Protein 2E1O (pdb70)

Sequence (70 aa):
GSSGSSGKGGQVRFSNDQTIELEKKFETQKYLSPPERKRLAKMLQLSERQVKTWFQNRRAKWRRSGPSSGGSSGSSGKGGQVRFSNDQTIELEKKFETQKYLSPPERKRLAKMLQLSERQVKTWFQNRRAKWRRSGPSSGGSSGSSGKGGQVRFSNDQTIELEKKFETQKYLSPPERKRLAKMLQLSERQVKTWFQNRRAKWRRSGPSSGGSSGSSGKGGQVRFSNDQTIELEKKFETQKYLSPPERKRLAKMLQLSERQVKTWFQNRRAKWRRSGPSSGGSSGSSGKGGQVRFSNDQTIELEKKFETQKYLSPPERKRLAKMLQLSERQVKTWFQNRRAKWRRSGPSSGGSSGSSGKGGQVRFSNDQTIELEKKFETQKYLSPPERKRLAKMLQLSERQVKTWFQNRRAKWRRSGPSSGGSSGSSGKGGQVRFSNDQTIELEKKFETQKYLSPPERKRLAKMLQLSERQVKTWFQNRRAKWRRSGPSSGGSSGSSGKGGQVRFSNDQTIELEKKFETQKYLSPPERKRLAKMLQLSERQVKTWFQNRRAKWRRSGPSSGGSSGSSGKGGQVRFSNDQTIELEKKFETQKYLSPPERKRLAKMLQLSERQVKTWFQNRRAKWRRSGPSSGGSSGSSGKGGQVRFSNDQTIELEKKFETQKYLSPPERKRLAKMLQLSERQVKTWFQNRRAKWRRSGPSSGGSSGSSGKGGQVRFSNDQTIELEKKFETQKYLSPPERKRLAKMLQLSERQVKTWFQNRRAKWRRSGPSSGGSSGSSGKGGQVRFSNDQTIELEKKFETQKYLSPPERKRLAKMLQLSERQVKTWFQNRRAKWRRSGPSSGGSSGSSGKGGQVRFSNDQTIELEKKFETQKYLSPPERKRLAKMLQLSERQVKTWFQNRRAKWRRSGPSSGGSSGSSGKGGQVRFSNDQTIELEKKFETQKYLSPPERKRLAKMLQLSERQVKTWFQNRRAKWRRSGPSSGGSSGSSGKGGQVRFSNDQTIELEKKFETQKYLSPPERKRLAKMLQLSERQVKTWFQNRRAKWRRSGPSSGGSSGSSGKGGQVRFSNDQTIELEKKFETQKYLSPPERKRLAKMLQLSERQVKTWFQNRRAKWRRSGPSSGGSSGSSGKGGQVRFSNDQTIELEKKFETQKYLSPPERKRLAKMLQLSERQVKTWFQNRRAKWRRSGPSSGGSSGSSGKGGQVRFSNDQTIELEKKFETQKYLSPPERKRLAKMLQLSERQVKTWFQNRRAKWRRSGPSSGGSSGSSGKGGQVRFSNDQTIELEKKFETQKYLSPPERKRLAKMLQLSERQVKTWFQNRRAKWRRSGPSSGGSSGSSGKGGQVRFSNDQTIELEKKFETQKYLSPPERKRLAKMLQLSERQVKTWFQNRRAKWRRSGPSSG

CATH classification: 1.10.10.60

GO terms:
  GO:0000978 RNA polymerase II cis-regulatory region sequence-specific DNA binding (F, IDA)
  GO:0001227 DNA-binding transcription repressor activity, RNA polymerase II-specific (F, IDA)
  GO:0005515 protein binding (F, IPI)
  GO:0034504 protein localization to nucleus (P, IDA)
  GO:0005634 nucleus (C, IDA)
  GO:0005737 cytoplasm (C, IDA)
  GO:0000976 transcription cis-regulatory region binding (F, IDA)
  GO:0008301 DNA binding, bending (F, IDA)
  GO:0045892 negative regulation of DNA-templated transcription (P, IDA)
  GO:0045944 positive regulation of transcription by RNA polymerase II (P, IDA)
  GO:0010793 regulation of mRNA export from nucleus (P, IDA)
  GO:0043565 sequence-specific DNA binding (F, IDA)
  GO:0045182 translation regulator activity (F, IDA)
  GO:1904689 negative regulation of cytoplasmic translational initiation (P, IDA)
  GO:0032993 protein-DNA complex (C, IDA)
  GO:0140297 DNA-binding transcription factor binding (F, IDA)
  GO:0000122 negative regulation of transcription by RNA polymerase II (P, IDA)
  GO:0070663 regulation of leukocyte proliferation (P, IDA)
  GO:0071103 DNA conformation change (P, IDA)
  GO:0000976 transcription cis-regulatory region binding (F, TAS)

InterPro domains:
  IPR001356 Homeodomain [PF00046] (142-194)
  IPR001356 Homeodomain [PS50071] (135-195)
  IPR001356 Homeodomain [SM00389] (136-199)
  IPR001356 Homeodomain [cd00086] (138-196)
  IPR009057 Homedomain-like superfamily [SSF46689] (125-196)
  IPR017970 Homeobox, conserved site [PS00027] (170-193)
  IPR020479 Homeodomain, metazoa [PR00024] (159-170)
  IPR020479 Homeodomain, metazoa [PR00024] (174-184)
  IPR020479 Homeodomain, metazoa [PR00024] (184-193)
  IPR051000 Homeobox DNA-binding [PTHR24324] (5-210)

Nearest PDB structures (foldseek):
  2e1o-assembly1_A  TM=8.658E-01  e=3.561E-09  Homo sapiens
  2r5y-assembly1_A  TM=9.309E-01  e=1.040E-03  Drosophila melanogaster
  2r5z-assembly1_A  TM=9.081E-01  e=1.109E-03  Drosophila melanogaster
  5zjr-assembly1_A  TM=8.206E-01  e=1.261E-03  Drosophila melanogaster
  1x2n-assembly1_A  TM=7.409E-01  e=6.696E-03  Homo sapiens

Organism: Homo sapiens (NCBI:txid9606)

Secondary structure (DSSP, 8-state):
---------------HHHHHHHHHHHHH-SS--HHHHHHHHHHTT--HHHHHHHHHHHHHHHHHHS----

Solvent-accessible surface area: 5986 Å² total; per-residue (Å²): 116,127,102,69,121,123,60,211,70,64,160,101,171,53,47,113,79,23,49,92,74,0,68,132,65,0,108,115,85,44,106,23,58,87,76,83,55,119,174,8,10,164,126,16,153,15,58,84,176,54,2,77,47,26,6,85,92,70,74,68,150,82,137,210,95,17,135,78,124,122

Structure (mmCIF, N/CA/C/O backbone):
data_2E1O
#
_entry.id   2E1O
#
loop_
_atom_site.group_PDB
_atom_site.id
_atom_site.type_symbol
_atom_site.label_atom_id
_atom_site.label_alt_id
_atom_site.label_comp_id
_atom_site.label_asym_id
_atom_site.label_entity_id
_atom_site.label_seq_id
_atom_site.pdbx_PDB_ins_code
_atom_site.Cartn_x
_atom_site.Cartn_y
_atom_site.Cartn_z
_atom_site.occupancy
_atom_site.B_iso_or_equiv
_atom_site.auth_seq_id
_atom_site.auth_comp_id
_atom_site.auth_asym_id
_atom_site.auth_atom_id
_atom_site.pdbx_PDB_model_num
ATOM 1 N N . GLY A 1 1 ? -14.056 18.477 7.195 1.00 0.00 1 GLY A N 1
ATOM 2 C CA . GLY A 1 1 ? -14.171 18.825 5.791 1.00 0.00 1 GLY A CA 1
ATOM 3 C C . GLY A 1 1 ? -12.853 18.705 5.053 1.00 0.00 1 GLY A C 1
ATOM 4 O O . GLY A 1 1 ? -12.726 17.913 4.120 1.00 0.00 1 GLY A O 1
ATOM 8 N N . SER A 1 2 ? -11.868 19.494 5.471 1.00 0.00 2 SER A N 1
ATOM 9 C CA . SER A 1 2 ? -10.554 19.476 4.840 1.00 0.00 2 SER A CA 1
ATOM 10 C C . SER A 1 2 ? -10.070 18.044 4.634 1.00 0.00 2 SER A C 1
ATOM 11 O O . SER A 1 2 ? -9.544 17.702 3.575 1.00 0.00 2 SER A O 1
ATOM 19 N N . SER A 1 3 ? -10.250 17.212 5.654 1.00 0.00 3 SER A N 1
ATOM 20 C CA . SER A 1 3 ? -9.829 15.818 5.588 1.00 0.00 3 SER A CA 1
ATOM 21 C C . SER A 1 3 ? -10.015 15.261 4.180 1.00 0.00 3 SER A C 1
ATOM 22 O O . SER A 1 3 ? -10.952 15.629 3.473 1.00 0.00 3 SER A O 1
ATOM 30 N N . GLY A 1 4 ? -9.113 14.370 3.779 1.00 0.00 4 GLY A N 1
ATOM 31 C CA . GLY A 1 4 ? -9.194 13.776 2.457 1.00 0.00 4 GLY A CA 1
ATOM 32 C C . GLY A 1 4 ? -8.315 12.549 2.318 1.00 0.00 4 GLY A C 1
ATOM 33 O O . GLY A 1 4 ? -7.439 12.307 3.148 1.00 0.00 4 GLY A O 1
ATOM 37 N N . SER A 1 5 ? -8.549 11.771 1.266 1.00 0.00 5 SER A N 1
ATOM 38 C CA . SER A 1 5 ? -7.775 10.559 1.024 1.00 0.00 5 SER A CA 1
ATOM 39 C C . SER A 1 5 ? -7.638 10.292 -0.472 1.00 0.00 5 SER A C 1
ATOM 40 O O . SER A 1 5 ? -8.230 10.989 -1.295 1.00 0.00 5 SER A O 1
ATOM 48 N N . SER A 1 6 ? -6.852 9.276 -0.816 1.00 0.00 6 SER A N 1
ATOM 49 C CA . SER A 1 6 ? -6.633 8.918 -2.212 1.00 0.00 6 SER A CA 1
ATOM 50 C C . SER A 1 6 ? -5.827 7.628 -2.322 1.00 0.00 6 SER A C 1
ATOM 51 O O . SER A 1 6 ? -5.297 7.127 -1.330 1.00 0.00 6 SER A O 1
ATOM 59 N N . GLY A 1 7 ? -5.738 7.093 -3.536 1.00 0.00 7 GLY A N 1
ATOM 60 C CA . GLY A 1 7 ? -4.995 5.866 -3.754 1.00 0.00 7 GLY A CA 1
ATOM 61 C C . GLY A 1 7 ? -5.825 4.801 -4.444 1.00 0.00 7 GLY A C 1
ATOM 62 O O . GLY A 1 7 ? -6.058 4.869 -5.651 1.00 0.00 7 GLY A O 1
ATOM 66 N N . LYS A 1 8 ? -6.271 3.812 -3.677 1.00 0.00 8 LYS A N 1
ATOM 67 C CA . LYS A 1 8 ? -7.079 2.727 -4.220 1.00 0.00 8 LYS A CA 1
ATOM 68 C C . LYS A 1 8 ? -6.572 2.308 -5.597 1.00 0.00 8 LYS A C 1
ATOM 69 O O . LYS A 1 8 ? -7.359 1.991 -6.489 1.00 0.00 8 LYS A O 1
ATOM 88 N N . GLY A 1 9 ? -5.253 2.306 -5.762 1.00 0.00 9 GLY A N 1
ATOM 89 C CA . GLY A 1 9 ? -4.665 1.923 -7.032 1.00 0.00 9 GLY A CA 1
ATOM 90 C C . GLY A 1 9 ? -3.703 0.758 -6.897 1.00 0.00 9 GLY A C 1
ATOM 91 O O . GLY A 1 9 ? -3.080 0.576 -5.852 1.00 0.00 9 GLY A O 1
ATOM 95 N N . GLY A 1 10 ? -3.584 -0.034 -7.958 1.00 0.00 10 GLY A N 1
ATOM 96 C CA . GLY A 1 10 ? -2.691 -1.178 -7.932 1.00 0.00 10 GLY A CA 1
ATOM 97 C C . GLY A 1 10 ? -3.356 -2.444 -8.437 1.00 0.00 10 GLY A C 1
ATOM 98 O O . GLY A 1 10 ? -4.546 -2.659 -8.212 1.00 0.00 10 GLY A O 1
ATOM 102 N N . GLN A 1 11 ? -2.585 -3.282 -9.124 1.00 0.00 11 GLN A N 1
ATOM 103 C CA . GLN A 1 11 ? -3.108 -4.531 -9.664 1.00 0.00 11 GLN A CA 1
ATOM 104 C C . GLN A 1 11 ? -2.827 -5.693 -8.718 1.00 0.00 11 GLN A C 1
ATOM 105 O O . GLN A 1 11 ? -2.451 -6.783 -9.151 1.00 0.00 11 GLN A O 1
ATOM 119 N N . VAL A 1 12 ? -3.011 -5.454 -7.423 1.00 0.00 12 VAL A N 1
ATOM 120 C CA . VAL A 1 12 ? -2.777 -6.482 -6.415 1.00 0.00 12 VAL A CA 1
ATOM 121 C C . VAL A 1 12 ? -4.053 -7.263 -6.121 1.00 0.00 12 VAL A C 1
ATOM 122 O O . VAL A 1 12 ? -5.153 -6.712 -6.161 1.00 0.00 12 VAL A O 1
ATOM 135 N N . ARG A 1 13 ? -3.897 -8.549 -5.825 1.00 0.00 13 ARG A N 1
ATOM 136 C CA . ARG A 1 13 ? -5.037 -9.407 -5.524 1.00 0.00 13 ARG A CA 1
ATOM 137 C C . ARG A 1 13 ? -4.912 -10.006 -4.126 1.00 0.00 13 ARG A C 1
ATOM 138 O O . ARG A 1 13 ? -4.203 -10.991 -3.922 1.00 0.00 13 ARG A O 1
ATOM 159 N N . PHE A 1 14 ? -5.607 -9.404 -3.166 1.00 0.00 14 PHE A N 1
ATOM 160 C CA . PHE A 1 14 ? -5.573 -9.876 -1.787 1.00 0.00 14 PHE A CA 1
ATOM 161 C C . PHE A 1 14 ? -6.920 -9.655 -1.104 1.00 0.00 14 PHE A C 1
ATOM 162 O O . PHE A 1 14 ? -7.746 -8.874 -1.575 1.00 0.00 14 PHE A O 1
ATOM 179 N N . SER A 1 15 ? -7.133 -10.350 0.009 1.00 0.00 15 SER A N 1
ATOM 180 C CA . SER A 1 15 ? -8.380 -10.234 0.756 1.00 0.00 15 SER A CA 1
ATOM 181 C C . SER A 1 15 ? -8.255 -9.192 1.863 1.00 0.00 15 SER A C 1
ATOM 182 O O . SER A 1 15 ? -7.158 -8.732 2.176 1.00 0.00 15 SER A O 1
ATOM 190 N N . ASN A 1 16 ? -9.389 -8.824 2.452 1.00 0.00 16 ASN A N 1
ATOM 191 C CA . ASN A 1 16 ? -9.407 -7.836 3.524 1.00 0.00 16 ASN A CA 1
ATOM 192 C C . ASN A 1 16 ? -8.430 -8.216 4.632 1.00 0.00 16 ASN A C 1
ATOM 193 O O . ASN A 1 16 ? -7.432 -7.532 4.855 1.00 0.00 16 ASN A O 1
ATOM 204 N N . ASP A 1 17 ? -8.725 -9.312 5.322 1.00 0.00 17 ASP A N 1
ATOM 205 C CA . ASP A 1 17 ? -7.872 -9.786 6.406 1.00 0.00 17 ASP A CA 1
ATOM 206 C C . ASP A 1 17 ? -6.453 -10.040 5.909 1.00 0.00 17 ASP A C 1
ATOM 207 O O . ASP A 1 17 ? -5.480 -9.689 6.576 1.00 0.00 17 ASP A O 1
ATOM 216 N N . GLN A 1 18 ? -6.343 -10.653 4.735 1.00 0.00 18 GLN A N 1
ATOM 217 C CA . GLN A 1 18 ? -5.042 -10.956 4.151 1.00 0.00 18 GLN A CA 1
ATOM 218 C C . GLN A 1 18 ? -4.170 -9.707 4.088 1.00 0.00 18 GLN A C 1
ATOM 219 O O . GLN A 1 18 ? -3.036 -9.703 4.569 1.00 0.00 18 GLN A O 1
ATOM 233 N N . THR A 1 19 ? -4.705 -8.646 3.491 1.00 0.00 19 THR A N 1
ATOM 234 C CA . THR A 1 19 ? -3.975 -7.391 3.364 1.00 0.00 19 THR A CA 1
ATOM 235 C C . THR A 1 19 ? -3.581 -6.843 4.731 1.00 0.00 19 THR A C 1
ATOM 236 O O . THR A 1 19 ? -2.425 -6.483 4.955 1.00 0.00 19 THR A O 1
ATOM 247 N N . ILE A 1 20 ? -4.547 -6.784 5.641 1.00 0.00 20 ILE A N 1
ATOM 248 C CA . ILE A 1 20 ? -4.299 -6.282 6.986 1.00 0.00 20 ILE A CA 1
ATOM 249 C C . ILE A 1 20 ? -3.018 -6.872 7.566 1.00 0.00 20 ILE A C 1
ATOM 250 O O . ILE A 1 20 ? -2.080 -6.145 7.891 1.00 0.00 20 ILE A O 1
ATOM 266 N N . GLU A 1 21 ? -2.986 -8.195 7.690 1.00 0.00 21 GLU A N 1
ATOM 267 C CA . GLU A 1 21 ? -1.819 -8.883 8.230 1.00 0.00 21 GLU A CA 1
ATOM 268 C C . GLU A 1 21 ? -0.600 -8.670 7.336 1.00 0.00 21 GLU A C 1
ATOM 269 O O . GLU A 1 21 ? 0.479 -8.317 7.813 1.00 0.00 21 GLU A O 1
ATOM 281 N N . LEU A 1 22 ? -0.781 -8.886 6.038 1.00 0.00 22 LEU A N 1
ATOM 282 C CA . LEU A 1 22 ? 0.303 -8.718 5.077 1.00 0.00 22 LEU A CA 1
ATOM 283 C C . LEU A 1 22 ? 1.099 -7.451 5.369 1.00 0.00 22 LEU A C 1
ATOM 284 O O . LEU A 1 22 ? 2.310 -7.403 5.153 1.00 0.00 22 LEU A O 1
ATOM 300 N N . GLU A 1 23 ? 0.411 -6.427 5.864 1.00 0.00 23 GLU A N 1
ATOM 301 C CA . GLU A 1 23 ? 1.055 -5.159 6.187 1.00 0.00 23 GLU A CA 1
ATOM 302 C C . GLU A 1 23 ? 1.653 -5.195 7.591 1.00 0.00 23 GLU A C 1
ATOM 303 O O . GLU A 1 23 ? 2.846 -4.951 7.777 1.00 0.00 23 GLU A O 1
ATOM 315 N N . LYS A 1 24 ? 0.816 -5.501 8.576 1.00 0.00 24 LYS A N 1
ATOM 316 C CA . LYS A 1 24 ? 1.260 -5.570 9.964 1.00 0.00 24 LYS A CA 1
ATOM 317 C C . LYS A 1 24 ? 2.592 -6.304 10.073 1.00 0.00 24 LYS A C 1
ATOM 318 O O . LYS A 1 24 ? 3.335 -6.124 11.038 1.00 0.00 24 LYS A O 1
ATOM 337 N N . LYS A 1 25 ? 2.891 -7.130 9.076 1.00 0.00 25 LYS A N 1
ATOM 338 C CA . LYS A 1 25 ? 4.135 -7.890 9.058 1.00 0.00 25 LYS A CA 1
ATOM 339 C C . LYS A 1 25 ? 5.280 -7.046 8.506 1.00 0.00 25 LYS A C 1
ATOM 340 O O . LYS A 1 25 ? 6.276 -6.809 9.190 1.00 0.00 25 LYS A O 1
ATOM 359 N N . PHE A 1 26 ? 5.130 -6.593 7.265 1.00 0.00 26 PHE A N 1
ATOM 360 C CA . PHE A 1 26 ? 6.151 -5.774 6.622 1.00 0.00 26 PHE A CA 1
ATOM 361 C C . PHE A 1 26 ? 6.647 -4.682 7.565 1.00 0.00 26 PHE A C 1
ATOM 362 O O . PHE A 1 26 ? 7.781 -4.219 7.452 1.00 0.00 26 PHE A O 1
ATOM 379 N N . GLU A 1 27 ? 5.787 -4.276 8.495 1.00 0.00 27 GLU A N 1
ATOM 380 C CA . GLU A 1 27 ? 6.138 -3.238 9.456 1.00 0.00 27 GLU A CA 1
ATOM 381 C C . GLU A 1 27 ? 7.272 -3.699 10.367 1.00 0.00 27 GLU A C 1
ATOM 382 O O . GLU A 1 27 ? 8.271 -3.000 10.537 1.00 0.00 27 GLU A O 1
ATOM 394 N N . THR A 1 28 ? 7.109 -4.883 10.951 1.00 0.00 28 THR A N 1
ATOM 395 C CA . THR A 1 28 ? 8.117 -5.438 11.846 1.00 0.00 28 THR A CA 1
ATOM 396 C C . THR A 1 28 ? 9.347 -5.896 11.071 1.00 0.00 28 THR A C 1
ATOM 397 O O . THR A 1 28 ? 10.455 -5.918 11.606 1.00 0.00 28 THR A O 1
ATOM 408 N N . GLN A 1 29 ? 9.145 -6.260 9.809 1.00 0.00 29 GLN A N 1
ATOM 409 C CA . GLN A 1 29 ? 10.239 -6.717 8.961 1.00 0.00 29 GLN A CA 1
ATOM 410 C C . GLN A 1 29 ? 9.915 -6.496 7.487 1.00 0.00 29 GLN A C 1
ATOM 411 O O . GLN A 1 29 ? 8.996 -7.108 6.943 1.00 0.00 29 GLN A O 1
ATOM 425 N N . LYS A 1 30 ? 10.676 -5.616 6.845 1.00 0.00 30 LYS A N 1
ATOM 426 C CA . LYS A 1 30 ? 10.472 -5.313 5.433 1.00 0.00 30 LYS A CA 1
ATOM 427 C C . LYS A 1 30 ? 10.587 -6.575 4.584 1.00 0.00 30 LYS A C 1
ATOM 428 O O . LYS A 1 30 ? 9.952 -6.689 3.536 1.00 0.00 30 LYS A O 1
ATOM 447 N N . TYR A 1 31 ? 11.400 -7.519 5.044 1.00 0.00 31 TYR A N 1
ATOM 448 C CA . TYR A 1 31 ? 11.599 -8.772 4.325 1.00 0.00 31 TYR A CA 1
ATOM 449 C C . TYR A 1 31 ? 11.245 -9.967 5.206 1.00 0.00 31 TYR A C 1
ATOM 450 O O . TYR A 1 31 ? 10.951 -9.814 6.392 1.00 0.00 31 TYR A O 1
ATOM 468 N N . LEU A 1 32 ? 11.274 -11.157 4.616 1.00 0.00 32 LEU A N 1
ATOM 469 C CA . LEU A 1 32 ? 10.957 -12.380 5.345 1.00 0.00 32 LEU A CA 1
ATOM 470 C C . LEU A 1 32 ? 11.673 -13.580 4.733 1.00 0.00 32 LEU A C 1
ATOM 471 O O . LEU A 1 32 ? 11.519 -13.869 3.547 1.00 0.00 32 LEU A O 1
ATOM 487 N N . SER A 1 33 ? 12.456 -14.276 5.552 1.00 0.00 33 SER A N 1
ATOM 488 C CA . SER A 1 33 ? 13.198 -15.444 5.091 1.00 0.00 33 SER A CA 1
ATOM 489 C C . SER A 1 33 ? 12.248 -16.526 4.586 1.00 0.00 33 SER A C 1
ATOM 490 O O . SER A 1 33 ? 11.086 -16.604 4.986 1.00 0.00 33 SER A O 1
ATOM 498 N N . PRO A 1 34 ? 12.753 -17.381 3.684 1.00 0.00 34 PRO A N 1
ATOM 499 C CA . PRO A 1 34 ? 11.967 -18.474 3.104 1.00 0.00 34 PRO A CA 1
ATOM 500 C C . PRO A 1 34 ? 11.221 -19.277 4.163 1.00 0.00 34 PRO A C 1
ATOM 501 O O . PRO A 1 34 ? 10.046 -19.612 4.009 1.00 0.00 34 PRO A O 1
ATOM 512 N N . PRO A 1 35 ? 11.916 -19.594 5.266 1.00 0.00 35 PRO A N 1
ATOM 513 C CA . PRO A 1 35 ? 11.337 -20.361 6.373 1.00 0.00 35 PRO A CA 1
ATOM 514 C C . PRO A 1 35 ? 9.975 -19.825 6.800 1.00 0.00 35 PRO A C 1
ATOM 515 O O . PRO A 1 35 ? 9.055 -20.594 7.078 1.00 0.00 35 PRO A O 1
ATOM 526 N N . GLU A 1 36 ? 9.853 -18.502 6.849 1.00 0.00 36 GLU A N 1
ATOM 527 C CA . GLU A 1 36 ? 8.602 -17.865 7.243 1.00 0.00 36 GLU A CA 1
ATOM 528 C C . GLU A 1 36 ? 7.670 -17.709 6.045 1.00 0.00 36 GLU A C 1
ATOM 529 O O . GLU A 1 36 ? 6.609 -18.329 5.986 1.00 0.00 36 GLU A O 1
ATOM 541 N N . ARG A 1 37 ? 8.076 -16.876 5.092 1.00 0.00 37 ARG A N 1
ATOM 542 C CA . ARG A 1 37 ? 7.277 -16.637 3.896 1.00 0.00 37 ARG A CA 1
ATOM 543 C C . ARG A 1 37 ? 6.526 -17.899 3.482 1.00 0.00 37 ARG A C 1
ATOM 544 O O . ARG A 1 37 ? 5.384 -17.835 3.028 1.00 0.00 37 ARG A O 1
ATOM 565 N N . LYS A 1 38 ? 7.177 -19.047 3.641 1.00 0.00 38 LYS A N 1
ATOM 566 C CA . LYS A 1 38 ? 6.572 -20.325 3.285 1.00 0.00 38 LYS A CA 1
ATOM 567 C C . LYS A 1 38 ? 5.363 -20.620 4.167 1.00 0.00 38 LYS A C 1
ATOM 568 O O . LYS A 1 38 ? 4.290 -20.963 3.671 1.00 0.00 38 LYS A O 1
ATOM 587 N N . ARG A 1 39 ? 5.544 -20.482 5.477 1.00 0.00 39 ARG A N 1
ATOM 588 C CA . ARG A 1 39 ? 4.468 -20.733 6.427 1.00 0.00 39 ARG A CA 1
ATOM 589 C C . ARG A 1 39 ? 3.388 -19.660 6.321 1.00 0.00 39 ARG A C 1
ATOM 590 O O . ARG A 1 39 ? 2.194 -19.960 6.362 1.00 0.00 39 ARG A O 1
ATOM 611 N N . LEU A 1 40 ? 3.815 -18.410 6.186 1.00 0.00 40 LEU A N 1
ATOM 612 C CA . LEU A 1 40 ? 2.884 -17.291 6.075 1.00 0.00 40 LEU A CA 1
ATOM 613 C C . LEU A 1 40 ? 1.874 -17.533 4.958 1.00 0.00 40 LEU A C 1
ATOM 614 O O . LEU A 1 40 ? 0.667 -17.403 5.161 1.00 0.00 40 LEU A O 1
ATOM 630 N N . ALA A 1 41 ? 2.375 -17.887 3.780 1.00 0.00 41 ALA A N 1
ATOM 631 C CA . ALA A 1 41 ? 1.516 -18.152 2.632 1.00 0.00 41 ALA A CA 1
ATOM 632 C C . ALA A 1 41 ? 0.434 -19.170 2.979 1.00 0.00 41 ALA A C 1
ATOM 633 O O . ALA A 1 41 ? -0.615 -19.220 2.337 1.00 0.00 41 ALA A O 1
ATOM 640 N N . LYS A 1 42 ? 0.697 -19.981 3.998 1.00 0.00 42 LYS A N 1
ATOM 641 C CA . LYS A 1 42 ? -0.253 -20.998 4.431 1.00 0.00 42 LYS A CA 1
ATOM 642 C C . LYS A 1 42 ? -1.207 -20.439 5.482 1.00 0.00 42 LYS A C 1
ATOM 643 O O . LYS A 1 42 ? -2.360 -20.861 5.574 1.00 0.00 42 LYS A O 1
ATOM 662 N N . MET A 1 43 ? -0.720 -19.487 6.271 1.00 0.00 43 MET A N 1
ATOM 663 C CA . MET A 1 43 ? -1.531 -18.869 7.313 1.00 0.00 43 MET A CA 1
ATOM 664 C C . MET A 1 43 ? -2.548 -17.905 6.710 1.00 0.00 43 MET A C 1
ATOM 665 O O . MET A 1 43 ? -3.725 -17.920 7.075 1.00 0.00 43 MET A O 1
ATOM 679 N N . LEU A 1 44 ? -2.088 -17.068 5.786 1.00 0.00 44 LEU A N 1
ATOM 680 C CA . LEU A 1 44 ? -2.958 -16.097 5.133 1.00 0.00 44 LEU A CA 1
ATOM 681 C C . LEU A 1 44 ? -3.594 -16.691 3.880 1.00 0.00 44 LEU A C 1
ATOM 682 O O . LEU A 1 44 ? -4.382 -16.033 3.201 1.00 0.00 44 LEU A O 1
ATOM 698 N N . GLN A 1 45 ? -3.247 -17.939 3.582 1.00 0.00 45 GLN A N 1
ATOM 699 C CA . GLN A 1 45 ? -3.786 -18.622 2.412 1.00 0.00 45 GLN A CA 1
ATOM 700 C C . GLN A 1 45 ? -3.307 -17.958 1.125 1.00 0.00 45 GLN A C 1
ATOM 701 O O . GLN A 1 45 ? -3.999 -17.983 0.106 1.00 0.00 45 GLN A O 1
ATOM 715 N N . LEU A 1 46 ? -2.121 -17.363 1.179 1.00 0.00 46 LEU A N 1
ATOM 716 C CA . LEU A 1 46 ? -1.549 -16.690 0.018 1.00 0.00 46 LEU A CA 1
ATOM 717 C C . LEU A 1 46 ? -0.499 -17.567 -0.658 1.00 0.00 46 LEU A C 1
ATOM 718 O O . LEU A 1 46 ? -0.229 -18.683 -0.213 1.00 0.00 46 LEU A O 1
ATOM 734 N N . SER A 1 47 ? 0.090 -17.054 -1.733 1.00 0.00 47 SER A N 1
ATOM 735 C CA . SER A 1 47 ? 1.110 -17.791 -2.470 1.00 0.00 47 SER A CA 1
ATOM 736 C C . SER A 1 47 ? 2.493 -17.195 -2.229 1.00 0.00 47 SER A C 1
ATOM 737 O O . SER A 1 47 ? 2.631 -15.992 -2.007 1.00 0.00 47 SER A O 1
ATOM 745 N N . GLU A 1 48 ? 3.514 -18.045 -2.275 1.00 0.00 48 GLU A N 1
ATOM 746 C CA . GLU A 1 48 ? 4.886 -17.602 -2.061 1.00 0.00 48 GLU A CA 1
ATOM 747 C C . GLU A 1 48 ? 5.196 -16.365 -2.899 1.00 0.00 48 GLU A C 1
ATOM 748 O O . GLU A 1 48 ? 5.749 -15.386 -2.399 1.00 0.00 48 GLU A O 1
ATOM 760 N N . ARG A 1 49 ? 4.836 -16.418 -4.178 1.00 0.00 49 ARG A N 1
ATOM 761 C CA . ARG A 1 49 ? 5.077 -15.304 -5.086 1.00 0.00 49 ARG A CA 1
ATOM 762 C C . ARG A 1 49 ? 4.277 -14.075 -4.663 1.00 0.00 49 ARG A C 1
ATOM 763 O O . ARG A 1 49 ? 4.686 -12.941 -4.911 1.00 0.00 49 ARG A O 1
ATOM 784 N N . GLN A 1 50 ? 3.136 -14.309 -4.023 1.00 0.00 50 GLN A N 1
ATOM 785 C CA . GLN A 1 50 ? 2.279 -13.221 -3.567 1.00 0.00 50 GLN A CA 1
ATOM 786 C C . GLN A 1 50 ? 2.853 -12.564 -2.316 1.00 0.00 50 GLN A C 1
ATOM 787 O O . GLN A 1 50 ? 2.738 -11.352 -2.131 1.00 0.00 50 GLN A O 1
ATOM 801 N N . VAL A 1 51 ? 3.473 -13.371 -1.461 1.00 0.00 51 VAL A N 1
ATOM 802 C CA . VAL A 1 51 ? 4.066 -12.868 -0.228 1.00 0.00 51 VAL A CA 1
ATOM 803 C C . VAL A 1 51 ? 5.475 -12.341 -0.471 1.00 0.00 51 VAL A C 1
ATOM 804 O O . VAL A 1 51 ? 6.014 -11.581 0.334 1.00 0.00 51 VAL A O 1
ATOM 817 N N . LYS A 1 52 ? 6.069 -12.749 -1.588 1.00 0.00 52 LYS A N 1
ATOM 818 C CA . LYS A 1 52 ? 7.416 -12.318 -1.940 1.00 0.00 52 LYS A CA 1
ATOM 819 C C . LYS A 1 52 ? 7.377 -11.051 -2.790 1.00 0.00 52 LYS A C 1
ATOM 820 O O . LYS A 1 52 ? 8.249 -10.188 -2.677 1.00 0.00 52 LYS A O 1
ATOM 839 N N . THR A 1 53 ? 6.360 -10.945 -3.639 1.00 0.00 53 THR A N 1
ATOM 840 C CA . THR A 1 53 ? 6.208 -9.784 -4.507 1.00 0.00 53 THR A CA 1
ATOM 841 C C . THR A 1 53 ? 5.677 -8.583 -3.731 1.00 0.00 53 THR A C 1
ATOM 842 O O . THR A 1 53 ? 6.229 -7.486 -3.814 1.00 0.00 53 THR A O 1
ATOM 853 N N . TRP A 1 54 ? 4.606 -8.799 -2.977 1.00 0.00 54 TRP A N 1
ATOM 854 C CA . TRP A 1 54 ? 4.001 -7.734 -2.185 1.00 0.00 54 TRP A CA 1
ATOM 855 C C . TRP A 1 54 ? 5.056 -7.000 -1.365 1.00 0.00 54 TRP A C 1
ATOM 856 O O . TRP A 1 54 ? 5.293 -5.808 -1.563 1.00 0.00 54 TRP A O 1
ATOM 877 N N . PHE A 1 55 ? 5.688 -7.719 -0.443 1.00 0.00 55 PHE A N 1
ATOM 878 C CA . PHE A 1 55 ? 6.718 -7.135 0.409 1.00 0.00 55 PHE A CA 1
ATOM 879 C C . PHE A 1 55 ? 7.756 -6.390 -0.426 1.00 0.00 55 PHE A C 1
ATOM 880 O O . PHE A 1 55 ? 7.957 -5.188 -0.256 1.00 0.00 55 PHE A O 1
ATOM 897 N N . GLN A 1 56 ? 8.412 -7.114 -1.327 1.00 0.00 56 GLN A N 1
ATOM 898 C CA . GLN A 1 56 ? 9.430 -6.523 -2.188 1.00 0.00 56 GLN A CA 1
ATOM 899 C C . GLN A 1 56 ? 8.995 -5.145 -2.678 1.00 0.00 56 GLN A C 1
ATOM 900 O O . GLN A 1 56 ? 9.673 -4.148 -2.437 1.00 0.00 56 GLN A O 1
ATOM 914 N N . ASN A 1 57 ? 7.859 -5.099 -3.366 1.00 0.00 57 ASN A N 1
ATOM 915 C CA . ASN A 1 57 ? 7.334 -3.844 -3.891 1.00 0.00 57 ASN A CA 1
ATOM 916 C C . ASN A 1 57 ? 7.057 -2.855 -2.762 1.00 0.00 57 ASN A C 1
ATOM 917 O O . ASN A 1 57 ? 7.339 -1.663 -2.885 1.00 0.00 57 ASN A O 1
ATOM 928 N N . ARG A 1 58 ? 6.505 -3.360 -1.664 1.00 0.00 58 ARG A N 1
ATOM 929 C CA . ARG A 1 58 ? 6.189 -2.522 -0.514 1.00 0.00 58 ARG A CA 1
ATOM 930 C C . ARG A 1 58 ? 7.384 -1.654 -0.129 1.00 0.00 58 ARG A C 1
ATOM 931 O O . ARG A 1 58 ? 7.329 -0.428 -0.220 1.00 0.00 58 ARG A O 1
ATOM 952 N N . ARG A 1 59 ? 8.463 -2.300 0.302 1.00 0.00 59 ARG A N 1
ATOM 953 C CA . ARG A 1 59 ? 9.670 -1.587 0.703 1.00 0.00 59 ARG A CA 1
ATOM 954 C C . ARG A 1 59 ? 10.062 -0.550 -0.345 1.00 0.00 59 ARG A C 1
ATOM 955 O O . ARG A 1 59 ? 10.232 0.628 -0.034 1.00 0.00 59 ARG A O 1
ATOM 976 N N . ALA A 1 60 ? 10.205 -0.997 -1.589 1.00 0.00 60 ALA A N 1
ATOM 977 C CA . ALA A 1 60 ? 10.575 -0.108 -2.683 1.00 0.00 60 ALA A CA 1
ATOM 978 C C . ALA A 1 60 ? 9.840 1.224 -2.581 1.00 0.00 60 ALA A C 1
ATOM 979 O O . ALA A 1 60 ? 10.371 2.269 -2.957 1.00 0.00 60 ALA A O 1
ATOM 986 N N . LYS A 1 61 ? 8.614 1.180 -2.069 1.00 0.00 61 LYS A N 1
ATOM 987 C CA . LYS A 1 61 ? 7.804 2.383 -1.917 1.00 0.00 61 LYS A CA 1
ATOM 988 C C . LYS A 1 61 ? 8.029 3.020 -0.549 1.00 0.00 61 LYS A C 1
ATOM 989 O O . LYS A 1 61 ? 8.259 4.225 -0.446 1.00 0.00 61 LYS A O 1
ATOM 1008 N N . TRP A 1 62 ? 7.963 2.204 0.496 1.00 0.00 62 TRP A N 1
ATOM 1009 C CA . TRP A 1 62 ? 8.161 2.689 1.858 1.00 0.00 62 TRP A CA 1
ATOM 1010 C C . TRP A 1 62 ? 9.418 3.546 1.953 1.00 0.00 62 TRP A C 1
ATOM 1011 O O . TRP A 1 62 ? 9.416 4.598 2.592 1.00 0.00 62 TRP A O 1
ATOM 1032 N N . ARG A 1 63 ? 10.490 3.090 1.313 1.00 0.00 63 ARG A N 1
ATOM 1033 C CA . ARG A 1 63 ? 11.755 3.816 1.327 1.00 0.00 63 ARG A CA 1
ATOM 1034 C C . ARG A 1 63 ? 11.530 5.304 1.074 1.00 0.00 63 ARG A C 1
ATOM 1035 O O . ARG A 1 63 ? 11.943 6.148 1.869 1.00 0.00 63 ARG A O 1
ATOM 1056 N N . ARG A 1 64 ? 10.873 5.617 -0.038 1.00 0.00 64 ARG A N 1
ATOM 1057 C CA . ARG A 1 64 ? 10.595 7.003 -0.396 1.00 0.00 64 ARG A CA 1
ATOM 1058 C C . ARG A 1 64 ? 9.735 7.678 0.669 1.00 0.00 64 ARG A C 1
ATOM 1059 O O . ARG A 1 64 ? 9.904 8.863 0.958 1.00 0.00 64 ARG A O 1
ATOM 1080 N N . SER A 1 65 ? 8.813 6.916 1.248 1.00 0.00 65 SER A N 1
ATOM 1081 C CA . SER A 1 65 ? 7.924 7.442 2.277 1.00 0.00 65 SER A CA 1
ATOM 1082 C C . SER A 1 65 ? 8.710 7.837 3.524 1.00 0.00 65 SER A C 1
ATOM 1083 O O . SER A 1 65 ? 8.451 8.875 4.131 1.00 0.00 65 SER A O 1
ATOM 1091 N N . GLY A 1 66 ? 9.672 7.001 3.899 1.00 0.00 66 GLY A N 1
ATOM 1092 C CA . GLY A 1 66 ? 10.482 7.279 5.071 1.00 0.00 66 GLY A CA 1
ATOM 1093 C C . GLY A 1 66 ? 11.597 8.265 4.784 1.00 0.00 66 GLY A C 1
ATOM 1094 O O . GLY A 1 66 ? 12.150 8.307 3.685 1.00 0.00 66 GLY A O 1
ATOM 1098 N N . PRO A 1 67 ? 11.941 9.084 5.789 1.00 0.00 67 PRO A N 1
ATOM 1099 C CA . PRO A 1 67 ? 12.999 10.090 5.664 1.00 0.00 67 PRO A CA 1
ATOM 1100 C C . PRO A 1 67 ? 14.387 9.464 5.568 1.00 0.00 67 PRO A C 1
ATOM 1101 O O . PRO A 1 67 ? 15.306 10.053 4.998 1.00 0.00 67 PRO A O 1
ATOM 1112 N N . SER A 1 68 ? 14.531 8.268 6.129 1.00 0.00 68 SER A N 1
ATOM 1113 C CA . SER A 1 68 ? 15.807 7.564 6.110 1.00 0.00 68 SER A CA 1
ATOM 1114 C C . SER A 1 68 ? 16.563 7.843 4.814 1.00 0.00 68 SER A C 1
ATOM 1115 O O . SER A 1 68 ? 16.293 7.230 3.781 1.00 0.00 68 SER A O 1
ATOM 1123 N N . SER A 1 69 ? 17.510 8.773 4.877 1.00 0.00 69 SER A N 1
ATOM 1124 C CA . SER A 1 69 ? 18.303 9.138 3.709 1.00 0.00 69 SER A CA 1
ATOM 1125 C C . SER A 1 69 ? 19.295 8.034 3.359 1.00 0.00 69 SER A C 1
ATOM 1126 O O . SER A 1 69 ? 19.335 7.554 2.227 1.00 0.00 69 SER A O 1
ATOM 1134 N N . GLY A 1 70 ? 20.097 7.634 4.342 1.00 0.00 70 GLY A N 1
ATOM 1135 C CA . GLY A 1 70 ? 21.080 6.590 4.120 1.00 0.00 70 GLY A CA 1
ATOM 1136 C C . GLY A 1 70 ? 22.160 6.574 5.184 1.00 0.00 70 GLY A C 1
ATOM 1137 O O . GLY A 1 70 ? 23.296 6.183 4.917 1.00 0.00 70 GLY A O 1
ATOM 1141 N N . GLY A 1 1 ? 16.318 10.477 -14.986 1.00 0.00 1 GLY A N 2
ATOM 1142 C CA . GLY A 1 1 ? 17.347 10.027 -14.068 1.00 0.00 1 GLY A CA 2
ATOM 1143 C C . GLY A 1 1 ? 17.186 8.569 -13.687 1.00 0.00 1 GLY A C 2
ATOM 1144 O O . GLY A 1 1 ? 17.383 8.197 -12.530 1.00 0.00 1 GLY A O 2
ATOM 1148 N N . SER A 1 2 ? 16.825 7.740 -14.661 1.00 0.00 2 SER A N 2
ATOM 1149 C CA . SER A 1 2 ? 16.632 6.315 -14.421 1.00 0.00 2 SER A CA 2
ATOM 1150 C C . SER A 1 2 ? 16.652 5.535 -15.732 1.00 0.00 2 SER A C 2
ATOM 1151 O O . SER A 1 2 ? 16.018 5.929 -16.711 1.00 0.00 2 SER A O 2
ATOM 1159 N N . SER A 1 3 ? 17.385 4.426 -15.742 1.00 0.00 3 SER A N 2
ATOM 1160 C CA . SER A 1 3 ? 17.491 3.592 -16.933 1.00 0.00 3 SER A CA 2
ATOM 1161 C C . SER A 1 3 ? 16.658 2.322 -16.784 1.00 0.00 3 SER A C 2
ATOM 1162 O O . SER A 1 3 ? 17.052 1.386 -16.090 1.00 0.00 3 SER A O 2
ATOM 1170 N N . GLY A 1 4 ? 15.502 2.300 -17.441 1.00 0.00 4 GLY A N 2
ATOM 1171 C CA . GLY A 1 4 ? 14.630 1.142 -17.369 1.00 0.00 4 GLY A CA 2
ATOM 1172 C C . GLY A 1 4 ? 13.187 1.519 -17.100 1.00 0.00 4 GLY A C 2
ATOM 1173 O O . GLY A 1 4 ? 12.674 2.484 -17.667 1.00 0.00 4 GLY A O 2
ATOM 1177 N N . SER A 1 5 ? 12.529 0.755 -16.233 1.00 0.00 5 SER A N 2
ATOM 1178 C CA . SER A 1 5 ? 11.134 1.011 -15.894 1.00 0.00 5 SER A CA 2
ATOM 1179 C C . SER A 1 5 ? 10.784 0.403 -14.540 1.00 0.00 5 SER A C 2
ATOM 1180 O O . SER A 1 5 ? 11.498 -0.461 -14.032 1.00 0.00 5 SER A O 2
ATOM 1188 N N . SER A 1 6 ? 9.680 0.862 -13.960 1.00 0.00 6 SER A N 2
ATOM 1189 C CA . SER A 1 6 ? 9.236 0.367 -12.662 1.00 0.00 6 SER A CA 2
ATOM 1190 C C . SER A 1 6 ? 7.724 0.507 -12.516 1.00 0.00 6 SER A C 2
ATOM 1191 O O . SER A 1 6 ? 7.168 1.588 -12.704 1.00 0.00 6 SER A O 2
ATOM 1199 N N . GLY A 1 7 ? 7.063 -0.596 -12.178 1.00 0.00 7 GLY A N 2
ATOM 1200 C CA . GLY A 1 7 ? 5.622 -0.577 -12.012 1.00 0.00 7 GLY A CA 2
ATOM 1201 C C . GLY A 1 7 ? 4.891 -1.122 -13.224 1.00 0.00 7 GLY A C 2
ATOM 1202 O O . GLY A 1 7 ? 4.819 -0.465 -14.262 1.00 0.00 7 GLY A O 2
ATOM 1206 N N . LYS A 1 8 ? 4.349 -2.328 -13.092 1.00 0.00 8 LYS A N 2
ATOM 1207 C CA . LYS A 1 8 ? 3.621 -2.962 -14.184 1.00 0.00 8 LYS A CA 2
ATOM 1208 C C . LYS A 1 8 ? 2.162 -3.193 -13.804 1.00 0.00 8 LYS A C 2
ATOM 1209 O O . LYS A 1 8 ? 1.596 -4.249 -14.086 1.00 0.00 8 LYS A O 2
ATOM 1228 N N . GLY A 1 9 ? 1.557 -2.198 -13.162 1.00 0.00 9 GLY A N 2
ATOM 1229 C CA . GLY A 1 9 ? 0.169 -2.312 -12.755 1.00 0.00 9 GLY A CA 2
ATOM 1230 C C . GLY A 1 9 ? -0.117 -3.611 -12.028 1.00 0.00 9 GLY A C 2
ATOM 1231 O O . GLY A 1 9 ? 0.400 -3.846 -10.936 1.00 0.00 9 GLY A O 2
ATOM 1235 N N . GLY A 1 10 ? -0.944 -4.457 -12.634 1.00 0.00 10 GLY A N 2
ATOM 1236 C CA . GLY A 1 10 ? -1.285 -5.728 -12.022 1.00 0.00 10 GLY A CA 2
ATOM 1237 C C . GLY A 1 10 ? -2.147 -5.563 -10.786 1.00 0.00 10 GLY A C 2
ATOM 1238 O O . GLY A 1 10 ? -1.655 -5.173 -9.727 1.00 0.00 10 GLY A O 2
ATOM 1242 N N . GLN A 1 11 ? -3.435 -5.860 -10.921 1.00 0.00 11 GLN A N 2
ATOM 1243 C CA . GLN A 1 11 ? -4.367 -5.740 -9.806 1.00 0.00 11 GLN A CA 2
ATOM 1244 C C . GLN A 1 11 ? -4.251 -6.938 -8.869 1.00 0.00 11 GLN A C 2
ATOM 1245 O O . GLN A 1 11 ? -4.677 -8.044 -9.202 1.00 0.00 11 GLN A O 2
ATOM 1259 N N . VAL A 1 12 ? -3.672 -6.709 -7.694 1.00 0.00 12 VAL A N 2
ATOM 1260 C CA . VAL A 1 12 ? -3.500 -7.769 -6.707 1.00 0.00 12 VAL A CA 2
ATOM 1261 C C . VAL A 1 12 ? -4.836 -8.415 -6.357 1.00 0.00 12 VAL A C 2
ATOM 1262 O O . VAL A 1 12 ? -5.898 -7.882 -6.680 1.00 0.00 12 VAL A O 2
ATOM 1275 N N . ARG A 1 13 ? -4.775 -9.564 -5.693 1.00 0.00 13 ARG A N 2
ATOM 1276 C CA . ARG A 1 13 ? -5.980 -10.284 -5.298 1.00 0.00 13 ARG A CA 2
ATOM 1277 C C . ARG A 1 13 ? -5.955 -10.610 -3.808 1.00 0.00 13 ARG A C 2
ATOM 1278 O O . ARG A 1 13 ? -6.286 -11.723 -3.400 1.00 0.00 13 ARG A O 2
ATOM 1299 N N . PHE A 1 14 ? -5.560 -9.632 -3.000 1.00 0.00 14 PHE A N 2
ATOM 1300 C CA . PHE A 1 14 ? -5.490 -9.815 -1.555 1.00 0.00 14 PHE A CA 2
ATOM 1301 C C . PHE A 1 14 ? -6.797 -9.394 -0.890 1.00 0.00 14 PHE A C 2
ATOM 1302 O O . PHE A 1 14 ? -7.347 -8.334 -1.191 1.00 0.00 14 PHE A O 2
ATOM 1319 N N . SER A 1 15 ? -7.290 -10.232 0.016 1.00 0.00 15 SER A N 2
ATOM 1320 C CA . SER A 1 15 ? -8.535 -9.950 0.722 1.00 0.00 15 SER A CA 2
ATOM 1321 C C . SER A 1 15 ? -8.316 -8.907 1.813 1.00 0.00 15 SER A C 2
ATOM 1322 O O . SER A 1 15 ? -7.184 -8.518 2.098 1.00 0.00 15 SER A O 2
ATOM 1330 N N . ASN A 1 16 ? -9.410 -8.457 2.420 1.00 0.00 16 ASN A N 2
ATOM 1331 C CA . ASN A 1 16 ? -9.339 -7.457 3.480 1.00 0.00 16 ASN A CA 2
ATOM 1332 C C . ASN A 1 16 ? -8.361 -7.888 4.569 1.00 0.00 16 ASN A C 2
ATOM 1333 O O . ASN A 1 16 ? -7.400 -7.180 4.870 1.00 0.00 16 ASN A O 2
ATOM 1344 N N . ASP A 1 17 ? -8.614 -9.052 5.156 1.00 0.00 17 ASP A N 2
ATOM 1345 C CA . ASP A 1 17 ? -7.755 -9.579 6.211 1.00 0.00 17 ASP A CA 2
ATOM 1346 C C . ASP A 1 17 ? -6.351 -9.855 5.682 1.00 0.00 17 ASP A C 2
ATOM 1347 O O . ASP A 1 17 ? -5.361 -9.417 6.267 1.00 0.00 17 ASP A O 2
ATOM 1356 N N . GLN A 1 18 ? -6.275 -10.585 4.574 1.00 0.00 18 GLN A N 2
ATOM 1357 C CA . GLN A 1 18 ? -4.992 -10.920 3.968 1.00 0.00 18 GLN A CA 2
ATOM 1358 C C . GLN A 1 18 ? -4.070 -9.706 3.937 1.00 0.00 18 GLN A C 2
ATOM 1359 O O . GLN A 1 18 ? -2.935 -9.762 4.412 1.00 0.00 18 GLN A O 2
ATOM 1373 N N . THR A 1 19 ? -4.565 -8.607 3.376 1.00 0.00 19 THR A N 2
ATOM 1374 C CA . THR A 1 19 ? -3.785 -7.379 3.282 1.00 0.00 19 THR A CA 2
ATOM 1375 C C . THR A 1 19 ? -3.402 -6.864 4.665 1.00 0.00 19 THR A C 2
ATOM 1376 O O . THR A 1 19 ? -2.244 -6.526 4.912 1.00 0.00 19 THR A O 2
ATOM 1387 N N . ILE A 1 20 ? -4.380 -6.809 5.562 1.00 0.00 20 ILE A N 2
ATOM 1388 C CA . ILE A 1 20 ? -4.143 -6.337 6.921 1.00 0.00 20 ILE A CA 2
ATOM 1389 C C . ILE A 1 20 ? -2.866 -6.938 7.497 1.00 0.00 20 ILE A C 2
ATOM 1390 O O . ILE A 1 20 ? -1.934 -6.217 7.852 1.00 0.00 20 ILE A O 2
ATOM 1406 N N . GLU A 1 21 ? -2.829 -8.264 7.585 1.00 0.00 21 GLU A N 2
ATOM 1407 C CA . GLU A 1 21 ? -1.665 -8.962 8.117 1.00 0.00 21 GLU A CA 2
ATOM 1408 C C . GLU A 1 21 ? -0.439 -8.722 7.241 1.00 0.00 21 GLU A C 2
ATOM 1409 O O . GLU A 1 21 ? 0.628 -8.353 7.734 1.00 0.00 21 GLU A O 2
ATOM 1421 N N . LEU A 1 22 ? -0.599 -8.934 5.939 1.00 0.00 22 LEU A N 2
ATOM 1422 C CA . LEU A 1 22 ? 0.494 -8.742 4.993 1.00 0.00 22 LEU A CA 2
ATOM 1423 C C . LEU A 1 22 ? 1.275 -7.471 5.313 1.00 0.00 22 LEU A C 2
ATOM 1424 O O . LEU A 1 22 ? 2.495 -7.427 5.161 1.00 0.00 22 LEU A O 2
ATOM 1440 N N . GLU A 1 23 ? 0.562 -6.442 5.760 1.00 0.00 23 GLU A N 2
ATOM 1441 C CA . GLU A 1 23 ? 1.189 -5.171 6.103 1.00 0.00 23 GLU A CA 2
ATOM 1442 C C . GLU A 1 23 ? 1.833 -5.238 7.485 1.00 0.00 23 GLU A C 2
ATOM 1443 O O . GLU A 1 23 ? 3.051 -5.114 7.623 1.00 0.00 23 GLU A O 2
ATOM 1455 N N . LYS A 1 24 ? 1.008 -5.435 8.507 1.00 0.00 24 LYS A N 2
ATOM 1456 C CA . LYS A 1 24 ? 1.494 -5.519 9.879 1.00 0.00 24 LYS A CA 2
ATOM 1457 C C . LYS A 1 24 ? 2.812 -6.284 9.943 1.00 0.00 24 LYS A C 2
ATOM 1458 O O . LYS A 1 24 ? 3.619 -6.077 10.850 1.00 0.00 24 LYS A O 2
ATOM 1477 N N . LYS A 1 25 ? 3.026 -7.168 8.974 1.00 0.00 25 LYS A N 2
ATOM 1478 C CA . LYS A 1 25 ? 4.247 -7.962 8.917 1.00 0.00 25 LYS A CA 2
ATOM 1479 C C . LYS A 1 25 ? 5.409 -7.136 8.373 1.00 0.00 25 LYS A C 2
ATOM 1480 O O . LYS A 1 25 ? 6.428 -6.963 9.042 1.00 0.00 25 LYS A O 2
ATOM 1499 N N . PHE A 1 26 ? 5.247 -6.626 7.157 1.00 0.00 26 PHE A N 2
ATOM 1500 C CA . PHE A 1 26 ? 6.283 -5.818 6.523 1.00 0.00 26 PHE A CA 2
ATOM 1501 C C . PHE A 1 26 ? 6.785 -4.735 7.474 1.00 0.00 26 PHE A C 2
ATOM 1502 O O . PHE A 1 26 ? 7.935 -4.306 7.389 1.00 0.00 26 PHE A O 2
ATOM 1519 N N . GLU A 1 27 ? 5.914 -4.299 8.378 1.00 0.00 27 GLU A N 2
ATOM 1520 C CA . GLU A 1 27 ? 6.269 -3.266 9.344 1.00 0.00 27 GLU A CA 2
ATOM 1521 C C . GLU A 1 27 ? 7.323 -3.775 10.323 1.00 0.00 27 GLU A C 2
ATOM 1522 O O . GLU A 1 27 ? 8.337 -3.118 10.560 1.00 0.00 27 GLU A O 2
ATOM 1534 N N . THR A 1 28 ? 7.075 -4.951 10.891 1.00 0.00 28 THR A N 2
ATOM 1535 C CA . THR A 1 28 ? 7.999 -5.549 11.846 1.00 0.00 28 THR A CA 2
ATOM 1536 C C . THR A 1 28 ? 9.240 -6.091 11.144 1.00 0.00 28 THR A C 2
ATOM 1537 O O . THR A 1 28 ? 10.280 -6.289 11.771 1.00 0.00 28 THR A O 2
ATOM 1548 N N . GLN A 1 29 ? 9.122 -6.327 9.842 1.00 0.00 29 GLN A N 2
ATOM 1549 C CA . GLN A 1 29 ? 10.235 -6.846 9.056 1.00 0.00 29 GLN A CA 2
ATOM 1550 C C . GLN A 1 29 ? 10.004 -6.615 7.566 1.00 0.00 29 GLN A C 2
ATOM 1551 O O . GLN A 1 29 ? 9.076 -7.170 6.977 1.00 0.00 29 GLN A O 2
ATOM 1565 N N . LYS A 1 30 ? 10.854 -5.792 6.962 1.00 0.00 30 LYS A N 2
ATOM 1566 C CA . LYS A 1 30 ? 10.744 -5.487 5.540 1.00 0.00 30 LYS A CA 2
ATOM 1567 C C . LYS A 1 30 ? 10.861 -6.755 4.701 1.00 0.00 30 LYS A C 2
ATOM 1568 O O . LYS A 1 30 ? 10.228 -6.877 3.651 1.00 0.00 30 LYS A O 2
ATOM 1587 N N . TYR A 1 31 ? 11.671 -7.697 5.170 1.00 0.00 31 TYR A N 2
ATOM 1588 C CA . TYR A 1 31 ? 11.871 -8.956 4.462 1.00 0.00 31 TYR A CA 2
ATOM 1589 C C . TYR A 1 31 ? 11.493 -10.143 5.344 1.00 0.00 31 TYR A C 2
ATOM 1590 O O . TYR A 1 31 ? 11.265 -9.991 6.545 1.00 0.00 31 TYR A O 2
ATOM 1608 N N . LEU A 1 32 ? 11.431 -11.324 4.739 1.00 0.00 32 LEU A N 2
ATOM 1609 C CA . LEU A 1 32 ? 11.081 -12.538 5.468 1.00 0.00 32 LEU A CA 2
ATOM 1610 C C . LEU A 1 32 ? 11.772 -13.755 4.860 1.00 0.00 32 LEU A C 2
ATOM 1611 O O . LEU A 1 32 ? 11.613 -14.044 3.674 1.00 0.00 32 LEU A O 2
ATOM 1627 N N . SER A 1 33 ? 12.537 -14.467 5.681 1.00 0.00 33 SER A N 2
ATOM 1628 C CA . SER A 1 33 ? 13.253 -15.652 5.225 1.00 0.00 33 SER A CA 2
ATOM 1629 C C . SER A 1 33 ? 12.282 -16.706 4.701 1.00 0.00 33 SER A C 2
ATOM 1630 O O . SER A 1 33 ? 11.113 -16.755 5.086 1.00 0.00 33 SER A O 2
ATOM 1638 N N . PRO A 1 34 ? 12.776 -17.570 3.802 1.00 0.00 34 PRO A N 2
ATOM 1639 C CA . PRO A 1 34 ? 11.969 -18.639 3.206 1.00 0.00 34 PRO A CA 2
ATOM 1640 C C . PRO A 1 34 ? 11.187 -19.427 4.252 1.00 0.00 34 PRO A C 2
ATOM 1641 O O . PRO A 1 34 ? 10.006 -19.729 4.081 1.00 0.00 34 PRO A O 2
ATOM 1652 N N . PRO A 1 35 ? 11.859 -19.767 5.362 1.00 0.00 35 PRO A N 2
ATOM 1653 C CA . PRO A 1 35 ? 11.245 -20.523 6.458 1.00 0.00 35 PRO A CA 2
ATOM 1654 C C . PRO A 1 35 ? 9.892 -19.953 6.869 1.00 0.00 35 PRO A C 2
ATOM 1655 O O . PRO A 1 35 ? 8.936 -20.696 7.089 1.00 0.00 35 PRO A O 2
ATOM 1666 N N . GLU A 1 36 ? 9.819 -18.629 6.971 1.00 0.00 36 GLU A N 2
ATOM 1667 C CA . GLU A 1 36 ? 8.581 -17.960 7.356 1.00 0.00 36 GLU A CA 2
ATOM 1668 C C . GLU A 1 36 ? 7.661 -17.782 6.152 1.00 0.00 36 GLU A C 2
ATOM 1669 O O . GLU A 1 36 ? 6.600 -18.401 6.072 1.00 0.00 36 GLU A O 2
ATOM 1681 N N . ARG A 1 37 ? 8.076 -16.932 5.219 1.00 0.00 37 ARG A N 2
ATOM 1682 C CA . ARG A 1 37 ? 7.289 -16.670 4.020 1.00 0.00 37 ARG A CA 2
ATOM 1683 C C . ARG A 1 37 ? 6.549 -17.926 3.571 1.00 0.00 37 ARG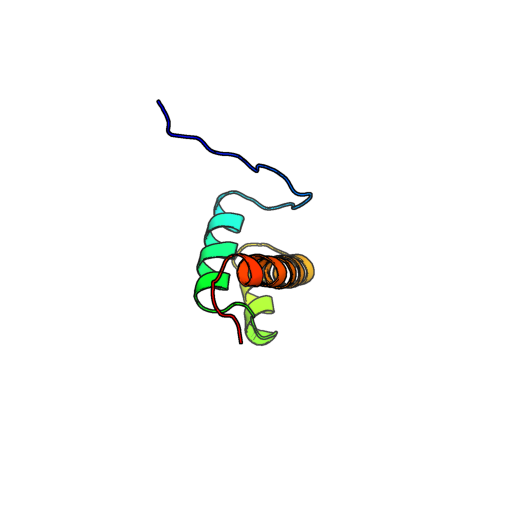 A C 2
ATOM 1684 O O . ARG A 1 37 ? 5.434 -17.852 3.053 1.00 0.00 37 ARG A O 2
ATOM 1705 N N . LYS A 1 38 ? 7.177 -19.080 3.771 1.00 0.00 38 LYS A N 2
ATOM 1706 C CA . LYS A 1 38 ? 6.579 -20.354 3.388 1.00 0.00 38 LYS A CA 2
ATOM 1707 C C . LYS A 1 38 ? 5.316 -20.627 4.197 1.00 0.00 38 LYS A C 2
ATOM 1708 O O . LYS A 1 38 ? 4.256 -20.906 3.637 1.00 0.00 38 LYS A O 2
ATOM 1727 N N . ARG A 1 39 ? 5.435 -20.545 5.519 1.00 0.00 39 ARG A N 2
ATOM 1728 C CA . ARG A 1 39 ? 4.303 -20.783 6.405 1.00 0.00 39 ARG A CA 2
ATOM 1729 C C . ARG A 1 39 ? 3.258 -19.680 6.261 1.00 0.00 39 ARG A C 2
ATOM 1730 O O . ARG A 1 39 ? 2.057 -19.949 6.221 1.00 0.00 39 ARG A O 2
ATOM 1751 N N . LEU A 1 40 ? 3.724 -18.438 6.186 1.00 0.00 40 LEU A N 2
ATOM 1752 C CA . LEU A 1 40 ? 2.831 -17.293 6.047 1.00 0.00 40 LEU A CA 2
ATOM 1753 C C . LEU A 1 40 ? 1.854 -17.501 4.894 1.00 0.00 40 LEU A C 2
ATOM 1754 O O . LEU A 1 40 ? 0.640 -17.401 5.069 1.00 0.00 40 LEU A O 2
ATOM 1770 N N . ALA A 1 41 ? 2.393 -17.792 3.714 1.00 0.00 41 ALA A N 2
ATOM 1771 C CA . ALA A 1 41 ? 1.570 -18.018 2.533 1.00 0.00 41 ALA A CA 2
ATOM 1772 C C . ALA A 1 41 ? 0.449 -19.009 2.826 1.00 0.00 41 ALA A C 2
ATOM 1773 O O . ALA A 1 41 ? -0.597 -18.989 2.178 1.00 0.00 41 ALA A O 2
ATOM 1780 N N . LYS A 1 42 ? 0.675 -19.877 3.806 1.00 0.00 42 LYS A N 2
ATOM 1781 C CA . LYS A 1 42 ? -0.315 -20.877 4.187 1.00 0.00 42 LYS A CA 2
ATOM 1782 C C . LYS A 1 42 ? -1.301 -20.308 5.202 1.00 0.00 42 LYS A C 2
ATOM 1783 O O . LYS A 1 42 ? -2.481 -20.659 5.200 1.00 0.00 42 LYS A O 2
ATOM 1802 N N . MET A 1 43 ? -0.811 -19.426 6.066 1.00 0.00 43 MET A N 2
ATOM 1803 C CA . MET A 1 43 ? -1.650 -18.806 7.085 1.00 0.00 43 MET A CA 2
ATOM 1804 C C . MET A 1 43 ? -2.654 -17.847 6.452 1.00 0.00 43 MET A C 2
ATOM 1805 O O . MET A 1 43 ? -3.834 -17.847 6.803 1.00 0.00 43 MET A O 2
ATOM 1819 N N . LEU A 1 44 ? -2.177 -17.031 5.519 1.00 0.00 44 LEU A N 2
ATOM 1820 C CA . LEU A 1 44 ? -3.033 -16.066 4.837 1.00 0.00 44 LEU A CA 2
ATOM 1821 C C . LEU A 1 44 ? -3.635 -16.670 3.572 1.00 0.00 44 LEU A C 2
ATOM 1822 O O . LEU A 1 44 ? -4.303 -15.981 2.802 1.00 0.00 44 LEU A O 2
ATOM 1838 N N . GLN A 1 45 ? -3.395 -17.961 3.368 1.00 0.00 45 GLN A N 2
ATOM 1839 C CA . GLN A 1 45 ? -3.915 -18.658 2.197 1.00 0.00 45 GLN A CA 2
ATOM 1840 C C . GLN A 1 45 ? -3.368 -18.046 0.912 1.00 0.00 45 GLN A C 2
ATOM 1841 O O . GLN A 1 45 ? -4.001 -18.119 -0.142 1.00 0.00 45 GLN A O 2
ATOM 1855 N N . LEU A 1 46 ? -2.188 -17.442 1.005 1.00 0.00 46 LEU A N 2
ATOM 1856 C CA . LEU A 1 46 ? -1.555 -16.817 -0.151 1.00 0.00 46 LEU A CA 2
ATOM 1857 C C . LEU A 1 46 ? -0.441 -17.699 -0.705 1.00 0.00 46 LEU A C 2
ATOM 1858 O O . LEU A 1 46 ? -0.183 -18.787 -0.190 1.00 0.00 46 LEU A O 2
ATOM 1874 N N . SER A 1 47 ? 0.216 -17.223 -1.758 1.00 0.00 47 SER A N 2
ATOM 1875 C CA . SER A 1 47 ? 1.301 -17.969 -2.384 1.00 0.00 47 SER A CA 2
ATOM 1876 C C . SER A 1 47 ? 2.646 -17.300 -2.117 1.00 0.00 47 SER A C 2
ATOM 1877 O O . SER A 1 47 ? 2.753 -16.074 -2.128 1.00 0.00 47 SER A O 2
ATOM 1885 N N . GLU A 1 48 ? 3.668 -18.114 -1.877 1.00 0.00 48 GLU A N 2
ATOM 1886 C CA . GLU A 1 48 ? 5.006 -17.601 -1.607 1.00 0.00 48 GLU A CA 2
ATOM 1887 C C . GLU A 1 48 ? 5.322 -16.406 -2.502 1.00 0.00 48 GLU A C 2
ATOM 1888 O O . GLU A 1 48 ? 5.977 -15.455 -2.077 1.00 0.00 48 GLU A O 2
ATOM 1900 N N . ARG A 1 49 ? 4.851 -16.464 -3.744 1.00 0.00 49 ARG A N 2
ATOM 1901 C CA . ARG A 1 49 ? 5.084 -15.389 -4.700 1.00 0.00 49 ARG A CA 2
ATOM 1902 C C . ARG A 1 49 ? 4.343 -14.121 -4.284 1.00 0.00 49 ARG A C 2
ATOM 1903 O O . ARG A 1 49 ? 4.884 -13.019 -4.371 1.00 0.00 49 ARG A O 2
ATOM 1924 N N . GLN A 1 50 ? 3.104 -14.287 -3.834 1.00 0.00 50 GLN A N 2
ATOM 1925 C CA . GLN A 1 50 ? 2.289 -13.156 -3.406 1.00 0.00 50 GLN A CA 2
ATOM 1926 C C . GLN A 1 50 ? 2.875 -12.504 -2.158 1.00 0.00 50 GLN A C 2
ATOM 1927 O O . GLN A 1 50 ? 2.687 -11.311 -1.922 1.00 0.00 50 GLN A O 2
ATOM 1941 N N . VAL A 1 51 ? 3.587 -13.295 -1.361 1.00 0.00 51 VAL A N 2
ATOM 1942 C CA . VAL A 1 51 ? 4.201 -12.795 -0.138 1.00 0.00 51 VAL A CA 2
ATOM 1943 C C . VAL A 1 51 ? 5.603 -12.259 -0.406 1.00 0.00 51 VAL A C 2
ATOM 1944 O O . VAL A 1 51 ? 6.090 -11.379 0.304 1.00 0.00 51 VAL A O 2
ATOM 1957 N N . LYS A 1 52 ? 6.248 -12.794 -1.437 1.00 0.00 52 LYS A N 2
ATOM 1958 C CA . LYS A 1 52 ? 7.594 -12.369 -1.802 1.00 0.00 52 LYS A CA 2
ATOM 1959 C C . LYS A 1 52 ? 7.550 -11.144 -2.710 1.00 0.00 52 LYS A C 2
ATOM 1960 O O . LYS A 1 52 ? 8.477 -10.333 -2.721 1.00 0.00 52 LYS A O 2
ATOM 1979 N N . THR A 1 53 ? 6.467 -11.014 -3.469 1.00 0.00 53 THR A N 2
ATOM 1980 C CA . THR A 1 53 ? 6.302 -9.888 -4.379 1.00 0.00 53 THR A CA 2
ATOM 1981 C C . THR A 1 53 ? 5.777 -8.660 -3.645 1.00 0.00 53 THR A C 2
ATOM 1982 O O . THR A 1 53 ? 6.384 -7.590 -3.692 1.00 0.00 53 THR A O 2
ATOM 1993 N N . TRP A 1 54 ? 4.646 -8.821 -2.967 1.00 0.00 54 TRP A N 2
ATOM 1994 C CA . TRP A 1 54 ? 4.039 -7.724 -2.222 1.00 0.00 54 TRP A CA 2
ATOM 1995 C C . TRP A 1 54 ? 5.089 -6.970 -1.411 1.00 0.00 54 TRP A C 2
ATOM 1996 O O . TRP A 1 54 ? 5.326 -5.783 -1.636 1.00 0.00 54 TRP A O 2
ATOM 2017 N N . PHE A 1 55 ? 5.714 -7.667 -0.468 1.00 0.00 55 PHE A N 2
ATOM 2018 C CA . PHE A 1 55 ? 6.738 -7.062 0.376 1.00 0.00 55 PHE A CA 2
ATOM 2019 C C . PHE A 1 55 ? 7.711 -6.234 -0.457 1.00 0.00 55 PHE A C 2
ATOM 2020 O O . PHE A 1 55 ? 7.899 -5.044 -0.210 1.00 0.00 55 PHE A O 2
ATOM 2037 N N . GLN A 1 56 ? 8.328 -6.875 -1.445 1.00 0.00 56 GLN A N 2
ATOM 2038 C CA . GLN A 1 56 ? 9.283 -6.198 -2.315 1.00 0.00 56 GLN A CA 2
ATOM 2039 C C . GLN A 1 56 ? 8.743 -4.847 -2.770 1.00 0.00 56 GLN A C 2
ATOM 2040 O O . GLN A 1 56 ? 9.325 -3.804 -2.476 1.00 0.00 56 GLN A O 2
ATOM 2054 N N . ASN A 1 57 ? 7.626 -4.874 -3.490 1.00 0.00 57 ASN A N 2
ATOM 2055 C CA . ASN A 1 57 ? 7.007 -3.650 -3.987 1.00 0.00 57 ASN A CA 2
ATOM 2056 C C . ASN A 1 57 ? 6.794 -2.650 -2.855 1.00 0.00 57 ASN A C 2
ATOM 2057 O O . ASN A 1 57 ? 7.082 -1.462 -3.001 1.00 0.00 57 ASN A O 2
ATOM 2068 N N . ARG A 1 58 ? 6.290 -3.139 -1.727 1.00 0.00 58 ARG A N 2
ATOM 2069 C CA . ARG A 1 58 ? 6.038 -2.288 -0.570 1.00 0.00 58 ARG A CA 2
ATOM 2070 C C . ARG A 1 58 ? 7.277 -1.468 -0.218 1.00 0.00 58 ARG A C 2
ATOM 2071 O O . ARG A 1 58 ? 7.235 -0.238 -0.202 1.00 0.00 58 ARG A O 2
ATOM 2092 N N . ARG A 1 59 ? 8.377 -2.159 0.063 1.00 0.00 59 ARG A N 2
ATOM 2093 C CA . ARG A 1 59 ? 9.626 -1.496 0.416 1.00 0.00 59 ARG A CA 2
ATOM 2094 C C . ARG A 1 59 ? 9.875 -0.291 -0.486 1.00 0.00 59 ARG A C 2
ATOM 2095 O O . ARG A 1 59 ? 9.932 0.846 -0.019 1.00 0.00 59 ARG A O 2
ATOM 2116 N N . ALA A 1 60 ? 10.024 -0.548 -1.782 1.00 0.00 60 ALA A N 2
ATOM 2117 C CA . ALA A 1 60 ? 10.266 0.515 -2.749 1.00 0.00 60 ALA A CA 2
ATOM 2118 C C . ALA A 1 60 ? 9.448 1.757 -2.416 1.00 0.00 60 ALA A C 2
ATOM 2119 O O . ALA A 1 60 ? 9.918 2.884 -2.572 1.00 0.00 60 ALA A O 2
ATOM 2126 N N . LYS A 1 61 ? 8.219 1.545 -1.956 1.00 0.00 61 LYS A N 2
ATOM 2127 C CA . LYS A 1 61 ? 7.334 2.647 -1.599 1.00 0.00 61 LYS A CA 2
ATOM 2128 C C . LYS A 1 61 ? 7.708 3.227 -0.239 1.00 0.00 61 LYS A C 2
ATOM 2129 O O . LYS A 1 61 ? 7.787 4.444 -0.074 1.00 0.00 61 LYS A O 2
ATOM 2148 N N . TRP A 1 62 ? 7.937 2.349 0.730 1.00 0.00 62 TRP A N 2
ATOM 2149 C CA . TRP A 1 62 ? 8.303 2.774 2.076 1.00 0.00 62 TRP A CA 2
ATOM 2150 C C . TRP A 1 62 ? 9.542 3.663 2.047 1.00 0.00 62 TRP A C 2
ATOM 2151 O O . TRP A 1 62 ? 9.528 4.780 2.564 1.00 0.00 62 TRP A O 2
ATOM 2172 N N . ARG A 1 63 ? 10.612 3.159 1.440 1.00 0.00 63 ARG A N 2
ATOM 2173 C CA . ARG A 1 63 ? 11.860 3.908 1.346 1.00 0.00 63 ARG A CA 2
ATOM 2174 C C . ARG A 1 63 ? 11.595 5.357 0.949 1.00 0.00 63 ARG A C 2
ATOM 2175 O O . ARG A 1 63 ? 11.958 6.285 1.672 1.00 0.00 63 ARG A O 2
ATOM 2196 N N . ARG A 1 64 ? 10.962 5.544 -0.204 1.00 0.00 64 ARG A N 2
ATOM 2197 C CA . ARG A 1 64 ? 10.651 6.880 -0.698 1.00 0.00 64 ARG A CA 2
ATOM 2198 C C . ARG A 1 64 ? 9.947 7.706 0.375 1.00 0.00 64 ARG A C 2
ATOM 2199 O O . ARG A 1 64 ? 10.290 8.866 0.604 1.00 0.00 64 ARG A O 2
ATOM 2220 N N . SER A 1 65 ? 8.962 7.100 1.030 1.00 0.00 65 SER A N 2
ATOM 2221 C CA . SER A 1 65 ? 8.208 7.780 2.076 1.00 0.00 65 SER A CA 2
ATOM 2222 C C . SER A 1 65 ? 9.131 8.239 3.201 1.00 0.00 65 SER A C 2
ATOM 2223 O O . SER A 1 65 ? 8.988 9.342 3.726 1.00 0.00 65 SER A O 2
ATOM 2231 N N . GLY A 1 66 ? 10.080 7.382 3.567 1.00 0.00 66 GLY A N 2
ATOM 2232 C CA . GLY A 1 66 ? 11.013 7.715 4.627 1.00 0.00 66 GLY A CA 2
ATOM 2233 C C . GLY A 1 66 ? 12.246 8.430 4.110 1.00 0.00 66 GLY A C 2
ATOM 2234 O O . GLY A 1 66 ? 12.259 8.969 3.003 1.00 0.00 66 GLY A O 2
ATOM 2238 N N . PRO A 1 67 ? 13.312 8.442 4.923 1.00 0.00 67 PRO A N 2
ATOM 2239 C CA . PRO A 1 67 ? 14.575 9.094 4.564 1.00 0.00 67 PRO A CA 2
ATOM 2240 C C . PRO A 1 67 ? 15.311 8.357 3.450 1.00 0.00 67 PRO A C 2
ATOM 2241 O O . PRO A 1 67 ? 15.797 7.243 3.645 1.00 0.00 67 PRO A O 2
ATOM 2252 N N . SER A 1 68 ? 15.389 8.986 2.281 1.00 0.00 68 SER A N 2
ATOM 2253 C CA . SER A 1 68 ? 16.063 8.388 1.135 1.00 0.00 68 SER A CA 2
ATOM 2254 C C . SER A 1 68 ? 17.577 8.524 1.263 1.00 0.00 68 SER A C 2
ATOM 2255 O O . SER A 1 68 ? 18.075 9.287 2.090 1.00 0.00 68 SER A O 2
ATOM 2263 N N . SER A 1 69 ? 18.304 7.777 0.438 1.00 0.00 69 SER A N 2
ATOM 2264 C CA . SER A 1 69 ? 19.761 7.810 0.461 1.00 0.00 69 SER A CA 2
ATOM 2265 C C . SER A 1 69 ? 20.337 7.290 -0.853 1.00 0.00 69 SER A C 2
ATOM 2266 O O . SER A 1 69 ? 20.302 6.092 -1.128 1.00 0.00 69 SER A O 2
ATOM 2274 N N . GLY A 1 70 ? 20.867 8.203 -1.662 1.00 0.00 70 GLY A N 2
ATOM 2275 C CA . GLY A 1 70 ? 21.443 7.819 -2.937 1.00 0.00 70 GLY A CA 2
ATOM 2276 C C . GLY A 1 70 ? 20.601 8.271 -4.114 1.00 0.00 70 GLY A C 2
ATOM 2277 O O . GLY A 1 70 ? 20.701 9.416 -4.554 1.00 0.00 70 GLY A O 2
ATOM 2281 N N . GLY A 1 1 ? -25.349 -8.577 4.055 1.00 0.00 1 GLY A N 3
ATOM 2282 C CA . GLY A 1 1 ? -24.037 -8.099 4.448 1.00 0.00 1 GLY A CA 3
ATOM 2283 C C . GLY A 1 1 ? -23.580 -6.913 3.622 1.00 0.00 1 GLY A C 3
ATOM 2284 O O . GLY A 1 1 ? -23.652 -6.939 2.393 1.00 0.00 1 GLY A O 3
ATOM 2288 N N . SER A 1 2 ? -23.111 -5.869 4.298 1.00 0.00 2 SER A N 3
ATOM 2289 C CA . SER A 1 2 ? -22.646 -4.665 3.618 1.00 0.00 2 SER A CA 3
ATOM 2290 C C . SER A 1 2 ? -21.282 -4.235 4.148 1.00 0.00 2 SER A C 3
ATOM 2291 O O . SER A 1 2 ? -21.189 -3.430 5.075 1.00 0.00 2 SER A O 3
ATOM 2299 N N . SER A 1 3 ? -20.225 -4.778 3.552 1.00 0.00 3 SER A N 3
ATOM 2300 C CA . SER A 1 3 ? -18.864 -4.454 3.966 1.00 0.00 3 SER A CA 3
ATOM 2301 C C . SER A 1 3 ? -17.943 -4.332 2.755 1.00 0.00 3 SER A C 3
ATOM 2302 O O . SER A 1 3 ? -18.168 -4.964 1.724 1.00 0.00 3 SER A O 3
ATOM 2310 N N . GLY A 1 4 ? -16.905 -3.512 2.890 1.00 0.00 4 GLY A N 3
ATOM 2311 C CA . GLY A 1 4 ? -15.965 -3.320 1.801 1.00 0.00 4 GLY A CA 3
ATOM 2312 C C . GLY A 1 4 ? -16.400 -2.227 0.845 1.00 0.00 4 GLY A C 3
ATOM 2313 O O . GLY A 1 4 ? -17.062 -2.497 -0.157 1.00 0.00 4 GLY A O 3
ATOM 2317 N N . SER A 1 5 ? -16.030 -0.989 1.157 1.00 0.00 5 SER A N 3
ATOM 2318 C CA . SER A 1 5 ? -16.392 0.150 0.321 1.00 0.00 5 SER A CA 3
ATOM 2319 C C . SER A 1 5 ? -15.147 0.809 -0.267 1.00 0.00 5 SER A C 3
ATOM 2320 O O . SER A 1 5 ? -14.610 1.761 0.299 1.00 0.00 5 SER A O 3
ATOM 2328 N N . SER A 1 6 ? -14.694 0.295 -1.406 1.00 0.00 6 SER A N 3
ATOM 2329 C CA . SER A 1 6 ? -13.511 0.830 -2.069 1.00 0.00 6 SER A CA 3
ATOM 2330 C C . SER A 1 6 ? -13.692 0.833 -3.584 1.00 0.00 6 SER A C 3
ATOM 2331 O O . SER A 1 6 ? -14.445 0.029 -4.132 1.00 0.00 6 SER A O 3
ATOM 2339 N N . GLY A 1 7 ? -12.995 1.745 -4.255 1.00 0.00 7 GLY A N 3
ATOM 2340 C CA . GLY A 1 7 ? -13.092 1.837 -5.700 1.00 0.00 7 GLY A CA 3
ATOM 2341 C C . GLY A 1 7 ? -12.086 0.951 -6.406 1.00 0.00 7 GLY A C 3
ATOM 2342 O O . GLY A 1 7 ? -10.892 1.249 -6.428 1.00 0.00 7 GLY A O 3
ATOM 2346 N N . LYS A 1 8 ? -12.567 -0.145 -6.984 1.00 0.00 8 LYS A N 3
ATOM 2347 C CA . LYS A 1 8 ? -11.702 -1.079 -7.695 1.00 0.00 8 LYS A CA 3
ATOM 2348 C C . LYS A 1 8 ? -10.601 -0.337 -8.446 1.00 0.00 8 LYS A C 3
ATOM 2349 O O . LYS A 1 8 ? -10.849 0.279 -9.482 1.00 0.00 8 LYS A O 3
ATOM 2368 N N . GLY A 1 9 ? -9.383 -0.402 -7.917 1.00 0.00 9 GLY A N 3
ATOM 2369 C CA . GLY A 1 9 ? -8.262 0.267 -8.552 1.00 0.00 9 GLY A CA 3
ATOM 2370 C C . GLY A 1 9 ? -7.190 -0.703 -9.006 1.00 0.00 9 GLY A C 3
ATOM 2371 O O . GLY A 1 9 ? -6.933 -1.709 -8.346 1.00 0.00 9 GLY A O 3
ATOM 2375 N N . GLY A 1 10 ? -6.563 -0.402 -10.140 1.00 0.00 10 GLY A N 3
ATOM 2376 C CA . GLY A 1 10 ? -5.521 -1.266 -10.663 1.00 0.00 10 GLY A CA 3
ATOM 2377 C C . GLY A 1 10 ? -5.896 -2.733 -10.596 1.00 0.00 10 GLY A C 3
ATOM 2378 O O . GLY A 1 10 ? -7.008 -3.113 -10.963 1.00 0.00 10 GLY A O 3
ATOM 2382 N N . GLN A 1 11 ? -4.966 -3.559 -10.127 1.00 0.00 11 GLN A N 3
ATOM 2383 C CA . GLN A 1 11 ? -5.205 -4.993 -10.015 1.00 0.00 11 GLN A CA 3
ATOM 2384 C C . GLN A 1 11 ? -4.653 -5.536 -8.701 1.00 0.00 11 GLN A C 3
ATOM 2385 O O . GLN A 1 11 ? -3.453 -5.453 -8.439 1.00 0.00 11 GLN A O 3
ATOM 2399 N N . VAL A 1 12 ? -5.537 -6.092 -7.878 1.00 0.00 12 VAL A N 3
ATOM 2400 C CA . VAL A 1 12 ? -5.138 -6.649 -6.592 1.00 0.00 12 VAL A CA 3
ATOM 2401 C C . VAL A 1 12 ? -5.585 -8.101 -6.459 1.00 0.00 12 VAL A C 3
ATOM 2402 O O . VAL A 1 12 ? -6.673 -8.468 -6.902 1.00 0.00 12 VAL A O 3
ATOM 2415 N N . ARG A 1 13 ? -4.738 -8.921 -5.846 1.00 0.00 13 ARG A N 3
ATOM 2416 C CA . ARG A 1 13 ? -5.046 -10.334 -5.656 1.00 0.00 13 ARG A CA 3
ATOM 2417 C C . ARG A 1 13 ? -4.967 -10.713 -4.180 1.00 0.00 13 ARG A C 3
ATOM 2418 O O . ARG A 1 13 ? -4.473 -11.785 -3.829 1.00 0.00 13 ARG A O 3
ATOM 2439 N N . PHE A 1 14 ? -5.458 -9.826 -3.320 1.00 0.00 14 PHE A N 3
ATOM 2440 C CA . PHE A 1 14 ? -5.442 -10.067 -1.881 1.00 0.00 14 PHE A CA 3
ATOM 2441 C C . PHE A 1 14 ? -6.793 -9.727 -1.258 1.00 0.00 14 PHE A C 3
ATOM 2442 O O . PHE A 1 14 ? -7.589 -8.990 -1.840 1.00 0.00 14 PHE A O 3
ATOM 2459 N N . SER A 1 15 ? -7.044 -10.271 -0.072 1.00 0.00 15 SER A N 3
ATOM 2460 C CA . SER A 1 15 ? -8.300 -10.030 0.629 1.00 0.00 15 SER A CA 3
ATOM 2461 C C . SER A 1 15 ? -8.114 -8.997 1.736 1.00 0.00 15 SER A C 3
ATOM 2462 O O . SER A 1 15 ? -7.021 -8.842 2.279 1.00 0.00 15 SER A O 3
ATOM 2470 N N . ASN A 1 16 ? -9.192 -8.291 2.064 1.00 0.00 16 ASN A N 3
ATOM 2471 C CA . ASN A 1 16 ? -9.149 -7.271 3.106 1.00 0.00 16 ASN A CA 3
ATOM 2472 C C . ASN A 1 16 ? -8.310 -7.739 4.291 1.00 0.00 16 ASN A C 3
ATOM 2473 O O . ASN A 1 16 ? -7.321 -7.102 4.655 1.00 0.00 16 ASN A O 3
ATOM 2484 N N . ASP A 1 17 ? -8.712 -8.855 4.889 1.00 0.00 17 ASP A N 3
ATOM 2485 C CA . ASP A 1 17 ? -7.997 -9.410 6.033 1.00 0.00 17 ASP A CA 3
ATOM 2486 C C . ASP A 1 17 ? -6.546 -9.712 5.672 1.00 0.00 17 ASP A C 3
ATOM 2487 O O . ASP A 1 17 ? -5.622 -9.270 6.355 1.00 0.00 17 ASP A O 3
ATOM 2496 N N . GLN A 1 18 ? -6.354 -10.468 4.596 1.00 0.00 18 GLN A N 3
ATOM 2497 C CA . GLN A 1 18 ? -5.015 -10.830 4.146 1.00 0.00 18 GLN A CA 3
ATOM 2498 C C . GLN A 1 18 ? -4.094 -9.615 4.145 1.00 0.00 18 GLN A C 3
ATOM 2499 O O . GLN A 1 18 ? -3.034 -9.625 4.772 1.00 0.00 18 GLN A O 3
ATOM 2513 N N . THR A 1 19 ? -4.504 -8.567 3.436 1.00 0.00 19 THR A N 3
ATOM 2514 C CA . THR A 1 19 ? -3.715 -7.345 3.352 1.00 0.00 19 THR A CA 3
ATOM 2515 C C . THR A 1 19 ? -3.353 -6.828 4.740 1.00 0.00 19 THR A C 3
ATOM 2516 O O . THR A 1 19 ? -2.181 -6.598 5.040 1.00 0.00 19 THR A O 3
ATOM 2527 N N . ILE A 1 20 ? -4.364 -6.648 5.582 1.00 0.00 20 ILE A N 3
ATOM 2528 C CA . ILE A 1 20 ? -4.151 -6.161 6.939 1.00 0.00 20 ILE A CA 3
ATOM 2529 C C . ILE A 1 20 ? -2.881 -6.752 7.542 1.00 0.00 20 ILE A C 3
ATOM 2530 O O . ILE A 1 20 ? -1.958 -6.023 7.905 1.00 0.00 20 ILE A O 3
ATOM 2546 N N . GLU A 1 21 ? -2.842 -8.076 7.644 1.00 0.00 21 GLU A N 3
ATOM 2547 C CA . GLU A 1 21 ? -1.684 -8.765 8.202 1.00 0.00 21 GLU A CA 3
ATOM 2548 C C . GLU A 1 21 ? -0.459 -8.580 7.311 1.00 0.00 21 GLU A C 3
ATOM 2549 O O . GLU A 1 21 ? 0.615 -8.205 7.783 1.00 0.00 21 GLU A O 3
ATOM 2561 N N . LEU A 1 22 ? -0.628 -8.846 6.021 1.00 0.00 22 LEU A N 3
ATOM 2562 C CA . LEU A 1 22 ? 0.464 -8.709 5.062 1.00 0.00 22 LEU A CA 3
ATOM 2563 C C . LEU A 1 22 ? 1.277 -7.449 5.338 1.00 0.00 22 LEU A C 3
ATOM 2564 O O . LEU A 1 22 ? 2.462 -7.381 5.017 1.00 0.00 22 LEU A O 3
ATOM 2580 N N . GLU A 1 23 ? 0.630 -6.454 5.938 1.00 0.00 23 GLU A N 3
ATOM 2581 C CA . GLU A 1 23 ? 1.295 -5.196 6.258 1.00 0.00 23 GLU A CA 3
ATOM 2582 C C . GLU A 1 23 ? 1.943 -5.259 7.639 1.00 0.00 23 GLU A C 3
ATOM 2583 O O . GLU A 1 23 ? 3.157 -5.109 7.775 1.00 0.00 23 GLU A O 3
ATOM 2595 N N . LYS A 1 24 ? 1.124 -5.482 8.661 1.00 0.00 24 LYS A N 3
ATOM 2596 C CA . LYS A 1 24 ? 1.615 -5.566 10.031 1.00 0.00 24 LYS A CA 3
ATOM 2597 C C . LYS A 1 24 ? 2.940 -6.320 10.089 1.00 0.00 24 LYS A C 3
ATOM 2598 O O . LYS A 1 24 ? 3.747 -6.108 10.994 1.00 0.00 24 LYS A O 3
ATOM 2617 N N . LYS A 1 25 ? 3.158 -7.199 9.117 1.00 0.00 25 LYS A N 3
ATOM 2618 C CA . LYS A 1 25 ? 4.387 -7.982 9.055 1.00 0.00 25 LYS A CA 3
ATOM 2619 C C . LYS A 1 25 ? 5.529 -7.157 8.469 1.00 0.00 25 LYS A C 3
ATOM 2620 O O . LYS A 1 25 ? 6.572 -6.987 9.101 1.00 0.00 25 LYS A O 3
ATOM 2639 N N . PHE A 1 26 ? 5.324 -6.646 7.260 1.00 0.00 26 PHE A N 3
ATOM 2640 C CA . PHE A 1 26 ? 6.336 -5.839 6.590 1.00 0.00 26 PHE A CA 3
ATOM 2641 C C . PHE A 1 26 ? 6.894 -4.775 7.531 1.00 0.00 26 PHE A C 3
ATOM 2642 O O . PHE A 1 26 ? 8.083 -4.459 7.491 1.00 0.00 26 PHE A O 3
ATOM 2659 N N . GLU A 1 27 ? 6.026 -4.226 8.375 1.00 0.00 27 GLU A N 3
ATOM 2660 C CA . GLU A 1 27 ? 6.432 -3.197 9.325 1.00 0.00 27 GLU A CA 3
ATOM 2661 C C . GLU A 1 27 ? 7.504 -3.724 10.274 1.00 0.00 27 GLU A C 3
ATOM 2662 O O . GLU A 1 27 ? 8.547 -3.097 10.463 1.00 0.00 27 GLU A O 3
ATOM 2674 N N . THR A 1 28 ? 7.239 -4.883 10.871 1.00 0.00 28 THR A N 3
ATOM 2675 C CA . THR A 1 28 ? 8.179 -5.495 11.802 1.00 0.00 28 THR A CA 3
ATOM 2676 C C . THR A 1 28 ? 9.394 -6.051 11.070 1.00 0.00 28 THR A C 3
ATOM 2677 O O . THR A 1 28 ? 10.481 -6.148 11.638 1.00 0.00 28 THR A O 3
ATOM 2688 N N . GLN A 1 29 ? 9.203 -6.416 9.806 1.00 0.00 29 GLN A N 3
ATOM 2689 C CA . GLN A 1 29 ? 10.285 -6.963 8.997 1.00 0.00 29 GLN A CA 3
ATOM 2690 C C . GLN A 1 29 ? 10.020 -6.742 7.511 1.00 0.00 29 GLN A C 3
ATOM 2691 O O . GLN A 1 29 ? 9.127 -7.360 6.931 1.00 0.00 29 GLN A O 3
ATOM 2705 N N . LYS A 1 30 ? 10.800 -5.857 6.901 1.00 0.00 30 LYS A N 3
ATOM 2706 C CA . LYS A 1 30 ? 10.651 -5.554 5.482 1.00 0.00 30 LYS A CA 3
ATOM 2707 C C . LYS A 1 30 ? 10.761 -6.821 4.641 1.00 0.00 30 LYS A C 3
ATOM 2708 O O . LYS A 1 30 ? 10.112 -6.946 3.602 1.00 0.00 30 LYS A O 3
ATOM 2727 N N . TYR A 1 31 ? 11.585 -7.758 5.097 1.00 0.00 31 TYR A N 3
ATOM 2728 C CA . TYR A 1 31 ? 11.780 -9.016 4.385 1.00 0.00 31 TYR A CA 3
ATOM 2729 C C . TYR A 1 31 ? 11.442 -10.206 5.279 1.00 0.00 31 TYR A C 3
ATOM 2730 O O . TYR A 1 31 ? 11.300 -10.064 6.494 1.00 0.00 31 TYR A O 3
ATOM 2748 N N . LEU A 1 32 ? 11.316 -11.378 4.668 1.00 0.00 32 LEU A N 3
ATOM 2749 C CA . LEU A 1 32 ? 10.995 -12.595 5.406 1.00 0.00 32 LEU A CA 3
ATOM 2750 C C . LEU A 1 32 ? 11.679 -13.807 4.781 1.00 0.00 32 LEU A C 3
ATOM 2751 O O . LEU A 1 32 ? 11.490 -14.098 3.600 1.00 0.00 32 LEU A O 3
ATOM 2767 N N . SER A 1 33 ? 12.471 -14.512 5.582 1.00 0.00 33 SER A N 3
ATOM 2768 C CA . SER A 1 33 ? 13.184 -15.692 5.107 1.00 0.00 33 SER A CA 3
ATOM 2769 C C . SER A 1 33 ? 12.207 -16.753 4.609 1.00 0.00 33 SER A C 3
ATOM 2770 O O . SER A 1 33 ? 11.047 -16.807 5.019 1.00 0.00 33 SER A O 3
ATOM 2778 N N . PRO A 1 34 ? 12.686 -17.618 3.703 1.00 0.00 34 PRO A N 3
ATOM 2779 C CA . PRO A 1 34 ? 11.873 -18.694 3.129 1.00 0.00 34 PRO A CA 3
ATOM 2780 C C . PRO A 1 34 ? 11.117 -19.481 4.195 1.00 0.00 34 PRO A C 3
ATOM 2781 O O . PRO A 1 34 ? 9.934 -19.791 4.050 1.00 0.00 34 PRO A O 3
ATOM 2792 N N . PRO A 1 35 ? 11.814 -19.813 5.292 1.00 0.00 35 PRO A N 3
ATOM 2793 C CA . PRO A 1 35 ? 11.228 -20.568 6.404 1.00 0.00 35 PRO A CA 3
ATOM 2794 C C . PRO A 1 35 ? 9.881 -20.003 6.841 1.00 0.00 35 PRO A C 3
ATOM 2795 O O . PRO A 1 35 ? 8.930 -20.750 7.071 1.00 0.00 35 PRO A O 3
ATOM 2806 N N . GLU A 1 36 ? 9.807 -18.680 6.954 1.00 0.00 36 GLU A N 3
ATOM 2807 C CA . GLU A 1 36 ? 8.576 -18.017 7.365 1.00 0.00 36 GLU A CA 3
ATOM 2808 C C . GLU A 1 36 ? 7.632 -17.839 6.179 1.00 0.00 36 GLU A C 3
ATOM 2809 O O . GLU A 1 36 ? 6.549 -18.423 6.140 1.00 0.00 36 GLU A O 3
ATOM 2821 N N . ARG A 1 37 ? 8.051 -17.027 5.214 1.00 0.00 37 ARG A N 3
ATOM 2822 C CA . ARG A 1 37 ? 7.243 -16.769 4.028 1.00 0.00 37 ARG A CA 3
ATOM 2823 C C . ARG A 1 37 ? 6.468 -18.018 3.617 1.00 0.00 37 ARG A C 3
ATOM 2824 O O . ARG A 1 37 ? 5.306 -17.936 3.216 1.00 0.00 37 ARG A O 3
ATOM 2845 N N . LYS A 1 38 ? 7.118 -19.172 3.719 1.00 0.00 38 LYS A N 3
ATOM 2846 C CA . LYS A 1 38 ? 6.491 -20.438 3.359 1.00 0.00 38 LYS A CA 3
ATOM 2847 C C . LYS A 1 38 ? 5.260 -20.699 4.221 1.00 0.00 38 LYS A C 3
ATOM 2848 O O . LYS A 1 38 ? 4.188 -21.023 3.707 1.00 0.00 38 LYS A O 3
ATOM 2867 N N . ARG A 1 39 ? 5.420 -20.557 5.532 1.00 0.00 39 ARG A N 3
ATOM 2868 C CA . ARG A 1 39 ? 4.321 -20.777 6.465 1.00 0.00 39 ARG A CA 3
ATOM 2869 C C . ARG A 1 39 ? 3.274 -19.674 6.341 1.00 0.00 39 ARG A C 3
ATOM 2870 O O . ARG A 1 39 ? 2.071 -19.941 6.350 1.00 0.00 39 ARG A O 3
ATOM 2891 N N . LEU A 1 40 ? 3.738 -18.435 6.228 1.00 0.00 40 LEU A N 3
ATOM 2892 C CA . LEU A 1 40 ? 2.842 -17.290 6.103 1.00 0.00 40 LEU A CA 3
ATOM 2893 C C . LEU A 1 40 ? 1.843 -17.502 4.970 1.00 0.00 40 LEU A C 3
ATOM 2894 O O . LEU A 1 40 ? 0.636 -17.345 5.156 1.00 0.00 40 LEU A O 3
ATOM 2910 N N . ALA A 1 41 ? 2.353 -17.861 3.797 1.00 0.00 41 ALA A N 3
ATOM 2911 C CA . ALA A 1 41 ? 1.506 -18.098 2.635 1.00 0.00 41 ALA A CA 3
ATOM 2912 C C . ALA A 1 41 ? 0.409 -19.108 2.954 1.00 0.00 41 ALA A C 3
ATOM 2913 O O . ALA A 1 41 ? -0.636 -19.131 2.303 1.00 0.00 41 ALA A O 3
ATOM 2920 N N . LYS A 1 42 ? 0.653 -19.944 3.958 1.00 0.00 42 LYS A N 3
ATOM 2921 C CA . LYS A 1 42 ? -0.314 -20.957 4.363 1.00 0.00 42 LYS A CA 3
ATOM 2922 C C . LYS A 1 42 ? -1.293 -20.395 5.389 1.00 0.00 42 LYS A C 3
ATOM 2923 O O . LYS A 1 42 ? -2.452 -20.804 5.443 1.00 0.00 42 LYS A O 3
ATOM 2942 N N . MET A 1 43 ? -0.818 -19.455 6.200 1.00 0.00 43 MET A N 3
ATOM 2943 C CA . MET A 1 43 ? -1.653 -18.835 7.223 1.00 0.00 43 MET A CA 3
ATOM 2944 C C . MET A 1 43 ? -2.654 -17.870 6.596 1.00 0.00 43 MET A C 3
ATOM 2945 O O . MET A 1 43 ? -3.842 -17.894 6.920 1.00 0.00 43 MET A O 3
ATOM 2959 N N . LEU A 1 44 ? -2.167 -17.021 5.698 1.00 0.00 44 LEU A N 3
ATOM 2960 C CA . LEU A 1 44 ? -3.019 -16.047 5.025 1.00 0.00 44 LEU A CA 3
ATOM 2961 C C . LEU A 1 44 ? -3.606 -16.629 3.743 1.00 0.00 44 LEU A C 3
ATOM 2962 O O . LEU A 1 44 ? -4.257 -15.925 2.972 1.00 0.00 44 LEU A O 3
ATOM 2978 N N . GLN A 1 45 ? -3.372 -17.919 3.525 1.00 0.00 45 GLN A N 3
ATOM 2979 C CA . GLN A 1 45 ? -3.879 -18.596 2.337 1.00 0.00 45 GLN A CA 3
ATOM 2980 C C . GLN A 1 45 ? -3.371 -17.922 1.067 1.00 0.00 45 GLN A C 3
ATOM 2981 O O . GLN A 1 45 ? -4.104 -17.786 0.087 1.00 0.00 45 GLN A O 3
ATOM 2995 N N . LEU A 1 46 ? -2.111 -17.502 1.091 1.00 0.00 46 LEU A N 3
ATOM 2996 C CA . LEU A 1 46 ? -1.503 -16.840 -0.059 1.00 0.00 46 LEU A CA 3
ATOM 2997 C C . LEU A 1 46 ? -0.430 -17.722 -0.690 1.00 0.00 46 LEU A C 3
ATOM 2998 O O . LEU A 1 46 ? -0.214 -18.856 -0.263 1.00 0.00 46 LEU A O 3
ATOM 3014 N N . SER A 1 47 ? 0.243 -17.191 -1.706 1.00 0.00 47 SER A N 3
ATOM 3015 C CA . SER A 1 47 ? 1.294 -17.929 -2.396 1.00 0.00 47 SER A CA 3
ATOM 3016 C C . SER A 1 47 ? 2.662 -17.314 -2.120 1.00 0.00 47 SER A C 3
ATOM 3017 O O . SER A 1 47 ? 2.784 -16.103 -1.938 1.00 0.00 47 SER A O 3
ATOM 3025 N N . GLU A 1 48 ? 3.689 -18.158 -2.089 1.00 0.00 48 GLU A N 3
ATOM 3026 C CA . GLU A 1 48 ? 5.048 -17.697 -1.834 1.00 0.00 48 GLU A CA 3
ATOM 3027 C C . GLU A 1 48 ? 5.376 -16.472 -2.682 1.00 0.00 48 GLU A C 3
ATOM 3028 O O . GLU A 1 48 ? 6.025 -15.536 -2.214 1.00 0.00 48 GLU A O 3
ATOM 3040 N N . ARG A 1 49 ? 4.922 -16.486 -3.931 1.00 0.00 49 ARG A N 3
ATOM 3041 C CA . ARG A 1 49 ? 5.168 -15.377 -4.845 1.00 0.00 49 ARG A CA 3
ATOM 3042 C C . ARG A 1 49 ? 4.388 -14.137 -4.418 1.00 0.00 49 ARG A C 3
ATOM 3043 O O . ARG A 1 49 ? 4.861 -13.011 -4.574 1.00 0.00 49 ARG A O 3
ATOM 3064 N N . GLN A 1 50 ? 3.193 -14.352 -3.879 1.00 0.00 50 GLN A N 3
ATOM 3065 C CA . GLN A 1 50 ? 2.348 -13.252 -3.431 1.00 0.00 50 GLN A CA 3
ATOM 3066 C C . GLN A 1 50 ? 2.920 -12.603 -2.175 1.00 0.00 50 GLN A C 3
ATOM 3067 O O . GLN A 1 50 ? 2.724 -11.411 -1.934 1.00 0.00 50 GLN A O 3
ATOM 3081 N N . VAL A 1 51 ? 3.629 -13.394 -1.376 1.00 0.00 51 VAL A N 3
ATOM 3082 C CA . VAL A 1 51 ? 4.230 -12.897 -0.144 1.00 0.00 51 VAL A CA 3
ATOM 3083 C C . VAL A 1 51 ? 5.639 -12.371 -0.394 1.00 0.00 51 VAL A C 3
ATOM 3084 O O . VAL A 1 51 ? 6.140 -11.527 0.348 1.00 0.00 51 VAL A O 3
ATOM 3097 N N . LYS A 1 52 ? 6.275 -12.876 -1.446 1.00 0.00 52 LYS A N 3
ATOM 3098 C CA . LYS A 1 52 ? 7.627 -12.457 -1.798 1.00 0.00 52 LYS A CA 3
ATOM 3099 C C . LYS A 1 52 ? 7.598 -11.220 -2.689 1.00 0.00 52 LYS A C 3
ATOM 3100 O O . LYS A 1 52 ? 8.555 -10.445 -2.725 1.00 0.00 52 LYS A O 3
ATOM 3119 N N . THR A 1 53 ? 6.494 -11.039 -3.408 1.00 0.00 53 THR A N 3
ATOM 3120 C CA . THR A 1 53 ? 6.341 -9.896 -4.299 1.00 0.00 53 THR A CA 3
ATOM 3121 C C . THR A 1 53 ? 5.771 -8.692 -3.557 1.00 0.00 53 THR A C 3
ATOM 3122 O O . THR A 1 53 ? 6.351 -7.607 -3.579 1.00 0.00 53 THR A O 3
ATOM 3133 N N . TRP A 1 54 ? 4.634 -8.892 -2.902 1.00 0.00 54 TRP A N 3
ATOM 3134 C CA . TRP A 1 54 ? 3.986 -7.822 -2.152 1.00 0.00 54 TRP A CA 3
ATOM 3135 C C . TRP A 1 54 ? 5.005 -7.036 -1.334 1.00 0.00 54 TRP A C 3
ATOM 3136 O O . TRP A 1 54 ? 5.165 -5.829 -1.519 1.00 0.00 54 TRP A O 3
ATOM 3157 N N . PHE A 1 55 ? 5.692 -7.727 -0.431 1.00 0.00 55 PHE A N 3
ATOM 3158 C CA . PHE A 1 55 ? 6.696 -7.092 0.416 1.00 0.00 55 PHE A CA 3
ATOM 3159 C C . PHE A 1 55 ? 7.672 -6.271 -0.421 1.00 0.00 55 PHE A C 3
ATOM 3160 O O . PHE A 1 55 ? 7.946 -5.111 -0.113 1.00 0.00 55 PHE A O 3
ATOM 3177 N N . GLN A 1 56 ? 8.194 -6.882 -1.480 1.00 0.00 56 GLN A N 3
ATOM 3178 C CA . GLN A 1 56 ? 9.141 -6.208 -2.360 1.00 0.00 56 GLN A CA 3
ATOM 3179 C C . GLN A 1 56 ? 8.598 -4.855 -2.810 1.00 0.00 56 GLN A C 3
ATOM 3180 O O . GLN A 1 56 ? 9.184 -3.813 -2.521 1.00 0.00 56 GLN A O 3
ATOM 3194 N N . ASN A 1 57 ? 7.475 -4.880 -3.520 1.00 0.00 57 ASN A N 3
ATOM 3195 C CA . ASN A 1 57 ? 6.853 -3.656 -4.011 1.00 0.00 57 ASN A CA 3
ATOM 3196 C C . ASN A 1 57 ? 6.695 -2.637 -2.886 1.00 0.00 57 ASN A C 3
ATOM 3197 O O . ASN A 1 57 ? 7.146 -1.497 -2.999 1.00 0.00 57 ASN A O 3
ATOM 3208 N N . ARG A 1 58 ? 6.051 -3.057 -1.802 1.00 0.00 58 ARG A N 3
ATOM 3209 C CA . ARG A 1 58 ? 5.833 -2.182 -0.656 1.00 0.00 58 ARG A CA 3
ATOM 3210 C C . ARG A 1 58 ? 7.099 -1.398 -0.322 1.00 0.00 58 ARG A C 3
ATOM 3211 O O . ARG A 1 58 ? 7.104 -0.167 -0.352 1.00 0.00 58 ARG A O 3
ATOM 3232 N N . ARG A 1 59 ? 8.168 -2.119 -0.003 1.00 0.00 59 ARG A N 3
ATOM 3233 C CA . ARG A 1 59 ? 9.439 -1.492 0.339 1.00 0.00 59 ARG A CA 3
ATOM 3234 C C . ARG A 1 59 ? 9.665 -0.233 -0.494 1.00 0.00 59 ARG A C 3
ATOM 3235 O O . ARG A 1 59 ? 9.885 0.850 0.047 1.00 0.00 59 ARG A O 3
ATOM 3256 N N . ALA A 1 60 ? 9.610 -0.385 -1.813 1.00 0.00 60 ALA A N 3
ATOM 3257 C CA . ALA A 1 60 ? 9.807 0.739 -2.720 1.00 0.00 60 ALA A CA 3
ATOM 3258 C C . ALA A 1 60 ? 9.091 1.986 -2.213 1.00 0.00 60 ALA A C 3
ATOM 3259 O O . ALA A 1 60 ? 9.645 3.085 -2.235 1.00 0.00 60 ALA A O 3
ATOM 3266 N N . LYS A 1 61 ? 7.855 1.808 -1.758 1.00 0.00 61 LYS A N 3
ATOM 3267 C CA . LYS A 1 61 ? 7.062 2.919 -1.245 1.00 0.00 61 LYS A CA 3
ATOM 3268 C C . LYS A 1 61 ? 7.610 3.407 0.093 1.00 0.00 61 LYS A C 3
ATOM 3269 O O . LYS A 1 61 ? 7.904 4.591 0.258 1.00 0.00 61 LYS A O 3
ATOM 3288 N N . TRP A 1 62 ? 7.746 2.488 1.042 1.00 0.00 62 TRP A N 3
ATOM 3289 C CA . TRP A 1 62 ? 8.261 2.826 2.364 1.00 0.00 62 TRP A CA 3
ATOM 3290 C C . TRP A 1 62 ? 9.432 3.797 2.261 1.00 0.00 62 TRP A C 3
ATOM 3291 O O . TRP A 1 62 ? 9.448 4.836 2.920 1.00 0.00 62 TRP A O 3
ATOM 3312 N N . ARG A 1 63 ? 10.409 3.452 1.429 1.00 0.00 63 ARG A N 3
ATOM 3313 C CA . ARG A 1 63 ? 11.585 4.294 1.241 1.00 0.00 63 ARG A CA 3
ATOM 3314 C C . ARG A 1 63 ? 11.181 5.706 0.823 1.00 0.00 63 ARG A C 3
ATOM 3315 O O . ARG A 1 63 ? 11.593 6.688 1.440 1.00 0.00 63 ARG A O 3
ATOM 3336 N N . ARG A 1 64 ? 10.374 5.798 -0.229 1.00 0.00 64 ARG A N 3
ATOM 3337 C CA . ARG A 1 64 ? 9.916 7.088 -0.729 1.00 0.00 64 ARG A CA 3
ATOM 3338 C C . ARG A 1 64 ? 9.386 7.956 0.408 1.00 0.00 64 ARG A C 3
ATOM 3339 O O . ARG A 1 64 ? 9.848 9.079 0.613 1.00 0.00 64 ARG A O 3
ATOM 3360 N N . SER A 1 65 ? 8.413 7.428 1.144 1.00 0.00 65 SER A N 3
ATOM 3361 C CA . SER A 1 65 ? 7.817 8.156 2.258 1.00 0.00 65 SER A CA 3
ATOM 3362 C C . SER A 1 65 ? 8.860 8.457 3.331 1.00 0.00 65 SER A C 3
ATOM 3363 O O . SER A 1 65 ? 8.868 9.537 3.919 1.00 0.00 65 SER A O 3
ATOM 3371 N N . GLY A 1 66 ? 9.739 7.491 3.580 1.00 0.00 66 GLY A N 3
ATOM 3372 C CA . GLY A 1 66 ? 10.774 7.671 4.581 1.00 0.00 66 GLY A CA 3
ATOM 3373 C C . GLY A 1 66 ? 11.835 8.663 4.147 1.00 0.00 66 GLY A C 3
ATOM 3374 O O . GLY A 1 66 ? 11.687 9.365 3.147 1.00 0.00 66 GLY A O 3
ATOM 3378 N N . PRO A 1 67 ? 12.935 8.731 4.912 1.00 0.00 67 PRO A N 3
ATOM 3379 C CA . PRO A 1 67 ? 14.046 9.642 4.621 1.00 0.00 67 PRO A CA 3
ATOM 3380 C C . PRO A 1 67 ? 14.820 9.232 3.373 1.00 0.00 67 PRO A C 3
ATOM 3381 O O . PRO A 1 67 ? 15.193 8.070 3.216 1.00 0.00 67 PRO A O 3
ATOM 3392 N N . SER A 1 68 ? 15.059 10.194 2.487 1.00 0.00 68 SER A N 3
ATOM 3393 C CA . SER A 1 68 ? 15.786 9.932 1.251 1.00 0.00 68 SER A CA 3
ATOM 3394 C C . SER A 1 68 ? 17.200 10.502 1.321 1.00 0.00 68 SER A C 3
ATOM 3395 O O . SER A 1 68 ? 18.180 9.787 1.113 1.00 0.00 68 SER A O 3
ATOM 3403 N N . SER A 1 69 ? 17.297 11.794 1.616 1.00 0.00 69 SER A N 3
ATOM 3404 C CA . SER A 1 69 ? 18.589 12.462 1.710 1.00 0.00 69 SER A CA 3
ATOM 3405 C C . SER A 1 69 ? 19.364 11.977 2.931 1.00 0.00 69 SER A C 3
ATOM 3406 O O . SER A 1 69 ? 18.869 12.031 4.056 1.00 0.00 69 SER A O 3
ATOM 3414 N N . GLY A 1 70 ? 20.584 11.501 2.699 1.00 0.00 70 GLY A N 3
ATOM 3415 C CA . GLY A 1 70 ? 21.409 11.012 3.789 1.00 0.00 70 GLY A CA 3
ATOM 3416 C C . GLY A 1 70 ? 22.660 11.844 3.987 1.00 0.00 70 GLY A C 3
ATOM 3417 O O . GLY A 1 70 ? 22.844 12.462 5.036 1.00 0.00 70 GLY A O 3
ATOM 3421 N N . GLY A 1 1 ? -27.055 -3.367 1.682 1.00 0.00 1 GLY A N 4
ATOM 3422 C CA . GLY A 1 1 ? -27.283 -2.384 2.725 1.00 0.00 1 GLY A CA 4
ATOM 3423 C C . GLY A 1 1 ? -26.131 -2.302 3.706 1.00 0.00 1 GLY A C 4
ATOM 3424 O O . GLY A 1 1 ? -25.345 -1.355 3.674 1.00 0.00 1 GLY A O 4
ATOM 3428 N N . SER A 1 2 ? -26.030 -3.297 4.582 1.00 0.00 2 SER A N 4
ATOM 3429 C CA . SER A 1 2 ? -24.968 -3.331 5.581 1.00 0.00 2 SER A CA 4
ATOM 3430 C C . SER A 1 2 ? -24.064 -4.542 5.372 1.00 0.00 2 SER A C 4
ATOM 3431 O O . SER A 1 2 ? -23.674 -5.211 6.329 1.00 0.00 2 SER A O 4
ATOM 3439 N N . SER A 1 3 ? -23.736 -4.817 4.114 1.00 0.00 3 SER A N 4
ATOM 3440 C CA . SER A 1 3 ? -22.881 -5.949 3.777 1.00 0.00 3 SER A CA 4
ATOM 3441 C C . SER A 1 3 ? -21.450 -5.489 3.513 1.00 0.00 3 SER A C 4
ATOM 3442 O O . SER A 1 3 ? -20.801 -5.951 2.575 1.00 0.00 3 SER A O 4
ATOM 3450 N N . GLY A 1 4 ? -20.964 -4.576 4.349 1.00 0.00 4 GLY A N 4
ATOM 3451 C CA . GLY A 1 4 ? -19.614 -4.069 4.190 1.00 0.00 4 GLY A CA 4
ATOM 3452 C C . GLY A 1 4 ? -19.260 -3.806 2.740 1.00 0.00 4 GLY A C 4
ATOM 3453 O O . GLY A 1 4 ? -20.126 -3.464 1.935 1.00 0.00 4 GLY A O 4
ATOM 3457 N N . SER A 1 5 ? -17.984 -3.965 2.405 1.00 0.00 5 SER A N 4
ATOM 3458 C CA . SER A 1 5 ? -17.516 -3.738 1.043 1.00 0.00 5 SER A CA 4
ATOM 3459 C C . SER A 1 5 ? -16.190 -4.451 0.797 1.00 0.00 5 SER A C 4
ATOM 3460 O O . SER A 1 5 ? -15.591 -5.006 1.719 1.00 0.00 5 SER A O 4
ATOM 3468 N N . SER A 1 6 ? -15.738 -4.433 -0.452 1.00 0.00 6 SER A N 4
ATOM 3469 C CA . SER A 1 6 ? -14.485 -5.081 -0.822 1.00 0.00 6 SER A CA 4
ATOM 3470 C C . SER A 1 6 ? -13.298 -4.159 -0.557 1.00 0.00 6 SER A C 4
ATOM 3471 O O . SER A 1 6 ? -12.381 -4.507 0.186 1.00 0.00 6 SER A O 4
ATOM 3479 N N . GLY A 1 7 ? -13.323 -2.980 -1.172 1.00 0.00 7 GLY A N 4
ATOM 3480 C CA . GLY A 1 7 ? -12.245 -2.026 -0.991 1.00 0.00 7 GLY A CA 4
ATOM 3481 C C . GLY A 1 7 ? -11.256 -2.044 -2.140 1.00 0.00 7 GLY A C 4
ATOM 3482 O O . GLY A 1 7 ? -11.618 -1.771 -3.285 1.00 0.00 7 GLY A O 4
ATOM 3486 N N . LYS A 1 8 ? -10.004 -2.365 -1.835 1.00 0.00 8 LYS A N 4
ATOM 3487 C CA . LYS A 1 8 ? -8.958 -2.418 -2.851 1.00 0.00 8 LYS A CA 4
ATOM 3488 C C . LYS A 1 8 ? -9.458 -3.117 -4.111 1.00 0.00 8 LYS A C 4
ATOM 3489 O O . LYS A 1 8 ? -10.431 -3.869 -4.070 1.00 0.00 8 LYS A O 4
ATOM 3508 N N . GLY A 1 9 ? -8.784 -2.865 -5.229 1.00 0.00 9 GLY A N 4
ATOM 3509 C CA . GLY A 1 9 ? -9.174 -3.480 -6.484 1.00 0.00 9 GLY A CA 4
ATOM 3510 C C . GLY A 1 9 ? -8.468 -2.864 -7.676 1.00 0.00 9 GLY A C 4
ATOM 3511 O O . GLY A 1 9 ? -8.290 -1.648 -7.741 1.00 0.00 9 GLY A O 4
ATOM 3515 N N . GLY A 1 10 ? -8.061 -3.706 -8.621 1.00 0.00 10 GLY A N 4
ATOM 3516 C CA . GLY A 1 10 ? -7.373 -3.219 -9.802 1.00 0.00 10 GLY A CA 4
ATOM 3517 C C . GLY A 1 10 ? -6.233 -4.125 -10.224 1.00 0.00 10 GLY A C 4
ATOM 3518 O O . GLY A 1 10 ? -6.446 -5.119 -10.917 1.00 0.00 10 GLY A O 4
ATOM 3522 N N . GLN A 1 11 ? -5.019 -3.780 -9.806 1.00 0.00 11 GLN A N 4
ATOM 3523 C CA . GLN A 1 11 ? -3.842 -4.569 -10.147 1.00 0.00 11 GLN A CA 4
ATOM 3524 C C . GLN A 1 11 ? -3.568 -5.626 -9.083 1.00 0.00 11 GLN A C 4
ATOM 3525 O O . GLN A 1 11 ? -3.518 -6.820 -9.378 1.00 0.00 11 GLN A O 4
ATOM 3539 N N . VAL A 1 12 ? -3.391 -5.179 -7.843 1.00 0.00 12 VAL A N 4
ATOM 3540 C CA . VAL A 1 12 ? -3.122 -6.087 -6.734 1.00 0.00 12 VAL A CA 4
ATOM 3541 C C . VAL A 1 12 ? -4.368 -6.884 -6.363 1.00 0.00 12 VAL A C 4
ATOM 3542 O O . VAL A 1 12 ? -5.489 -6.386 -6.464 1.00 0.00 12 VAL A O 4
ATOM 3555 N N . ARG A 1 13 ? -4.163 -8.124 -5.932 1.00 0.00 13 ARG A N 4
ATOM 3556 C CA . ARG A 1 13 ? -5.270 -8.991 -5.545 1.00 0.00 13 ARG A CA 4
ATOM 3557 C C . ARG A 1 13 ? -5.015 -9.623 -4.180 1.00 0.00 13 ARG A C 4
ATOM 3558 O O . ARG A 1 13 ? -4.098 -10.428 -4.018 1.00 0.00 13 ARG A O 4
ATOM 3579 N N . PHE A 1 14 ? -5.832 -9.251 -3.200 1.00 0.00 14 PHE A N 4
ATOM 3580 C CA . PHE A 1 14 ? -5.694 -9.780 -1.848 1.00 0.00 14 PHE A CA 4
ATOM 3581 C C . PHE A 1 14 ? -6.966 -9.543 -1.039 1.00 0.00 14 PHE A C 4
ATOM 3582 O O . PHE A 1 14 ? -7.718 -8.606 -1.305 1.00 0.00 14 PHE A O 4
ATOM 3599 N N . SER A 1 15 ? -7.199 -10.400 -0.050 1.00 0.00 15 SER A N 4
ATOM 3600 C CA . SER A 1 15 ? -8.382 -10.287 0.796 1.00 0.00 15 SER A CA 4
ATOM 3601 C C . SER A 1 15 ? -8.176 -9.232 1.880 1.00 0.00 15 SER A C 4
ATOM 3602 O O . SER A 1 15 ? -7.045 -8.920 2.250 1.00 0.00 15 SER A O 4
ATOM 3610 N N . ASN A 1 16 ? -9.279 -8.688 2.383 1.00 0.00 16 ASN A N 4
ATOM 3611 C CA . ASN A 1 16 ? -9.221 -7.668 3.424 1.00 0.00 16 ASN A CA 4
ATOM 3612 C C . ASN A 1 16 ? -8.235 -8.063 4.519 1.00 0.00 16 ASN A C 4
ATOM 3613 O O . ASN A 1 16 ? -7.265 -7.353 4.781 1.00 0.00 16 ASN A O 4
ATOM 3624 N N . ASP A 1 17 ? -8.492 -9.201 5.155 1.00 0.00 17 ASP A N 4
ATOM 3625 C CA . ASP A 1 17 ? -7.627 -9.693 6.221 1.00 0.00 17 ASP A CA 4
ATOM 3626 C C . ASP A 1 17 ? -6.201 -9.889 5.717 1.00 0.00 17 ASP A C 4
ATOM 3627 O O . ASP A 1 17 ? -5.243 -9.436 6.343 1.00 0.00 17 ASP A O 4
ATOM 3636 N N . GLN A 1 18 ? -6.068 -10.568 4.582 1.00 0.00 18 GLN A N 4
ATOM 3637 C CA . GLN A 1 18 ? -4.758 -10.826 3.995 1.00 0.00 18 GLN A CA 4
ATOM 3638 C C . GLN A 1 18 ? -3.930 -9.547 3.929 1.00 0.00 18 GLN A C 4
ATOM 3639 O O . GLN A 1 18 ? -2.796 -9.503 4.407 1.00 0.00 18 GLN A O 4
ATOM 3653 N N . THR A 1 19 ? -4.504 -8.506 3.333 1.00 0.00 19 THR A N 4
ATOM 3654 C CA . THR A 1 19 ? -3.819 -7.226 3.202 1.00 0.00 19 THR A CA 4
ATOM 3655 C C . THR A 1 19 ? -3.442 -6.663 4.568 1.00 0.00 19 THR A C 4
ATOM 3656 O O . THR A 1 19 ? -2.369 -6.083 4.735 1.00 0.00 19 THR A O 4
ATOM 3667 N N . ILE A 1 20 ? -4.330 -6.838 5.541 1.00 0.00 20 ILE A N 4
ATOM 3668 C CA . ILE A 1 20 ? -4.089 -6.348 6.892 1.00 0.00 20 ILE A CA 4
ATOM 3669 C C . ILE A 1 20 ? -2.806 -6.938 7.469 1.00 0.00 20 ILE A C 4
ATOM 3670 O O . ILE A 1 20 ? -1.874 -6.209 7.807 1.00 0.00 20 ILE A O 4
ATOM 3686 N N . GLU A 1 21 ? -2.767 -8.262 7.578 1.00 0.00 21 GLU A N 4
ATOM 3687 C CA . GLU A 1 21 ? -1.598 -8.950 8.113 1.00 0.00 21 GLU A CA 4
ATOM 3688 C C . GLU A 1 21 ? -0.368 -8.685 7.250 1.00 0.00 21 GLU A C 4
ATOM 3689 O O . GLU A 1 21 ? 0.650 -8.189 7.735 1.00 0.00 21 GLU A O 4
ATOM 3701 N N . LEU A 1 22 ? -0.469 -9.019 5.968 1.00 0.00 22 LEU A N 4
ATOM 3702 C CA . LEU A 1 22 ? 0.635 -8.818 5.036 1.00 0.00 22 LEU A CA 4
ATOM 3703 C C . LEU A 1 22 ? 1.371 -7.516 5.335 1.00 0.00 22 LEU A C 4
ATOM 3704 O O . LEU A 1 22 ? 2.578 -7.412 5.123 1.00 0.00 22 LEU A O 4
ATOM 3720 N N . GLU A 1 23 ? 0.634 -6.527 5.830 1.00 0.00 23 GLU A N 4
ATOM 3721 C CA . GLU A 1 23 ? 1.218 -5.232 6.160 1.00 0.00 23 GLU A CA 4
ATOM 3722 C C . GLU A 1 23 ? 1.852 -5.258 7.548 1.00 0.00 23 GLU A C 4
ATOM 3723 O O . GLU A 1 23 ? 3.054 -5.040 7.699 1.00 0.00 23 GLU A O 4
ATOM 3735 N N . LYS A 1 24 ? 1.033 -5.526 8.560 1.00 0.00 24 LYS A N 4
ATOM 3736 C CA . LYS A 1 24 ? 1.511 -5.582 9.936 1.00 0.00 24 LYS A CA 4
ATOM 3737 C C . LYS A 1 24 ? 2.829 -6.345 10.024 1.00 0.00 24 LYS A C 4
ATOM 3738 O O . LYS A 1 24 ? 3.601 -6.165 10.966 1.00 0.00 24 LYS A O 4
ATOM 3757 N N . LYS A 1 25 ? 3.080 -7.198 9.037 1.00 0.00 25 LYS A N 4
ATOM 3758 C CA . LYS A 1 25 ? 4.306 -7.987 9.000 1.00 0.00 25 LYS A CA 4
ATOM 3759 C C . LYS A 1 25 ? 5.459 -7.175 8.421 1.00 0.00 25 LYS A C 4
ATOM 3760 O O . LYS A 1 25 ? 6.500 -7.014 9.058 1.00 0.00 25 LYS A O 4
ATOM 3779 N N . PHE A 1 26 ? 5.267 -6.664 7.209 1.00 0.00 26 PHE A N 4
ATOM 3780 C CA . PHE A 1 26 ? 6.292 -5.867 6.544 1.00 0.00 26 PHE A CA 4
ATOM 3781 C C . PHE A 1 26 ? 6.852 -4.806 7.486 1.00 0.00 26 PHE A C 4
ATOM 3782 O O . PHE A 1 26 ? 8.064 -4.607 7.563 1.00 0.00 26 PHE A O 4
ATOM 3799 N N . GLU A 1 27 ? 5.960 -4.126 8.200 1.00 0.00 27 GLU A N 4
ATOM 3800 C CA . GLU A 1 27 ? 6.365 -3.084 9.135 1.00 0.00 27 GLU A CA 4
ATOM 3801 C C . GLU A 1 27 ? 7.409 -3.609 10.116 1.00 0.00 27 GLU A C 4
ATOM 3802 O O . GLU A 1 27 ? 8.453 -2.989 10.321 1.00 0.00 27 GLU A O 4
ATOM 3814 N N . THR A 1 28 ? 7.120 -4.757 10.721 1.00 0.00 28 THR A N 4
ATOM 3815 C CA . THR A 1 28 ? 8.031 -5.366 11.682 1.00 0.00 28 THR A CA 4
ATOM 3816 C C . THR A 1 28 ? 9.258 -5.944 10.986 1.00 0.00 28 THR A C 4
ATOM 3817 O O . THR A 1 28 ? 10.329 -6.049 11.582 1.00 0.00 28 THR A O 4
ATOM 3828 N N . GLN A 1 29 ? 9.093 -6.317 9.721 1.00 0.00 29 GLN A N 4
ATOM 3829 C CA . GLN A 1 29 ? 10.189 -6.885 8.944 1.00 0.00 29 GLN A CA 4
ATOM 3830 C C . GLN A 1 29 ? 9.963 -6.675 7.450 1.00 0.00 29 GLN A C 4
ATOM 3831 O O . GLN A 1 29 ? 9.069 -7.279 6.856 1.00 0.00 29 GLN A O 4
ATOM 3845 N N . LYS A 1 30 ? 10.777 -5.816 6.848 1.00 0.00 30 LYS A N 4
ATOM 3846 C CA . LYS A 1 30 ? 10.668 -5.526 5.423 1.00 0.00 30 LYS A CA 4
ATOM 3847 C C . LYS A 1 30 ? 10.797 -6.802 4.598 1.00 0.00 30 LYS A C 4
ATOM 3848 O O . LYS A 1 30 ? 10.222 -6.912 3.514 1.00 0.00 30 LYS A O 4
ATOM 3867 N N . TYR A 1 31 ? 11.552 -7.763 5.116 1.00 0.00 31 TYR A N 4
ATOM 3868 C CA . TYR A 1 31 ? 11.756 -9.031 4.426 1.00 0.00 31 TYR A CA 4
ATOM 3869 C C . TYR A 1 31 ? 11.406 -10.208 5.333 1.00 0.00 31 TYR A C 4
ATOM 3870 O O . TYR A 1 31 ? 11.187 -10.038 6.533 1.00 0.00 31 TYR A O 4
ATOM 3888 N N . LEU A 1 32 ? 11.355 -11.400 4.750 1.00 0.00 32 LEU A N 4
ATOM 3889 C CA . LEU A 1 32 ? 11.033 -12.607 5.503 1.00 0.00 32 LEU A CA 4
ATOM 3890 C C . LEU A 1 32 ? 11.733 -13.824 4.908 1.00 0.00 32 LEU A C 4
ATOM 3891 O O . LEU A 1 32 ? 11.580 -14.123 3.723 1.00 0.00 32 LEU A O 4
ATOM 3907 N N . SER A 1 33 ? 12.499 -14.525 5.738 1.00 0.00 33 SER A N 4
ATOM 3908 C CA . SER A 1 33 ? 13.223 -15.710 5.293 1.00 0.00 33 SER A CA 4
ATOM 3909 C C . SER A 1 33 ? 12.261 -16.769 4.765 1.00 0.00 33 SER A C 4
ATOM 3910 O O . SER A 1 33 ? 11.088 -16.818 5.136 1.00 0.00 33 SER A O 4
ATOM 3918 N N . PRO A 1 34 ? 12.768 -17.639 3.879 1.00 0.00 34 PRO A N 4
ATOM 3919 C CA . PRO A 1 34 ? 11.971 -18.714 3.280 1.00 0.00 34 PRO A CA 4
ATOM 3920 C C . PRO A 1 34 ? 11.178 -19.496 4.322 1.00 0.00 34 PRO A C 4
ATOM 3921 O O . PRO A 1 34 ? 9.999 -19.802 4.138 1.00 0.00 34 PRO A O 4
ATOM 3932 N N . PRO A 1 35 ? 11.836 -19.827 5.443 1.00 0.00 35 PRO A N 4
ATOM 3933 C CA . PRO A 1 35 ? 11.210 -20.576 6.536 1.00 0.00 35 PRO A CA 4
ATOM 3934 C C . PRO A 1 35 ? 9.851 -20.006 6.927 1.00 0.00 35 PRO A C 4
ATOM 3935 O O . PRO A 1 35 ? 8.888 -20.748 7.114 1.00 0.00 35 PRO A O 4
ATOM 3946 N N . GLU A 1 36 ? 9.781 -18.684 7.047 1.00 0.00 36 GLU A N 4
ATOM 3947 C CA . GLU A 1 36 ? 8.539 -18.015 7.415 1.00 0.00 36 GLU A CA 4
ATOM 3948 C C . GLU A 1 36 ? 7.630 -17.848 6.201 1.00 0.00 36 GLU A C 4
ATOM 3949 O O . GLU A 1 36 ? 6.550 -18.436 6.134 1.00 0.00 36 GLU A O 4
ATOM 3961 N N . ARG A 1 37 ? 8.075 -17.042 5.243 1.00 0.00 37 ARG A N 4
ATOM 3962 C CA . ARG A 1 37 ? 7.302 -16.795 4.032 1.00 0.00 37 ARG A CA 4
ATOM 3963 C C . ARG A 1 37 ? 6.530 -18.043 3.616 1.00 0.00 37 ARG A C 4
ATOM 3964 O O . ARG A 1 37 ? 5.431 -17.953 3.068 1.00 0.00 37 ARG A O 4
ATOM 3985 N N . LYS A 1 38 ? 7.112 -19.208 3.879 1.00 0.00 38 LYS A N 4
ATOM 3986 C CA . LYS A 1 38 ? 6.480 -20.476 3.534 1.00 0.00 38 LYS A CA 4
ATOM 3987 C C . LYS A 1 38 ? 5.238 -20.714 4.386 1.00 0.00 38 LYS A C 4
ATOM 3988 O O . LYS A 1 38 ? 4.162 -21.006 3.864 1.00 0.00 38 LYS A O 4
ATOM 4007 N N . ARG A 1 39 ? 5.393 -20.586 5.700 1.00 0.00 39 ARG A N 4
ATOM 4008 C CA . ARG A 1 39 ? 4.284 -20.788 6.624 1.00 0.00 39 ARG A CA 4
ATOM 4009 C C . ARG A 1 39 ? 3.232 -19.695 6.456 1.00 0.00 39 ARG A C 4
ATOM 4010 O O . ARG A 1 39 ? 2.031 -19.969 6.464 1.00 0.00 39 ARG A O 4
ATOM 4031 N N . LEU A 1 40 ? 3.690 -18.458 6.306 1.00 0.00 40 LEU A N 4
ATOM 4032 C CA . LEU A 1 40 ? 2.789 -17.323 6.137 1.00 0.00 40 LEU A CA 4
ATOM 4033 C C . LEU A 1 40 ? 1.823 -17.563 4.980 1.00 0.00 40 LEU A C 4
ATOM 4034 O O . LEU A 1 40 ? 0.607 -17.484 5.148 1.00 0.00 40 LEU A O 4
ATOM 4050 N N . ALA A 1 41 ? 2.374 -17.857 3.807 1.00 0.00 41 ALA A N 4
ATOM 4051 C CA . ALA A 1 41 ? 1.562 -18.112 2.624 1.00 0.00 41 ALA A CA 4
ATOM 4052 C C . ALA A 1 41 ? 0.457 -19.119 2.924 1.00 0.00 41 ALA A C 4
ATOM 4053 O O . ALA A 1 41 ? -0.555 -19.173 2.224 1.00 0.00 41 ALA A O 4
ATOM 4060 N N . LYS A 1 42 ? 0.656 -19.916 3.968 1.00 0.00 42 LYS A N 4
ATOM 4061 C CA . LYS A 1 42 ? -0.324 -20.921 4.362 1.00 0.00 42 LYS A CA 4
ATOM 4062 C C . LYS A 1 42 ? -1.295 -20.360 5.395 1.00 0.00 42 LYS A C 4
ATOM 4063 O O . LYS A 1 42 ? -2.462 -20.748 5.440 1.00 0.00 42 LYS A O 4
ATOM 4082 N N . MET A 1 43 ? -0.805 -19.443 6.224 1.00 0.00 43 MET A N 4
ATOM 4083 C CA . MET A 1 43 ? -1.631 -18.826 7.255 1.00 0.00 43 MET A CA 4
ATOM 4084 C C . MET A 1 43 ? -2.628 -17.849 6.641 1.00 0.00 43 MET A C 4
ATOM 4085 O O . MET A 1 43 ? -3.803 -17.829 7.011 1.00 0.00 43 MET A O 4
ATOM 4099 N N . LEU A 1 44 ? -2.153 -17.039 5.701 1.00 0.00 44 LEU A N 4
ATOM 4100 C CA . LEU A 1 44 ? -3.004 -16.058 5.035 1.00 0.00 44 LEU A CA 4
ATOM 4101 C C . LEU A 1 44 ? -3.599 -16.635 3.754 1.00 0.00 44 LEU A C 4
ATOM 4102 O O . LEU A 1 44 ? -4.258 -15.927 2.992 1.00 0.00 44 LEU A O 4
ATOM 4118 N N . GLN A 1 45 ? -3.364 -17.923 3.525 1.00 0.00 45 GLN A N 4
ATOM 4119 C CA . GLN A 1 45 ? -3.879 -18.593 2.337 1.00 0.00 45 GLN A CA 4
ATOM 4120 C C . GLN A 1 45 ? -3.384 -17.909 1.068 1.00 0.00 45 GLN A C 4
ATOM 4121 O O . GLN A 1 45 ? -4.108 -17.817 0.076 1.00 0.00 45 GLN A O 4
ATOM 4135 N N . LEU A 1 46 ? -2.145 -17.430 1.105 1.00 0.00 46 LEU A N 4
ATOM 4136 C CA . LEU A 1 46 ? -1.552 -16.753 -0.043 1.00 0.00 46 LEU A CA 4
ATOM 4137 C C . LEU A 1 46 ? -0.506 -17.636 -0.715 1.00 0.00 46 LEU A C 4
ATOM 4138 O O . LEU A 1 46 ? -0.294 -18.780 -0.314 1.00 0.00 46 LEU A O 4
ATOM 4154 N N . SER A 1 47 ? 0.147 -17.096 -1.740 1.00 0.00 47 SER A N 4
ATOM 4155 C CA . SER A 1 47 ? 1.171 -17.836 -2.469 1.00 0.00 47 SER A CA 4
ATOM 4156 C C . SER A 1 47 ? 2.558 -17.269 -2.182 1.00 0.00 47 SER A C 4
ATOM 4157 O O . SER A 1 47 ? 2.719 -16.065 -1.985 1.00 0.00 47 SER A O 4
ATOM 4165 N N . GLU A 1 48 ? 3.557 -18.147 -2.162 1.00 0.00 48 GLU A N 4
ATOM 4166 C CA . GLU A 1 48 ? 4.930 -17.734 -1.899 1.00 0.00 48 GLU A CA 4
ATOM 4167 C C . GLU A 1 48 ? 5.306 -16.523 -2.746 1.00 0.00 48 GLU A C 4
ATOM 4168 O O . GLU A 1 48 ? 5.931 -15.580 -2.259 1.00 0.00 48 GLU A O 4
ATOM 4180 N N . ARG A 1 49 ? 4.922 -16.556 -4.018 1.00 0.00 49 ARG A N 4
ATOM 4181 C CA . ARG A 1 49 ? 5.220 -15.462 -4.935 1.00 0.00 49 ARG A CA 4
ATOM 4182 C C . ARG A 1 49 ? 4.413 -14.217 -4.577 1.00 0.00 49 ARG A C 4
ATOM 4183 O O . ARG A 1 49 ? 4.810 -13.097 -4.893 1.00 0.00 49 ARG A O 4
ATOM 4204 N N . GLN A 1 50 ? 3.278 -14.424 -3.917 1.00 0.00 50 GLN A N 4
ATOM 4205 C CA . GLN A 1 50 ? 2.415 -13.319 -3.518 1.00 0.00 50 GLN A CA 4
ATOM 4206 C C . GLN A 1 50 ? 2.980 -12.600 -2.297 1.00 0.00 50 GLN A C 4
ATOM 4207 O O . GLN A 1 50 ? 2.869 -11.380 -2.175 1.00 0.00 50 GLN A O 4
ATOM 4221 N N . VAL A 1 51 ? 3.586 -13.364 -1.394 1.00 0.00 51 VAL A N 4
ATOM 4222 C CA . VAL A 1 51 ? 4.170 -12.801 -0.183 1.00 0.00 51 VAL A CA 4
ATOM 4223 C C . VAL A 1 51 ? 5.594 -12.316 -0.433 1.00 0.00 51 VAL A C 4
ATOM 4224 O O . VAL A 1 51 ? 6.132 -11.513 0.330 1.00 0.00 51 VAL A O 4
ATOM 4237 N N . LYS A 1 52 ? 6.200 -12.808 -1.508 1.00 0.00 52 LYS A N 4
ATOM 4238 C CA . LYS A 1 52 ? 7.562 -12.425 -1.862 1.00 0.00 52 LYS A CA 4
ATOM 4239 C C . LYS A 1 52 ? 7.564 -11.184 -2.749 1.00 0.00 52 LYS A C 4
ATOM 4240 O O . LYS A 1 52 ? 8.491 -10.374 -2.699 1.00 0.00 52 LYS A O 4
ATOM 4259 N N . THR A 1 53 ? 6.521 -11.039 -3.560 1.00 0.00 53 THR A N 4
ATOM 4260 C CA . THR A 1 53 ? 6.403 -9.897 -4.457 1.00 0.00 53 THR A CA 4
ATOM 4261 C C . THR A 1 53 ? 5.854 -8.677 -3.726 1.00 0.00 53 THR A C 4
ATOM 4262 O O . THR A 1 53 ? 6.426 -7.590 -3.798 1.00 0.00 53 THR A O 4
ATOM 4273 N N . TRP A 1 54 ? 4.743 -8.866 -3.023 1.00 0.00 54 TRP A N 4
ATOM 4274 C CA . TRP A 1 54 ? 4.117 -7.780 -2.278 1.00 0.00 54 TRP A CA 4
ATOM 4275 C C . TRP A 1 54 ? 5.146 -7.033 -1.437 1.00 0.00 54 TRP A C 4
ATOM 4276 O O . TRP A 1 54 ? 5.385 -5.843 -1.643 1.00 0.00 54 TRP A O 4
ATOM 4297 N N . PHE A 1 55 ? 5.753 -7.738 -0.488 1.00 0.00 55 PHE A N 4
ATOM 4298 C CA . PHE A 1 55 ? 6.756 -7.141 0.385 1.00 0.00 55 PHE A CA 4
ATOM 4299 C C . PHE A 1 55 ? 7.751 -6.309 -0.419 1.00 0.00 55 PHE A C 4
ATOM 4300 O O . PHE A 1 55 ? 8.011 -5.150 -0.096 1.00 0.00 55 PHE A O 4
ATOM 4317 N N . GLN A 1 56 ? 8.305 -6.910 -1.468 1.00 0.00 56 GLN A N 4
ATOM 4318 C CA . GLN A 1 56 ? 9.272 -6.226 -2.317 1.00 0.00 56 GLN A CA 4
ATOM 4319 C C . GLN A 1 56 ? 8.723 -4.886 -2.796 1.00 0.00 56 GLN A C 4
ATOM 4320 O O . GLN A 1 56 ? 9.343 -3.843 -2.594 1.00 0.00 56 GLN A O 4
ATOM 4334 N N . ASN A 1 57 ? 7.557 -4.923 -3.433 1.00 0.00 57 ASN A N 4
ATOM 4335 C CA . ASN A 1 57 ? 6.926 -3.711 -3.942 1.00 0.00 57 ASN A CA 4
ATOM 4336 C C . ASN A 1 57 ? 6.702 -2.702 -2.820 1.00 0.00 57 ASN A C 4
ATOM 4337 O O . ASN A 1 57 ? 7.126 -1.550 -2.914 1.00 0.00 57 ASN A O 4
ATOM 4348 N N . ARG A 1 58 ? 6.033 -3.143 -1.760 1.00 0.00 58 ARG A N 4
ATOM 4349 C CA . ARG A 1 58 ? 5.752 -2.279 -0.620 1.00 0.00 58 ARG A CA 4
ATOM 4350 C C . ARG A 1 58 ? 6.987 -1.470 -0.233 1.00 0.00 58 ARG A C 4
ATOM 4351 O O . ARG A 1 58 ? 6.934 -0.243 -0.141 1.00 0.00 58 ARG A O 4
ATOM 4372 N N . ARG A 1 59 ? 8.097 -2.166 -0.008 1.00 0.00 59 ARG A N 4
ATOM 4373 C CA . ARG A 1 59 ? 9.344 -1.513 0.371 1.00 0.00 59 ARG A CA 4
ATOM 4374 C C . ARG A 1 59 ? 9.571 -0.252 -0.459 1.00 0.00 59 ARG A C 4
ATOM 4375 O O . ARG A 1 59 ? 9.626 0.854 0.077 1.00 0.00 59 ARG A O 4
ATOM 4396 N N . ALA A 1 60 ? 9.704 -0.429 -1.769 1.00 0.00 60 ALA A N 4
ATOM 4397 C CA . ALA A 1 60 ? 9.923 0.694 -2.673 1.00 0.00 60 ALA A CA 4
ATOM 4398 C C . ALA A 1 60 ? 9.103 1.908 -2.250 1.00 0.00 60 ALA A C 4
ATOM 4399 O O . ALA A 1 60 ? 9.572 3.044 -2.323 1.00 0.00 60 ALA A O 4
ATOM 4406 N N . LYS A 1 61 ? 7.874 1.661 -1.808 1.00 0.00 61 LYS A N 4
ATOM 4407 C CA . LYS A 1 61 ? 6.988 2.733 -1.372 1.00 0.00 61 LYS A CA 4
ATOM 4408 C C . LYS A 1 61 ? 7.362 3.215 0.025 1.00 0.00 61 LYS A C 4
ATOM 4409 O O . LYS A 1 61 ? 7.427 4.417 0.281 1.00 0.00 61 LYS A O 4
ATOM 4428 N N . TRP A 1 62 ? 7.609 2.270 0.925 1.00 0.00 62 TRP A N 4
ATOM 4429 C CA . TRP A 1 62 ? 7.979 2.599 2.297 1.00 0.00 62 TRP A CA 4
ATOM 4430 C C . TRP A 1 62 ? 9.160 3.562 2.326 1.00 0.00 62 TRP A C 4
ATOM 4431 O O . TRP A 1 62 ? 9.121 4.587 3.007 1.00 0.00 62 TRP A O 4
ATOM 4452 N N . ARG A 1 63 ? 10.210 3.226 1.584 1.00 0.00 63 ARG A N 4
ATOM 4453 C CA . ARG A 1 63 ? 11.404 4.061 1.527 1.00 0.00 63 ARG A CA 4
ATOM 4454 C C . ARG A 1 63 ? 11.040 5.507 1.201 1.00 0.00 63 ARG A C 4
ATOM 4455 O O . ARG A 1 63 ? 11.259 6.410 2.009 1.00 0.00 63 ARG A O 4
ATOM 4476 N N . ARG A 1 64 ? 10.485 5.719 0.012 1.00 0.00 64 ARG A N 4
ATOM 4477 C CA . ARG A 1 64 ? 10.092 7.054 -0.421 1.00 0.00 64 ARG A CA 4
ATOM 4478 C C . ARG A 1 64 ? 9.338 7.785 0.686 1.00 0.00 64 ARG A C 4
ATOM 4479 O O . ARG A 1 64 ? 9.660 8.925 1.022 1.00 0.00 64 ARG A O 4
ATOM 4500 N N . SER A 1 65 ? 8.332 7.122 1.247 1.00 0.00 65 SER A N 4
ATOM 4501 C CA . SER A 1 65 ? 7.529 7.709 2.313 1.00 0.00 65 SER A CA 4
ATOM 4502 C C . SER A 1 65 ? 8.365 7.917 3.572 1.00 0.00 65 SER A C 4
ATOM 4503 O O . SER A 1 65 ? 8.111 8.831 4.356 1.00 0.00 65 SER A O 4
ATOM 4511 N N . GLY A 1 66 ? 9.365 7.061 3.759 1.00 0.00 66 GLY A N 4
ATOM 4512 C CA . GLY A 1 66 ? 10.224 7.167 4.924 1.00 0.00 66 GLY A CA 4
ATOM 4513 C C . GLY A 1 66 ? 10.793 8.561 5.101 1.00 0.00 66 GLY A C 4
ATOM 4514 O O . GLY A 1 66 ? 10.858 9.352 4.159 1.00 0.00 66 GLY A O 4
ATOM 4518 N N . PRO A 1 67 ? 11.215 8.880 6.333 1.00 0.00 67 PRO A N 4
ATOM 4519 C CA . PRO A 1 67 ? 11.787 10.190 6.659 1.00 0.00 67 PRO A CA 4
ATOM 4520 C C . PRO A 1 67 ? 13.160 10.396 6.029 1.00 0.00 67 PRO A C 4
ATOM 4521 O O . PRO A 1 67 ? 13.656 11.520 5.952 1.00 0.00 67 PRO A O 4
ATOM 4532 N N . SER A 1 68 ? 13.770 9.304 5.579 1.00 0.00 68 SER A N 4
ATOM 4533 C CA . SER A 1 68 ? 15.088 9.365 4.958 1.00 0.00 68 SER A CA 4
ATOM 4534 C C . SER A 1 68 ? 15.065 10.260 3.723 1.00 0.00 68 SER A C 4
ATOM 4535 O O . SER A 1 68 ? 14.262 10.060 2.812 1.00 0.00 68 SER A O 4
ATOM 4543 N N . SER A 1 69 ? 15.954 11.248 3.699 1.00 0.00 69 SER A N 4
ATOM 4544 C CA . SER A 1 69 ? 16.035 12.177 2.578 1.00 0.00 69 SER A CA 4
ATOM 4545 C C . SER A 1 69 ? 17.457 12.706 2.413 1.00 0.00 69 SER A C 4
ATOM 4546 O O . SER A 1 69 ? 18.133 13.019 3.392 1.00 0.00 69 SER A O 4
ATOM 4554 N N . GLY A 1 70 ? 17.904 12.802 1.164 1.00 0.00 70 GLY A N 4
ATOM 4555 C CA . GLY A 1 70 ? 19.242 13.293 0.892 1.00 0.00 70 GLY A CA 4
ATOM 4556 C C . GLY A 1 70 ? 19.247 14.735 0.423 1.00 0.00 70 GLY A C 4
ATOM 4557 O O . GLY A 1 70 ? 19.680 15.629 1.149 1.00 0.00 70 GLY A O 4
ATOM 4561 N N . GLY A 1 1 ? -21.952 -12.888 13.323 1.00 0.00 1 GLY A N 5
ATOM 4562 C CA . GLY A 1 1 ? -21.363 -12.707 12.010 1.00 0.00 1 GLY A CA 5
ATOM 4563 C C . GLY A 1 1 ? -22.340 -12.115 11.013 1.00 0.00 1 GLY A C 5
ATOM 4564 O O . GLY A 1 1 ? -23.553 -12.195 11.201 1.00 0.00 1 GLY A O 5
ATOM 4568 N N . SER A 1 2 ? -21.809 -11.517 9.950 1.00 0.00 2 SER A N 5
ATOM 4569 C CA . SER A 1 2 ? -22.643 -10.904 8.923 1.00 0.00 2 SER A CA 5
ATOM 4570 C C . SER A 1 2 ? -21.900 -10.832 7.592 1.00 0.00 2 SER A C 5
ATOM 4571 O O . SER A 1 2 ? -20.676 -10.953 7.545 1.00 0.00 2 SER A O 5
ATOM 4579 N N . SER A 1 3 ? -22.650 -10.634 6.513 1.00 0.00 3 SER A N 5
ATOM 4580 C CA . SER A 1 3 ? -22.064 -10.549 5.180 1.00 0.00 3 SER A CA 5
ATOM 4581 C C . SER A 1 3 ? -21.849 -9.094 4.773 1.00 0.00 3 SER A C 5
ATOM 4582 O O . SER A 1 3 ? -22.802 -8.329 4.634 1.00 0.00 3 SER A O 5
ATOM 4590 N N . GLY A 1 4 ? -20.587 -8.720 4.585 1.00 0.00 4 GLY A N 5
ATOM 4591 C CA . GLY A 1 4 ? -20.267 -7.359 4.196 1.00 0.00 4 GLY A CA 5
ATOM 4592 C C . GLY A 1 4 ? -18.898 -7.245 3.555 1.00 0.00 4 GLY A C 5
ATOM 4593 O O . GLY A 1 4 ? -18.692 -6.430 2.655 1.00 0.00 4 GLY A O 5
ATOM 4597 N N . SER A 1 5 ? -17.959 -8.063 4.019 1.00 0.00 5 SER A N 5
ATOM 4598 C CA . SER A 1 5 ? -16.601 -8.047 3.489 1.00 0.00 5 SER A CA 5
ATOM 4599 C C . SER A 1 5 ? -16.614 -8.009 1.964 1.00 0.00 5 SER A C 5
ATOM 4600 O O . SER A 1 5 ? -17.205 -8.873 1.316 1.00 0.00 5 SER A O 5
ATOM 4608 N N . SER A 1 6 ? -15.957 -7.002 1.398 1.00 0.00 6 SER A N 5
ATOM 4609 C CA . SER A 1 6 ? -15.895 -6.848 -0.051 1.00 0.00 6 SER A CA 5
ATOM 4610 C C . SER A 1 6 ? -14.455 -6.650 -0.515 1.00 0.00 6 SER A C 5
ATOM 4611 O O . SER A 1 6 ? -13.596 -6.222 0.254 1.00 0.00 6 SER A O 5
ATOM 4619 N N . GLY A 1 7 ? -14.199 -6.965 -1.782 1.00 0.00 7 GLY A N 5
ATOM 4620 C CA . GLY A 1 7 ? -12.863 -6.815 -2.328 1.00 0.00 7 GLY A CA 5
ATOM 4621 C C . GLY A 1 7 ? -12.864 -6.142 -3.686 1.00 0.00 7 GLY A C 5
ATOM 4622 O O . GLY A 1 7 ? -13.508 -6.616 -4.622 1.00 0.00 7 GLY A O 5
ATOM 4626 N N . LYS A 1 8 ? -12.142 -5.032 -3.795 1.00 0.00 8 LYS A N 5
ATOM 4627 C CA . LYS A 1 8 ? -12.061 -4.291 -5.047 1.00 0.00 8 LYS A CA 5
ATOM 4628 C C . LYS A 1 8 ? -10.632 -3.830 -5.316 1.00 0.00 8 LYS A C 5
ATOM 4629 O O . LYS A 1 8 ? -10.081 -3.019 -4.572 1.00 0.00 8 LYS A O 5
ATOM 4648 N N . GLY A 1 9 ? -10.038 -4.351 -6.385 1.00 0.00 9 GLY A N 5
ATOM 4649 C CA . GLY A 1 9 ? -8.679 -3.979 -6.733 1.00 0.00 9 GLY A CA 5
ATOM 4650 C C . GLY A 1 9 ? -8.443 -3.980 -8.230 1.00 0.00 9 GLY A C 5
ATOM 4651 O O . GLY A 1 9 ? -9.185 -4.610 -8.982 1.00 0.00 9 GLY A O 5
ATOM 4655 N N . GLY A 1 10 ? -7.406 -3.269 -8.665 1.00 0.00 10 GLY A N 5
ATOM 4656 C CA . GLY A 1 10 ? -7.095 -3.202 -10.081 1.00 0.00 10 GLY A CA 5
ATOM 4657 C C . GLY A 1 10 ? -6.124 -4.283 -10.512 1.00 0.00 10 GLY A C 5
ATOM 4658 O O . GLY A 1 10 ? -6.452 -5.121 -11.352 1.00 0.00 10 GLY A O 5
ATOM 4662 N N . GLN A 1 11 ? -4.925 -4.264 -9.938 1.00 0.00 11 GLN A N 5
ATOM 4663 C CA . GLN A 1 11 ? -3.903 -5.249 -10.271 1.00 0.00 11 GLN A CA 5
ATOM 4664 C C . GLN A 1 11 ? -3.605 -6.149 -9.076 1.00 0.00 11 GLN A C 5
ATOM 4665 O O . GLN A 1 11 ? -3.402 -7.354 -9.228 1.00 0.00 11 GLN A O 5
ATOM 4679 N N . VAL A 1 12 ? -3.579 -5.556 -7.887 1.00 0.00 12 VAL A N 5
ATOM 4680 C CA . VAL A 1 12 ? -3.306 -6.304 -6.665 1.00 0.00 12 VAL A CA 5
ATOM 4681 C C . VAL A 1 12 ? -4.441 -7.272 -6.348 1.00 0.00 12 VAL A C 5
ATOM 4682 O O . VAL A 1 12 ? -5.603 -7.002 -6.652 1.00 0.00 12 VAL A O 5
ATOM 4695 N N . ARG A 1 13 ? -4.096 -8.400 -5.736 1.00 0.00 13 ARG A N 5
ATOM 4696 C CA . ARG A 1 13 ? -5.085 -9.409 -5.378 1.00 0.00 13 ARG A CA 5
ATOM 4697 C C . ARG A 1 13 ? -4.858 -9.914 -3.957 1.00 0.00 13 ARG A C 5
ATOM 4698 O O . ARG A 1 13 ? -3.992 -10.756 -3.717 1.00 0.00 13 ARG A O 5
ATOM 4719 N N . PHE A 1 14 ? -5.640 -9.393 -3.017 1.00 0.00 14 PHE A N 5
ATOM 4720 C CA . PHE A 1 14 ? -5.523 -9.790 -1.619 1.00 0.00 14 PHE A CA 5
ATOM 4721 C C . PHE A 1 14 ? -6.768 -9.390 -0.833 1.00 0.00 14 PHE A C 5
ATOM 4722 O O . PHE A 1 14 ? -7.202 -8.239 -0.881 1.00 0.00 14 PHE A O 5
ATOM 4739 N N . SER A 1 15 ? -7.339 -10.349 -0.111 1.00 0.00 15 SER A N 5
ATOM 4740 C CA . SER A 1 15 ? -8.537 -10.099 0.681 1.00 0.00 15 SER A CA 5
ATOM 4741 C C . SER A 1 15 ? -8.277 -9.028 1.736 1.00 0.00 15 SER A C 5
ATOM 4742 O O . SER A 1 15 ? -7.132 -8.764 2.099 1.00 0.00 15 SER A O 5
ATOM 4750 N N . ASN A 1 16 ? -9.350 -8.414 2.225 1.00 0.00 16 ASN A N 5
ATOM 4751 C CA . ASN A 1 16 ? -9.239 -7.372 3.238 1.00 0.00 16 ASN A CA 5
ATOM 4752 C C . ASN A 1 16 ? -8.256 -7.778 4.331 1.00 0.00 16 ASN A C 5
ATOM 4753 O O . ASN A 1 16 ? -7.226 -7.131 4.525 1.00 0.00 16 ASN A O 5
ATOM 4764 N N . ASP A 1 17 ? -8.580 -8.852 5.042 1.00 0.00 17 ASP A N 5
ATOM 4765 C CA . ASP A 1 17 ? -7.724 -9.346 6.114 1.00 0.00 17 ASP A CA 5
ATOM 4766 C C . ASP A 1 17 ? -6.310 -9.605 5.605 1.00 0.00 17 ASP A C 5
ATOM 4767 O O . ASP A 1 17 ? -5.339 -9.082 6.152 1.00 0.00 17 ASP A O 5
ATOM 4776 N N . GLN A 1 18 ? -6.202 -10.416 4.558 1.00 0.00 18 GLN A N 5
ATOM 4777 C CA . GLN A 1 18 ? -4.906 -10.746 3.977 1.00 0.00 18 GLN A CA 5
ATOM 4778 C C . GLN A 1 18 ? -4.014 -9.511 3.900 1.00 0.00 18 GLN A C 5
ATOM 4779 O O . GLN A 1 18 ? -2.885 -9.515 4.392 1.00 0.00 18 GLN A O 5
ATOM 4793 N N . THR A 1 19 ? -4.528 -8.454 3.279 1.00 0.00 19 THR A N 5
ATOM 4794 C CA . THR A 1 19 ? -3.778 -7.213 3.136 1.00 0.00 19 THR A CA 5
ATOM 4795 C C . THR A 1 19 ? -3.386 -6.647 4.496 1.00 0.00 19 THR A C 5
ATOM 4796 O O . THR A 1 19 ? -2.254 -6.205 4.692 1.00 0.00 19 THR A O 5
ATOM 4807 N N . ILE A 1 20 ? -4.329 -6.664 5.432 1.00 0.00 20 ILE A N 5
ATOM 4808 C CA . ILE A 1 20 ? -4.080 -6.154 6.775 1.00 0.00 20 ILE A CA 5
ATOM 4809 C C . ILE A 1 20 ? -2.849 -6.808 7.392 1.00 0.00 20 ILE A C 5
ATOM 4810 O O . ILE A 1 20 ? -1.885 -6.129 7.745 1.00 0.00 20 ILE A O 5
ATOM 4826 N N . GLU A 1 21 ? -2.888 -8.131 7.518 1.00 0.00 21 GLU A N 5
ATOM 4827 C CA . GLU A 1 21 ? -1.774 -8.877 8.092 1.00 0.00 21 GLU A CA 5
ATOM 4828 C C . GLU A 1 21 ? -0.502 -8.667 7.276 1.00 0.00 21 GLU A C 5
ATOM 4829 O O . GLU A 1 21 ? 0.540 -8.291 7.815 1.00 0.00 21 GLU A O 5
ATOM 4841 N N . LEU A 1 22 ? -0.593 -8.913 5.974 1.00 0.00 22 LEU A N 5
ATOM 4842 C CA . LEU A 1 22 ? 0.550 -8.753 5.083 1.00 0.00 22 LEU A CA 5
ATOM 4843 C C . LEU A 1 22 ? 1.324 -7.480 5.413 1.00 0.00 22 LEU A C 5
ATOM 4844 O O . LEU A 1 22 ? 2.539 -7.417 5.232 1.00 0.00 22 LEU A O 5
ATOM 4860 N N . GLU A 1 23 ? 0.610 -6.470 5.901 1.00 0.00 23 GLU A N 5
ATOM 4861 C CA . GLU A 1 23 ? 1.231 -5.199 6.258 1.00 0.00 23 GLU A CA 5
ATOM 4862 C C . GLU A 1 23 ? 1.889 -5.283 7.632 1.00 0.00 23 GLU A C 5
ATOM 4863 O O . GLU A 1 23 ? 3.110 -5.188 7.756 1.00 0.00 23 GLU A O 5
ATOM 4875 N N . LYS A 1 24 ? 1.070 -5.460 8.664 1.00 0.00 24 LYS A N 5
ATOM 4876 C CA . LYS A 1 24 ? 1.570 -5.557 10.030 1.00 0.00 24 LYS A CA 5
ATOM 4877 C C . LYS A 1 24 ? 2.896 -6.309 10.072 1.00 0.00 24 LYS A C 5
ATOM 4878 O O . LYS A 1 24 ? 3.733 -6.065 10.941 1.00 0.00 24 LYS A O 5
ATOM 4897 N N . LYS A 1 25 ? 3.082 -7.224 9.127 1.00 0.00 25 LYS A N 5
ATOM 4898 C CA . LYS A 1 25 ? 4.308 -8.011 9.053 1.00 0.00 25 LYS A CA 5
ATOM 4899 C C . LYS A 1 25 ? 5.449 -7.187 8.466 1.00 0.00 25 LYS A C 5
ATOM 4900 O O . LYS A 1 25 ? 6.486 -7.002 9.103 1.00 0.00 25 LYS A O 5
ATOM 4919 N N . PHE A 1 26 ? 5.250 -6.692 7.249 1.00 0.00 26 PHE A N 5
ATOM 4920 C CA . PHE A 1 26 ? 6.263 -5.887 6.576 1.00 0.00 26 PHE A CA 5
ATOM 4921 C C . PHE A 1 26 ? 6.833 -4.831 7.519 1.00 0.00 26 PHE A C 5
ATOM 4922 O O . PHE A 1 26 ? 8.036 -4.575 7.524 1.00 0.00 26 PHE A O 5
ATOM 4939 N N . GLU A 1 27 ? 5.959 -4.222 8.314 1.00 0.00 27 GLU A N 5
ATOM 4940 C CA . GLU A 1 27 ? 6.375 -3.193 9.260 1.00 0.00 27 GLU A CA 5
ATOM 4941 C C . GLU A 1 27 ? 7.444 -3.727 10.208 1.00 0.00 27 GLU A C 5
ATOM 4942 O O . GLU A 1 27 ? 8.480 -3.094 10.415 1.00 0.00 27 GLU A O 5
ATOM 4954 N N . THR A 1 28 ? 7.185 -4.897 10.784 1.00 0.00 28 THR A N 5
ATOM 4955 C CA . THR A 1 28 ? 8.123 -5.517 11.712 1.00 0.00 28 THR A CA 5
ATOM 4956 C C . THR A 1 28 ? 9.348 -6.053 10.980 1.00 0.00 28 THR A C 5
ATOM 4957 O O . THR A 1 28 ? 10.424 -6.178 11.563 1.00 0.00 28 THR A O 5
ATOM 4968 N N . GLN A 1 29 ? 9.176 -6.367 9.700 1.00 0.00 29 GLN A N 5
ATOM 4969 C CA . GLN A 1 29 ? 10.269 -6.890 8.889 1.00 0.00 29 GLN A CA 5
ATOM 4970 C C . GLN A 1 29 ? 10.011 -6.648 7.406 1.00 0.00 29 GLN A C 5
ATOM 4971 O O . GLN A 1 29 ? 9.082 -7.211 6.827 1.00 0.00 29 GLN A O 5
ATOM 4985 N N . LYS A 1 30 ? 10.838 -5.806 6.796 1.00 0.00 30 LYS A N 5
ATOM 4986 C CA . LYS A 1 30 ? 10.701 -5.490 5.379 1.00 0.00 30 LYS A CA 5
ATOM 4987 C C . LYS A 1 30 ? 10.724 -6.759 4.533 1.00 0.00 30 LYS A C 5
ATOM 4988 O O . LYS A 1 30 ? 10.030 -6.854 3.520 1.00 0.00 30 LYS A O 5
ATOM 5007 N N . TYR A 1 31 ? 11.524 -7.731 4.955 1.00 0.00 31 TYR A N 5
ATOM 5008 C CA . TYR A 1 31 ? 11.638 -8.994 4.236 1.00 0.00 31 TYR A CA 5
ATOM 5009 C C . TYR A 1 31 ? 11.372 -10.176 5.163 1.00 0.00 31 TYR A C 5
ATOM 5010 O O . TYR A 1 31 ? 11.316 -10.022 6.384 1.00 0.00 31 TYR A O 5
ATOM 5028 N N . LEU A 1 32 ? 11.208 -11.356 4.575 1.00 0.00 32 LEU A N 5
ATOM 5029 C CA . LEU A 1 32 ? 10.949 -12.566 5.348 1.00 0.00 32 LEU A CA 5
ATOM 5030 C C . LEU A 1 32 ? 11.637 -13.772 4.718 1.00 0.00 32 LEU A C 5
ATOM 5031 O O . LEU A 1 32 ? 11.430 -14.074 3.542 1.00 0.00 32 LEU A O 5
ATOM 5047 N N . SER A 1 33 ? 12.456 -14.459 5.508 1.00 0.00 33 SER A N 5
ATOM 5048 C CA . SER A 1 33 ? 13.177 -15.632 5.027 1.00 0.00 33 SER A CA 5
ATOM 5049 C C . SER A 1 33 ? 12.207 -16.702 4.536 1.00 0.00 33 SER A C 5
ATOM 5050 O O . SER A 1 33 ? 11.049 -16.763 4.949 1.00 0.00 33 SER A O 5
ATOM 5058 N N . PRO A 1 34 ? 12.690 -17.568 3.632 1.00 0.00 34 PRO A N 5
ATOM 5059 C CA . PRO A 1 34 ? 11.883 -18.652 3.065 1.00 0.00 34 PRO A CA 5
ATOM 5060 C C . PRO A 1 34 ? 11.137 -19.441 4.135 1.00 0.00 34 PRO A C 5
ATOM 5061 O O . PRO A 1 34 ? 9.956 -19.760 3.995 1.00 0.00 34 PRO A O 5
ATOM 5072 N N . PRO A 1 35 ? 11.839 -19.764 5.231 1.00 0.00 35 PRO A N 5
ATOM 5073 C CA . PRO A 1 35 ? 11.262 -20.518 6.347 1.00 0.00 35 PRO A CA 5
ATOM 5074 C C . PRO A 1 35 ? 9.913 -19.962 6.787 1.00 0.00 35 PRO A C 5
ATOM 5075 O O . PRO A 1 35 ? 8.961 -20.712 6.998 1.00 0.00 35 PRO A O 5
ATOM 5086 N N . GLU A 1 36 ? 9.838 -18.641 6.923 1.00 0.00 36 GLU A N 5
ATOM 5087 C CA . GLU A 1 36 ? 8.604 -17.985 7.339 1.00 0.00 36 GLU A CA 5
ATOM 5088 C C . GLU A 1 36 ? 7.652 -17.819 6.158 1.00 0.00 36 GLU A C 5
ATOM 5089 O O . GLU A 1 36 ? 6.592 -18.443 6.108 1.00 0.00 36 GLU A O 5
ATOM 5101 N N . ARG A 1 37 ? 8.039 -16.972 5.209 1.00 0.00 37 ARG A N 5
ATOM 5102 C CA . ARG A 1 37 ? 7.220 -16.721 4.029 1.00 0.00 37 ARG A CA 5
ATOM 5103 C C . ARG A 1 37 ? 6.484 -17.987 3.599 1.00 0.00 37 ARG A C 5
ATOM 5104 O O . ARG A 1 37 ? 5.367 -17.925 3.086 1.00 0.00 37 ARG A O 5
ATOM 5125 N N . LYS A 1 38 ? 7.119 -19.135 3.811 1.00 0.00 38 LYS A N 5
ATOM 5126 C CA . LYS A 1 38 ? 6.526 -20.416 3.447 1.00 0.00 38 LYS A CA 5
ATOM 5127 C C . LYS A 1 38 ? 5.306 -20.717 4.312 1.00 0.00 38 LYS A C 5
ATOM 5128 O O . LYS A 1 38 ? 4.246 -21.082 3.802 1.00 0.00 38 LYS A O 5
ATOM 5147 N N . ARG A 1 39 ? 5.462 -20.561 5.622 1.00 0.00 39 ARG A N 5
ATOM 5148 C CA . ARG A 1 39 ? 4.374 -20.816 6.557 1.00 0.00 39 ARG A CA 5
ATOM 5149 C C . ARG A 1 39 ? 3.298 -19.738 6.447 1.00 0.00 39 ARG A C 5
ATOM 5150 O O . ARG A 1 39 ? 2.103 -20.032 6.490 1.00 0.00 39 ARG A O 5
ATOM 5171 N N . LEU A 1 40 ? 3.731 -18.491 6.304 1.00 0.00 40 LEU A N 5
ATOM 5172 C CA . LEU A 1 40 ? 2.806 -17.369 6.187 1.00 0.00 40 LEU A CA 5
ATOM 5173 C C . LEU A 1 40 ? 1.803 -17.605 5.063 1.00 0.00 40 LEU A C 5
ATOM 5174 O O . LEU A 1 40 ? 0.593 -17.497 5.265 1.00 0.00 40 LEU A O 5
ATOM 5190 N N . ALA A 1 41 ? 2.313 -17.930 3.880 1.00 0.00 41 ALA A N 5
ATOM 5191 C CA . ALA A 1 41 ? 1.461 -18.186 2.725 1.00 0.00 41 ALA A CA 5
ATOM 5192 C C . ALA A 1 41 ? 0.379 -19.208 3.057 1.00 0.00 41 ALA A C 5
ATOM 5193 O O . ALA A 1 41 ? -0.683 -19.228 2.434 1.00 0.00 41 ALA A O 5
ATOM 5200 N N . LYS A 1 42 ? 0.656 -20.058 4.040 1.00 0.00 42 LYS A N 5
ATOM 5201 C CA . LYS A 1 42 ? -0.293 -21.083 4.456 1.00 0.00 42 LYS A CA 5
ATOM 5202 C C . LYS A 1 42 ? -1.298 -20.521 5.457 1.00 0.00 42 LYS A C 5
ATOM 5203 O O . LYS A 1 42 ? -2.421 -21.012 5.565 1.00 0.00 42 LYS A O 5
ATOM 5222 N N . MET A 1 43 ? -0.886 -19.489 6.185 1.00 0.00 43 MET A N 5
ATOM 5223 C CA . MET A 1 43 ? -1.752 -18.859 7.175 1.00 0.00 43 MET A CA 5
ATOM 5224 C C . MET A 1 43 ? -2.711 -17.876 6.512 1.00 0.00 43 MET A C 5
ATOM 5225 O O . MET A 1 43 ? -3.903 -17.851 6.821 1.00 0.00 43 MET A O 5
ATOM 5239 N N . LEU A 1 44 ? -2.184 -17.067 5.599 1.00 0.00 44 LEU A N 5
ATOM 5240 C CA . LEU A 1 44 ? -2.994 -16.081 4.891 1.00 0.00 44 LEU A CA 5
ATOM 5241 C C . LEU A 1 44 ? -3.575 -16.672 3.610 1.00 0.00 44 LEU A C 5
ATOM 5242 O O . LEU A 1 44 ? -4.210 -15.969 2.825 1.00 0.00 44 LEU A O 5
ATOM 5258 N N . GLN A 1 45 ? -3.354 -17.967 3.409 1.00 0.00 45 GLN A N 5
ATOM 5259 C CA . GLN A 1 45 ? -3.857 -18.651 2.224 1.00 0.00 45 GLN A CA 5
ATOM 5260 C C . GLN A 1 45 ? -3.306 -18.015 0.952 1.00 0.00 45 GLN A C 5
ATOM 5261 O O . GLN A 1 45 ? -3.972 -17.996 -0.084 1.00 0.00 45 GLN A O 5
ATOM 5275 N N . LEU A 1 46 ? -2.087 -17.494 1.038 1.00 0.00 46 LEU A N 5
ATOM 5276 C CA . LEU A 1 46 ? -1.445 -16.856 -0.107 1.00 0.00 46 LEU A CA 5
ATOM 5277 C C . LEU A 1 46 ? -0.348 -17.746 -0.682 1.00 0.00 46 LEU A C 5
ATOM 5278 O O . LEU A 1 46 ? -0.142 -18.869 -0.223 1.00 0.00 46 LEU A O 5
ATOM 5294 N N . SER A 1 47 ? 0.354 -17.235 -1.688 1.00 0.00 47 SER A N 5
ATOM 5295 C CA . SER A 1 47 ? 1.430 -17.983 -2.327 1.00 0.00 47 SER A CA 5
ATOM 5296 C C . SER A 1 47 ? 2.783 -17.336 -2.047 1.00 0.00 47 SER A C 5
ATOM 5297 O O . SER A 1 47 ? 2.876 -16.124 -1.859 1.00 0.00 47 SER A O 5
ATOM 5305 N N . GLU A 1 48 ? 3.830 -18.156 -2.021 1.00 0.00 48 GLU A N 5
ATOM 5306 C CA . GLU A 1 48 ? 5.178 -17.664 -1.763 1.00 0.00 48 GLU A CA 5
ATOM 5307 C C . GLU A 1 48 ? 5.482 -16.437 -2.618 1.00 0.00 48 GLU A C 5
ATOM 5308 O O . GLU A 1 48 ? 6.052 -15.458 -2.137 1.00 0.00 48 GLU A O 5
ATOM 5320 N N . ARG A 1 49 ? 5.099 -16.500 -3.889 1.00 0.00 49 ARG A N 5
ATOM 5321 C CA . ARG A 1 49 ? 5.332 -15.396 -4.812 1.00 0.00 49 ARG A CA 5
ATOM 5322 C C . ARG A 1 49 ? 4.539 -14.161 -4.395 1.00 0.00 49 ARG A C 5
ATOM 5323 O O . ARG A 1 49 ? 5.005 -13.032 -4.547 1.00 0.00 49 ARG A O 5
ATOM 5344 N N . GLN A 1 50 ? 3.339 -14.384 -3.869 1.00 0.00 50 GLN A N 5
ATOM 5345 C CA . GLN A 1 50 ? 2.482 -13.289 -3.431 1.00 0.00 50 GLN A CA 5
ATOM 5346 C C . GLN A 1 50 ? 3.056 -12.610 -2.192 1.00 0.00 50 GLN A C 5
ATOM 5347 O O . GLN A 1 50 ? 2.972 -11.390 -2.045 1.00 0.00 50 GLN A O 5
ATOM 5361 N N . VAL A 1 51 ? 3.641 -13.407 -1.303 1.00 0.00 51 VAL A N 5
ATOM 5362 C CA . VAL A 1 51 ? 4.230 -12.882 -0.077 1.00 0.00 51 VAL A CA 5
ATOM 5363 C C . VAL A 1 51 ? 5.634 -12.343 -0.329 1.00 0.00 51 VAL A C 5
ATOM 5364 O O . VAL A 1 51 ? 6.114 -11.468 0.391 1.00 0.00 51 VAL A O 5
ATOM 5377 N N . LYS A 1 52 ? 6.289 -12.872 -1.358 1.00 0.00 52 LYS A N 5
ATOM 5378 C CA . LYS A 1 52 ? 7.638 -12.444 -1.708 1.00 0.00 52 LYS A CA 5
ATOM 5379 C C . LYS A 1 52 ? 7.602 -11.210 -2.604 1.00 0.00 52 LYS A C 5
ATOM 5380 O O . LYS A 1 52 ? 8.547 -10.420 -2.630 1.00 0.00 52 LYS A O 5
ATOM 5399 N N . THR A 1 53 ? 6.505 -11.048 -3.337 1.00 0.00 53 THR A N 5
ATOM 5400 C CA . THR A 1 53 ? 6.346 -9.910 -4.233 1.00 0.00 53 THR A CA 5
ATOM 5401 C C . THR A 1 53 ? 5.767 -8.707 -3.498 1.00 0.00 53 THR A C 5
ATOM 5402 O O . THR A 1 53 ? 6.370 -7.634 -3.472 1.00 0.00 53 THR A O 5
ATOM 5413 N N . TRP A 1 54 ? 4.595 -8.893 -2.900 1.00 0.00 54 TRP A N 5
ATOM 5414 C CA . TRP A 1 54 ? 3.935 -7.821 -2.162 1.00 0.00 54 TRP A CA 5
ATOM 5415 C C . TRP A 1 54 ? 4.941 -7.034 -1.330 1.00 0.00 54 TRP A C 5
ATOM 5416 O O . TRP A 1 54 ? 5.082 -5.821 -1.493 1.00 0.00 54 TRP A O 5
ATOM 5437 N N . PHE A 1 55 ? 5.639 -7.729 -0.438 1.00 0.00 55 PHE A N 5
ATOM 5438 C CA . PHE A 1 55 ? 6.631 -7.094 0.420 1.00 0.00 55 PHE A CA 5
ATOM 5439 C C . PHE A 1 55 ? 7.629 -6.288 -0.407 1.00 0.00 55 PHE A C 5
ATOM 5440 O O . PHE A 1 55 ? 7.845 -5.103 -0.155 1.00 0.00 55 PHE A O 5
ATOM 5457 N N . GLN A 1 56 ? 8.234 -6.941 -1.394 1.00 0.00 56 GLN A N 5
ATOM 5458 C CA . GLN A 1 56 ? 9.210 -6.286 -2.257 1.00 0.00 56 GLN A CA 5
ATOM 5459 C C . GLN A 1 56 ? 8.662 -4.969 -2.797 1.00 0.00 56 GLN A C 5
ATOM 5460 O O . GLN A 1 56 ? 9.298 -3.923 -2.671 1.00 0.00 56 GLN A O 5
ATOM 5474 N N . ASN A 1 57 ? 7.479 -5.029 -3.399 1.00 0.00 57 ASN A N 5
ATOM 5475 C CA . ASN A 1 57 ? 6.846 -3.840 -3.959 1.00 0.00 57 ASN A CA 5
ATOM 5476 C C . ASN A 1 57 ? 6.534 -2.823 -2.866 1.00 0.00 57 ASN A C 5
ATOM 5477 O O . ASN A 1 57 ? 6.594 -1.615 -3.093 1.00 0.00 57 ASN A O 5
ATOM 5488 N N . ARG A 1 58 ? 6.202 -3.321 -1.679 1.00 0.00 58 ARG A N 5
ATOM 5489 C CA . ARG A 1 58 ? 5.880 -2.457 -0.551 1.00 0.00 58 ARG A CA 5
ATOM 5490 C C . ARG A 1 58 ? 7.075 -1.586 -0.175 1.00 0.00 58 ARG A C 5
ATOM 5491 O O . ARG A 1 58 ? 6.968 -0.361 -0.110 1.00 0.00 58 ARG A O 5
ATOM 5512 N N . ARG A 1 59 ? 8.213 -2.227 0.073 1.00 0.00 59 ARG A N 5
ATOM 5513 C CA . ARG A 1 59 ? 9.428 -1.512 0.445 1.00 0.00 59 ARG A CA 5
ATOM 5514 C C . ARG A 1 59 ? 9.629 -0.286 -0.442 1.00 0.00 59 ARG A C 5
ATOM 5515 O O . ARG A 1 59 ? 9.837 0.822 0.052 1.00 0.00 59 ARG A O 5
ATOM 5536 N N . ALA A 1 60 ? 9.567 -0.494 -1.753 1.00 0.00 60 ALA A N 5
ATOM 5537 C CA . ALA A 1 60 ? 9.742 0.593 -2.708 1.00 0.00 60 ALA A CA 5
ATOM 5538 C C . ALA A 1 60 ? 8.957 1.829 -2.281 1.00 0.00 60 ALA A C 5
ATOM 5539 O O . ALA A 1 60 ? 9.459 2.951 -2.351 1.00 0.00 60 ALA A O 5
ATOM 5546 N N . LYS A 1 61 ? 7.722 1.617 -1.840 1.00 0.00 61 LYS A N 5
ATOM 5547 C CA . LYS A 1 61 ? 6.866 2.713 -1.402 1.00 0.00 61 LYS A CA 5
ATOM 5548 C C . LYS A 1 61 ? 7.306 3.235 -0.038 1.00 0.00 61 LYS A C 5
ATOM 5549 O O . LYS A 1 61 ? 7.458 4.441 0.156 1.00 0.00 61 LYS A O 5
ATOM 5568 N N . TRP A 1 62 ? 7.511 2.320 0.903 1.00 0.00 62 TRP A N 5
ATOM 5569 C CA . TRP A 1 62 ? 7.935 2.688 2.248 1.00 0.00 62 TRP A CA 5
ATOM 5570 C C . TRP A 1 62 ? 9.144 3.615 2.203 1.00 0.00 62 TRP A C 5
ATOM 5571 O O . TRP A 1 62 ? 9.128 4.701 2.783 1.00 0.00 62 TRP A O 5
ATOM 5592 N N . ARG A 1 63 ? 10.192 3.181 1.511 1.00 0.00 63 ARG A N 5
ATOM 5593 C CA . ARG A 1 63 ? 11.411 3.972 1.391 1.00 0.00 63 ARG A CA 5
ATOM 5594 C C . ARG A 1 63 ? 11.106 5.358 0.829 1.00 0.00 63 ARG A C 5
ATOM 5595 O O . ARG A 1 63 ? 11.560 6.369 1.365 1.00 0.00 63 ARG A O 5
ATOM 5616 N N . ARG A 1 64 ? 10.334 5.396 -0.252 1.00 0.00 64 ARG A N 5
ATOM 5617 C CA . ARG A 1 64 ? 9.970 6.657 -0.887 1.00 0.00 64 ARG A CA 5
ATOM 5618 C C . ARG A 1 64 ? 9.399 7.635 0.135 1.00 0.00 64 ARG A C 5
ATOM 5619 O O . ARG A 1 64 ? 9.884 8.758 0.273 1.00 0.00 64 ARG A O 5
ATOM 5640 N N . SER A 1 65 ? 8.365 7.201 0.849 1.00 0.00 65 SER A N 5
ATOM 5641 C CA . SER A 1 65 ? 7.725 8.040 1.856 1.00 0.00 65 SER A CA 5
ATOM 5642 C C . SER A 1 65 ? 8.726 8.463 2.927 1.00 0.00 65 SER A C 5
ATOM 5643 O O . SER A 1 65 ? 8.726 9.609 3.374 1.00 0.00 65 SER A O 5
ATOM 5651 N N . GLY A 1 66 ? 9.578 7.527 3.334 1.00 0.00 66 GLY A N 5
ATOM 5652 C CA . GLY A 1 66 ? 10.573 7.821 4.349 1.00 0.00 66 GLY A CA 5
ATOM 5653 C C . GLY A 1 66 ? 11.683 8.715 3.833 1.00 0.00 66 GLY A C 5
ATOM 5654 O O . GLY A 1 66 ? 11.834 8.919 2.628 1.00 0.00 66 GLY A O 5
ATOM 5658 N N . PRO A 1 67 ? 12.482 9.268 4.757 1.00 0.00 67 PRO A N 5
ATOM 5659 C CA . PRO A 1 67 ? 13.596 10.155 4.412 1.00 0.00 67 PRO A CA 5
ATOM 5660 C C . PRO A 1 67 ? 14.738 9.412 3.728 1.00 0.00 67 PRO A C 5
ATOM 5661 O O . PRO A 1 67 ? 15.297 8.466 4.283 1.00 0.00 67 PRO A O 5
ATOM 5672 N N . SER A 1 68 ? 15.081 9.846 2.519 1.00 0.00 68 SER A N 5
ATOM 5673 C CA . SER A 1 68 ? 16.155 9.220 1.758 1.00 0.00 68 SER A CA 5
ATOM 5674 C C . SER A 1 68 ? 17.457 10.001 1.911 1.00 0.00 68 SER A C 5
ATOM 5675 O O . SER A 1 68 ? 17.492 11.215 1.713 1.00 0.00 68 SER A O 5
ATOM 5683 N N . SER A 1 69 ? 18.526 9.294 2.264 1.00 0.00 69 SER A N 5
ATOM 5684 C CA . SER A 1 69 ? 19.830 9.920 2.447 1.00 0.00 69 SER A CA 5
ATOM 5685 C C . SER A 1 69 ? 20.824 9.421 1.403 1.00 0.00 69 SER A C 5
ATOM 5686 O O . SER A 1 69 ? 21.425 8.359 1.560 1.00 0.00 69 SER A O 5
ATOM 5694 N N . GLY A 1 70 ? 20.991 10.196 0.336 1.00 0.00 70 GLY A N 5
ATOM 5695 C CA . GLY A 1 70 ? 21.913 9.816 -0.719 1.00 0.00 70 GLY A CA 5
ATOM 5696 C C . GLY A 1 70 ? 23.321 10.319 -0.467 1.00 0.00 70 GLY A C 5
ATOM 5697 O O . GLY A 1 70 ? 23.537 11.518 -0.293 1.00 0.00 70 GLY A O 5
ATOM 5701 N N . GLY A 1 1 ? 3.876 15.822 -8.170 1.00 0.00 1 GLY A N 6
ATOM 5702 C CA . GLY A 1 1 ? 3.102 16.826 -7.463 1.00 0.00 1 GLY A CA 6
ATOM 5703 C C . GLY A 1 1 ? 1.774 16.290 -6.966 1.00 0.00 1 GLY A C 6
ATOM 5704 O O . GLY A 1 1 ? 0.721 16.863 -7.246 1.00 0.00 1 GLY A O 6
ATOM 5708 N N . SER A 1 2 ? 1.822 15.186 -6.227 1.00 0.00 2 SER A N 6
ATOM 5709 C CA . SER A 1 2 ? 0.613 14.569 -5.694 1.00 0.00 2 SER A CA 6
ATOM 5710 C C . SER A 1 2 ? -0.429 14.380 -6.792 1.00 0.00 2 SER A C 6
ATOM 5711 O O . SER A 1 2 ? -1.617 14.630 -6.585 1.00 0.00 2 SER A O 6
ATOM 5719 N N . SER A 1 3 ? 0.024 13.937 -7.960 1.00 0.00 3 SER A N 6
ATOM 5720 C CA . SER A 1 3 ? -0.867 13.718 -9.093 1.00 0.00 3 SER A CA 6
ATOM 5721 C C . SER A 1 3 ? -1.396 12.287 -9.099 1.00 0.00 3 SER A C 6
ATOM 5722 O O . SER A 1 3 ? -2.603 12.059 -9.027 1.00 0.00 3 SER A O 6
ATOM 5730 N N . GLY A 1 4 ? -0.482 11.325 -9.184 1.00 0.00 4 GLY A N 6
ATOM 5731 C CA . GLY A 1 4 ? -0.875 9.928 -9.198 1.00 0.00 4 GLY A CA 6
ATOM 5732 C C . GLY A 1 4 ? -0.735 9.300 -10.570 1.00 0.00 4 GLY A C 6
ATOM 5733 O O . GLY A 1 4 ? -0.154 9.896 -11.477 1.00 0.00 4 GLY A O 6
ATOM 5737 N N . SER A 1 5 ? -1.267 8.092 -10.724 1.00 0.00 5 SER A N 6
ATOM 5738 C CA . SER A 1 5 ? -1.193 7.380 -11.994 1.00 0.00 5 SER A CA 6
ATOM 5739 C C . SER A 1 5 ? -2.134 6.179 -11.999 1.00 0.00 5 SER A C 6
ATOM 5740 O O . SER A 1 5 ? -2.213 5.434 -11.022 1.00 0.00 5 SER A O 6
ATOM 5748 N N . SER A 1 6 ? -2.845 5.997 -13.107 1.00 0.00 6 SER A N 6
ATOM 5749 C CA . SER A 1 6 ? -3.784 4.889 -13.239 1.00 0.00 6 SER A CA 6
ATOM 5750 C C . SER A 1 6 ? -4.177 4.681 -14.699 1.00 0.00 6 SER A C 6
ATOM 5751 O O . SER A 1 6 ? -4.420 5.639 -15.431 1.00 0.00 6 SER A O 6
ATOM 5759 N N . GLY A 1 7 ? -4.236 3.419 -15.115 1.00 0.00 7 GLY A N 6
ATOM 5760 C CA . GLY A 1 7 ? -4.599 3.106 -16.485 1.00 0.00 7 GLY A CA 6
ATOM 5761 C C . GLY A 1 7 ? -4.597 1.616 -16.759 1.00 0.00 7 GLY A C 6
ATOM 5762 O O . GLY A 1 7 ? -5.655 0.991 -16.845 1.00 0.00 7 GLY A O 6
ATOM 5766 N N . LYS A 1 8 ? -3.407 1.043 -16.899 1.00 0.00 8 LYS A N 6
ATOM 5767 C CA . LYS A 1 8 ? -3.270 -0.384 -17.166 1.00 0.00 8 LYS A CA 6
ATOM 5768 C C . LYS A 1 8 ? -3.994 -1.208 -16.106 1.00 0.00 8 LYS A C 6
ATOM 5769 O O . LYS A 1 8 ? -3.853 -0.959 -14.909 1.00 0.00 8 LYS A O 6
ATOM 5788 N N . GLY A 1 9 ? -4.770 -2.191 -16.554 1.00 0.00 9 GLY A N 6
ATOM 5789 C CA . GLY A 1 9 ? -5.503 -3.037 -15.630 1.00 0.00 9 GLY A CA 6
ATOM 5790 C C . GLY A 1 9 ? -4.908 -4.426 -15.519 1.00 0.00 9 GLY A C 6
ATOM 5791 O O . GLY A 1 9 ? -4.090 -4.827 -16.347 1.00 0.00 9 GLY A O 6
ATOM 5795 N N . GLY A 1 10 ? -5.317 -5.164 -14.491 1.00 0.00 10 GLY A N 6
ATOM 5796 C CA . GLY A 1 10 ? -4.807 -6.508 -14.293 1.00 0.00 10 GLY A CA 6
ATOM 5797 C C . GLY A 1 10 ? -3.753 -6.573 -13.205 1.00 0.00 10 GLY A C 6
ATOM 5798 O O . GLY A 1 10 ? -2.564 -6.398 -13.474 1.00 0.00 10 GLY A O 6
ATOM 5802 N N . GLN A 1 11 ? -4.188 -6.824 -11.975 1.00 0.00 11 GLN A N 6
ATOM 5803 C CA . GLN A 1 11 ? -3.273 -6.909 -10.844 1.00 0.00 11 GLN A CA 6
ATOM 5804 C C . GLN A 1 11 ? -3.808 -7.862 -9.780 1.00 0.00 11 GLN A C 6
ATOM 5805 O O . GLN A 1 11 ? -4.933 -8.352 -9.881 1.00 0.00 11 GLN A O 6
ATOM 5819 N N . VAL A 1 12 ? -2.996 -8.120 -8.760 1.00 0.00 12 VAL A N 6
ATOM 5820 C CA . VAL A 1 12 ? -3.388 -9.014 -7.677 1.00 0.00 12 VAL A CA 6
ATOM 5821 C C . VAL A 1 12 ? -4.219 -8.278 -6.631 1.00 0.00 12 VAL A C 6
ATOM 5822 O O . VAL A 1 12 ? -3.926 -7.134 -6.284 1.00 0.00 12 VAL A O 6
ATOM 5835 N N . ARG A 1 13 ? -5.256 -8.943 -6.133 1.00 0.00 13 ARG A N 6
ATOM 5836 C CA . ARG A 1 13 ? -6.130 -8.352 -5.127 1.00 0.00 13 ARG A CA 6
ATOM 5837 C C . ARG A 1 13 ? -6.217 -9.243 -3.891 1.00 0.00 13 ARG A C 6
ATOM 5838 O O . ARG A 1 13 ? -6.895 -10.271 -3.900 1.00 0.00 13 ARG A O 6
ATOM 5859 N N . PHE A 1 14 ? -5.525 -8.842 -2.829 1.00 0.00 14 PHE A N 6
ATOM 5860 C CA . PHE A 1 14 ? -5.523 -9.605 -1.586 1.00 0.00 14 PHE A CA 6
ATOM 5861 C C . PHE A 1 14 ? -6.840 -9.427 -0.836 1.00 0.00 14 PHE A C 6
ATOM 5862 O O . PHE A 1 14 ? -7.591 -8.487 -1.094 1.00 0.00 14 PHE A O 6
ATOM 5879 N N . SER A 1 15 ? -7.112 -10.337 0.093 1.00 0.00 15 SER A N 6
ATOM 5880 C CA . SER A 1 15 ? -8.340 -10.284 0.878 1.00 0.00 15 SER A CA 6
ATOM 5881 C C . SER A 1 15 ? -8.239 -9.227 1.974 1.00 0.00 15 SER A C 6
ATOM 5882 O O . SER A 1 15 ? -7.144 -8.814 2.354 1.00 0.00 15 SER A O 6
ATOM 5890 N N . ASN A 1 16 ? -9.390 -8.793 2.476 1.00 0.00 16 ASN A N 6
ATOM 5891 C CA . ASN A 1 16 ? -9.433 -7.783 3.527 1.00 0.00 16 ASN A CA 6
ATOM 5892 C C . ASN A 1 16 ? -8.449 -8.118 4.644 1.00 0.00 16 ASN A C 6
ATOM 5893 O O . ASN A 1 16 ? -7.493 -7.381 4.884 1.00 0.00 16 ASN A O 6
ATOM 5904 N N . ASP A 1 17 ? -8.690 -9.234 5.322 1.00 0.00 17 ASP A N 6
ATOM 5905 C CA . ASP A 1 17 ? -7.825 -9.669 6.412 1.00 0.00 17 ASP A CA 6
ATOM 5906 C C . ASP A 1 17 ? -6.406 -9.923 5.912 1.00 0.00 17 ASP A C 6
ATOM 5907 O O . ASP A 1 17 ? -5.437 -9.433 6.492 1.00 0.00 17 ASP A O 6
ATOM 5916 N N . GLN A 1 18 ? -6.293 -10.691 4.833 1.00 0.00 18 GLN A N 6
ATOM 5917 C CA . GLN A 1 18 ? -4.993 -11.011 4.257 1.00 0.00 18 GLN A CA 6
ATOM 5918 C C . GLN A 1 18 ? -4.109 -9.770 4.186 1.00 0.00 18 GLN A C 6
ATOM 5919 O O . GLN A 1 18 ? -3.013 -9.741 4.749 1.00 0.00 18 GLN A O 6
ATOM 5933 N N . THR A 1 19 ? -4.591 -8.745 3.491 1.00 0.00 19 THR A N 6
ATOM 5934 C CA . THR A 1 19 ? -3.844 -7.502 3.345 1.00 0.00 19 THR A CA 6
ATOM 5935 C C . THR A 1 19 ? -3.422 -6.951 4.702 1.00 0.00 19 THR A C 6
ATOM 5936 O O . THR A 1 19 ? -2.244 -6.679 4.933 1.00 0.00 19 THR A O 6
ATOM 5947 N N . ILE A 1 20 ? -4.391 -6.790 5.597 1.00 0.00 20 ILE A N 6
ATOM 5948 C CA . ILE A 1 20 ? -4.119 -6.274 6.933 1.00 0.00 20 ILE A CA 6
ATOM 5949 C C . ILE A 1 20 ? -2.828 -6.858 7.495 1.00 0.00 20 ILE A C 6
ATOM 5950 O O . ILE A 1 20 ? -1.897 -6.125 7.828 1.00 0.00 20 ILE A O 6
ATOM 5966 N N . GLU A 1 21 ? -2.779 -8.182 7.597 1.00 0.00 21 GLU A N 6
ATOM 5967 C CA . GLU A 1 21 ? -1.601 -8.865 8.119 1.00 0.00 21 GLU A CA 6
ATOM 5968 C C . GLU A 1 21 ? -0.387 -8.611 7.230 1.00 0.00 21 GLU A C 6
ATOM 5969 O O . GLU A 1 21 ? 0.689 -8.259 7.716 1.00 0.00 21 GLU A O 6
ATOM 5981 N N . LEU A 1 22 ? -0.567 -8.791 5.927 1.00 0.00 22 LEU A N 6
ATOM 5982 C CA . LEU A 1 22 ? 0.513 -8.582 4.969 1.00 0.00 22 LEU A CA 6
ATOM 5983 C C . LEU A 1 22 ? 1.253 -7.280 5.258 1.00 0.00 22 LEU A C 6
ATOM 5984 O O . LEU A 1 22 ? 2.453 -7.170 5.009 1.00 0.00 22 LEU A O 6
ATOM 6000 N N . GLU A 1 23 ? 0.529 -6.299 5.787 1.00 0.00 23 GLU A N 6
ATOM 6001 C CA . GLU A 1 23 ? 1.119 -5.005 6.112 1.00 0.00 23 GLU A CA 6
ATOM 6002 C C . GLU A 1 23 ? 1.744 -5.026 7.503 1.00 0.00 23 GLU A C 6
ATOM 6003 O O . GLU A 1 23 ? 2.915 -4.687 7.675 1.00 0.00 23 GLU A O 6
ATOM 6015 N N . LYS A 1 24 ? 0.955 -5.427 8.494 1.00 0.00 24 LYS A N 6
ATOM 6016 C CA . LYS A 1 24 ? 1.430 -5.494 9.871 1.00 0.00 24 LYS A CA 6
ATOM 6017 C C . LYS A 1 24 ? 2.744 -6.263 9.957 1.00 0.00 24 LYS A C 6
ATOM 6018 O O . LYS A 1 24 ? 3.533 -6.063 10.881 1.00 0.00 24 LYS A O 6
ATOM 6037 N N . LYS A 1 25 ? 2.975 -7.142 8.988 1.00 0.00 25 LYS A N 6
ATOM 6038 C CA . LYS A 1 25 ? 4.195 -7.939 8.951 1.00 0.00 25 LYS A CA 6
ATOM 6039 C C . LYS A 1 25 ? 5.356 -7.132 8.378 1.00 0.00 25 LYS A C 6
ATOM 6040 O O . LYS A 1 25 ? 6.389 -6.966 9.026 1.00 0.00 25 LYS A O 6
ATOM 6059 N N . PHE A 1 26 ? 5.177 -6.631 7.160 1.00 0.00 26 PHE A N 6
ATOM 6060 C CA . PHE A 1 26 ? 6.210 -5.840 6.500 1.00 0.00 26 PHE A CA 6
ATOM 6061 C C . PHE A 1 26 ? 6.757 -4.768 7.438 1.00 0.00 26 PHE A C 6
ATOM 6062 O O . PHE A 1 26 ? 7.965 -4.548 7.507 1.00 0.00 26 PHE A O 6
ATOM 6079 N N . GLU A 1 27 ? 5.857 -4.104 8.156 1.00 0.00 27 GLU A N 6
ATOM 6080 C CA . GLU A 1 27 ? 6.249 -3.054 9.089 1.00 0.00 27 GLU A CA 6
ATOM 6081 C C . GLU A 1 27 ? 7.305 -3.562 10.067 1.00 0.00 27 GLU A C 6
ATOM 6082 O O . GLU A 1 27 ? 8.346 -2.932 10.258 1.00 0.00 27 GLU A O 6
ATOM 6094 N N . THR A 1 28 ? 7.028 -4.705 10.686 1.00 0.00 28 THR A N 6
ATOM 6095 C CA . THR A 1 28 ? 7.951 -5.297 11.646 1.00 0.00 28 THR A CA 6
ATOM 6096 C C . THR A 1 28 ? 9.178 -5.871 10.947 1.00 0.00 28 THR A C 6
ATOM 6097 O O . THR A 1 28 ? 10.248 -5.984 11.545 1.00 0.00 28 THR A O 6
ATOM 6108 N N . GLN A 1 29 ? 9.016 -6.231 9.678 1.00 0.00 29 GLN A N 6
ATOM 6109 C CA . GLN A 1 29 ? 10.112 -6.794 8.898 1.00 0.00 29 GLN A CA 6
ATOM 6110 C C . GLN A 1 29 ? 9.894 -6.561 7.407 1.00 0.00 29 GLN A C 6
ATOM 6111 O O . GLN A 1 29 ? 9.029 -7.183 6.790 1.00 0.00 29 GLN A O 6
ATOM 6125 N N . LYS A 1 30 ? 10.685 -5.661 6.831 1.00 0.00 30 LYS A N 6
ATOM 6126 C CA . LYS A 1 30 ? 10.580 -5.346 5.412 1.00 0.00 30 LYS A CA 6
ATOM 6127 C C . LYS A 1 30 ? 10.606 -6.617 4.569 1.00 0.00 30 LYS A C 6
ATOM 6128 O O . LYS A 1 30 ? 9.934 -6.705 3.541 1.00 0.00 30 LYS A O 6
ATOM 6147 N N . TYR A 1 31 ? 11.383 -7.599 5.011 1.00 0.00 31 TYR A N 6
ATOM 6148 C CA . TYR A 1 31 ? 11.496 -8.865 4.297 1.00 0.00 31 TYR A CA 6
ATOM 6149 C C . TYR A 1 31 ? 11.138 -10.038 5.205 1.00 0.00 31 TYR A C 6
ATOM 6150 O O . TYR A 1 31 ? 10.839 -9.855 6.386 1.00 0.00 31 TYR A O 6
ATOM 6168 N N . LEU A 1 32 ? 11.172 -11.242 4.646 1.00 0.00 32 LEU A N 6
ATOM 6169 C CA . LEU A 1 32 ? 10.852 -12.447 5.404 1.00 0.00 32 LEU A CA 6
ATOM 6170 C C . LEU A 1 32 ? 11.589 -13.657 4.841 1.00 0.00 32 LEU A C 6
ATOM 6171 O O . LEU A 1 32 ? 11.462 -13.979 3.660 1.00 0.00 32 LEU A O 6
ATOM 6187 N N . SER A 1 33 ? 12.359 -14.324 5.695 1.00 0.00 33 SER A N 6
ATOM 6188 C CA . SER A 1 33 ? 13.119 -15.499 5.282 1.00 0.00 33 SER A CA 6
ATOM 6189 C C . SER A 1 33 ? 12.190 -16.591 4.761 1.00 0.00 33 SER A C 6
ATOM 6190 O O . SER A 1 33 ? 11.013 -16.663 5.117 1.00 0.00 33 SER A O 6
ATOM 6198 N N . PRO A 1 34 ? 12.730 -17.464 3.897 1.00 0.00 34 PRO A N 6
ATOM 6199 C CA . PRO A 1 34 ? 11.968 -18.569 3.309 1.00 0.00 34 PRO A CA 6
ATOM 6200 C C . PRO A 1 34 ? 11.180 -19.351 4.354 1.00 0.00 34 PRO A C 6
ATOM 6201 O O . PRO A 1 34 ? 10.012 -19.690 4.160 1.00 0.00 34 PRO A O 6
ATOM 6212 N N . PRO A 1 35 ? 11.831 -19.645 5.489 1.00 0.00 35 PRO A N 6
ATOM 6213 C CA . PRO A 1 35 ? 11.209 -20.390 6.588 1.00 0.00 35 PRO A CA 6
ATOM 6214 C C . PRO A 1 35 ? 9.831 -19.847 6.950 1.00 0.00 35 PRO A C 6
ATOM 6215 O O . PRO A 1 35 ? 8.891 -20.611 7.166 1.00 0.00 35 PRO A O 6
ATOM 6226 N N . GLU A 1 36 ? 9.719 -18.524 7.013 1.00 0.00 36 GLU A N 6
ATOM 6227 C CA . GLU A 1 36 ? 8.455 -17.880 7.349 1.00 0.00 36 GLU A CA 6
ATOM 6228 C C . GLU A 1 36 ? 7.568 -17.745 6.115 1.00 0.00 36 GLU A C 6
ATOM 6229 O O . GLU A 1 36 ? 6.494 -18.342 6.041 1.00 0.00 36 GLU A O 6
ATOM 6241 N N . ARG A 1 37 ? 8.025 -16.956 5.148 1.00 0.00 37 ARG A N 6
ATOM 6242 C CA . ARG A 1 37 ? 7.274 -16.740 3.918 1.00 0.00 37 ARG A CA 6
ATOM 6243 C C . ARG A 1 37 ? 6.544 -18.013 3.497 1.00 0.00 37 ARG A C 6
ATOM 6244 O O . ARG A 1 37 ? 5.412 -17.962 3.014 1.00 0.00 37 ARG A O 6
ATOM 6265 N N . LYS A 1 38 ? 7.199 -19.154 3.683 1.00 0.00 38 LYS A N 6
ATOM 6266 C CA . LYS A 1 38 ? 6.614 -20.440 3.324 1.00 0.00 38 LYS A CA 6
ATOM 6267 C C . LYS A 1 38 ? 5.378 -20.730 4.169 1.00 0.00 38 LYS A C 6
ATOM 6268 O O . LYS A 1 38 ? 4.344 -21.151 3.650 1.00 0.00 38 LYS A O 6
ATOM 6287 N N . ARG A 1 39 ? 5.491 -20.502 5.474 1.00 0.00 39 ARG A N 6
ATOM 6288 C CA . ARG A 1 39 ? 4.382 -20.739 6.390 1.00 0.00 39 ARG A CA 6
ATOM 6289 C C . ARG A 1 39 ? 3.299 -19.678 6.218 1.00 0.00 39 ARG A C 6
ATOM 6290 O O . ARG A 1 39 ? 2.112 -19.997 6.129 1.00 0.00 39 ARG A O 6
ATOM 6311 N N . LEU A 1 40 ? 3.714 -18.417 6.172 1.00 0.00 40 LEU A N 6
ATOM 6312 C CA . LEU A 1 40 ? 2.780 -17.309 6.011 1.00 0.00 40 LEU A CA 6
ATOM 6313 C C . LEU A 1 40 ? 1.816 -17.573 4.859 1.00 0.00 40 LEU A C 6
ATOM 6314 O O . LEU A 1 40 ? 0.600 -17.464 5.017 1.00 0.00 40 LEU A O 6
ATOM 6330 N N . ALA A 1 41 ? 2.367 -17.921 3.701 1.00 0.00 41 ALA A N 6
ATOM 6331 C CA . ALA A 1 41 ? 1.556 -18.205 2.524 1.00 0.00 41 ALA A CA 6
ATOM 6332 C C . ALA A 1 41 ? 0.485 -19.245 2.832 1.00 0.00 41 ALA A C 6
ATOM 6333 O O . ALA A 1 41 ? -0.541 -19.315 2.155 1.00 0.00 41 ALA A O 6
ATOM 6340 N N . LYS A 1 42 ? 0.728 -20.052 3.859 1.00 0.00 42 LYS A N 6
ATOM 6341 C CA . LYS A 1 42 ? -0.215 -21.089 4.259 1.00 0.00 42 LYS A CA 6
ATOM 6342 C C . LYS A 1 42 ? -1.194 -20.560 5.303 1.00 0.00 42 LYS A C 6
ATOM 6343 O O . LYS A 1 42 ? -2.326 -21.034 5.401 1.00 0.00 42 LYS A O 6
ATOM 6362 N N . MET A 1 43 ? -0.751 -19.576 6.078 1.00 0.00 43 MET A N 6
ATOM 6363 C CA . MET A 1 43 ? -1.590 -18.982 7.112 1.00 0.00 43 MET A CA 6
ATOM 6364 C C . MET A 1 43 ? -2.609 -18.024 6.502 1.00 0.00 43 MET A C 6
ATOM 6365 O O . MET A 1 43 ? -3.791 -18.057 6.847 1.00 0.00 43 MET A O 6
ATOM 6379 N N . LEU A 1 44 ? -2.144 -17.172 5.596 1.00 0.00 44 LEU A N 6
ATOM 6380 C CA . LEU A 1 44 ? -3.015 -16.204 4.938 1.00 0.00 44 LEU A CA 6
ATOM 6381 C C . LEU A 1 44 ? -3.599 -16.782 3.653 1.00 0.00 44 LEU A C 6
ATOM 6382 O O . LEU A 1 44 ? -4.289 -16.088 2.907 1.00 0.00 44 LEU A O 6
ATOM 6398 N N . GLN A 1 45 ? -3.318 -18.057 3.403 1.00 0.00 45 GLN A N 6
ATOM 6399 C CA . GLN A 1 45 ? -3.818 -18.729 2.209 1.00 0.00 45 GLN A CA 6
ATOM 6400 C C . GLN A 1 45 ? -3.260 -18.079 0.946 1.00 0.00 45 GLN A C 6
ATOM 6401 O O . GLN A 1 45 ? -3.903 -18.088 -0.105 1.00 0.00 45 GLN A O 6
ATOM 6415 N N . LEU A 1 46 ? -2.062 -17.517 1.056 1.00 0.00 46 LEU A N 6
ATOM 6416 C CA . LEU A 1 46 ? -1.418 -16.862 -0.077 1.00 0.00 46 LEU A CA 6
ATOM 6417 C C . LEU A 1 46 ? -0.309 -17.737 -0.653 1.00 0.00 46 LEU A C 6
ATOM 6418 O O . LEU A 1 46 ? -0.024 -18.816 -0.135 1.00 0.00 46 LEU A O 6
ATOM 6434 N N . SER A 1 47 ? 0.314 -17.263 -1.727 1.00 0.00 47 SER A N 6
ATOM 6435 C CA . SER A 1 47 ? 1.391 -18.003 -2.375 1.00 0.00 47 SER A CA 6
ATOM 6436 C C . SER A 1 47 ? 2.736 -17.320 -2.143 1.00 0.00 47 SER A C 6
ATOM 6437 O O . SER A 1 47 ? 2.829 -16.093 -2.147 1.00 0.00 47 SER A O 6
ATOM 6445 N N . GLU A 1 48 ? 3.774 -18.125 -1.940 1.00 0.00 48 GLU A N 6
ATOM 6446 C CA . GLU A 1 48 ? 5.113 -17.598 -1.705 1.00 0.00 48 GLU A CA 6
ATOM 6447 C C . GLU A 1 48 ? 5.396 -16.405 -2.613 1.00 0.00 48 GLU A C 6
ATOM 6448 O O . GLU A 1 48 ? 6.009 -15.423 -2.194 1.00 0.00 48 GLU A O 6
ATOM 6460 N N . ARG A 1 49 ? 4.946 -16.499 -3.860 1.00 0.00 49 ARG A N 6
ATOM 6461 C CA . ARG A 1 49 ? 5.152 -15.430 -4.830 1.00 0.00 49 ARG A CA 6
ATOM 6462 C C . ARG A 1 49 ? 4.411 -14.164 -4.408 1.00 0.00 49 ARG A C 6
ATOM 6463 O O . ARG A 1 49 ? 4.964 -13.066 -4.454 1.00 0.00 49 ARG A O 6
ATOM 6484 N N . GLN A 1 50 ? 3.157 -14.328 -3.999 1.00 0.00 50 GLN A N 6
ATOM 6485 C CA . GLN A 1 50 ? 2.340 -13.198 -3.571 1.00 0.00 50 GLN A CA 6
ATOM 6486 C C . GLN A 1 50 ? 2.886 -12.589 -2.284 1.00 0.00 50 GLN A C 6
ATOM 6487 O O . GLN A 1 50 ? 2.652 -11.416 -1.993 1.00 0.00 50 GLN A O 6
ATOM 6501 N N . VAL A 1 51 ? 3.613 -13.393 -1.516 1.00 0.00 51 VAL A N 6
ATOM 6502 C CA . VAL A 1 51 ? 4.193 -12.933 -0.260 1.00 0.00 51 VAL A CA 6
ATOM 6503 C C . VAL A 1 51 ? 5.607 -12.403 -0.468 1.00 0.00 51 VAL A C 6
ATOM 6504 O O . VAL A 1 51 ? 6.118 -11.630 0.342 1.00 0.00 51 VAL A O 6
ATOM 6517 N N . LYS A 1 52 ? 6.235 -12.824 -1.561 1.00 0.00 52 LYS A N 6
ATOM 6518 C CA . LYS A 1 52 ? 7.591 -12.391 -1.879 1.00 0.00 52 LYS A CA 6
ATOM 6519 C C . LYS A 1 52 ? 7.572 -11.145 -2.760 1.00 0.00 52 LYS A C 6
ATOM 6520 O O . LYS A 1 52 ? 8.493 -10.330 -2.721 1.00 0.00 52 LYS A O 6
ATOM 6539 N N . THR A 1 53 ? 6.514 -11.004 -3.554 1.00 0.00 53 THR A N 6
ATOM 6540 C CA . THR A 1 53 ? 6.375 -9.858 -4.443 1.00 0.00 53 THR A CA 6
ATOM 6541 C C . THR A 1 53 ? 5.797 -8.656 -3.706 1.00 0.00 53 THR A C 6
ATOM 6542 O O . THR A 1 53 ? 6.340 -7.553 -3.775 1.00 0.00 53 THR A O 6
ATOM 6553 N N . TRP A 1 54 ? 4.694 -8.875 -2.999 1.00 0.00 54 TRP A N 6
ATOM 6554 C CA . TRP A 1 54 ? 4.043 -7.809 -2.247 1.00 0.00 54 TRP A CA 6
ATOM 6555 C C . TRP A 1 54 ? 5.056 -7.039 -1.407 1.00 0.00 54 TRP A C 6
ATOM 6556 O O . TRP A 1 54 ? 5.227 -5.831 -1.575 1.00 0.00 54 TRP A O 6
ATOM 6577 N N . PHE A 1 55 ? 5.726 -7.745 -0.501 1.00 0.00 55 PHE A N 6
ATOM 6578 C CA . PHE A 1 55 ? 6.721 -7.126 0.366 1.00 0.00 55 PHE A CA 6
ATOM 6579 C C . PHE A 1 55 ? 7.757 -6.362 -0.453 1.00 0.00 55 PHE A C 6
ATOM 6580 O O . PHE A 1 55 ? 7.922 -5.153 -0.291 1.00 0.00 55 PHE A O 6
ATOM 6597 N N . GLN A 1 56 ? 8.452 -7.077 -1.332 1.00 0.00 56 GLN A N 6
ATOM 6598 C CA . GLN A 1 56 ? 9.473 -6.466 -2.176 1.00 0.00 56 GLN A CA 6
ATOM 6599 C C . GLN A 1 56 ? 9.014 -5.104 -2.686 1.00 0.00 56 GLN A C 6
ATOM 6600 O O . GLN A 1 56 ? 9.655 -4.086 -2.429 1.00 0.00 56 GLN A O 6
ATOM 6614 N N . ASN A 1 57 ? 7.900 -5.094 -3.411 1.00 0.00 57 ASN A N 6
ATOM 6615 C CA . ASN A 1 57 ? 7.356 -3.857 -3.959 1.00 0.00 57 ASN A CA 6
ATOM 6616 C C . ASN A 1 57 ? 7.031 -2.866 -2.846 1.00 0.00 57 ASN A C 6
ATOM 6617 O O . ASN A 1 57 ? 7.153 -1.654 -3.025 1.00 0.00 57 ASN A O 6
ATOM 6628 N N . ARG A 1 58 ? 6.616 -3.390 -1.697 1.00 0.00 58 ARG A N 6
ATOM 6629 C CA . ARG A 1 58 ? 6.273 -2.552 -0.555 1.00 0.00 58 ARG A CA 6
ATOM 6630 C C . ARG A 1 58 ? 7.452 -1.671 -0.153 1.00 0.00 58 ARG A C 6
ATOM 6631 O O . ARG A 1 58 ? 7.365 -0.443 -0.195 1.00 0.00 58 ARG A O 6
ATOM 6652 N N . ARG A 1 59 ? 8.553 -2.306 0.236 1.00 0.00 59 ARG A N 6
ATOM 6653 C CA . ARG A 1 59 ? 9.749 -1.580 0.647 1.00 0.00 59 ARG A CA 6
ATOM 6654 C C . ARG A 1 59 ? 9.997 -0.381 -0.264 1.00 0.00 59 ARG A C 6
ATOM 6655 O O . ARG A 1 59 ? 10.039 0.761 0.193 1.00 0.00 59 ARG A O 6
ATOM 6676 N N . ALA A 1 60 ? 10.162 -0.650 -1.555 1.00 0.00 60 ALA A N 6
ATOM 6677 C CA . ALA A 1 60 ? 10.405 0.406 -2.530 1.00 0.00 60 ALA A CA 6
ATOM 6678 C C . ALA A 1 60 ? 9.504 1.609 -2.273 1.00 0.00 60 ALA A C 6
ATOM 6679 O O . ALA A 1 60 ? 9.925 2.756 -2.419 1.00 0.00 60 ALA A O 6
ATOM 6686 N N . LYS A 1 61 ? 8.261 1.339 -1.889 1.00 0.00 61 LYS A N 6
ATOM 6687 C CA . LYS A 1 61 ? 7.299 2.399 -1.610 1.00 0.00 61 LYS A CA 6
ATOM 6688 C C . LYS A 1 61 ? 7.544 3.008 -0.233 1.00 0.00 61 LYS A C 6
ATOM 6689 O O . LYS A 1 61 ? 7.482 4.225 -0.063 1.00 0.00 61 LYS A O 6
ATOM 6708 N N . TRP A 1 62 ? 7.823 2.154 0.745 1.00 0.00 62 TRP A N 6
ATOM 6709 C CA . TRP A 1 62 ? 8.079 2.609 2.107 1.00 0.00 62 TRP A CA 6
ATOM 6710 C C . TRP A 1 62 ? 9.267 3.563 2.147 1.00 0.00 62 TRP A C 6
ATOM 6711 O O . TRP A 1 62 ? 9.324 4.462 2.987 1.00 0.00 62 TRP A O 6
ATOM 6732 N N . ARG A 1 63 ? 10.214 3.362 1.236 1.00 0.00 63 ARG A N 6
ATOM 6733 C CA . ARG A 1 63 ? 11.401 4.205 1.170 1.00 0.00 63 ARG A CA 6
ATOM 6734 C C . ARG A 1 63 ? 11.053 5.595 0.645 1.00 0.00 63 ARG A C 6
ATOM 6735 O O . ARG A 1 63 ? 11.454 6.606 1.223 1.00 0.00 63 ARG A O 6
ATOM 6756 N N . ARG A 1 64 ? 10.304 5.638 -0.452 1.00 0.00 64 ARG A N 6
ATOM 6757 C CA . ARG A 1 64 ? 9.903 6.903 -1.055 1.00 0.00 64 ARG A CA 6
ATOM 6758 C C . ARG A 1 64 ? 9.082 7.736 -0.075 1.00 0.00 64 ARG A C 6
ATOM 6759 O O . ARG A 1 64 ? 9.332 8.928 0.104 1.00 0.00 64 ARG A O 6
ATOM 6780 N N . SER A 1 65 ? 8.100 7.100 0.555 1.00 0.00 65 SER A N 6
ATOM 6781 C CA . SER A 1 65 ? 7.238 7.783 1.513 1.00 0.00 65 SER A CA 6
ATOM 6782 C C . SER A 1 65 ? 8.023 8.187 2.758 1.00 0.00 65 SER A C 6
ATOM 6783 O O . SER A 1 65 ? 7.853 9.286 3.282 1.00 0.00 65 SER A O 6
ATOM 6791 N N . GLY A 1 66 ? 8.883 7.287 3.226 1.00 0.00 66 GLY A N 6
ATOM 6792 C CA . GLY A 1 66 ? 9.681 7.567 4.405 1.00 0.00 66 GLY A CA 6
ATOM 6793 C C . GLY A 1 66 ? 10.680 8.684 4.177 1.00 0.00 66 GLY A C 6
ATOM 6794 O O . GLY A 1 66 ? 11.225 8.845 3.085 1.00 0.00 66 GLY A O 6
ATOM 6798 N N . PRO A 1 67 ? 10.931 9.481 5.226 1.00 0.00 67 PRO A N 6
ATOM 6799 C CA . PRO A 1 67 ? 11.872 10.604 5.159 1.00 0.00 67 PRO A CA 6
ATOM 6800 C C . PRO A 1 67 ? 13.320 10.141 5.039 1.00 0.00 67 PRO A C 6
ATOM 6801 O O . PRO A 1 67 ? 13.683 9.073 5.533 1.00 0.00 67 PRO A O 6
ATOM 6812 N N . SER A 1 68 ? 14.142 10.951 4.381 1.00 0.00 68 SER A N 6
ATOM 6813 C CA . SER A 1 68 ? 15.551 10.623 4.193 1.00 0.00 68 SER A CA 6
ATOM 6814 C C . SER A 1 68 ? 16.350 11.861 3.799 1.00 0.00 68 SER A C 6
ATOM 6815 O O . SER A 1 68 ? 16.117 12.453 2.745 1.00 0.00 68 SER A O 6
ATOM 6823 N N . SER A 1 69 ? 17.292 12.247 4.653 1.00 0.00 69 SER A N 6
ATOM 6824 C CA . SER A 1 69 ? 18.124 13.417 4.397 1.00 0.00 69 SER A CA 6
ATOM 6825 C C . SER A 1 69 ? 19.548 13.003 4.038 1.00 0.00 69 SER A C 6
ATOM 6826 O O . SER A 1 69 ? 19.947 11.860 4.255 1.00 0.00 69 SER A O 6
ATOM 6834 N N . GLY A 1 70 ? 20.309 13.943 3.486 1.00 0.00 70 GLY A N 6
ATOM 6835 C CA . GLY A 1 70 ? 21.680 13.658 3.106 1.00 0.00 70 GLY A CA 6
ATOM 6836 C C . GLY A 1 70 ? 22.186 14.589 2.022 1.00 0.00 70 GLY A C 6
ATOM 6837 O O . GLY A 1 70 ? 22.572 14.143 0.941 1.00 0.00 70 GLY A O 6
ATOM 6841 N N . GLY A 1 1 ? -26.450 -4.204 11.528 1.00 0.00 1 GLY A N 7
ATOM 6842 C CA . GLY A 1 1 ? -25.110 -3.802 11.144 1.00 0.00 1 GLY A CA 7
ATOM 6843 C C . GLY A 1 1 ? -24.974 -2.299 11.003 1.00 0.00 1 GLY A C 7
ATOM 6844 O O . GLY A 1 1 ? -25.924 -1.616 10.622 1.00 0.00 1 GLY A O 7
ATOM 6848 N N . SER A 1 2 ? -23.789 -1.781 11.314 1.00 0.00 2 SER A N 7
ATOM 6849 C CA . SER A 1 2 ? -23.534 -0.349 11.225 1.00 0.00 2 SER A CA 7
ATOM 6850 C C . SER A 1 2 ? -23.100 0.039 9.815 1.00 0.00 2 SER A C 7
ATOM 6851 O O . SER A 1 2 ? -22.771 -0.819 8.996 1.00 0.00 2 SER A O 7
ATOM 6859 N N . SER A 1 3 ? -23.102 1.339 9.538 1.00 0.00 3 SER A N 7
ATOM 6860 C CA . SER A 1 3 ? -22.713 1.843 8.226 1.00 0.00 3 SER A CA 7
ATOM 6861 C C . SER A 1 3 ? -21.431 2.666 8.318 1.00 0.00 3 SER A C 7
ATOM 6862 O O . SER A 1 3 ? -21.453 3.825 8.730 1.00 0.00 3 SER A O 7
ATOM 6870 N N . GLY A 1 4 ? -20.315 2.056 7.931 1.00 0.00 4 GLY A N 7
ATOM 6871 C CA . GLY A 1 4 ? -19.039 2.746 7.977 1.00 0.00 4 GLY A CA 7
ATOM 6872 C C . GLY A 1 4 ? -17.892 1.876 7.502 1.00 0.00 4 GLY A C 7
ATOM 6873 O O . GLY A 1 4 ? -17.147 1.323 8.310 1.00 0.00 4 GLY A O 7
ATOM 6877 N N . SER A 1 5 ? -17.751 1.752 6.186 1.00 0.00 5 SER A N 7
ATOM 6878 C CA . SER A 1 5 ? -16.690 0.939 5.603 1.00 0.00 5 SER A CA 7
ATOM 6879 C C . SER A 1 5 ? -16.263 1.493 4.248 1.00 0.00 5 SER A C 7
ATOM 6880 O O . SER A 1 5 ? -17.095 1.734 3.373 1.00 0.00 5 SER A O 7
ATOM 6888 N N . SER A 1 6 ? -14.959 1.692 4.081 1.00 0.00 6 SER A N 7
ATOM 6889 C CA . SER A 1 6 ? -14.420 2.221 2.834 1.00 0.00 6 SER A CA 7
ATOM 6890 C C . SER A 1 6 ? -13.303 1.328 2.303 1.00 0.00 6 SER A C 7
ATOM 6891 O O . SER A 1 6 ? -12.803 0.454 3.009 1.00 0.00 6 SER A O 7
ATOM 6899 N N . GLY A 1 7 ? -12.917 1.555 1.051 1.00 0.00 7 GLY A N 7
ATOM 6900 C CA . GLY A 1 7 ? -11.862 0.764 0.445 1.00 0.00 7 GLY A CA 7
ATOM 6901 C C . GLY A 1 7 ? -12.216 -0.707 0.361 1.00 0.00 7 GLY A C 7
ATOM 6902 O O . GLY A 1 7 ? -11.420 -1.568 0.737 1.00 0.00 7 GLY A O 7
ATOM 6906 N N . LYS A 1 8 ? -13.416 -0.998 -0.132 1.00 0.00 8 LYS A N 7
ATOM 6907 C CA . LYS A 1 8 ? -13.876 -2.375 -0.264 1.00 0.00 8 LYS A CA 7
ATOM 6908 C C . LYS A 1 8 ? -12.810 -3.244 -0.926 1.00 0.00 8 LYS A C 7
ATOM 6909 O O . LYS A 1 8 ? -12.432 -4.288 -0.398 1.00 0.00 8 LYS A O 7
ATOM 6928 N N . GLY A 1 9 ? -12.330 -2.803 -2.085 1.00 0.00 9 GLY A N 7
ATOM 6929 C CA . GLY A 1 9 ? -11.312 -3.551 -2.798 1.00 0.00 9 GLY A CA 7
ATOM 6930 C C . GLY A 1 9 ? -10.991 -2.949 -4.152 1.00 0.00 9 GLY A C 7
ATOM 6931 O O . GLY A 1 9 ? -11.430 -1.844 -4.467 1.00 0.00 9 GLY A O 7
ATOM 6935 N N . GLY A 1 10 ? -10.220 -3.677 -4.954 1.00 0.00 10 GLY A N 7
ATOM 6936 C CA . GLY A 1 10 ? -9.852 -3.190 -6.271 1.00 0.00 10 GLY A CA 7
ATOM 6937 C C . GLY A 1 10 ? -8.809 -4.062 -6.941 1.00 0.00 10 GLY A C 7
ATOM 6938 O O . GLY A 1 10 ? -8.741 -5.264 -6.687 1.00 0.00 10 GLY A O 7
ATOM 6942 N N . GLN A 1 11 ? -7.995 -3.455 -7.799 1.00 0.00 11 GLN A N 7
ATOM 6943 C CA . GLN A 1 11 ? -6.952 -4.186 -8.509 1.00 0.00 11 GLN A CA 7
ATOM 6944 C C . GLN A 1 11 ? -6.359 -5.282 -7.628 1.00 0.00 11 GLN A C 7
ATOM 6945 O O . GLN A 1 11 ? -6.368 -6.458 -7.992 1.00 0.00 11 GLN A O 7
ATOM 6959 N N . VAL A 1 12 ? -5.843 -4.887 -6.468 1.00 0.00 12 VAL A N 7
ATOM 6960 C CA . VAL A 1 12 ? -5.247 -5.836 -5.535 1.00 0.00 12 VAL A CA 7
ATOM 6961 C C . VAL A 1 12 ? -6.088 -7.103 -5.426 1.00 0.00 12 VAL A C 7
ATOM 6962 O O . VAL A 1 12 ? -7.311 -7.039 -5.304 1.00 0.00 12 VAL A O 7
ATOM 6975 N N . ARG A 1 13 ? -5.423 -8.253 -5.471 1.00 0.00 13 ARG A N 7
ATOM 6976 C CA . ARG A 1 13 ? -6.109 -9.536 -5.378 1.00 0.00 13 ARG A CA 7
ATOM 6977 C C . ARG A 1 13 ? -6.234 -9.981 -3.924 1.00 0.00 13 ARG A C 7
ATOM 6978 O O . ARG A 1 13 ? -7.101 -10.787 -3.583 1.00 0.00 13 ARG A O 7
ATOM 6999 N N . PHE A 1 14 ? -5.363 -9.453 -3.072 1.00 0.00 14 PHE A N 7
ATOM 7000 C CA . PHE A 1 14 ? -5.375 -9.797 -1.655 1.00 0.00 14 PHE A CA 7
ATOM 7001 C C . PHE A 1 14 ? -6.696 -9.392 -1.007 1.00 0.00 14 PHE A C 7
ATOM 7002 O O . PHE A 1 14 ? -7.274 -8.359 -1.344 1.00 0.00 14 PHE A O 7
ATOM 7019 N N . SER A 1 15 ? -7.169 -10.215 -0.077 1.00 0.00 15 SER A N 7
ATOM 7020 C CA . SER A 1 15 ? -8.424 -9.946 0.615 1.00 0.00 15 SER A CA 7
ATOM 7021 C C . SER A 1 15 ? -8.230 -8.893 1.702 1.00 0.00 15 SER A C 7
ATOM 7022 O O . SER A 1 15 ? -7.103 -8.531 2.037 1.00 0.00 15 SER A O 7
ATOM 7030 N N . ASN A 1 16 ? -9.339 -8.405 2.249 1.00 0.00 16 ASN A N 7
ATOM 7031 C CA . ASN A 1 16 ? -9.292 -7.393 3.298 1.00 0.00 16 ASN A CA 7
ATOM 7032 C C . ASN A 1 16 ? -8.331 -7.804 4.409 1.00 0.00 16 ASN A C 7
ATOM 7033 O O . ASN A 1 16 ? -7.337 -7.125 4.667 1.00 0.00 16 ASN A O 7
ATOM 7044 N N . ASP A 1 17 ? -8.634 -8.920 5.062 1.00 0.00 17 ASP A N 7
ATOM 7045 C CA . ASP A 1 17 ? -7.797 -9.424 6.144 1.00 0.00 17 ASP A CA 7
ATOM 7046 C C . ASP A 1 17 ? -6.390 -9.736 5.643 1.00 0.00 17 ASP A C 7
ATOM 7047 O O . ASP A 1 17 ? -5.403 -9.249 6.193 1.00 0.00 17 ASP A O 7
ATOM 7056 N N . GLN A 1 18 ? -6.308 -10.552 4.597 1.00 0.00 18 GLN A N 7
ATOM 7057 C CA . GLN A 1 18 ? -5.021 -10.930 4.023 1.00 0.00 18 GLN A CA 7
ATOM 7058 C C . GLN A 1 18 ? -4.085 -9.728 3.946 1.00 0.00 18 GLN A C 7
ATOM 7059 O O . GLN A 1 18 ? -2.941 -9.789 4.397 1.00 0.00 18 GLN A O 7
ATOM 7073 N N . THR A 1 19 ? -4.579 -8.636 3.371 1.00 0.00 19 THR A N 7
ATOM 7074 C CA . THR A 1 19 ? -3.786 -7.420 3.234 1.00 0.00 19 THR A CA 7
ATOM 7075 C C . THR A 1 19 ? -3.354 -6.889 4.595 1.00 0.00 19 THR A C 7
ATOM 7076 O O . THR A 1 19 ? -2.177 -6.603 4.815 1.00 0.00 19 THR A O 7
ATOM 7087 N N . ILE A 1 20 ? -4.313 -6.759 5.506 1.00 0.00 20 ILE A N 7
ATOM 7088 C CA . ILE A 1 20 ? -4.029 -6.263 6.847 1.00 0.00 20 ILE A CA 7
ATOM 7089 C C . ILE A 1 20 ? -2.757 -6.890 7.408 1.00 0.00 20 ILE A C 7
ATOM 7090 O O . ILE A 1 20 ? -1.813 -6.187 7.764 1.00 0.00 20 ILE A O 7
ATOM 7106 N N . GLU A 1 21 ? -2.741 -8.218 7.481 1.00 0.00 21 GLU A N 7
ATOM 7107 C CA . GLU A 1 21 ? -1.583 -8.939 7.997 1.00 0.00 21 GLU A CA 7
ATOM 7108 C C . GLU A 1 21 ? -0.352 -8.681 7.134 1.00 0.00 21 GLU A C 7
ATOM 7109 O O . GLU A 1 21 ? 0.684 -8.232 7.628 1.00 0.00 21 GLU A O 7
ATOM 7121 N N . LEU A 1 22 ? -0.471 -8.967 5.843 1.00 0.00 22 LEU A N 7
ATOM 7122 C CA . LEU A 1 22 ? 0.632 -8.767 4.910 1.00 0.00 22 LEU A CA 7
ATOM 7123 C C . LEU A 1 22 ? 1.374 -7.469 5.214 1.00 0.00 22 LEU A C 7
ATOM 7124 O O . LEU A 1 22 ? 2.560 -7.337 4.915 1.00 0.00 22 LEU A O 7
ATOM 7140 N N . GLU A 1 23 ? 0.667 -6.516 5.812 1.00 0.00 23 GLU A N 7
ATOM 7141 C CA . GLU A 1 23 ? 1.260 -5.229 6.158 1.00 0.00 23 GLU A CA 7
ATOM 7142 C C . GLU A 1 23 ? 1.891 -5.277 7.547 1.00 0.00 23 GLU A C 7
ATOM 7143 O O . GLU A 1 23 ? 3.106 -5.140 7.694 1.00 0.00 23 GLU A O 7
ATOM 7155 N N . LYS A 1 24 ? 1.057 -5.472 8.563 1.00 0.00 24 LYS A N 7
ATOM 7156 C CA . LYS A 1 24 ? 1.531 -5.538 9.940 1.00 0.00 24 LYS A CA 7
ATOM 7157 C C . LYS A 1 24 ? 2.837 -6.322 10.029 1.00 0.00 24 LYS A C 7
ATOM 7158 O O . LYS A 1 24 ? 3.633 -6.120 10.946 1.00 0.00 24 LYS A O 7
ATOM 7177 N N . LYS A 1 25 ? 3.051 -7.216 9.070 1.00 0.00 25 LYS A N 7
ATOM 7178 C CA . LYS A 1 25 ? 4.261 -8.029 9.037 1.00 0.00 25 LYS A CA 7
ATOM 7179 C C . LYS A 1 25 ? 5.439 -7.228 8.491 1.00 0.00 25 LYS A C 7
ATOM 7180 O O . LYS A 1 25 ? 6.467 -7.087 9.153 1.00 0.00 25 LYS A O 7
ATOM 7199 N N . PHE A 1 26 ? 5.283 -6.706 7.279 1.00 0.00 26 PHE A N 7
ATOM 7200 C CA . PHE A 1 26 ? 6.334 -5.919 6.644 1.00 0.00 26 PHE A CA 7
ATOM 7201 C C . PHE A 1 26 ? 6.890 -4.876 7.608 1.00 0.00 26 PHE A C 7
ATOM 7202 O O . PHE A 1 26 ? 8.103 -4.696 7.712 1.00 0.00 26 PHE A O 7
ATOM 7219 N N . GLU A 1 27 ? 5.994 -4.191 8.312 1.00 0.00 27 GLU A N 7
ATOM 7220 C CA . GLU A 1 27 ? 6.395 -3.165 9.267 1.00 0.00 27 GLU A CA 7
ATOM 7221 C C . GLU A 1 27 ? 7.444 -3.703 10.235 1.00 0.00 27 GLU A C 7
ATOM 7222 O O . GLU A 1 27 ? 8.473 -3.068 10.471 1.00 0.00 27 GLU A O 7
ATOM 7234 N N . THR A 1 28 ? 7.176 -4.879 10.795 1.00 0.00 28 THR A N 7
ATOM 7235 C CA . THR A 1 28 ? 8.094 -5.503 11.739 1.00 0.00 28 THR A CA 7
ATOM 7236 C C . THR A 1 28 ? 9.339 -6.026 11.031 1.00 0.00 28 THR A C 7
ATOM 7237 O O . THR A 1 28 ? 10.405 -6.140 11.635 1.00 0.00 28 THR A O 7
ATOM 7248 N N . GLN A 1 29 ? 9.195 -6.344 9.749 1.00 0.00 29 GLN A N 7
ATOM 7249 C CA . GLN A 1 29 ? 10.309 -6.856 8.959 1.00 0.00 29 GLN A CA 7
ATOM 7250 C C . GLN A 1 29 ? 10.068 -6.634 7.470 1.00 0.00 29 GLN A C 7
ATOM 7251 O O . GLN A 1 29 ? 9.171 -7.235 6.879 1.00 0.00 29 GLN A O 7
ATOM 7265 N N . LYS A 1 30 ? 10.875 -5.766 6.868 1.00 0.00 30 LYS A N 7
ATOM 7266 C CA . LYS A 1 30 ? 10.751 -5.465 5.447 1.00 0.00 30 LYS A CA 7
ATOM 7267 C C . LYS A 1 30 ? 10.867 -6.734 4.609 1.00 0.00 30 LYS A C 7
ATOM 7268 O O . LYS A 1 30 ? 10.338 -6.808 3.500 1.00 0.00 30 LYS A O 7
ATOM 7287 N N . TYR A 1 31 ? 11.561 -7.731 5.147 1.00 0.00 31 TYR A N 7
ATOM 7288 C CA . TYR A 1 31 ? 11.747 -8.997 4.448 1.00 0.00 31 TYR A CA 7
ATOM 7289 C C . TYR A 1 31 ? 11.422 -10.176 5.360 1.00 0.00 31 TYR A C 7
ATOM 7290 O O . TYR A 1 31 ? 11.256 -10.013 6.570 1.00 0.00 31 TYR A O 7
ATOM 7308 N N . LEU A 1 32 ? 11.332 -11.363 4.772 1.00 0.00 32 LEU A N 7
ATOM 7309 C CA . LEU A 1 32 ? 11.027 -12.572 5.530 1.00 0.00 32 LEU A CA 7
ATOM 7310 C C . LEU A 1 32 ? 11.720 -13.786 4.921 1.00 0.00 32 LEU A C 7
ATOM 7311 O O . LEU A 1 32 ? 11.556 -14.078 3.736 1.00 0.00 32 LEU A O 7
ATOM 7327 N N . SER A 1 33 ? 12.494 -14.492 5.740 1.00 0.00 33 SER A N 7
ATOM 7328 C CA . SER A 1 33 ? 13.214 -15.674 5.282 1.00 0.00 33 SER A CA 7
ATOM 7329 C C . SER A 1 33 ? 12.245 -16.734 4.767 1.00 0.00 33 SER A C 7
ATOM 7330 O O . SER A 1 33 ? 11.078 -16.787 5.156 1.00 0.00 33 SER A O 7
ATOM 7338 N N . PRO A 1 34 ? 12.739 -17.600 3.870 1.00 0.00 34 PRO A N 7
ATOM 7339 C CA . PRO A 1 34 ? 11.935 -18.676 3.282 1.00 0.00 34 PRO A CA 7
ATOM 7340 C C . PRO A 1 34 ? 11.161 -19.462 4.334 1.00 0.00 34 PRO A C 7
ATOM 7341 O O . PRO A 1 34 ? 9.980 -19.771 4.169 1.00 0.00 34 PRO A O 7
ATOM 7352 N N . PRO A 1 35 ? 11.838 -19.794 5.443 1.00 0.00 35 PRO A N 7
ATOM 7353 C CA . PRO A 1 35 ? 11.232 -20.548 6.545 1.00 0.00 35 PRO A CA 7
ATOM 7354 C C . PRO A 1 35 ? 9.878 -19.982 6.958 1.00 0.00 35 PRO A C 7
ATOM 7355 O O . PRO A 1 35 ? 8.934 -20.730 7.211 1.00 0.00 35 PRO A O 7
ATOM 7366 N N . GLU A 1 36 ? 9.791 -18.657 7.025 1.00 0.00 36 GLU A N 7
ATOM 7367 C CA . GLU A 1 36 ? 8.551 -17.992 7.409 1.00 0.00 36 GLU A CA 7
ATOM 7368 C C . GLU A 1 36 ? 7.632 -17.817 6.204 1.00 0.00 36 GLU A C 7
ATOM 7369 O O . GLU A 1 36 ? 6.563 -18.423 6.132 1.00 0.00 36 GLU A O 7
ATOM 7381 N N . ARG A 1 37 ? 8.056 -16.983 5.260 1.00 0.00 37 ARG A N 7
ATOM 7382 C CA . ARG A 1 37 ? 7.271 -16.726 4.059 1.00 0.00 37 ARG A CA 7
ATOM 7383 C C . ARG A 1 37 ? 6.517 -17.978 3.624 1.00 0.00 37 ARG A C 7
ATOM 7384 O O . ARG A 1 37 ? 5.404 -17.897 3.102 1.00 0.00 37 ARG A O 7
ATOM 7405 N N . LYS A 1 38 ? 7.129 -19.137 3.841 1.00 0.00 38 LYS A N 7
ATOM 7406 C CA . LYS A 1 38 ? 6.517 -20.408 3.473 1.00 0.00 38 LYS A CA 7
ATOM 7407 C C . LYS A 1 38 ? 5.253 -20.660 4.290 1.00 0.00 38 LYS A C 7
ATOM 7408 O O . LYS A 1 38 ? 4.179 -20.888 3.734 1.00 0.00 38 LYS A O 7
ATOM 7427 N N . ARG A 1 39 ? 5.390 -20.616 5.611 1.00 0.00 39 ARG A N 7
ATOM 7428 C CA . ARG A 1 39 ? 4.259 -20.839 6.504 1.00 0.00 39 ARG A CA 7
ATOM 7429 C C . ARG A 1 39 ? 3.212 -19.741 6.341 1.00 0.00 39 ARG A C 7
ATOM 7430 O O . ARG A 1 39 ? 2.011 -20.011 6.314 1.00 0.00 39 ARG A O 7
ATOM 7451 N N . LEU A 1 40 ? 3.676 -18.501 6.233 1.00 0.00 40 LEU A N 7
ATOM 7452 C CA . LEU A 1 40 ? 2.781 -17.360 6.073 1.00 0.00 40 LEU A CA 7
ATOM 7453 C C . LEU A 1 40 ? 1.803 -17.592 4.926 1.00 0.00 40 LEU A C 7
ATOM 7454 O O . LEU A 1 40 ? 0.589 -17.491 5.103 1.00 0.00 40 LEU A O 7
ATOM 7470 N N . ALA A 1 41 ? 2.339 -17.906 3.752 1.00 0.00 41 ALA A N 7
ATOM 7471 C CA . ALA A 1 41 ? 1.513 -18.157 2.577 1.00 0.00 41 ALA A CA 7
ATOM 7472 C C . ALA A 1 41 ? 0.432 -19.190 2.877 1.00 0.00 41 ALA A C 7
ATOM 7473 O O . ALA A 1 41 ? -0.592 -19.249 2.195 1.00 0.00 41 ALA A O 7
ATOM 7480 N N . LYS A 1 42 ? 0.666 -20.005 3.900 1.00 0.00 42 LYS A N 7
ATOM 7481 C CA . LYS A 1 42 ? -0.288 -21.036 4.292 1.00 0.00 42 LYS A CA 7
ATOM 7482 C C . LYS A 1 42 ? -1.246 -20.514 5.357 1.00 0.00 42 LYS A C 7
ATOM 7483 O O . LYS A 1 42 ? -2.366 -21.006 5.492 1.00 0.00 42 LYS A O 7
ATOM 7502 N N . MET A 1 43 ? -0.800 -19.514 6.110 1.00 0.00 43 MET A N 7
ATOM 7503 C CA . MET A 1 43 ? -1.620 -18.924 7.162 1.00 0.00 43 MET A CA 7
ATOM 7504 C C . MET A 1 43 ? -2.651 -17.966 6.574 1.00 0.00 43 MET A C 7
ATOM 7505 O O . MET A 1 43 ? -3.822 -17.986 6.957 1.00 0.00 43 MET A O 7
ATOM 7519 N N . LEU A 1 44 ? -2.209 -17.128 5.643 1.00 0.00 44 LEU A N 7
ATOM 7520 C CA . LEU A 1 44 ? -3.094 -16.161 5.002 1.00 0.00 44 LEU A CA 7
ATOM 7521 C C . LEU A 1 44 ? -3.714 -16.745 3.736 1.00 0.00 44 LEU A C 7
ATOM 7522 O O . LEU A 1 44 ? -4.491 -16.081 3.052 1.00 0.00 44 LEU A O 7
ATOM 7538 N N . GLN A 1 45 ? -3.365 -17.991 3.434 1.00 0.00 45 GLN A N 7
ATOM 7539 C CA . GLN A 1 45 ? -3.888 -18.665 2.251 1.00 0.00 45 GLN A CA 7
ATOM 7540 C C . GLN A 1 45 ? -3.369 -18.008 0.976 1.00 0.00 45 GLN A C 7
ATOM 7541 O O . GLN A 1 45 ? -4.091 -17.897 -0.016 1.00 0.00 45 GLN A O 7
ATOM 7555 N N . LEU A 1 46 ? -2.114 -17.573 1.009 1.00 0.00 46 LEU A N 7
ATOM 7556 C CA . LEU A 1 46 ? -1.498 -16.926 -0.144 1.00 0.00 46 LEU A CA 7
ATOM 7557 C C . LEU A 1 46 ? -0.379 -17.789 -0.719 1.00 0.00 46 LEU A C 7
ATOM 7558 O O . LEU A 1 46 ? -0.115 -18.887 -0.230 1.00 0.00 46 LEU A O 7
ATOM 7574 N N . SER A 1 47 ? 0.276 -17.283 -1.759 1.00 0.00 47 SER A N 7
ATOM 7575 C CA . SER A 1 47 ? 1.366 -18.008 -2.402 1.00 0.00 47 SER A CA 7
ATOM 7576 C C . SER A 1 47 ? 2.710 -17.360 -2.087 1.00 0.00 47 SER A C 7
ATOM 7577 O O . SER A 1 47 ? 2.798 -16.146 -1.905 1.00 0.00 47 SER A O 7
ATOM 7585 N N . GLU A 1 48 ? 3.755 -18.180 -2.024 1.00 0.00 48 GLU A N 7
ATOM 7586 C CA . GLU A 1 48 ? 5.095 -17.686 -1.729 1.00 0.00 48 GLU A CA 7
ATOM 7587 C C . GLU A 1 48 ? 5.419 -16.455 -2.570 1.00 0.00 48 GLU A C 7
ATOM 7588 O O . GLU A 1 48 ? 5.956 -15.469 -2.065 1.00 0.00 48 GLU A O 7
ATOM 7600 N N . ARG A 1 49 ? 5.088 -16.520 -3.856 1.00 0.00 49 ARG A N 7
ATOM 7601 C CA . ARG A 1 49 ? 5.344 -15.412 -4.768 1.00 0.00 49 ARG A CA 7
ATOM 7602 C C . ARG A 1 49 ? 4.544 -14.178 -4.363 1.00 0.00 49 ARG A C 7
ATOM 7603 O O . ARG A 1 49 ? 5.014 -13.049 -4.501 1.00 0.00 49 ARG A O 7
ATOM 7624 N N . GLN A 1 50 ? 3.333 -14.402 -3.862 1.00 0.00 50 GLN A N 7
ATOM 7625 C CA . GLN A 1 50 ? 2.468 -13.308 -3.438 1.00 0.00 50 GLN A CA 7
ATOM 7626 C C . GLN A 1 50 ? 3.038 -12.608 -2.209 1.00 0.00 50 GLN A C 7
ATOM 7627 O O . GLN A 1 50 ? 2.915 -11.392 -2.062 1.00 0.00 50 GLN A O 7
ATOM 7641 N N . VAL A 1 51 ? 3.661 -13.383 -1.328 1.00 0.00 51 VAL A N 7
ATOM 7642 C CA . VAL A 1 51 ? 4.251 -12.837 -0.111 1.00 0.00 51 VAL A CA 7
ATOM 7643 C C . VAL A 1 51 ? 5.656 -12.307 -0.372 1.00 0.00 51 VAL A C 7
ATOM 7644 O O . VAL A 1 51 ? 6.165 -11.470 0.374 1.00 0.00 51 VAL A O 7
ATOM 7657 N N . LYS A 1 52 ? 6.280 -12.799 -1.437 1.00 0.00 52 LYS A N 7
ATOM 7658 C CA . LYS A 1 52 ? 7.627 -12.374 -1.800 1.00 0.00 52 LYS A CA 7
ATOM 7659 C C . LYS A 1 52 ? 7.585 -11.166 -2.730 1.00 0.00 52 LYS A C 7
ATOM 7660 O O . LYS A 1 52 ? 8.516 -10.361 -2.763 1.00 0.00 52 LYS A O 7
ATOM 7679 N N . THR A 1 53 ? 6.497 -11.044 -3.485 1.00 0.00 53 THR A N 7
ATOM 7680 C CA . THR A 1 53 ? 6.333 -9.934 -4.416 1.00 0.00 53 THR A CA 7
ATOM 7681 C C . THR A 1 53 ? 5.757 -8.710 -3.714 1.00 0.00 53 THR A C 7
ATOM 7682 O O . THR A 1 53 ? 6.225 -7.589 -3.917 1.00 0.00 53 THR A O 7
ATOM 7693 N N . TRP A 1 54 ? 4.739 -8.930 -2.890 1.00 0.00 54 TRP A N 7
ATOM 7694 C CA . TRP A 1 54 ? 4.099 -7.843 -2.158 1.00 0.00 54 TRP A CA 7
ATOM 7695 C C . TRP A 1 54 ? 5.122 -7.060 -1.342 1.00 0.00 54 TRP A C 7
ATOM 7696 O O . TRP A 1 54 ? 5.292 -5.856 -1.533 1.00 0.00 54 TRP A O 7
ATOM 7717 N N . PHE A 1 55 ? 5.800 -7.751 -0.432 1.00 0.00 55 PHE A N 7
ATOM 7718 C CA . PHE A 1 55 ? 6.806 -7.119 0.414 1.00 0.00 55 PHE A CA 7
ATOM 7719 C C . PHE A 1 55 ? 7.791 -6.309 -0.424 1.00 0.00 55 PHE A C 7
ATOM 7720 O O . PHE A 1 55 ? 8.141 -5.183 -0.072 1.00 0.00 55 PHE A O 7
ATOM 7737 N N . GLN A 1 56 ? 8.232 -6.890 -1.535 1.00 0.00 56 GLN A N 7
ATOM 7738 C CA . GLN A 1 56 ? 9.177 -6.223 -2.423 1.00 0.00 56 GLN A CA 7
ATOM 7739 C C . GLN A 1 56 ? 8.649 -4.857 -2.851 1.00 0.00 56 GLN A C 7
ATOM 7740 O O . GLN A 1 56 ? 9.245 -3.826 -2.542 1.00 0.00 56 GLN A O 7
ATOM 7754 N N . ASN A 1 57 ? 7.528 -4.859 -3.565 1.00 0.00 57 ASN A N 7
ATOM 7755 C CA . ASN A 1 57 ? 6.921 -3.619 -4.036 1.00 0.00 57 ASN A CA 7
ATOM 7756 C C . ASN A 1 57 ? 6.777 -2.616 -2.897 1.00 0.00 57 ASN A C 7
ATOM 7757 O O . ASN A 1 57 ? 7.340 -1.522 -2.945 1.00 0.00 57 ASN A O 7
ATOM 7768 N N . ARG A 1 58 ? 6.021 -2.996 -1.872 1.00 0.00 58 ARG A N 7
ATOM 7769 C CA . ARG A 1 58 ? 5.802 -2.129 -0.720 1.00 0.00 58 ARG A CA 7
ATOM 7770 C C . ARG A 1 58 ? 7.073 -1.362 -0.369 1.00 0.00 58 ARG A C 7
ATOM 7771 O O . ARG A 1 58 ? 7.098 -0.132 -0.406 1.00 0.00 58 ARG A O 7
ATOM 7792 N N . ARG A 1 59 ? 8.126 -2.097 -0.026 1.00 0.00 59 ARG A N 7
ATOM 7793 C CA . ARG A 1 59 ? 9.400 -1.486 0.334 1.00 0.00 59 ARG A CA 7
ATOM 7794 C C . ARG A 1 59 ? 9.663 -0.241 -0.508 1.00 0.00 59 ARG A C 7
ATOM 7795 O O . ARG A 1 59 ? 9.792 0.862 0.021 1.00 0.00 59 ARG A O 7
ATOM 7816 N N . ALA A 1 60 ? 9.742 -0.427 -1.821 1.00 0.00 60 ALA A N 7
ATOM 7817 C CA . ALA A 1 60 ? 9.988 0.681 -2.737 1.00 0.00 60 ALA A CA 7
ATOM 7818 C C . ALA A 1 60 ? 9.242 1.935 -2.293 1.00 0.00 60 ALA A C 7
ATOM 7819 O O . ALA A 1 60 ? 9.784 3.040 -2.337 1.00 0.00 60 ALA A O 7
ATOM 7826 N N . LYS A 1 61 ? 7.996 1.757 -1.868 1.00 0.00 61 LYS A N 7
ATOM 7827 C CA . LYS A 1 61 ? 7.175 2.874 -1.416 1.00 0.00 61 LYS A CA 7
ATOM 7828 C C . LYS A 1 61 ? 7.535 3.271 0.013 1.00 0.00 61 LYS A C 7
ATOM 7829 O O . LYS A 1 61 ? 7.782 4.443 0.298 1.00 0.00 61 LYS A O 7
ATOM 7848 N N . TRP A 1 62 ? 7.563 2.288 0.905 1.00 0.00 62 TRP A N 7
ATOM 7849 C CA . TRP A 1 62 ? 7.895 2.535 2.304 1.00 0.00 62 TRP A CA 7
ATOM 7850 C C . TRP A 1 62 ? 9.146 3.398 2.423 1.00 0.00 62 TRP A C 7
ATOM 7851 O O . TRP A 1 62 ? 9.294 4.166 3.373 1.00 0.00 62 TRP A O 7
ATOM 7872 N N . ARG A 1 63 ? 10.045 3.266 1.452 1.00 0.00 63 ARG A N 7
ATOM 7873 C CA . ARG A 1 63 ? 11.284 4.034 1.449 1.00 0.00 63 ARG A CA 7
ATOM 7874 C C . ARG A 1 63 ? 11.023 5.487 1.064 1.00 0.00 63 ARG A C 7
ATOM 7875 O O . ARG A 1 63 ? 11.733 6.393 1.502 1.00 0.00 63 ARG A O 7
ATOM 7896 N N . ARG A 1 64 ? 10.001 5.701 0.242 1.00 0.00 64 ARG A N 7
ATOM 7897 C CA . ARG A 1 64 ? 9.647 7.044 -0.204 1.00 0.00 64 ARG A CA 7
ATOM 7898 C C . ARG A 1 64 ? 8.754 7.739 0.820 1.00 0.00 64 ARG A C 7
ATOM 7899 O O . ARG A 1 64 ? 8.963 8.906 1.150 1.00 0.00 64 ARG A O 7
ATOM 7920 N N . SER A 1 65 ? 7.758 7.013 1.318 1.00 0.00 65 SER A N 7
ATOM 7921 C CA . SER A 1 65 ? 6.830 7.561 2.300 1.00 0.00 65 SER A CA 7
ATOM 7922 C C . SER A 1 65 ? 7.536 7.825 3.626 1.00 0.00 65 SER A C 7
ATOM 7923 O O . SER A 1 65 ? 7.179 8.746 4.360 1.00 0.00 65 SER A O 7
ATOM 7931 N N . GLY A 1 66 ? 8.541 7.008 3.927 1.00 0.00 66 GLY A N 7
ATOM 7932 C CA . GLY A 1 66 ? 9.283 7.169 5.164 1.00 0.00 66 GLY A CA 7
ATOM 7933 C C . GLY A 1 66 ? 10.230 8.351 5.123 1.00 0.00 66 GLY A C 7
ATOM 7934 O O . GLY A 1 66 ? 9.847 9.490 5.393 1.00 0.00 66 GLY A O 7
ATOM 7938 N N . PRO A 1 67 ? 11.499 8.086 4.781 1.00 0.00 67 PRO A N 7
ATOM 7939 C CA . PRO A 1 67 ? 12.531 9.125 4.698 1.00 0.00 67 PRO A CA 7
ATOM 7940 C C . PRO A 1 67 ? 12.308 10.071 3.524 1.00 0.00 67 PRO A C 7
ATOM 7941 O O . PRO A 1 67 ? 12.820 9.846 2.427 1.00 0.00 67 PRO A O 7
ATOM 7952 N N . SER A 1 68 ? 11.541 11.131 3.760 1.00 0.00 68 SER A N 7
ATOM 7953 C CA . SER A 1 68 ? 11.248 12.110 2.720 1.00 0.00 68 SER A CA 7
ATOM 7954 C C . SER A 1 68 ? 12.509 12.868 2.318 1.00 0.00 68 SER A C 7
ATOM 7955 O O . SER A 1 68 ? 13.067 13.631 3.107 1.00 0.00 68 SER A O 7
ATOM 7963 N N . SER A 1 69 ? 12.953 12.653 1.083 1.00 0.00 69 SER A N 7
ATOM 7964 C CA . SER A 1 69 ? 14.150 13.313 0.576 1.00 0.00 69 SER A CA 7
ATOM 7965 C C . SER A 1 69 ? 13.893 13.921 -0.800 1.00 0.00 69 SER A C 7
ATOM 7966 O O . SER A 1 69 ? 13.942 13.229 -1.816 1.00 0.00 69 SER A O 7
ATOM 7974 N N . GLY A 1 70 ? 13.618 15.222 -0.823 1.00 0.00 70 GLY A N 7
ATOM 7975 C CA . GLY A 1 70 ? 13.357 15.902 -2.078 1.00 0.00 70 GLY A CA 7
ATOM 7976 C C . GLY A 1 70 ? 13.452 17.410 -1.951 1.00 0.00 70 GLY A C 7
ATOM 7977 O O . GLY A 1 70 ? 13.651 17.935 -0.856 1.00 0.00 70 GLY A O 7
ATOM 7981 N N . GLY A 1 1 ? -14.878 8.949 -10.189 1.00 0.00 1 GLY A N 8
ATOM 7982 C CA . GLY A 1 1 ? -13.701 9.333 -10.947 1.00 0.00 1 GLY A CA 8
ATOM 7983 C C . GLY A 1 1 ? -12.764 8.167 -11.192 1.00 0.00 1 GLY A C 8
ATOM 7984 O O . GLY A 1 1 ? -12.989 7.065 -10.691 1.00 0.00 1 GLY A O 8
ATOM 7988 N N . SER A 1 2 ? -11.712 8.408 -11.967 1.00 0.00 2 SER A N 8
ATOM 7989 C CA . SER A 1 2 ? -10.740 7.368 -12.283 1.00 0.00 2 SER A CA 8
ATOM 7990 C C . SER A 1 2 ? -9.936 6.982 -11.045 1.00 0.00 2 SER A C 8
ATOM 7991 O O . SER A 1 2 ? -8.826 7.469 -10.835 1.00 0.00 2 SER A O 8
ATOM 7999 N N . SER A 1 3 ? -10.507 6.102 -10.228 1.00 0.00 3 SER A N 8
ATOM 8000 C CA . SER A 1 3 ? -9.846 5.652 -9.008 1.00 0.00 3 SER A CA 8
ATOM 8001 C C . SER A 1 3 ? -9.359 4.213 -9.153 1.00 0.00 3 SER A C 8
ATOM 8002 O O . SER A 1 3 ? -10.047 3.270 -8.764 1.00 0.00 3 SER A O 8
ATOM 8010 N N . GLY A 1 4 ? -8.165 4.053 -9.717 1.00 0.00 4 GLY A N 8
ATOM 8011 C CA . GLY A 1 4 ? -7.605 2.728 -9.905 1.00 0.00 4 GLY A CA 8
ATOM 8012 C C . GLY A 1 4 ? -6.277 2.758 -10.635 1.00 0.00 4 GLY A C 8
ATOM 8013 O O . GLY A 1 4 ? -5.914 3.769 -11.235 1.00 0.00 4 GLY A O 8
ATOM 8017 N N . SER A 1 5 ? -5.551 1.646 -10.585 1.00 0.00 5 SER A N 8
ATOM 8018 C CA . SER A 1 5 ? -4.253 1.551 -11.242 1.00 0.00 5 SER A CA 8
ATOM 8019 C C . SER A 1 5 ? -4.079 0.188 -11.907 1.00 0.00 5 SER A C 8
ATOM 8020 O O . SER A 1 5 ? -4.282 -0.851 -11.279 1.00 0.00 5 SER A O 8
ATOM 8028 N N . SER A 1 6 ? -3.703 0.202 -13.182 1.00 0.00 6 SER A N 8
ATOM 8029 C CA . SER A 1 6 ? -3.506 -1.031 -13.934 1.00 0.00 6 SER A CA 8
ATOM 8030 C C . SER A 1 6 ? -2.851 -0.747 -15.282 1.00 0.00 6 SER A C 8
ATOM 8031 O O . SER A 1 6 ? -3.376 0.017 -16.091 1.00 0.00 6 SER A O 8
ATOM 8039 N N . GLY A 1 7 ? -1.699 -1.367 -15.517 1.00 0.00 7 GLY A N 8
ATOM 8040 C CA . GLY A 1 7 ? -0.990 -1.168 -16.767 1.00 0.00 7 GLY A CA 8
ATOM 8041 C C . GLY A 1 7 ? 0.277 -1.997 -16.854 1.00 0.00 7 GLY A C 8
ATOM 8042 O O . GLY A 1 7 ? 0.478 -2.738 -17.816 1.00 0.00 7 GLY A O 8
ATOM 8046 N N . LYS A 1 8 ? 1.134 -1.871 -15.847 1.00 0.00 8 LYS A N 8
ATOM 8047 C CA . LYS A 1 8 ? 2.389 -2.613 -15.812 1.00 0.00 8 LYS A CA 8
ATOM 8048 C C . LYS A 1 8 ? 2.180 -4.056 -16.261 1.00 0.00 8 LYS A C 8
ATOM 8049 O O . LYS A 1 8 ? 2.881 -4.550 -17.143 1.00 0.00 8 LYS A O 8
ATOM 8068 N N . GLY A 1 9 ? 1.209 -4.727 -15.649 1.00 0.00 9 GLY A N 8
ATOM 8069 C CA . GLY A 1 9 ? 0.925 -6.106 -16.000 1.00 0.00 9 GLY A CA 8
ATOM 8070 C C . GLY A 1 9 ? 0.793 -6.999 -14.782 1.00 0.00 9 GLY A C 8
ATOM 8071 O O . GLY A 1 9 ? 0.834 -6.524 -13.648 1.00 0.00 9 GLY A O 8
ATOM 8075 N N . GLY A 1 10 ? 0.632 -8.298 -15.017 1.00 0.00 10 GLY A N 8
ATOM 8076 C CA . GLY A 1 10 ? 0.494 -9.238 -13.921 1.00 0.00 10 GLY A CA 8
ATOM 8077 C C . GLY A 1 10 ? -0.696 -8.926 -13.035 1.00 0.00 10 GLY A C 8
ATOM 8078 O O . GLY A 1 10 ? -0.749 -7.870 -12.406 1.00 0.00 10 GLY A O 8
ATOM 8082 N N . GLN A 1 11 ? -1.654 -9.847 -12.987 1.00 0.00 11 GLN A N 8
ATOM 8083 C CA . GLN A 1 11 ? -2.849 -9.662 -12.173 1.00 0.00 11 GLN A CA 8
ATOM 8084 C C . GLN A 1 11 ? -2.570 -9.996 -10.712 1.00 0.00 11 GLN A C 8
ATOM 8085 O O . GLN A 1 11 ? -2.058 -11.070 -10.396 1.00 0.00 11 GLN A O 8
ATOM 8099 N N . VAL A 1 12 ? -2.910 -9.068 -9.822 1.00 0.00 12 VAL A N 8
ATOM 8100 C CA . VAL A 1 12 ? -2.697 -9.264 -8.394 1.00 0.00 12 VAL A CA 8
ATOM 8101 C C . VAL A 1 12 ? -3.897 -8.780 -7.587 1.00 0.00 12 VAL A C 8
ATOM 8102 O O . VAL A 1 12 ? -4.515 -7.770 -7.921 1.00 0.00 12 VAL A O 8
ATOM 8115 N N . ARG A 1 13 ? -4.221 -9.509 -6.524 1.00 0.00 13 ARG A N 8
ATOM 8116 C CA . ARG A 1 13 ? -5.348 -9.155 -5.670 1.00 0.00 13 ARG A CA 8
ATOM 8117 C C . ARG A 1 13 ? -5.255 -9.868 -4.324 1.00 0.00 13 ARG A C 8
ATOM 8118 O O . ARG A 1 13 ? -4.903 -11.046 -4.256 1.00 0.00 13 ARG A O 8
ATOM 8139 N N . PHE A 1 14 ? -5.573 -9.145 -3.254 1.00 0.00 14 PHE A N 8
ATOM 8140 C CA . PHE A 1 14 ? -5.524 -9.708 -1.910 1.00 0.00 14 PHE A CA 8
ATOM 8141 C C . PHE A 1 14 ? -6.856 -9.516 -1.191 1.00 0.00 14 PHE A C 8
ATOM 8142 O O . PHE A 1 14 ? -7.687 -8.709 -1.607 1.00 0.00 14 PHE A O 8
ATOM 8159 N N . SER A 1 15 ? -7.052 -10.265 -0.110 1.00 0.00 15 SER A N 8
ATOM 8160 C CA . SER A 1 15 ? -8.284 -10.182 0.664 1.00 0.00 15 SER A CA 8
ATOM 8161 C C . SER A 1 15 ? -8.167 -9.126 1.760 1.00 0.00 15 SER A C 8
ATOM 8162 O O . SER A 1 15 ? -7.066 -8.762 2.170 1.00 0.00 15 SER A O 8
ATOM 8170 N N . ASN A 1 16 ? -9.311 -8.640 2.229 1.00 0.00 16 ASN A N 8
ATOM 8171 C CA . ASN A 1 16 ? -9.338 -7.626 3.277 1.00 0.00 16 ASN A CA 8
ATOM 8172 C C . ASN A 1 16 ? -8.406 -8.004 4.424 1.00 0.00 16 ASN A C 8
ATOM 8173 O O . ASN A 1 16 ? -7.473 -7.269 4.748 1.00 0.00 16 ASN A O 8
ATOM 8184 N N . ASP A 1 17 ? -8.665 -9.156 5.034 1.00 0.00 17 ASP A N 8
ATOM 8185 C CA . ASP A 1 17 ? -7.848 -9.633 6.144 1.00 0.00 17 ASP A CA 8
ATOM 8186 C C . ASP A 1 17 ? -6.409 -9.872 5.697 1.00 0.00 17 ASP A C 8
ATOM 8187 O O . ASP A 1 17 ? -5.468 -9.370 6.311 1.00 0.00 17 ASP A O 8
ATOM 8196 N N . GLN A 1 18 ? -6.248 -10.642 4.626 1.00 0.00 18 GLN A N 8
ATOM 8197 C CA . GLN A 1 18 ? -4.923 -10.948 4.098 1.00 0.00 18 GLN A CA 8
ATOM 8198 C C . GLN A 1 18 ? -4.035 -9.708 4.103 1.00 0.00 18 GLN A C 8
ATOM 8199 O O . GLN A 1 18 ? -2.968 -9.697 4.718 1.00 0.00 18 GLN A O 8
ATOM 8213 N N . THR A 1 19 ? -4.482 -8.663 3.413 1.00 0.00 19 THR A N 8
ATOM 8214 C CA . THR A 1 19 ? -3.728 -7.418 3.337 1.00 0.00 19 THR A CA 8
ATOM 8215 C C . THR A 1 19 ? -3.370 -6.906 4.727 1.00 0.00 19 THR A C 8
ATOM 8216 O O . THR A 1 19 ? -2.199 -6.683 5.034 1.00 0.00 19 THR A O 8
ATOM 8227 N N . ILE A 1 20 ? -4.386 -6.721 5.564 1.00 0.00 20 ILE A N 8
ATOM 8228 C CA . ILE A 1 20 ? -4.177 -6.236 6.922 1.00 0.00 20 ILE A CA 8
ATOM 8229 C C . ILE A 1 20 ? -2.895 -6.808 7.519 1.00 0.00 20 ILE A C 8
ATOM 8230 O O . ILE A 1 20 ? -1.959 -6.070 7.825 1.00 0.00 20 ILE A O 8
ATOM 8246 N N . GLU A 1 21 ? -2.860 -8.127 7.679 1.00 0.00 21 GLU A N 8
ATOM 8247 C CA . GLU A 1 21 ? -1.692 -8.797 8.238 1.00 0.00 21 GLU A CA 8
ATOM 8248 C C . GLU A 1 21 ? -0.469 -8.591 7.349 1.00 0.00 21 GLU A C 8
ATOM 8249 O O . GLU A 1 21 ? 0.582 -8.147 7.813 1.00 0.00 21 GLU A O 8
ATOM 8261 N N . LEU A 1 22 ? -0.614 -8.916 6.069 1.00 0.00 22 LEU A N 8
ATOM 8262 C CA . LEU A 1 22 ? 0.479 -8.768 5.114 1.00 0.00 22 LEU A CA 8
ATOM 8263 C C . LEU A 1 22 ? 1.277 -7.498 5.393 1.00 0.00 22 LEU A C 8
ATOM 8264 O O . LEU A 1 22 ? 2.469 -7.426 5.097 1.00 0.00 22 LEU A O 8
ATOM 8280 N N . GLU A 1 23 ? 0.611 -6.500 5.966 1.00 0.00 23 GLU A N 8
ATOM 8281 C CA . GLU A 1 23 ? 1.260 -5.234 6.286 1.00 0.00 23 GLU A CA 8
ATOM 8282 C C . GLU A 1 23 ? 1.922 -5.294 7.660 1.00 0.00 23 GLU A C 8
ATOM 8283 O O . GLU A 1 23 ? 3.136 -5.129 7.785 1.00 0.00 23 GLU A O 8
ATOM 8295 N N . LYS A 1 24 ? 1.115 -5.530 8.688 1.00 0.00 24 LYS A N 8
ATOM 8296 C CA . LYS A 1 24 ? 1.619 -5.612 10.054 1.00 0.00 24 LYS A CA 8
ATOM 8297 C C . LYS A 1 24 ? 2.952 -6.354 10.098 1.00 0.00 24 LYS A C 8
ATOM 8298 O O . LYS A 1 24 ? 3.759 -6.149 11.004 1.00 0.00 24 LYS A O 8
ATOM 8317 N N . LYS A 1 25 ? 3.176 -7.216 9.112 1.00 0.00 25 LYS A N 8
ATOM 8318 C CA . LYS A 1 25 ? 4.412 -7.987 9.036 1.00 0.00 25 LYS A CA 8
ATOM 8319 C C . LYS A 1 25 ? 5.538 -7.152 8.435 1.00 0.00 25 LYS A C 8
ATOM 8320 O O . LYS A 1 25 ? 6.586 -6.969 9.054 1.00 0.00 25 LYS A O 8
ATOM 8339 N N . PHE A 1 26 ? 5.314 -6.647 7.227 1.00 0.00 26 PHE A N 8
ATOM 8340 C CA . PHE A 1 26 ? 6.310 -5.830 6.543 1.00 0.00 26 PHE A CA 8
ATOM 8341 C C . PHE A 1 26 ? 6.872 -4.763 7.477 1.00 0.00 26 PHE A C 8
ATOM 8342 O O . PHE A 1 26 ? 8.078 -4.517 7.499 1.00 0.00 26 PHE A O 8
ATOM 8359 N N . GLU A 1 27 ? 5.990 -4.132 8.245 1.00 0.00 27 GLU A N 8
ATOM 8360 C CA . GLU A 1 27 ? 6.398 -3.090 9.180 1.00 0.00 27 GLU A CA 8
ATOM 8361 C C . GLU A 1 27 ? 7.461 -3.610 10.143 1.00 0.00 27 GLU A C 8
ATOM 8362 O O . GLU A 1 27 ? 8.498 -2.976 10.344 1.00 0.00 27 GLU A O 8
ATOM 8374 N N . THR A 1 28 ? 7.196 -4.769 10.739 1.00 0.00 28 THR A N 8
ATOM 8375 C CA . THR A 1 28 ? 8.128 -5.374 11.682 1.00 0.00 28 THR A CA 8
ATOM 8376 C C . THR A 1 28 ? 9.356 -5.924 10.966 1.00 0.00 28 THR A C 8
ATOM 8377 O O . THR A 1 28 ? 10.427 -6.047 11.560 1.00 0.00 28 THR A O 8
ATOM 8388 N N . GLN A 1 29 ? 9.193 -6.252 9.689 1.00 0.00 29 GLN A N 8
ATOM 8389 C CA . GLN A 1 29 ? 10.291 -6.788 8.893 1.00 0.00 29 GLN A CA 8
ATOM 8390 C C . GLN A 1 29 ? 10.042 -6.568 7.404 1.00 0.00 29 GLN A C 8
ATOM 8391 O O . GLN A 1 29 ? 9.124 -7.148 6.824 1.00 0.00 29 GLN A O 8
ATOM 8405 N N . LYS A 1 30 ? 10.866 -5.726 6.790 1.00 0.00 30 LYS A N 8
ATOM 8406 C CA . LYS A 1 30 ? 10.737 -5.428 5.368 1.00 0.00 30 LYS A CA 8
ATOM 8407 C C . LYS A 1 30 ? 10.831 -6.703 4.535 1.00 0.00 30 LYS A C 8
ATOM 8408 O O . LYS A 1 30 ? 10.196 -6.818 3.486 1.00 0.00 30 LYS A O 8
ATOM 8427 N N . TYR A 1 31 ? 11.623 -7.657 5.009 1.00 0.00 31 TYR A N 8
ATOM 8428 C CA . TYR A 1 31 ? 11.800 -8.923 4.308 1.00 0.00 31 TYR A CA 8
ATOM 8429 C C . TYR A 1 31 ? 11.434 -10.100 5.206 1.00 0.00 31 TYR A C 8
ATOM 8430 O O . TYR A 1 31 ? 11.227 -9.937 6.410 1.00 0.00 31 TYR A O 8
ATOM 8448 N N . LEU A 1 32 ? 11.355 -11.286 4.614 1.00 0.00 32 LEU A N 8
ATOM 8449 C CA . LEU A 1 32 ? 11.014 -12.493 5.359 1.00 0.00 32 LEU A CA 8
ATOM 8450 C C . LEU A 1 32 ? 11.707 -13.715 4.764 1.00 0.00 32 LEU A C 8
ATOM 8451 O O . LEU A 1 32 ? 11.544 -14.019 3.582 1.00 0.00 32 LEU A O 8
ATOM 8467 N N . SER A 1 33 ? 12.479 -14.412 5.591 1.00 0.00 33 SER A N 8
ATOM 8468 C CA . SER A 1 33 ? 13.199 -15.600 5.146 1.00 0.00 33 SER A CA 8
ATOM 8469 C C . SER A 1 33 ? 12.229 -16.665 4.641 1.00 0.00 33 SER A C 8
ATOM 8470 O O . SER A 1 33 ? 11.063 -16.714 5.031 1.00 0.00 33 SER A O 8
ATOM 8478 N N . PRO A 1 34 ? 12.723 -17.539 3.752 1.00 0.00 34 PRO A N 8
ATOM 8479 C CA . PRO A 1 34 ? 11.919 -18.619 3.174 1.00 0.00 34 PRO A CA 8
ATOM 8480 C C . PRO A 1 34 ? 11.144 -19.396 4.233 1.00 0.00 34 PRO A C 8
ATOM 8481 O O . PRO A 1 34 ? 9.963 -19.705 4.071 1.00 0.00 34 PRO A O 8
ATOM 8492 N N . PRO A 1 35 ? 11.821 -19.719 5.345 1.00 0.00 35 PRO A N 8
ATOM 8493 C CA . PRO A 1 35 ? 11.215 -20.462 6.453 1.00 0.00 35 PRO A CA 8
ATOM 8494 C C . PRO A 1 35 ? 9.862 -19.892 6.862 1.00 0.00 35 PRO A C 8
ATOM 8495 O O . PRO A 1 35 ? 8.906 -20.635 7.082 1.00 0.00 35 PRO A O 8
ATOM 8506 N N . GLU A 1 36 ? 9.788 -18.568 6.962 1.00 0.00 36 GLU A N 8
ATOM 8507 C CA . GLU A 1 36 ? 8.550 -17.899 7.345 1.00 0.00 36 GLU A CA 8
ATOM 8508 C C . GLU A 1 36 ? 7.622 -17.743 6.144 1.00 0.00 36 GLU A C 8
ATOM 8509 O O . GLU A 1 36 ? 6.558 -18.360 6.084 1.00 0.00 36 GLU A O 8
ATOM 8521 N N . ARG A 1 37 ? 8.032 -16.914 5.191 1.00 0.00 37 ARG A N 8
ATOM 8522 C CA . ARG A 1 37 ? 7.237 -16.674 3.992 1.00 0.00 37 ARG A CA 8
ATOM 8523 C C . ARG A 1 37 ? 6.488 -17.936 3.575 1.00 0.00 37 ARG A C 8
ATOM 8524 O O . ARG A 1 37 ? 5.370 -17.868 3.065 1.00 0.00 37 ARG A O 8
ATOM 8545 N N . LYS A 1 38 ? 7.112 -19.088 3.796 1.00 0.00 38 LYS A N 8
ATOM 8546 C CA . LYS A 1 38 ? 6.506 -20.367 3.445 1.00 0.00 38 LYS A CA 8
ATOM 8547 C C . LYS A 1 38 ? 5.277 -20.642 4.306 1.00 0.00 38 LYS A C 8
ATOM 8548 O O . LYS A 1 38 ? 4.209 -20.972 3.792 1.00 0.00 38 LYS A O 8
ATOM 8567 N N . ARG A 1 39 ? 5.437 -20.502 5.618 1.00 0.00 39 ARG A N 8
ATOM 8568 C CA . ARG A 1 39 ? 4.340 -20.734 6.550 1.00 0.00 39 ARG A CA 8
ATOM 8569 C C . ARG A 1 39 ? 3.273 -19.651 6.416 1.00 0.00 39 ARG A C 8
ATOM 8570 O O . ARG A 1 39 ? 2.076 -19.934 6.475 1.00 0.00 39 ARG A O 8
ATOM 8591 N N . LEU A 1 40 ? 3.716 -18.412 6.236 1.00 0.00 40 LEU A N 8
ATOM 8592 C CA . LEU A 1 40 ? 2.799 -17.285 6.094 1.00 0.00 40 LEU A CA 8
ATOM 8593 C C . LEU A 1 40 ? 1.810 -17.529 4.959 1.00 0.00 40 LEU A C 8
ATOM 8594 O O . LEU A 1 40 ? 0.598 -17.415 5.144 1.00 0.00 40 LEU A O 8
ATOM 8610 N N . ALA A 1 41 ? 2.334 -17.866 3.786 1.00 0.00 41 ALA A N 8
ATOM 8611 C CA . ALA A 1 41 ? 1.496 -18.130 2.622 1.00 0.00 41 ALA A CA 8
ATOM 8612 C C . ALA A 1 41 ? 0.398 -19.134 2.953 1.00 0.00 41 ALA A C 8
ATOM 8613 O O . ALA A 1 41 ? -0.637 -19.181 2.287 1.00 0.00 41 ALA A O 8
ATOM 8620 N N . LYS A 1 42 ? 0.629 -19.938 3.985 1.00 0.00 42 LYS A N 8
ATOM 8621 C CA . LYS A 1 42 ? -0.341 -20.943 4.406 1.00 0.00 42 LYS A CA 8
ATOM 8622 C C . LYS A 1 42 ? -1.289 -20.377 5.458 1.00 0.00 42 LYS A C 8
ATOM 8623 O O . LYS A 1 42 ? -2.438 -20.805 5.565 1.00 0.00 42 LYS A O 8
ATOM 8642 N N . MET A 1 43 ? -0.801 -19.411 6.230 1.00 0.00 43 MET A N 8
ATOM 8643 C CA . MET A 1 43 ? -1.607 -18.785 7.271 1.00 0.00 43 MET A CA 8
ATOM 8644 C C . MET A 1 43 ? -2.611 -17.808 6.668 1.00 0.00 43 MET A C 8
ATOM 8645 O O . MET A 1 43 ? -3.772 -17.763 7.078 1.00 0.00 43 MET A O 8
ATOM 8659 N N . LEU A 1 44 ? -2.158 -17.028 5.693 1.00 0.00 44 LEU A N 8
ATOM 8660 C CA . LEU A 1 44 ? -3.017 -16.051 5.033 1.00 0.00 44 LEU A CA 8
ATOM 8661 C C . LEU A 1 44 ? -3.695 -16.661 3.810 1.00 0.00 44 LEU A C 8
ATOM 8662 O O . LEU A 1 44 ? -4.565 -16.042 3.198 1.00 0.00 44 LEU A O 8
ATOM 8678 N N . GLN A 1 45 ? -3.292 -17.878 3.461 1.00 0.00 45 GLN A N 8
ATOM 8679 C CA . GLN A 1 45 ? -3.862 -18.572 2.312 1.00 0.00 45 GLN A CA 8
ATOM 8680 C C . GLN A 1 45 ? -3.401 -17.933 1.007 1.00 0.00 45 GLN A C 8
ATOM 8681 O O . GLN A 1 45 ? -4.185 -17.774 0.070 1.00 0.00 45 GLN A O 8
ATOM 8695 N N . LEU A 1 46 ? -2.126 -17.567 0.951 1.00 0.00 46 LEU A N 8
ATOM 8696 C CA . LEU A 1 46 ? -1.559 -16.944 -0.240 1.00 0.00 46 LEU A CA 8
ATOM 8697 C C . LEU A 1 46 ? -0.433 -17.796 -0.817 1.00 0.00 46 LEU A C 8
ATOM 8698 O O . LEU A 1 46 ? -0.131 -18.874 -0.305 1.00 0.00 46 LEU A O 8
ATOM 8714 N N . SER A 1 47 ? 0.186 -17.304 -1.886 1.00 0.00 47 SER A N 8
ATOM 8715 C CA . SER A 1 47 ? 1.278 -18.021 -2.534 1.00 0.00 47 SER A CA 8
ATOM 8716 C C . SER A 1 47 ? 2.621 -17.374 -2.209 1.00 0.00 47 SER A C 8
ATOM 8717 O O . SER A 1 47 ? 2.705 -16.163 -2.008 1.00 0.00 47 SER A O 8
ATOM 8725 N N . GLU A 1 48 ? 3.668 -18.191 -2.161 1.00 0.00 48 GLU A N 8
ATOM 8726 C CA . GLU A 1 48 ? 5.007 -17.698 -1.860 1.00 0.00 48 GLU A CA 8
ATOM 8727 C C . GLU A 1 48 ? 5.336 -16.468 -2.702 1.00 0.00 48 GLU A C 8
ATOM 8728 O O . GLU A 1 48 ? 5.961 -15.523 -2.221 1.00 0.00 48 GLU A O 8
ATOM 8740 N N . ARG A 1 49 ? 4.911 -16.489 -3.961 1.00 0.00 49 ARG A N 8
ATOM 8741 C CA . ARG A 1 49 ? 5.162 -15.378 -4.870 1.00 0.00 49 ARG A CA 8
ATOM 8742 C C . ARG A 1 49 ? 4.390 -14.135 -4.436 1.00 0.00 49 ARG A C 8
ATOM 8743 O O . ARG A 1 49 ? 4.875 -13.012 -4.574 1.00 0.00 49 ARG A O 8
ATOM 8764 N N . GLN A 1 50 ? 3.187 -14.345 -3.912 1.00 0.00 50 GLN A N 8
ATOM 8765 C CA . GLN A 1 50 ? 2.348 -13.242 -3.459 1.00 0.00 50 GLN A CA 8
ATOM 8766 C C . GLN A 1 50 ? 2.938 -12.585 -2.215 1.00 0.00 50 GLN A C 8
ATOM 8767 O O . GLN A 1 50 ? 2.817 -11.375 -2.023 1.00 0.00 50 GLN A O 8
ATOM 8781 N N . VAL A 1 51 ? 3.576 -13.391 -1.372 1.00 0.00 51 VAL A N 8
ATOM 8782 C CA . VAL A 1 51 ? 4.185 -12.888 -0.147 1.00 0.00 51 VAL A CA 8
ATOM 8783 C C . VAL A 1 51 ? 5.593 -12.364 -0.408 1.00 0.00 51 VAL A C 8
ATOM 8784 O O . VAL A 1 51 ? 6.116 -11.551 0.354 1.00 0.00 51 VAL A O 8
ATOM 8797 N N . LYS A 1 52 ? 6.202 -12.836 -1.490 1.00 0.00 52 LYS A N 8
ATOM 8798 C CA . LYS A 1 52 ? 7.550 -12.415 -1.855 1.00 0.00 52 LYS A CA 8
ATOM 8799 C C . LYS A 1 52 ? 7.511 -11.181 -2.750 1.00 0.00 52 LYS A C 8
ATOM 8800 O O . LYS A 1 52 ? 8.446 -10.380 -2.763 1.00 0.00 52 LYS A O 8
ATOM 8819 N N . THR A 1 53 ? 6.421 -11.031 -3.497 1.00 0.00 53 THR A N 8
ATOM 8820 C CA . THR A 1 53 ? 6.260 -9.894 -4.395 1.00 0.00 53 THR A CA 8
ATOM 8821 C C . THR A 1 53 ? 5.687 -8.689 -3.658 1.00 0.00 53 THR A C 8
ATOM 8822 O O . THR A 1 53 ? 6.189 -7.573 -3.790 1.00 0.00 53 THR A O 8
ATOM 8833 N N . TRP A 1 54 ? 4.634 -8.922 -2.883 1.00 0.00 54 TRP A N 8
ATOM 8834 C CA . TRP A 1 54 ? 3.993 -7.853 -2.125 1.00 0.00 54 TRP A CA 8
ATOM 8835 C C . TRP A 1 54 ? 5.020 -7.067 -1.317 1.00 0.00 54 TRP A C 8
ATOM 8836 O O . TRP A 1 54 ? 5.196 -5.866 -1.521 1.00 0.00 54 TRP A O 8
ATOM 8857 N N . PHE A 1 55 ? 5.696 -7.752 -0.401 1.00 0.00 55 PHE A N 8
ATOM 8858 C CA . PHE A 1 55 ? 6.705 -7.116 0.438 1.00 0.00 55 PHE A CA 8
ATOM 8859 C C . PHE A 1 55 ? 7.673 -6.291 -0.406 1.00 0.00 55 PHE A C 8
ATOM 8860 O O . PHE A 1 55 ? 7.939 -5.129 -0.103 1.00 0.00 55 PHE A O 8
ATOM 8877 N N . GLN A 1 56 ? 8.194 -6.903 -1.464 1.00 0.00 56 GLN A N 8
ATOM 8878 C CA . GLN A 1 56 ? 9.133 -6.226 -2.351 1.00 0.00 56 GLN A CA 8
ATOM 8879 C C . GLN A 1 56 ? 8.622 -4.839 -2.729 1.00 0.00 56 GLN A C 8
ATOM 8880 O O . GLN A 1 56 ? 9.304 -3.837 -2.517 1.00 0.00 56 GLN A O 8
ATOM 8894 N N . ASN A 1 57 ? 7.418 -4.790 -3.289 1.00 0.00 57 ASN A N 8
ATOM 8895 C CA . ASN A 1 57 ? 6.816 -3.526 -3.697 1.00 0.00 57 ASN A CA 8
ATOM 8896 C C . ASN A 1 57 ? 6.658 -2.588 -2.504 1.00 0.00 57 ASN A C 8
ATOM 8897 O O . ASN A 1 57 ? 7.179 -1.473 -2.504 1.00 0.00 57 ASN A O 8
ATOM 8908 N N . ARG A 1 58 ? 5.936 -3.049 -1.487 1.00 0.00 58 ARG A N 8
ATOM 8909 C CA . ARG A 1 58 ? 5.709 -2.252 -0.288 1.00 0.00 58 ARG A CA 8
ATOM 8910 C C . ARG A 1 58 ? 6.978 -1.509 0.119 1.00 0.00 58 ARG A C 8
ATOM 8911 O O . ARG A 1 58 ? 6.959 -0.295 0.327 1.00 0.00 58 ARG A O 8
ATOM 8932 N N . ARG A 1 59 ? 8.078 -2.245 0.231 1.00 0.00 59 ARG A N 8
ATOM 8933 C CA . ARG A 1 59 ? 9.355 -1.656 0.615 1.00 0.00 59 ARG A CA 8
ATOM 8934 C C . ARG A 1 59 ? 9.721 -0.500 -0.310 1.00 0.00 59 ARG A C 8
ATOM 8935 O O . ARG A 1 59 ? 9.889 0.635 0.135 1.00 0.00 59 ARG A O 8
ATOM 8956 N N . ALA A 1 60 ? 9.843 -0.796 -1.600 1.00 0.00 60 ALA A N 8
ATOM 8957 C CA . ALA A 1 60 ? 10.187 0.219 -2.588 1.00 0.00 60 ALA A CA 8
ATOM 8958 C C . ALA A 1 60 ? 9.419 1.512 -2.336 1.00 0.00 60 ALA A C 8
ATOM 8959 O O . ALA A 1 60 ? 9.933 2.607 -2.569 1.00 0.00 60 ALA A O 8
ATOM 8966 N N . LYS A 1 61 ? 8.186 1.380 -1.861 1.00 0.00 61 LYS A N 8
ATOM 8967 C CA . LYS A 1 61 ? 7.346 2.537 -1.577 1.00 0.00 61 LYS A CA 8
ATOM 8968 C C . LYS A 1 61 ? 7.695 3.143 -0.221 1.00 0.00 61 LYS A C 8
ATOM 8969 O O . LYS A 1 61 ? 7.728 4.364 -0.066 1.00 0.00 61 LYS A O 8
ATOM 8988 N N . TRP A 1 62 ? 7.955 2.282 0.756 1.00 0.00 62 TRP A N 8
ATOM 8989 C CA . TRP A 1 62 ? 8.303 2.734 2.099 1.00 0.00 62 TRP A CA 8
ATOM 8990 C C . TRP A 1 62 ? 9.484 3.697 2.061 1.00 0.00 62 TRP A C 8
ATOM 8991 O O . TRP A 1 62 ? 9.421 4.793 2.617 1.00 0.00 62 TRP A O 8
ATOM 9012 N N . ARG A 1 63 ? 10.560 3.282 1.400 1.00 0.00 63 ARG A N 8
ATOM 9013 C CA . ARG A 1 63 ? 11.755 4.109 1.290 1.00 0.00 63 ARG A CA 8
ATOM 9014 C C . ARG A 1 63 ? 11.425 5.462 0.668 1.00 0.00 63 ARG A C 8
ATOM 9015 O O . ARG A 1 63 ? 11.873 6.504 1.148 1.00 0.00 63 ARG A O 8
ATOM 9036 N N . ARG A 1 64 ? 10.640 5.439 -0.404 1.00 0.00 64 ARG A N 8
ATOM 9037 C CA . ARG A 1 64 ? 10.251 6.663 -1.093 1.00 0.00 64 ARG A CA 8
ATOM 9038 C C . ARG A 1 64 ? 9.660 7.674 -0.115 1.00 0.00 64 ARG A C 8
ATOM 9039 O O . ARG A 1 64 ? 10.026 8.850 -0.125 1.00 0.00 64 ARG A O 8
ATOM 9060 N N . SER A 1 65 ? 8.745 7.208 0.729 1.00 0.00 65 SER A N 8
ATOM 9061 C CA . SER A 1 65 ? 8.100 8.072 1.711 1.00 0.00 65 SER A CA 8
ATOM 9062 C C . SER A 1 65 ? 9.066 8.431 2.836 1.00 0.00 65 SER A C 8
ATOM 9063 O O . SER A 1 65 ? 9.095 9.567 3.306 1.00 0.00 65 SER A O 8
ATOM 9071 N N . GLY A 1 66 ? 9.857 7.451 3.264 1.00 0.00 66 GLY A N 8
ATOM 9072 C CA . GLY A 1 66 ? 10.814 7.682 4.330 1.00 0.00 66 GLY A CA 8
ATOM 9073 C C . GLY A 1 66 ? 11.857 8.717 3.959 1.00 0.00 66 GLY A C 8
ATOM 9074 O O . GLY A 1 66 ? 12.005 9.091 2.795 1.00 0.00 66 GLY A O 8
ATOM 9078 N N . PRO A 1 67 ? 12.601 9.200 4.965 1.00 0.00 67 PRO A N 8
ATOM 9079 C CA . PRO A 1 67 ? 13.648 10.206 4.763 1.00 0.00 67 PRO A CA 8
ATOM 9080 C C . PRO A 1 67 ? 14.851 9.648 4.010 1.00 0.00 67 PRO A C 8
ATOM 9081 O O . PRO A 1 67 ? 14.856 8.487 3.601 1.00 0.00 67 PRO A O 8
ATOM 9092 N N . SER A 1 68 ? 15.870 10.483 3.830 1.00 0.00 68 SER A N 8
ATOM 9093 C CA . SER A 1 68 ? 17.077 10.074 3.122 1.00 0.00 68 SER A CA 8
ATOM 9094 C C . SER A 1 68 ? 17.871 9.061 3.943 1.00 0.00 68 SER A C 8
ATOM 9095 O O . SER A 1 68 ? 18.102 9.257 5.136 1.00 0.00 68 SER A O 8
ATOM 9103 N N . SER A 1 69 ? 18.285 7.978 3.294 1.00 0.00 69 SER A N 8
ATOM 9104 C CA . SER A 1 69 ? 19.050 6.932 3.963 1.00 0.00 69 SER A CA 8
ATOM 9105 C C . SER A 1 69 ? 19.605 5.933 2.952 1.00 0.00 69 SER A C 8
ATOM 9106 O O . SER A 1 69 ? 18.852 5.224 2.285 1.00 0.00 69 SER A O 8
ATOM 9114 N N . GLY A 1 70 ? 20.929 5.884 2.844 1.00 0.00 70 GLY A N 8
ATOM 9115 C CA . GLY A 1 70 ? 21.564 4.970 1.912 1.00 0.00 70 GLY A CA 8
ATOM 9116 C C . GLY A 1 70 ? 22.975 4.605 2.328 1.00 0.00 70 GLY A C 8
ATOM 9117 O O . GLY A 1 70 ? 23.393 3.455 2.188 1.00 0.00 70 GLY A O 8
ATOM 9121 N N . GLY A 1 1 ? -0.655 22.335 -11.726 1.00 0.00 1 GLY A N 9
ATOM 9122 C CA . GLY A 1 1 ? -1.050 21.306 -10.782 1.00 0.00 1 GLY A CA 9
ATOM 9123 C C . GLY A 1 1 ? 0.101 20.395 -10.403 1.00 0.00 1 GLY A C 9
ATOM 9124 O O . GLY A 1 1 ? 0.881 19.980 -11.260 1.00 0.00 1 GLY A O 9
ATOM 9128 N N . SER A 1 2 ? 0.208 20.083 -9.116 1.00 0.00 2 SER A N 9
ATOM 9129 C CA . SER A 1 2 ? 1.275 19.220 -8.624 1.00 0.00 2 SER A CA 9
ATOM 9130 C C . SER A 1 2 ? 0.940 17.751 -8.865 1.00 0.00 2 SER A C 9
ATOM 9131 O O . SER A 1 2 ? 1.758 16.993 -9.387 1.00 0.00 2 SER A O 9
ATOM 9139 N N . SER A 1 3 ? -0.270 17.356 -8.482 1.00 0.00 3 SER A N 9
ATOM 9140 C CA . SER A 1 3 ? -0.714 15.977 -8.652 1.00 0.00 3 SER A CA 9
ATOM 9141 C C . SER A 1 3 ? -1.710 15.865 -9.802 1.00 0.00 3 SER A C 9
ATOM 9142 O O . SER A 1 3 ? -2.868 16.259 -9.675 1.00 0.00 3 SER A O 9
ATOM 9150 N N . GLY A 1 4 ? -1.248 15.325 -10.926 1.00 0.00 4 GLY A N 9
ATOM 9151 C CA . GLY A 1 4 ? -2.110 15.170 -12.083 1.00 0.00 4 GLY A CA 9
ATOM 9152 C C . GLY A 1 4 ? -2.494 13.725 -12.331 1.00 0.00 4 GLY A C 9
ATOM 9153 O O . GLY A 1 4 ? -3.625 13.434 -12.722 1.00 0.00 4 GLY A O 9
ATOM 9157 N N . SER A 1 5 ? -1.551 12.816 -12.104 1.00 0.00 5 SER A N 9
ATOM 9158 C CA . SER A 1 5 ? -1.795 11.393 -12.311 1.00 0.00 5 SER A CA 9
ATOM 9159 C C . SER A 1 5 ? -1.225 10.572 -11.159 1.00 0.00 5 SER A C 9
ATOM 9160 O O . SER A 1 5 ? -0.225 10.949 -10.548 1.00 0.00 5 SER A O 9
ATOM 9168 N N . SER A 1 6 ? -1.869 9.446 -10.868 1.00 0.00 6 SER A N 9
ATOM 9169 C CA . SER A 1 6 ? -1.429 8.571 -9.787 1.00 0.00 6 SER A CA 9
ATOM 9170 C C . SER A 1 6 ? -1.062 7.190 -10.321 1.00 0.00 6 SER A C 9
ATOM 9171 O O . SER A 1 6 ? -1.665 6.701 -11.275 1.00 0.00 6 SER A O 9
ATOM 9179 N N . GLY A 1 7 ? -0.067 6.566 -9.697 1.00 0.00 7 GLY A N 9
ATOM 9180 C CA . GLY A 1 7 ? 0.364 5.247 -10.122 1.00 0.00 7 GLY A CA 9
ATOM 9181 C C . GLY A 1 7 ? -0.767 4.238 -10.120 1.00 0.00 7 GLY A C 9
ATOM 9182 O O . GLY A 1 7 ? -1.552 4.176 -9.173 1.00 0.00 7 GLY A O 9
ATOM 9186 N N . LYS A 1 8 ? -0.854 3.447 -11.183 1.00 0.00 8 LYS A N 9
ATOM 9187 C CA . LYS A 1 8 ? -1.898 2.436 -11.302 1.00 0.00 8 LYS A CA 9
ATOM 9188 C C . LYS A 1 8 ? -1.599 1.237 -10.407 1.00 0.00 8 LYS A C 9
ATOM 9189 O O . LYS A 1 8 ? -2.454 0.794 -9.641 1.00 0.00 8 LYS A O 9
ATOM 9208 N N . GLY A 1 9 ? -0.379 0.718 -10.508 1.00 0.00 9 GLY A N 9
ATOM 9209 C CA . GLY A 1 9 ? 0.011 -0.423 -9.701 1.00 0.00 9 GLY A CA 9
ATOM 9210 C C . GLY A 1 9 ? 0.061 -1.709 -10.502 1.00 0.00 9 GLY A C 9
ATOM 9211 O O . GLY A 1 9 ? 0.154 -1.682 -11.728 1.00 0.00 9 GLY A O 9
ATOM 9215 N N . GLY A 1 10 ? -0.000 -2.841 -9.806 1.00 0.00 10 GLY A N 9
ATOM 9216 C CA . GLY A 1 10 ? 0.042 -4.127 -10.476 1.00 0.00 10 GLY A CA 9
ATOM 9217 C C . GLY A 1 10 ? -1.269 -4.881 -10.365 1.00 0.00 10 GLY A C 9
ATOM 9218 O O . GLY A 1 10 ? -2.197 -4.429 -9.696 1.00 0.00 10 GLY A O 9
ATOM 9222 N N . GLN A 1 11 ? -1.344 -6.033 -11.025 1.00 0.00 11 GLN A N 9
ATOM 9223 C CA . GLN A 1 11 ? -2.552 -6.849 -10.999 1.00 0.00 11 GLN A CA 9
ATOM 9224 C C . GLN A 1 11 ? -2.487 -7.883 -9.880 1.00 0.00 11 GLN A C 9
ATOM 9225 O O . GLN A 1 11 ? -2.033 -9.008 -10.085 1.00 0.00 11 GLN A O 9
ATOM 9239 N N . VAL A 1 12 ? -2.943 -7.493 -8.694 1.00 0.00 12 VAL A N 9
ATOM 9240 C CA . VAL A 1 12 ? -2.937 -8.385 -7.541 1.00 0.00 12 VAL A CA 9
ATOM 9241 C C . VAL A 1 12 ? -4.304 -8.419 -6.865 1.00 0.00 12 VAL A C 9
ATOM 9242 O O . VAL A 1 12 ? -5.168 -7.589 -7.148 1.00 0.00 12 VAL A O 9
ATOM 9255 N N . ARG A 1 13 ? -4.491 -9.383 -5.970 1.00 0.00 13 ARG A N 9
ATOM 9256 C CA . ARG A 1 13 ? -5.753 -9.525 -5.253 1.00 0.00 13 ARG A CA 9
ATOM 9257 C C . ARG A 1 13 ? -5.520 -10.065 -3.845 1.00 0.00 13 ARG A C 9
ATOM 9258 O O . ARG A 1 13 ? -5.004 -11.169 -3.669 1.00 0.00 13 ARG A O 9
ATOM 9279 N N . PHE A 1 14 ? -5.904 -9.279 -2.845 1.00 0.00 14 PHE A N 9
ATOM 9280 C CA . PHE A 1 14 ? -5.736 -9.677 -1.452 1.00 0.00 14 PHE A CA 9
ATOM 9281 C C . PHE A 1 14 ? -6.968 -9.309 -0.629 1.00 0.00 14 PHE A C 9
ATOM 9282 O O . PHE A 1 14 ? -7.380 -8.150 -0.594 1.00 0.00 14 PHE A O 9
ATOM 9299 N N . SER A 1 15 ? -7.550 -10.305 0.031 1.00 0.00 15 SER A N 9
ATOM 9300 C CA . SER A 1 15 ? -8.737 -10.088 0.850 1.00 0.00 15 SER A CA 9
ATOM 9301 C C . SER A 1 15 ? -8.486 -9.003 1.893 1.00 0.00 15 SER A C 9
ATOM 9302 O O . SER A 1 15 ? -7.365 -8.521 2.046 1.00 0.00 15 SER A O 9
ATOM 9310 N N . ASN A 1 16 ? -9.540 -8.624 2.609 1.00 0.00 16 ASN A N 9
ATOM 9311 C CA . ASN A 1 16 ? -9.436 -7.596 3.637 1.00 0.00 16 ASN A CA 9
ATOM 9312 C C . ASN A 1 16 ? -8.398 -7.980 4.688 1.00 0.00 16 ASN A C 9
ATOM 9313 O O . ASN A 1 16 ? -7.389 -7.295 4.858 1.00 0.00 16 ASN A O 9
ATOM 9324 N N . ASP A 1 17 ? -8.653 -9.080 5.388 1.00 0.00 17 ASP A N 9
ATOM 9325 C CA . ASP A 1 17 ? -7.740 -9.557 6.421 1.00 0.00 17 ASP A CA 9
ATOM 9326 C C . ASP A 1 17 ? -6.347 -9.796 5.846 1.00 0.00 17 ASP A C 9
ATOM 9327 O O . ASP A 1 17 ? -5.359 -9.261 6.348 1.00 0.00 17 ASP A O 9
ATOM 9336 N N . GLN A 1 18 ? -6.278 -10.603 4.793 1.00 0.00 18 GLN A N 9
ATOM 9337 C CA . GLN A 1 18 ? -5.005 -10.914 4.152 1.00 0.00 18 GLN A CA 9
ATOM 9338 C C . GLN A 1 18 ? -4.128 -9.671 4.051 1.00 0.00 18 GLN A C 9
ATOM 9339 O O . GLN A 1 18 ? -3.042 -9.615 4.628 1.00 0.00 18 GLN A O 9
ATOM 9353 N N . THR A 1 19 ? -4.607 -8.673 3.314 1.00 0.00 19 THR A N 9
ATOM 9354 C CA . THR A 1 19 ? -3.866 -7.431 3.135 1.00 0.00 19 THR A CA 9
ATOM 9355 C C . THR A 1 19 ? -3.432 -6.852 4.477 1.00 0.00 19 THR A C 9
ATOM 9356 O O . THR A 1 19 ? -2.265 -6.509 4.668 1.00 0.00 19 THR A O 9
ATOM 9367 N N . ILE A 1 20 ? -4.378 -6.747 5.404 1.00 0.00 20 ILE A N 9
ATOM 9368 C CA . ILE A 1 20 ? -4.092 -6.211 6.730 1.00 0.00 20 ILE A CA 9
ATOM 9369 C C . ILE A 1 20 ? -2.830 -6.836 7.315 1.00 0.00 20 ILE A C 9
ATOM 9370 O O . ILE A 1 20 ? -1.840 -6.147 7.557 1.00 0.00 20 ILE A O 9
ATOM 9386 N N . GLU A 1 21 ? -2.874 -8.146 7.537 1.00 0.00 21 GLU A N 9
ATOM 9387 C CA . GLU A 1 21 ? -1.733 -8.864 8.093 1.00 0.00 21 GLU A CA 9
ATOM 9388 C C . GLU A 1 21 ? -0.492 -8.669 7.226 1.00 0.00 21 GLU A C 9
ATOM 9389 O O . GLU A 1 21 ? 0.586 -8.349 7.728 1.00 0.00 21 GLU A O 9
ATOM 9401 N N . LEU A 1 22 ? -0.653 -8.864 5.922 1.00 0.00 22 LEU A N 9
ATOM 9402 C CA . LEU A 1 22 ? 0.454 -8.710 4.983 1.00 0.00 22 LEU A CA 9
ATOM 9403 C C . LEU A 1 22 ? 1.238 -7.434 5.271 1.00 0.00 22 LEU A C 9
ATOM 9404 O O . LEU A 1 22 ? 2.431 -7.350 4.981 1.00 0.00 22 LEU A O 9
ATOM 9420 N N . GLU A 1 23 ? 0.560 -6.445 5.845 1.00 0.00 23 GLU A N 9
ATOM 9421 C CA . GLU A 1 23 ? 1.195 -5.174 6.173 1.00 0.00 23 GLU A CA 9
ATOM 9422 C C . GLU A 1 23 ? 1.798 -5.213 7.574 1.00 0.00 23 GLU A C 9
ATOM 9423 O O . GLU A 1 23 ? 2.984 -4.943 7.760 1.00 0.00 23 GLU A O 9
ATOM 9435 N N . LYS A 1 24 ? 0.971 -5.550 8.558 1.00 0.00 24 LYS A N 9
ATOM 9436 C CA . LYS A 1 24 ? 1.419 -5.625 9.943 1.00 0.00 24 LYS A CA 9
ATOM 9437 C C . LYS A 1 24 ? 2.738 -6.384 10.048 1.00 0.00 24 LYS A C 9
ATOM 9438 O O . LYS A 1 24 ? 3.472 -6.243 11.026 1.00 0.00 24 LYS A O 9
ATOM 9457 N N . LYS A 1 25 ? 3.034 -7.189 9.033 1.00 0.00 25 LYS A N 9
ATOM 9458 C CA . LYS A 1 25 ? 4.266 -7.968 9.008 1.00 0.00 25 LYS A CA 9
ATOM 9459 C C . LYS A 1 25 ? 5.413 -7.156 8.416 1.00 0.00 25 LYS A C 9
ATOM 9460 O O . LYS A 1 25 ? 6.435 -6.939 9.068 1.00 0.00 25 LYS A O 9
ATOM 9479 N N . PHE A 1 26 ? 5.237 -6.707 7.178 1.00 0.00 26 PHE A N 9
ATOM 9480 C CA . PHE A 1 26 ? 6.257 -5.917 6.498 1.00 0.00 26 PHE A CA 9
ATOM 9481 C C . PHE A 1 26 ? 6.785 -4.812 7.409 1.00 0.00 26 PHE A C 9
ATOM 9482 O O . PHE A 1 26 ? 7.972 -4.489 7.384 1.00 0.00 26 PHE A O 9
ATOM 9499 N N . GLU A 1 27 ? 5.894 -4.237 8.210 1.00 0.00 27 GLU A N 9
ATOM 9500 C CA . GLU A 1 27 ? 6.270 -3.168 9.127 1.00 0.00 27 GLU A CA 9
ATOM 9501 C C . GLU A 1 27 ? 7.328 -3.647 10.118 1.00 0.00 27 GLU A C 9
ATOM 9502 O O . GLU A 1 27 ? 8.353 -2.994 10.315 1.00 0.00 27 GLU A O 9
ATOM 9514 N N . THR A 1 28 ? 7.070 -4.794 10.740 1.00 0.00 28 THR A N 9
ATOM 9515 C CA . THR A 1 28 ? 7.997 -5.361 11.711 1.00 0.00 28 THR A CA 9
ATOM 9516 C C . THR A 1 28 ? 9.241 -5.916 11.026 1.00 0.00 28 THR A C 9
ATOM 9517 O O . THR A 1 28 ? 10.300 -6.032 11.641 1.00 0.00 28 THR A O 9
ATOM 9528 N N . GLN A 1 29 ? 9.104 -6.257 9.748 1.00 0.00 29 GLN A N 9
ATOM 9529 C CA . GLN A 1 29 ? 10.218 -6.800 8.980 1.00 0.00 29 GLN A CA 9
ATOM 9530 C C . GLN A 1 29 ? 10.008 -6.578 7.486 1.00 0.00 29 GLN A C 9
ATOM 9531 O O . GLN A 1 29 ? 9.099 -7.150 6.884 1.00 0.00 29 GLN A O 9
ATOM 9545 N N . LYS A 1 30 ? 10.854 -5.743 6.892 1.00 0.00 30 LYS A N 9
ATOM 9546 C CA . LYS A 1 30 ? 10.763 -5.445 5.468 1.00 0.00 30 LYS A CA 9
ATOM 9547 C C . LYS A 1 30 ? 10.844 -6.723 4.638 1.00 0.00 30 LYS A C 9
ATOM 9548 O O . LYS A 1 30 ? 10.217 -6.831 3.584 1.00 0.00 30 LYS A O 9
ATOM 9567 N N . TYR A 1 31 ? 11.619 -7.688 5.121 1.00 0.00 31 TYR A N 9
ATOM 9568 C CA . TYR A 1 31 ? 11.782 -8.958 4.423 1.00 0.00 31 TYR A CA 9
ATOM 9569 C C . TYR A 1 31 ? 11.369 -10.126 5.314 1.00 0.00 31 TYR A C 9
ATOM 9570 O O . TYR A 1 31 ? 11.025 -9.940 6.482 1.00 0.00 31 TYR A O 9
ATOM 9588 N N . LEU A 1 32 ? 11.404 -11.330 4.753 1.00 0.00 32 LEU A N 9
ATOM 9589 C CA . LEU A 1 32 ? 11.035 -12.530 5.495 1.00 0.00 32 LEU A CA 9
ATOM 9590 C C . LEU A 1 32 ? 11.749 -13.757 4.937 1.00 0.00 32 LEU A C 9
ATOM 9591 O O . LEU A 1 32 ? 11.631 -14.072 3.753 1.00 0.00 32 LEU A O 9
ATOM 9607 N N . SER A 1 33 ? 12.490 -14.446 5.799 1.00 0.00 33 SER A N 9
ATOM 9608 C CA . SER A 1 33 ? 13.226 -15.638 5.392 1.00 0.00 33 SER A CA 9
ATOM 9609 C C . SER A 1 33 ? 12.275 -16.709 4.865 1.00 0.00 33 SER A C 9
ATOM 9610 O O . SER A 1 33 ? 11.096 -16.757 5.217 1.00 0.00 33 SER A O 9
ATOM 9618 N N . PRO A 1 34 ? 12.800 -17.591 4.001 1.00 0.00 34 PRO A N 9
ATOM 9619 C CA . PRO A 1 34 ? 12.017 -18.678 3.407 1.00 0.00 34 PRO A CA 9
ATOM 9620 C C . PRO A 1 34 ? 11.209 -19.447 4.447 1.00 0.00 34 PRO A C 9
ATOM 9621 O O . PRO A 1 34 ? 10.035 -19.761 4.249 1.00 0.00 34 PRO A O 9
ATOM 9632 N N . PRO A 1 35 ? 11.850 -19.757 5.584 1.00 0.00 35 PRO A N 9
ATOM 9633 C CA . PRO A 1 35 ? 11.209 -20.491 6.679 1.00 0.00 35 PRO A CA 9
ATOM 9634 C C . PRO A 1 35 ? 9.841 -19.921 7.038 1.00 0.00 35 PRO A C 9
ATOM 9635 O O . PRO A 1 35 ? 8.888 -20.665 7.262 1.00 0.00 35 PRO A O 9
ATOM 9646 N N . GLU A 1 36 ? 9.753 -18.595 7.089 1.00 0.00 36 GLU A N 9
ATOM 9647 C CA . GLU A 1 36 ? 8.501 -17.926 7.421 1.00 0.00 36 GLU A CA 9
ATOM 9648 C C . GLU A 1 36 ? 7.619 -17.777 6.185 1.00 0.00 36 GLU A C 9
ATOM 9649 O O . GLU A 1 36 ? 6.550 -18.382 6.095 1.00 0.00 36 GLU A O 9
ATOM 9661 N N . ARG A 1 37 ? 8.074 -16.968 5.234 1.00 0.00 37 ARG A N 9
ATOM 9662 C CA . ARG A 1 37 ? 7.327 -16.739 4.003 1.00 0.00 37 ARG A CA 9
ATOM 9663 C C . ARG A 1 37 ? 6.578 -17.999 3.579 1.00 0.00 37 ARG A C 9
ATOM 9664 O O . ARG A 1 37 ? 5.457 -17.927 3.073 1.00 0.00 37 ARG A O 9
ATOM 9685 N N . LYS A 1 38 ? 7.204 -19.152 3.788 1.00 0.00 38 LYS A N 9
ATOM 9686 C CA . LYS A 1 38 ? 6.598 -20.428 3.429 1.00 0.00 38 LYS A CA 9
ATOM 9687 C C . LYS A 1 38 ? 5.344 -20.688 4.258 1.00 0.00 38 LYS A C 9
ATOM 9688 O O . LYS A 1 38 ? 4.292 -21.033 3.719 1.00 0.00 38 LYS A O 9
ATOM 9707 N N . ARG A 1 39 ? 5.463 -20.518 5.571 1.00 0.00 39 ARG A N 9
ATOM 9708 C CA . ARG A 1 39 ? 4.339 -20.734 6.474 1.00 0.00 39 ARG A CA 9
ATOM 9709 C C . ARG A 1 39 ? 3.277 -19.653 6.289 1.00 0.00 39 ARG A C 9
ATOM 9710 O O . ARG A 1 39 ? 2.078 -19.934 6.318 1.00 0.00 39 ARG A O 9
ATOM 9731 N N . LEU A 1 40 ? 3.726 -18.417 6.100 1.00 0.00 40 LEU A N 9
ATOM 9732 C CA . LEU A 1 40 ? 2.815 -17.294 5.910 1.00 0.00 40 LEU A CA 9
ATOM 9733 C C . LEU A 1 40 ? 1.845 -17.566 4.765 1.00 0.00 40 LEU A C 9
ATOM 9734 O O . LEU A 1 40 ? 0.629 -17.474 4.933 1.00 0.00 40 LEU A O 9
ATOM 9750 N N . ALA A 1 41 ? 2.391 -17.903 3.601 1.00 0.00 41 ALA A N 9
ATOM 9751 C CA . ALA A 1 41 ? 1.574 -18.193 2.430 1.00 0.00 41 ALA A CA 9
ATOM 9752 C C . ALA A 1 41 ? 0.490 -19.215 2.756 1.00 0.00 41 ALA A C 9
ATOM 9753 O O . ALA A 1 41 ? -0.559 -19.251 2.111 1.00 0.00 41 ALA A O 9
ATOM 9760 N N . LYS A 1 42 ? 0.749 -20.046 3.760 1.00 0.00 42 LYS A N 9
ATOM 9761 C CA . LYS A 1 42 ? -0.204 -21.069 4.173 1.00 0.00 42 LYS A CA 9
ATOM 9762 C C . LYS A 1 42 ? -1.141 -20.536 5.252 1.00 0.00 42 LYS A C 9
ATOM 9763 O O . LYS A 1 42 ? -2.281 -20.983 5.373 1.00 0.00 42 LYS A O 9
ATOM 9782 N N . MET A 1 43 ? -0.653 -19.577 6.032 1.00 0.00 43 MET A N 9
ATOM 9783 C CA . MET A 1 43 ? -1.449 -18.981 7.099 1.00 0.00 43 MET A CA 9
ATOM 9784 C C . MET A 1 43 ? -2.485 -18.017 6.531 1.00 0.00 43 MET A C 9
ATOM 9785 O O . MET A 1 43 ? -3.654 -18.047 6.918 1.00 0.00 43 MET A O 9
ATOM 9799 N N . LEU A 1 44 ? -2.050 -17.162 5.612 1.00 0.00 44 LEU A N 9
ATOM 9800 C CA . LEU A 1 44 ? -2.940 -16.188 4.990 1.00 0.00 44 LEU A CA 9
ATOM 9801 C C . LEU A 1 44 ? -3.613 -16.776 3.754 1.00 0.00 44 LEU A C 9
ATOM 9802 O O . LEU A 1 44 ? -4.416 -16.113 3.099 1.00 0.00 44 LEU A O 9
ATOM 9818 N N . GLN A 1 45 ? -3.280 -18.025 3.443 1.00 0.00 45 GLN A N 9
ATOM 9819 C CA . GLN A 1 45 ? -3.854 -18.702 2.287 1.00 0.00 45 GLN A CA 9
ATOM 9820 C C . GLN A 1 45 ? -3.410 -18.035 0.989 1.00 0.00 45 GLN A C 9
ATOM 9821 O O . GLN A 1 45 ? -4.161 -17.988 0.014 1.00 0.00 45 GLN A O 9
ATOM 9835 N N . LEU A 1 46 ? -2.186 -17.519 0.984 1.00 0.00 46 LEU A N 9
ATOM 9836 C CA . LEU A 1 46 ? -1.641 -16.853 -0.194 1.00 0.00 46 LEU A CA 9
ATOM 9837 C C . LEU A 1 46 ? -0.529 -17.686 -0.825 1.00 0.00 46 LEU A C 9
ATOM 9838 O O . LEU A 1 46 ? -0.211 -18.776 -0.350 1.00 0.00 46 LEU A O 9
ATOM 9854 N N . SER A 1 47 ? 0.058 -17.164 -1.896 1.00 0.00 47 SER A N 9
ATOM 9855 C CA . SER A 1 47 ? 1.133 -17.861 -2.594 1.00 0.00 47 SER A CA 9
ATOM 9856 C C . SER A 1 47 ? 2.490 -17.264 -2.233 1.00 0.00 47 SER A C 9
ATOM 9857 O O . SER A 1 47 ? 2.655 -16.045 -2.202 1.00 0.00 47 SER A O 9
ATOM 9865 N N . GLU A 1 48 ? 3.459 -18.133 -1.961 1.00 0.00 48 GLU A N 9
ATOM 9866 C CA . GLU A 1 48 ? 4.802 -17.693 -1.602 1.00 0.00 48 GLU A CA 9
ATOM 9867 C C . GLU A 1 48 ? 5.265 -16.561 -2.515 1.00 0.00 48 GLU A C 9
ATOM 9868 O O . GLU A 1 48 ? 5.997 -15.667 -2.090 1.00 0.00 48 GLU A O 9
ATOM 9880 N N . ARG A 1 49 ? 4.834 -16.608 -3.771 1.00 0.00 49 ARG A N 9
ATOM 9881 C CA . ARG A 1 49 ? 5.206 -15.589 -4.745 1.00 0.00 49 ARG A CA 9
ATOM 9882 C C . ARG A 1 49 ? 4.485 -14.275 -4.460 1.00 0.00 49 ARG A C 9
ATOM 9883 O O . ARG A 1 49 ? 5.040 -13.195 -4.662 1.00 0.00 49 ARG A O 9
ATOM 9904 N N . GLN A 1 50 ? 3.246 -14.376 -3.990 1.00 0.00 50 GLN A N 9
ATOM 9905 C CA . GLN A 1 50 ? 2.448 -13.196 -3.678 1.00 0.00 50 GLN A CA 9
ATOM 9906 C C . GLN A 1 50 ? 2.991 -12.483 -2.443 1.00 0.00 50 GLN A C 9
ATOM 9907 O O . GLN A 1 50 ? 2.865 -11.266 -2.311 1.00 0.00 50 GLN A O 9
ATOM 9921 N N . VAL A 1 51 ? 3.594 -13.251 -1.540 1.00 0.00 51 VAL A N 9
ATOM 9922 C CA . VAL A 1 51 ? 4.156 -12.693 -0.316 1.00 0.00 51 VAL A CA 9
ATOM 9923 C C . VAL A 1 51 ? 5.564 -12.157 -0.552 1.00 0.00 51 VAL A C 9
ATOM 9924 O O . VAL A 1 51 ? 6.016 -11.243 0.137 1.00 0.00 51 VAL A O 9
ATOM 9937 N N . LYS A 1 52 ? 6.253 -12.732 -1.532 1.00 0.00 52 LYS A N 9
ATOM 9938 C CA . LYS A 1 52 ? 7.610 -12.313 -1.862 1.00 0.00 52 LYS A CA 9
ATOM 9939 C C . LYS A 1 52 ? 7.595 -11.084 -2.766 1.00 0.00 52 LYS A C 9
ATOM 9940 O O . LYS A 1 52 ? 8.546 -10.302 -2.785 1.00 0.00 52 LYS A O 9
ATOM 9959 N N . THR A 1 53 ? 6.508 -10.917 -3.513 1.00 0.00 53 THR A N 9
ATOM 9960 C CA . THR A 1 53 ? 6.369 -9.784 -4.418 1.00 0.00 53 THR A CA 9
ATOM 9961 C C . THR A 1 53 ? 5.817 -8.563 -3.690 1.00 0.00 53 THR A C 9
ATOM 9962 O O . THR A 1 53 ? 6.438 -7.500 -3.683 1.00 0.00 53 THR A O 9
ATOM 9973 N N . TRP A 1 54 ? 4.649 -8.723 -3.079 1.00 0.00 54 TRP A N 9
ATOM 9974 C CA . TRP A 1 54 ? 4.015 -7.633 -2.347 1.00 0.00 54 TRP A CA 9
ATOM 9975 C C . TRP A 1 54 ? 5.032 -6.888 -1.489 1.00 0.00 54 TRP A C 9
ATOM 9976 O O . TRP A 1 54 ? 5.185 -5.672 -1.606 1.00 0.00 54 TRP A O 9
ATOM 9997 N N . PHE A 1 55 ? 5.726 -7.625 -0.628 1.00 0.00 55 PHE A N 9
ATOM 9998 C CA . PHE A 1 55 ? 6.729 -7.033 0.250 1.00 0.00 55 PHE A CA 9
ATOM 9999 C C . PHE A 1 55 ? 7.745 -6.225 -0.553 1.00 0.00 55 PHE A C 9
ATOM 10000 O O . PHE A 1 55 ? 7.966 -5.045 -0.283 1.00 0.00 55 PHE A O 9
ATOM 10017 N N . GLN A 1 56 ? 8.360 -6.871 -1.538 1.00 0.00 56 GLN A N 9
ATOM 10018 C CA . GLN A 1 56 ? 9.354 -6.213 -2.379 1.00 0.00 56 GLN A CA 9
ATOM 10019 C C . GLN A 1 56 ? 8.855 -4.849 -2.845 1.00 0.00 56 GLN A C 9
ATOM 10020 O O . GLN A 1 56 ? 9.521 -3.834 -2.647 1.00 0.00 56 GLN A O 9
ATOM 10034 N N . ASN A 1 57 ? 7.680 -4.835 -3.466 1.00 0.00 57 ASN A N 9
ATOM 10035 C CA . ASN A 1 57 ? 7.093 -3.595 -3.961 1.00 0.00 57 ASN A CA 9
ATOM 10036 C C . ASN A 1 57 ? 6.781 -2.643 -2.811 1.00 0.00 57 ASN A C 9
ATOM 10037 O O . ASN A 1 57 ? 6.851 -1.423 -2.965 1.00 0.00 57 ASN A O 9
ATOM 10048 N N . ARG A 1 58 ? 6.438 -3.208 -1.658 1.00 0.00 58 ARG A N 9
ATOM 10049 C CA . ARG A 1 58 ? 6.115 -2.410 -0.482 1.00 0.00 58 ARG A CA 9
ATOM 10050 C C . ARG A 1 58 ? 7.295 -1.529 -0.082 1.00 0.00 58 ARG A C 9
ATOM 10051 O O . ARG A 1 58 ? 7.172 -0.307 -0.007 1.00 0.00 58 ARG A O 9
ATOM 10072 N N . ARG A 1 59 ? 8.437 -2.159 0.174 1.00 0.00 59 ARG A N 9
ATOM 10073 C CA . ARG A 1 59 ? 9.638 -1.433 0.568 1.00 0.00 59 ARG A CA 9
ATOM 10074 C C . ARG A 1 59 ? 9.902 -0.264 -0.377 1.00 0.00 59 ARG A C 9
ATOM 10075 O O . ARG A 1 59 ? 9.919 0.893 0.041 1.00 0.00 59 ARG A O 9
ATOM 10096 N N . ALA A 1 60 ? 10.107 -0.576 -1.653 1.00 0.00 60 ALA A N 9
ATOM 10097 C CA . ALA A 1 60 ? 10.367 0.448 -2.657 1.00 0.00 60 ALA A CA 9
ATOM 10098 C C . ALA A 1 60 ? 9.481 1.670 -2.438 1.00 0.00 60 ALA A C 9
ATOM 10099 O O . ALA A 1 60 ? 9.846 2.788 -2.802 1.00 0.00 60 ALA A O 9
ATOM 10106 N N . LYS A 1 61 ? 8.314 1.449 -1.843 1.00 0.00 61 LYS A N 9
ATOM 10107 C CA . LYS A 1 61 ? 7.374 2.531 -1.575 1.00 0.00 61 LYS A CA 9
ATOM 10108 C C . LYS A 1 61 ? 7.611 3.127 -0.191 1.00 0.00 61 LYS A C 9
ATOM 10109 O O . LYS A 1 61 ? 7.563 4.344 -0.013 1.00 0.00 61 LYS A O 9
ATOM 10128 N N . TRP A 1 62 ? 7.867 2.263 0.783 1.00 0.00 62 TRP A N 9
ATOM 10129 C CA . TRP A 1 62 ? 8.113 2.705 2.152 1.00 0.00 62 TRP A CA 9
ATOM 10130 C C . TRP A 1 62 ? 9.334 3.616 2.218 1.00 0.00 62 TRP A C 9
ATOM 10131 O O . TRP A 1 62 ? 9.368 4.567 2.999 1.00 0.00 62 TRP A O 9
ATOM 10152 N N . ARG A 1 63 ? 10.334 3.319 1.395 1.00 0.00 63 ARG A N 9
ATOM 10153 C CA . ARG A 1 63 ? 11.557 4.112 1.362 1.00 0.00 63 ARG A CA 9
ATOM 10154 C C . ARG A 1 63 ? 11.255 5.563 1.001 1.00 0.00 63 ARG A C 9
ATOM 10155 O O . ARG A 1 63 ? 11.676 6.487 1.697 1.00 0.00 63 ARG A O 9
ATOM 10176 N N . ARG A 1 64 ? 10.523 5.756 -0.092 1.00 0.00 64 ARG A N 9
ATOM 10177 C CA . ARG A 1 64 ? 10.166 7.094 -0.546 1.00 0.00 64 ARG A CA 9
ATOM 10178 C C . ARG A 1 64 ? 9.473 7.878 0.564 1.00 0.00 64 ARG A C 9
ATOM 10179 O O . ARG A 1 64 ? 9.831 9.022 0.847 1.00 0.00 64 ARG A O 9
ATOM 10200 N N . SER A 1 65 ? 8.478 7.256 1.189 1.00 0.00 65 SER A N 9
ATOM 10201 C CA . SER A 1 65 ? 7.732 7.897 2.265 1.00 0.00 65 SER A CA 9
ATOM 10202 C C . SER A 1 65 ? 8.662 8.309 3.402 1.00 0.00 65 SER A C 9
ATOM 10203 O O . SER A 1 65 ? 8.522 9.389 3.974 1.00 0.00 65 SER A O 9
ATOM 10211 N N . GLY A 1 66 ? 9.615 7.438 3.723 1.00 0.00 66 GLY A N 9
ATOM 10212 C CA . GLY A 1 66 ? 10.555 7.728 4.790 1.00 0.00 66 GLY A CA 9
ATOM 10213 C C . GLY A 1 66 ? 11.568 8.786 4.398 1.00 0.00 66 GLY A C 9
ATOM 10214 O O . GLY A 1 66 ? 11.339 9.591 3.496 1.00 0.00 66 GLY A O 9
ATOM 10218 N N . PRO A 1 67 ? 12.718 8.794 5.088 1.00 0.00 67 PRO A N 9
ATOM 10219 C CA . PRO A 1 67 ? 13.792 9.756 4.826 1.00 0.00 67 PRO A CA 9
ATOM 10220 C C . PRO A 1 67 ? 14.482 9.505 3.489 1.00 0.00 67 PRO A C 9
ATOM 10221 O O . PRO A 1 67 ? 14.299 8.456 2.873 1.00 0.00 67 PRO A O 9
ATOM 10232 N N . SER A 1 68 ? 15.276 10.475 3.047 1.00 0.00 68 SER A N 9
ATOM 10233 C CA . SER A 1 68 ? 15.991 10.360 1.781 1.00 0.00 68 SER A CA 9
ATOM 10234 C C . SER A 1 68 ? 17.487 10.582 1.980 1.00 0.00 68 SER A C 9
ATOM 10235 O O . SER A 1 68 ? 18.301 9.710 1.675 1.00 0.00 68 SER A O 9
ATOM 10243 N N . SER A 1 69 ? 17.842 11.755 2.493 1.00 0.00 69 SER A N 9
ATOM 10244 C CA . SER A 1 69 ? 19.240 12.095 2.730 1.00 0.00 69 SER A CA 9
ATOM 10245 C C . SER A 1 69 ? 19.877 11.119 3.715 1.00 0.00 69 SER A C 9
ATOM 10246 O O . SER A 1 69 ? 19.250 10.705 4.689 1.00 0.00 69 SER A O 9
ATOM 10254 N N . GLY A 1 70 ? 21.129 10.756 3.453 1.00 0.00 70 GLY A N 9
ATOM 10255 C CA . GLY A 1 70 ? 21.831 9.832 4.324 1.00 0.00 70 GLY A CA 9
ATOM 10256 C C . GLY A 1 70 ? 23.109 9.306 3.702 1.00 0.00 70 GLY A C 9
ATOM 10257 O O . GLY A 1 70 ? 24.207 9.631 4.154 1.00 0.00 70 GLY A O 9
ATOM 10261 N N . GLY A 1 1 ? -2.237 25.676 2.106 1.00 0.00 1 GLY A N 10
ATOM 10262 C CA . GLY A 1 1 ? -2.000 24.308 1.684 1.00 0.00 1 GLY A CA 10
ATOM 10263 C C . GLY A 1 1 ? -3.052 23.812 0.711 1.00 0.00 1 GLY A C 10
ATOM 10264 O O . GLY A 1 1 ? -4.243 24.058 0.896 1.00 0.00 1 GLY A O 10
ATOM 10268 N N . SER A 1 2 ? -2.610 23.113 -0.330 1.00 0.00 2 SER A N 10
ATOM 10269 C CA . SER A 1 2 ? -3.521 22.585 -1.339 1.00 0.00 2 SER A CA 10
ATOM 10270 C C . SER A 1 2 ? -3.389 21.069 -1.450 1.00 0.00 2 SER A C 10
ATOM 10271 O O . SER A 1 2 ? -2.374 20.557 -1.922 1.00 0.00 2 SER A O 10
ATOM 10279 N N . SER A 1 3 ? -4.423 20.358 -1.012 1.00 0.00 3 SER A N 10
ATOM 10280 C CA . SER A 1 3 ? -4.423 18.901 -1.059 1.00 0.00 3 SER A CA 10
ATOM 10281 C C . SER A 1 3 ? -4.537 18.403 -2.497 1.00 0.00 3 SER A C 10
ATOM 10282 O O . SER A 1 3 ? -4.699 19.191 -3.427 1.00 0.00 3 SER A O 10
ATOM 10290 N N . GLY A 1 4 ? -4.452 17.087 -2.670 1.00 0.00 4 GLY A N 10
ATOM 10291 C CA . GLY A 1 4 ? -4.547 16.506 -3.996 1.00 0.00 4 GLY A CA 10
ATOM 10292 C C . GLY A 1 4 ? -5.308 15.195 -4.001 1.00 0.00 4 GLY A C 10
ATOM 10293 O O . GLY A 1 4 ? -5.923 14.823 -3.001 1.00 0.00 4 GLY A O 10
ATOM 10297 N N . SER A 1 5 ? -5.269 14.494 -5.129 1.00 0.00 5 SER A N 10
ATOM 10298 C CA . SER A 1 5 ? -5.965 13.219 -5.262 1.00 0.00 5 SER A CA 10
ATOM 10299 C C . SER A 1 5 ? -5.439 12.205 -4.250 1.00 0.00 5 SER A C 10
ATOM 10300 O O . SER A 1 5 ? -4.371 12.391 -3.666 1.00 0.00 5 SER A O 10
ATOM 10308 N N . SER A 1 6 ? -6.197 11.132 -4.048 1.00 0.00 6 SER A N 10
ATOM 10309 C CA . SER A 1 6 ? -5.811 10.090 -3.105 1.00 0.00 6 SER A CA 10
ATOM 10310 C C . SER A 1 6 ? -5.251 8.874 -3.838 1.00 0.00 6 SER A C 10
ATOM 10311 O O . SER A 1 6 ? -4.215 8.329 -3.459 1.00 0.00 6 SER A O 10
ATOM 10319 N N . GLY A 1 7 ? -5.946 8.454 -4.891 1.00 0.00 7 GLY A N 10
ATOM 10320 C CA . GLY A 1 7 ? -5.505 7.306 -5.661 1.00 0.00 7 GLY A CA 10
ATOM 10321 C C . GLY A 1 7 ? -6.545 6.844 -6.662 1.00 0.00 7 GLY A C 10
ATOM 10322 O O . GLY A 1 7 ? -7.746 6.973 -6.425 1.00 0.00 7 GLY A O 10
ATOM 10326 N N . LYS A 1 8 ? -6.085 6.306 -7.786 1.00 0.00 8 LYS A N 10
ATOM 10327 C CA . LYS A 1 8 ? -6.983 5.824 -8.828 1.00 0.00 8 LYS A CA 10
ATOM 10328 C C . LYS A 1 8 ? -6.878 4.309 -8.979 1.00 0.00 8 LYS A C 10
ATOM 10329 O O . LYS A 1 8 ? -5.783 3.763 -9.105 1.00 0.00 8 LYS A O 10
ATOM 10348 N N . GLY A 1 9 ? -8.025 3.636 -8.967 1.00 0.00 9 GLY A N 10
ATOM 10349 C CA . GLY A 1 9 ? -8.039 2.192 -9.105 1.00 0.00 9 GLY A CA 10
ATOM 10350 C C . GLY A 1 9 ? -7.222 1.499 -8.032 1.00 0.00 9 GLY A C 10
ATOM 10351 O O . GLY A 1 9 ? -7.331 1.826 -6.851 1.00 0.00 9 GLY A O 10
ATOM 10355 N N . GLY A 1 10 ? -6.403 0.536 -8.444 1.00 0.00 10 GLY A N 10
ATOM 10356 C CA . GLY A 1 10 ? -5.578 -0.191 -7.496 1.00 0.00 10 GLY A CA 10
ATOM 10357 C C . GLY A 1 10 ? -5.567 -1.683 -7.763 1.00 0.00 10 GLY A C 10
ATOM 10358 O O . GLY A 1 10 ? -5.989 -2.473 -6.918 1.00 0.00 10 GLY A O 10
ATOM 10362 N N . GLN A 1 11 ? -5.086 -2.069 -8.940 1.00 0.00 11 GLN A N 10
ATOM 10363 C CA . GLN A 1 11 ? -5.025 -3.477 -9.315 1.00 0.00 11 GLN A CA 10
ATOM 10364 C C . GLN A 1 11 ? -4.328 -4.298 -8.236 1.00 0.00 11 GLN A C 10
ATOM 10365 O O . GLN A 1 11 ? -3.119 -4.521 -8.295 1.00 0.00 11 GLN A O 10
ATOM 10379 N N . VAL A 1 12 ? -5.099 -4.746 -7.250 1.00 0.00 12 VAL A N 10
ATOM 10380 C CA . VAL A 1 12 ? -4.555 -5.544 -6.157 1.00 0.00 12 VAL A CA 10
ATOM 10381 C C . VAL A 1 12 ? -5.231 -6.909 -6.084 1.00 0.00 12 VAL A C 10
ATOM 10382 O O . VAL A 1 12 ? -6.409 -7.048 -6.415 1.00 0.00 12 VAL A O 10
ATOM 10395 N N . ARG A 1 13 ? -4.479 -7.913 -5.646 1.00 0.00 13 ARG A N 10
ATOM 10396 C CA . ARG A 1 13 ? -5.005 -9.268 -5.530 1.00 0.00 13 ARG A CA 10
ATOM 10397 C C . ARG A 1 13 ? -4.800 -9.811 -4.119 1.00 0.00 13 ARG A C 10
ATOM 10398 O O . ARG A 1 13 ? -3.887 -10.599 -3.872 1.00 0.00 13 ARG A O 10
ATOM 10419 N N . PHE A 1 14 ? -5.655 -9.383 -3.196 1.00 0.00 14 PHE A N 10
ATOM 10420 C CA . PHE A 1 14 ? -5.567 -9.826 -1.809 1.00 0.00 14 PHE A CA 10
ATOM 10421 C C . PHE A 1 14 ? -6.885 -9.587 -1.077 1.00 0.00 14 PHE A C 10
ATOM 10422 O O . PHE A 1 14 ? -7.657 -8.700 -1.440 1.00 0.00 14 PHE A O 10
ATOM 10439 N N . SER A 1 15 ? -7.135 -10.387 -0.045 1.00 0.00 15 SER A N 10
ATOM 10440 C CA . SER A 1 15 ? -8.361 -10.267 0.735 1.00 0.00 15 SER A CA 10
ATOM 10441 C C . SER A 1 15 ? -8.225 -9.178 1.796 1.00 0.00 15 SER A C 10
ATOM 10442 O O . SER A 1 15 ? -7.131 -8.678 2.051 1.00 0.00 15 SER A O 10
ATOM 10450 N N . ASN A 1 16 ? -9.347 -8.816 2.409 1.00 0.00 16 ASN A N 10
ATOM 10451 C CA . ASN A 1 16 ? -9.355 -7.786 3.442 1.00 0.00 16 ASN A CA 10
ATOM 10452 C C . ASN A 1 16 ? -8.337 -8.102 4.533 1.00 0.00 16 ASN A C 10
ATOM 10453 O O . ASN A 1 16 ? -7.387 -7.348 4.748 1.00 0.00 16 ASN A O 10
ATOM 10464 N N . ASP A 1 17 ? -8.541 -9.221 5.219 1.00 0.00 17 ASP A N 10
ATOM 10465 C CA . ASP A 1 17 ? -7.640 -9.638 6.287 1.00 0.00 17 ASP A CA 10
ATOM 10466 C C . ASP A 1 17 ? -6.232 -9.875 5.749 1.00 0.00 17 ASP A C 10
ATOM 10467 O O . ASP A 1 17 ? -5.245 -9.494 6.378 1.00 0.00 17 ASP A O 10
ATOM 10476 N N . GLN A 1 18 ? -6.148 -10.507 4.583 1.00 0.00 18 GLN A N 10
ATOM 10477 C CA . GLN A 1 18 ? -4.861 -10.796 3.962 1.00 0.00 18 GLN A CA 10
ATOM 10478 C C . GLN A 1 18 ? -3.993 -9.543 3.901 1.00 0.00 18 GLN A C 10
ATOM 10479 O O . GLN A 1 18 ? -2.847 -9.546 4.351 1.00 0.00 18 GLN A O 10
ATOM 10493 N N . THR A 1 19 ? -4.546 -8.472 3.340 1.00 0.00 19 THR A N 10
ATOM 10494 C CA . THR A 1 19 ? -3.821 -7.214 3.218 1.00 0.00 19 THR A CA 10
ATOM 10495 C C . THR A 1 19 ? -3.503 -6.628 4.589 1.00 0.00 19 THR A C 10
ATOM 10496 O O . THR A 1 19 ? -2.433 -6.056 4.796 1.00 0.00 19 THR A O 10
ATOM 10507 N N . ILE A 1 20 ? -4.438 -6.775 5.522 1.00 0.00 20 ILE A N 10
ATOM 10508 C CA . ILE A 1 20 ? -4.255 -6.262 6.873 1.00 0.00 20 ILE A CA 10
ATOM 10509 C C . ILE A 1 20 ? -2.990 -6.827 7.510 1.00 0.00 20 ILE A C 10
ATOM 10510 O O . ILE A 1 20 ? -2.082 -6.082 7.876 1.00 0.00 20 ILE A O 10
ATOM 10526 N N . GLU A 1 21 ? -2.938 -8.149 7.636 1.00 0.00 21 GLU A N 10
ATOM 10527 C CA . GLU A 1 21 ? -1.783 -8.814 8.227 1.00 0.00 21 GLU A CA 10
ATOM 10528 C C . GLU A 1 21 ? -0.541 -8.618 7.363 1.00 0.00 21 GLU A C 10
ATOM 10529 O O . GLU A 1 21 ? 0.512 -8.206 7.852 1.00 0.00 21 GLU A O 10
ATOM 10541 N N . LEU A 1 22 ? -0.670 -8.918 6.075 1.00 0.00 22 LEU A N 10
ATOM 10542 C CA . LEU A 1 22 ? 0.441 -8.775 5.141 1.00 0.00 22 LEU A CA 10
ATOM 10543 C C . LEU A 1 22 ? 1.266 -7.533 5.461 1.00 0.00 22 LEU A C 10
ATOM 10544 O O . LEU A 1 22 ? 2.487 -7.531 5.308 1.00 0.00 22 LEU A O 10
ATOM 10560 N N . GLU A 1 23 ? 0.590 -6.479 5.906 1.00 0.00 23 GLU A N 10
ATOM 10561 C CA . GLU A 1 23 ? 1.261 -5.230 6.249 1.00 0.00 23 GLU A CA 10
ATOM 10562 C C . GLU A 1 23 ? 1.885 -5.312 7.640 1.00 0.00 23 GLU A C 10
ATOM 10563 O O . GLU A 1 23 ? 3.087 -5.106 7.807 1.00 0.00 23 GLU A O 10
ATOM 10575 N N . LYS A 1 24 ? 1.058 -5.614 8.635 1.00 0.00 24 LYS A N 10
ATOM 10576 C CA . LYS A 1 24 ? 1.526 -5.724 10.012 1.00 0.00 24 LYS A CA 10
ATOM 10577 C C . LYS A 1 24 ? 2.851 -6.476 10.078 1.00 0.00 24 LYS A C 10
ATOM 10578 O O . LYS A 1 24 ? 3.619 -6.320 11.027 1.00 0.00 24 LYS A O 10
ATOM 10597 N N . LYS A 1 25 ? 3.114 -7.292 9.063 1.00 0.00 25 LYS A N 10
ATOM 10598 C CA . LYS A 1 25 ? 4.348 -8.067 9.003 1.00 0.00 25 LYS A CA 10
ATOM 10599 C C . LYS A 1 25 ? 5.479 -7.242 8.398 1.00 0.00 25 LYS A C 10
ATOM 10600 O O . LYS A 1 25 ? 6.546 -7.099 8.997 1.00 0.00 25 LYS A O 10
ATOM 10619 N N . PHE A 1 26 ? 5.240 -6.701 7.208 1.00 0.00 26 PHE A N 10
ATOM 10620 C CA . PHE A 1 26 ? 6.239 -5.890 6.522 1.00 0.00 26 PHE A CA 10
ATOM 10621 C C . PHE A 1 26 ? 6.781 -4.801 7.443 1.00 0.00 26 PHE A C 10
ATOM 10622 O O . PHE A 1 26 ? 7.977 -4.509 7.439 1.00 0.00 26 PHE A O 10
ATOM 10639 N N . GLU A 1 27 ? 5.892 -4.204 8.231 1.00 0.00 27 GLU A N 10
ATOM 10640 C CA . GLU A 1 27 ? 6.281 -3.146 9.156 1.00 0.00 27 GLU A CA 10
ATOM 10641 C C . GLU A 1 27 ? 7.372 -3.629 10.108 1.00 0.00 27 GLU A C 10
ATOM 10642 O O . GLU A 1 27 ? 8.406 -2.980 10.268 1.00 0.00 27 GLU A O 10
ATOM 10654 N N . THR A 1 28 ? 7.133 -4.774 10.740 1.00 0.00 28 THR A N 10
ATOM 10655 C CA . THR A 1 28 ? 8.092 -5.345 11.677 1.00 0.00 28 THR A CA 10
ATOM 10656 C C . THR A 1 28 ? 9.304 -5.911 10.947 1.00 0.00 28 THR A C 10
ATOM 10657 O O . THR A 1 28 ? 10.389 -6.019 11.518 1.00 0.00 28 THR A O 10
ATOM 10668 N N . GLN A 1 29 ? 9.113 -6.270 9.681 1.00 0.00 29 GLN A N 10
ATOM 10669 C CA . GLN A 1 29 ? 10.192 -6.825 8.874 1.00 0.00 29 GLN A CA 10
ATOM 10670 C C . GLN A 1 29 ? 9.895 -6.668 7.386 1.00 0.00 29 GLN A C 10
ATOM 10671 O O . GLN A 1 29 ? 9.011 -7.332 6.845 1.00 0.00 29 GLN A O 10
ATOM 10685 N N . LYS A 1 30 ? 10.639 -5.784 6.729 1.00 0.00 30 LYS A N 10
ATOM 10686 C CA . LYS A 1 30 ? 10.457 -5.539 5.304 1.00 0.00 30 LYS A CA 10
ATOM 10687 C C . LYS A 1 30 ? 10.660 -6.820 4.501 1.00 0.00 30 LYS A C 10
ATOM 10688 O O . LYS A 1 30 ? 10.061 -7.001 3.441 1.00 0.00 30 LYS A O 10
ATOM 10707 N N . TYR A 1 31 ? 11.506 -7.706 5.014 1.00 0.00 31 TYR A N 10
ATOM 10708 C CA . TYR A 1 31 ? 11.788 -8.970 4.344 1.00 0.00 31 TYR A CA 10
ATOM 10709 C C . TYR A 1 31 ? 11.446 -10.153 5.246 1.00 0.00 31 TYR A C 10
ATOM 10710 O O . TYR A 1 31 ? 11.323 -10.006 6.462 1.00 0.00 31 TYR A O 10
ATOM 10728 N N . LEU A 1 32 ? 11.294 -11.325 4.640 1.00 0.00 32 LEU A N 10
ATOM 10729 C CA . LEU A 1 32 ? 10.966 -12.535 5.386 1.00 0.00 32 LEU A CA 10
ATOM 10730 C C . LEU A 1 32 ? 11.661 -13.752 4.783 1.00 0.00 32 LEU A C 10
ATOM 10731 O O . LEU A 1 32 ? 11.490 -14.055 3.603 1.00 0.00 32 LEU A O 10
ATOM 10747 N N . SER A 1 33 ? 12.445 -14.446 5.603 1.00 0.00 33 SER A N 10
ATOM 10748 C CA . SER A 1 33 ? 13.167 -15.629 5.150 1.00 0.00 33 SER A CA 10
ATOM 10749 C C . SER A 1 33 ? 12.200 -16.697 4.648 1.00 0.00 33 SER A C 10
ATOM 10750 O O . SER A 1 33 ? 11.036 -16.752 5.045 1.00 0.00 33 SER A O 10
ATOM 10758 N N . PRO A 1 34 ? 12.693 -17.567 3.755 1.00 0.00 34 PRO A N 10
ATOM 10759 C CA . PRO A 1 34 ? 11.891 -18.650 3.179 1.00 0.00 34 PRO A CA 10
ATOM 10760 C C . PRO A 1 34 ? 11.126 -19.432 4.241 1.00 0.00 34 PRO A C 10
ATOM 10761 O O . PRO A 1 34 ? 9.946 -19.747 4.085 1.00 0.00 34 PRO A O 10
ATOM 10772 N N . PRO A 1 35 ? 11.811 -19.754 5.348 1.00 0.00 35 PRO A N 10
ATOM 10773 C CA . PRO A 1 35 ? 11.214 -20.503 6.459 1.00 0.00 35 PRO A CA 10
ATOM 10774 C C . PRO A 1 35 ? 9.860 -19.939 6.876 1.00 0.00 35 PRO A C 10
ATOM 10775 O O . PRO A 1 35 ? 8.912 -20.688 7.109 1.00 0.00 35 PRO A O 10
ATOM 10786 N N . GLU A 1 36 ? 9.777 -18.616 6.968 1.00 0.00 36 GLU A N 10
ATOM 10787 C CA . GLU A 1 36 ? 8.538 -17.953 7.358 1.00 0.00 36 GLU A CA 10
ATOM 10788 C C . GLU A 1 36 ? 7.608 -17.790 6.160 1.00 0.00 36 GLU A C 10
ATOM 10789 O O . GLU A 1 36 ? 6.531 -18.385 6.112 1.00 0.00 36 GLU A O 10
ATOM 10801 N N . ARG A 1 37 ? 8.032 -16.981 5.195 1.00 0.00 37 ARG A N 10
ATOM 10802 C CA . ARG A 1 37 ? 7.237 -16.738 3.997 1.00 0.00 37 ARG A CA 10
ATOM 10803 C C . ARG A 1 37 ? 6.474 -17.993 3.587 1.00 0.00 37 ARG A C 10
ATOM 10804 O O . ARG A 1 37 ? 5.355 -17.915 3.078 1.00 0.00 37 ARG A O 10
ATOM 10825 N N . LYS A 1 38 ? 7.085 -19.151 3.812 1.00 0.00 38 LYS A N 10
ATOM 10826 C CA . LYS A 1 38 ? 6.465 -20.425 3.468 1.00 0.00 38 LYS A CA 10
ATOM 10827 C C . LYS A 1 38 ? 5.243 -20.689 4.342 1.00 0.00 38 LYS A C 10
ATOM 10828 O O . LYS A 1 38 ? 4.171 -21.030 3.840 1.00 0.00 38 LYS A O 10
ATOM 10847 N N . ARG A 1 39 ? 5.411 -20.528 5.650 1.00 0.00 39 ARG A N 10
ATOM 10848 C CA . ARG A 1 39 ? 4.321 -20.749 6.593 1.00 0.00 39 ARG A CA 10
ATOM 10849 C C . ARG A 1 39 ? 3.252 -19.670 6.451 1.00 0.00 39 ARG A C 10
ATOM 10850 O O . ARG A 1 39 ? 2.055 -19.952 6.523 1.00 0.00 39 ARG A O 10
ATOM 10871 N N . LEU A 1 40 ? 3.691 -18.432 6.250 1.00 0.00 40 LEU A N 10
ATOM 10872 C CA . LEU A 1 40 ? 2.773 -17.309 6.098 1.00 0.00 40 LEU A CA 10
ATOM 10873 C C . LEU A 1 40 ? 1.800 -17.553 4.949 1.00 0.00 40 LEU A C 10
ATOM 10874 O O . LEU A 1 40 ? 0.583 -17.520 5.135 1.00 0.00 40 LEU A O 10
ATOM 10890 N N . ALA A 1 41 ? 2.344 -17.800 3.762 1.00 0.00 41 ALA A N 10
ATOM 10891 C CA . ALA A 1 41 ? 1.524 -18.054 2.584 1.00 0.00 41 ALA A CA 10
ATOM 10892 C C . ALA A 1 41 ? 0.434 -19.077 2.884 1.00 0.00 41 ALA A C 10
ATOM 10893 O O . ALA A 1 41 ? -0.609 -19.100 2.229 1.00 0.00 41 ALA A O 10
ATOM 10900 N N . LYS A 1 42 ? 0.682 -19.925 3.877 1.00 0.00 42 LYS A N 10
ATOM 10901 C CA . LYS A 1 42 ? -0.279 -20.951 4.265 1.00 0.00 42 LYS A CA 10
ATOM 10902 C C . LYS A 1 42 ? -1.263 -20.413 5.298 1.00 0.00 42 LYS A C 10
ATOM 10903 O O . LYS A 1 42 ? -2.424 -20.819 5.333 1.00 0.00 42 LYS A O 10
ATOM 10922 N N . MET A 1 43 ? -0.792 -19.495 6.136 1.00 0.00 43 MET A N 10
ATOM 10923 C CA . MET A 1 43 ? -1.633 -18.900 7.167 1.00 0.00 43 MET A CA 10
ATOM 10924 C C . MET A 1 43 ? -2.638 -17.928 6.556 1.00 0.00 43 MET A C 10
ATOM 10925 O O . MET A 1 43 ? -3.831 -17.980 6.859 1.00 0.00 43 MET A O 10
ATOM 10939 N N . LEU A 1 44 ? -2.150 -17.044 5.694 1.00 0.00 44 LEU A N 10
ATOM 10940 C CA . LEU A 1 44 ? -3.005 -16.060 5.040 1.00 0.00 44 LEU A CA 10
ATOM 10941 C C . LEU A 1 44 ? -3.566 -16.610 3.732 1.00 0.00 44 LEU A C 10
ATOM 10942 O O . LEU A 1 44 ? -4.191 -15.883 2.960 1.00 0.00 44 LEU A O 10
ATOM 10958 N N . GLN A 1 45 ? -3.339 -17.897 3.492 1.00 0.00 45 GLN A N 10
ATOM 10959 C CA . GLN A 1 45 ? -3.823 -18.544 2.278 1.00 0.00 45 GLN A CA 10
ATOM 10960 C C . GLN A 1 45 ? -3.279 -17.848 1.036 1.00 0.00 45 GLN A C 10
ATOM 10961 O O . GLN A 1 45 ? -3.948 -17.783 0.003 1.00 0.00 45 GLN A O 10
ATOM 10975 N N . LEU A 1 46 ? -2.061 -17.328 1.141 1.00 0.00 46 LEU A N 10
ATOM 10976 C CA . LEU A 1 46 ? -1.425 -16.635 0.025 1.00 0.00 46 LEU A CA 10
ATOM 10977 C C . LEU A 1 46 ? -0.323 -17.491 -0.590 1.00 0.00 46 LEU A C 10
ATOM 10978 O O . LEU A 1 46 ? 0.153 -18.445 0.026 1.00 0.00 46 LEU A O 10
ATOM 10994 N N . SER A 1 47 ? 0.081 -17.141 -1.807 1.00 0.00 47 SER A N 10
ATOM 10995 C CA . SER A 1 47 ? 1.127 -17.878 -2.506 1.00 0.00 47 SER A CA 10
ATOM 10996 C C . SER A 1 47 ? 2.504 -17.304 -2.185 1.00 0.00 47 SER A C 10
ATOM 10997 O O . SER A 1 47 ? 2.678 -16.088 -2.112 1.00 0.00 47 SER A O 10
ATOM 11005 N N . GLU A 1 48 ? 3.477 -18.189 -1.994 1.00 0.00 48 GLU A N 10
ATOM 11006 C CA . GLU A 1 48 ? 4.838 -17.770 -1.680 1.00 0.00 48 GLU A CA 10
ATOM 11007 C C . GLU A 1 48 ? 5.278 -16.624 -2.586 1.00 0.00 48 GLU A C 10
ATOM 11008 O O . GLU A 1 48 ? 6.049 -15.755 -2.177 1.00 0.00 48 GLU A O 10
ATOM 11020 N N . ARG A 1 49 ? 4.783 -16.629 -3.820 1.00 0.00 49 ARG A N 10
ATOM 11021 C CA . ARG A 1 49 ? 5.125 -15.591 -4.785 1.00 0.00 49 ARG A CA 10
ATOM 11022 C C . ARG A 1 49 ? 4.457 -14.269 -4.422 1.00 0.00 49 ARG A C 10
ATOM 11023 O O . ARG A 1 49 ? 5.034 -13.199 -4.611 1.00 0.00 49 ARG A O 10
ATOM 11044 N N . GLN A 1 50 ? 3.237 -14.352 -3.900 1.00 0.00 50 GLN A N 10
ATOM 11045 C CA . GLN A 1 50 ? 2.490 -13.161 -3.512 1.00 0.00 50 GLN A CA 10
ATOM 11046 C C . GLN A 1 50 ? 3.101 -12.515 -2.272 1.00 0.00 50 GLN A C 10
ATOM 11047 O O . GLN A 1 50 ? 3.062 -11.295 -2.112 1.00 0.00 50 GLN A O 10
ATOM 11061 N N . VAL A 1 51 ? 3.664 -13.342 -1.397 1.00 0.00 51 VAL A N 10
ATOM 11062 C CA . VAL A 1 51 ? 4.284 -12.852 -0.172 1.00 0.00 51 VAL A CA 10
ATOM 11063 C C . VAL A 1 51 ? 5.709 -12.376 -0.429 1.00 0.00 51 VAL A C 10
ATOM 11064 O O . VAL A 1 51 ? 6.251 -11.566 0.323 1.00 0.00 51 VAL A O 10
ATOM 11077 N N . LYS A 1 52 ? 6.313 -12.886 -1.498 1.00 0.00 52 LYS A N 10
ATOM 11078 C CA . LYS A 1 52 ? 7.676 -12.513 -1.857 1.00 0.00 52 LYS A CA 10
ATOM 11079 C C . LYS A 1 52 ? 7.685 -11.272 -2.744 1.00 0.00 52 LYS A C 10
ATOM 11080 O O . LYS A 1 52 ? 8.642 -10.497 -2.737 1.00 0.00 52 LYS A O 10
ATOM 11099 N N . THR A 1 53 ? 6.612 -11.088 -3.507 1.00 0.00 53 THR A N 10
ATOM 11100 C CA . THR A 1 53 ? 6.496 -9.941 -4.399 1.00 0.00 53 THR A CA 10
ATOM 11101 C C . THR A 1 53 ? 5.938 -8.727 -3.664 1.00 0.00 53 THR A C 10
ATOM 11102 O O . THR A 1 53 ? 6.538 -7.653 -3.675 1.00 0.00 53 THR A O 10
ATOM 11113 N N . TRP A 1 54 ? 4.787 -8.906 -3.026 1.00 0.00 54 TRP A N 10
ATOM 11114 C CA . TRP A 1 54 ? 4.148 -7.824 -2.285 1.00 0.00 54 TRP A CA 10
ATOM 11115 C C . TRP A 1 54 ? 5.166 -7.070 -1.437 1.00 0.00 54 TRP A C 10
ATOM 11116 O O . TRP A 1 54 ? 5.413 -5.883 -1.656 1.00 0.00 54 TRP A O 10
ATOM 11137 N N . PHE A 1 55 ? 5.756 -7.764 -0.470 1.00 0.00 55 PHE A N 10
ATOM 11138 C CA . PHE A 1 55 ? 6.748 -7.159 0.411 1.00 0.00 55 PHE A CA 10
ATOM 11139 C C . PHE A 1 55 ? 7.754 -6.336 -0.388 1.00 0.00 55 PHE A C 10
ATOM 11140 O O . PHE A 1 55 ? 7.950 -5.150 -0.123 1.00 0.00 55 PHE A O 10
ATOM 11157 N N . GLN A 1 56 ? 8.389 -6.975 -1.365 1.00 0.00 56 GLN A N 10
ATOM 11158 C CA . GLN A 1 56 ? 9.377 -6.302 -2.201 1.00 0.00 56 GLN A CA 10
ATOM 11159 C C . GLN A 1 56 ? 8.818 -4.998 -2.760 1.00 0.00 56 GLN A C 10
ATOM 11160 O O . GLN A 1 56 ? 9.499 -3.973 -2.767 1.00 0.00 56 GLN A O 10
ATOM 11174 N N . ASN A 1 57 ? 7.575 -5.044 -3.228 1.00 0.00 57 ASN A N 10
ATOM 11175 C CA . ASN A 1 57 ? 6.926 -3.865 -3.790 1.00 0.00 57 ASN A CA 10
ATOM 11176 C C . ASN A 1 57 ? 6.626 -2.838 -2.702 1.00 0.00 57 ASN A C 10
ATOM 11177 O O . ASN A 1 57 ? 6.582 -1.636 -2.964 1.00 0.00 57 ASN A O 10
ATOM 11188 N N . ARG A 1 58 ? 6.422 -3.321 -1.481 1.00 0.00 58 ARG A N 10
ATOM 11189 C CA . ARG A 1 58 ? 6.126 -2.446 -0.353 1.00 0.00 58 ARG A CA 10
ATOM 11190 C C . ARG A 1 58 ? 7.289 -1.495 -0.082 1.00 0.00 58 ARG A C 10
ATOM 11191 O O . ARG A 1 58 ? 7.117 -0.276 -0.071 1.00 0.00 58 ARG A O 10
ATOM 11212 N N . ARG A 1 59 ? 8.471 -2.062 0.136 1.00 0.00 59 ARG A N 10
ATOM 11213 C CA . ARG A 1 59 ? 9.661 -1.266 0.408 1.00 0.00 59 ARG A CA 10
ATOM 11214 C C . ARG A 1 59 ? 9.785 -0.116 -0.587 1.00 0.00 59 ARG A C 10
ATOM 11215 O O . ARG A 1 59 ? 10.008 1.031 -0.201 1.00 0.00 59 ARG A O 10
ATOM 11236 N N . ALA A 1 60 ? 9.641 -0.432 -1.870 1.00 0.00 60 ALA A N 10
ATOM 11237 C CA . ALA A 1 60 ? 9.736 0.574 -2.920 1.00 0.00 60 ALA A CA 10
ATOM 11238 C C . ALA A 1 60 ? 8.944 1.825 -2.554 1.00 0.00 60 ALA A C 10
ATOM 11239 O O . ALA A 1 60 ? 9.343 2.943 -2.883 1.00 0.00 60 ALA A O 10
ATOM 11246 N N . LYS A 1 61 ? 7.820 1.631 -1.873 1.00 0.00 61 LYS A N 10
ATOM 11247 C CA . LYS A 1 61 ? 6.972 2.743 -1.461 1.00 0.00 61 LYS A CA 10
ATOM 11248 C C . LYS A 1 61 ? 7.360 3.237 -0.071 1.00 0.00 61 LYS A C 10
ATOM 11249 O O . LYS A 1 61 ? 7.656 4.417 0.1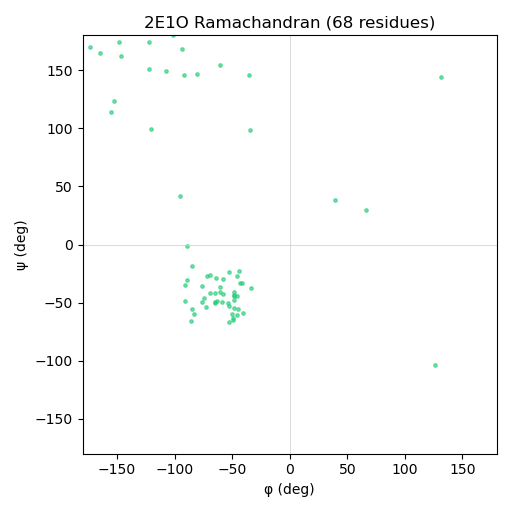18 1.00 0.00 61 LYS A O 10
ATOM 11268 N N . TRP A 1 62 ? 7.356 2.328 0.897 1.00 0.00 62 TRP A N 10
ATOM 11269 C CA . TRP A 1 62 ? 7.709 2.672 2.270 1.00 0.00 62 TRP A CA 10
ATOM 11270 C C . TRP A 1 62 ? 8.931 3.583 2.306 1.00 0.00 62 TRP A C 10
ATOM 11271 O O . TRP A 1 62 ? 9.093 4.383 3.228 1.00 0.00 62 TRP A O 10
ATOM 11292 N N . ARG A 1 63 ? 9.787 3.458 1.297 1.00 0.00 63 ARG A N 10
ATOM 11293 C CA . ARG A 1 63 ? 10.994 4.271 1.215 1.00 0.00 63 ARG A CA 10
ATOM 11294 C C . ARG A 1 63 ? 10.663 5.694 0.774 1.00 0.00 63 ARG A C 10
ATOM 11295 O O . ARG A 1 63 ? 11.242 6.659 1.273 1.00 0.00 63 ARG A O 10
ATOM 11316 N N . ARG A 1 64 ? 9.730 5.815 -0.164 1.00 0.00 64 ARG A N 10
ATOM 11317 C CA . ARG A 1 64 ? 9.323 7.119 -0.673 1.00 0.00 64 ARG A CA 10
ATOM 11318 C C . ARG A 1 64 ? 8.539 7.894 0.381 1.00 0.00 64 ARG A C 10
ATOM 11319 O O . ARG A 1 64 ? 8.712 9.103 0.535 1.00 0.00 64 ARG A O 10
ATOM 11340 N N . SER A 1 65 ? 7.675 7.190 1.105 1.00 0.00 65 SER A N 10
ATOM 11341 C CA . SER A 1 65 ? 6.860 7.812 2.142 1.00 0.00 65 SER A CA 10
ATOM 11342 C C . SER A 1 65 ? 7.657 7.976 3.433 1.00 0.00 65 SER A C 10
ATOM 11343 O O . SER A 1 65 ? 7.575 9.007 4.099 1.00 0.00 65 SER A O 10
ATOM 11351 N N . GLY A 1 66 ? 8.428 6.950 3.780 1.00 0.00 66 GLY A N 10
ATOM 11352 C CA . GLY A 1 66 ? 9.229 7.000 4.990 1.00 0.00 66 GLY A CA 10
ATOM 11353 C C . GLY A 1 66 ? 10.312 8.058 4.925 1.00 0.00 66 GLY A C 10
ATOM 11354 O O . GLY A 1 66 ? 10.084 9.229 5.231 1.00 0.00 66 GLY A O 10
ATOM 11358 N N . PRO A 1 67 ? 11.523 7.647 4.520 1.00 0.00 67 PRO A N 10
ATOM 11359 C CA . PRO A 1 67 ? 12.669 8.554 4.408 1.00 0.00 67 PRO A CA 10
ATOM 11360 C C . PRO A 1 67 ? 12.514 9.546 3.261 1.00 0.00 67 PRO A C 10
ATOM 11361 O O . PRO A 1 67 ? 11.889 9.242 2.245 1.00 0.00 67 PRO A O 10
ATOM 11372 N N . SER A 1 68 ? 13.087 10.734 3.430 1.00 0.00 68 SER A N 10
ATOM 11373 C CA . SER A 1 68 ? 13.009 11.772 2.410 1.00 0.00 68 SER A CA 10
ATOM 11374 C C . SER A 1 68 ? 14.400 12.285 2.049 1.00 0.00 68 SER A C 10
ATOM 11375 O O . SER A 1 68 ? 14.779 12.312 0.878 1.00 0.00 68 SER A O 10
ATOM 11383 N N . SER A 1 69 ? 15.157 12.690 3.064 1.00 0.00 69 SER A N 10
ATOM 11384 C CA . SER A 1 69 ? 16.505 13.205 2.855 1.00 0.00 69 SER A CA 10
ATOM 11385 C C . SER A 1 69 ? 17.550 12.186 3.297 1.00 0.00 69 SER A C 10
ATOM 11386 O O . SER A 1 69 ? 18.481 11.874 2.555 1.00 0.00 69 SER A O 10
ATOM 11394 N N . GLY A 1 70 ? 17.389 11.670 4.512 1.00 0.00 70 GLY A N 10
ATOM 11395 C CA . GLY A 1 70 ? 18.326 10.692 5.032 1.00 0.00 70 GLY A CA 10
ATOM 11396 C C . GLY A 1 70 ? 18.380 9.434 4.188 1.00 0.00 70 GLY A C 10
ATOM 11397 O O . GLY A 1 70 ? 19.399 8.745 4.153 1.00 0.00 70 GLY A O 10
ATOM 11401 N N . GLY A 1 1 ? 13.262 14.656 -12.540 1.00 0.00 1 GLY A N 11
ATOM 11402 C CA . GLY A 1 1 ? 12.076 14.369 -11.755 1.00 0.00 1 GLY A CA 11
ATOM 11403 C C . GLY A 1 1 ? 11.079 13.506 -12.503 1.00 0.00 1 GLY A C 11
ATOM 11404 O O . GLY A 1 1 ? 10.412 13.974 -13.425 1.00 0.00 1 GLY A O 11
ATOM 11408 N N . SER A 1 2 ? 10.980 12.241 -12.106 1.00 0.00 2 SER A N 11
ATOM 11409 C CA . SER A 1 2 ? 10.062 11.308 -12.749 1.00 0.00 2 SER A CA 11
ATOM 11410 C C . SER A 1 2 ? 9.813 10.092 -11.862 1.00 0.00 2 SER A C 11
ATOM 11411 O O . SER A 1 2 ? 10.406 9.959 -10.792 1.00 0.00 2 SER A O 11
ATOM 11419 N N . SER A 1 3 ? 8.931 9.207 -12.316 1.00 0.00 3 SER A N 11
ATOM 11420 C CA . SER A 1 3 ? 8.599 8.003 -11.563 1.00 0.00 3 SER A CA 11
ATOM 11421 C C . SER A 1 3 ? 8.342 6.829 -12.502 1.00 0.00 3 SER A C 11
ATOM 11422 O O . SER A 1 3 ? 8.204 7.005 -13.711 1.00 0.00 3 SER A O 11
ATOM 11430 N N . GLY A 1 4 ? 8.278 5.628 -11.934 1.00 0.00 4 GLY A N 11
ATOM 11431 C CA . GLY A 1 4 ? 8.038 4.441 -12.733 1.00 0.00 4 GLY A CA 11
ATOM 11432 C C . GLY A 1 4 ? 6.568 4.082 -12.810 1.00 0.00 4 GLY A C 11
ATOM 11433 O O . GLY A 1 4 ? 6.065 3.316 -11.988 1.00 0.00 4 GLY A O 11
ATOM 11437 N N . SER A 1 5 ? 5.875 4.637 -13.800 1.00 0.00 5 SER A N 11
ATOM 11438 C CA . SER A 1 5 ? 4.452 4.375 -13.977 1.00 0.00 5 SER A CA 11
ATOM 11439 C C . SER A 1 5 ? 4.228 3.249 -14.982 1.00 0.00 5 SER A C 11
ATOM 11440 O O . SER A 1 5 ? 4.013 3.494 -16.169 1.00 0.00 5 SER A O 11
ATOM 11448 N N . SER A 1 6 ? 4.280 2.012 -14.496 1.00 0.00 6 SER A N 11
ATOM 11449 C CA . SER A 1 6 ? 4.087 0.847 -15.351 1.00 0.00 6 SER A CA 11
ATOM 11450 C C . SER A 1 6 ? 2.678 0.829 -15.935 1.00 0.00 6 SER A C 11
ATOM 11451 O O . SER A 1 6 ? 1.721 1.254 -15.290 1.00 0.00 6 SER A O 11
ATOM 11459 N N . GLY A 1 7 ? 2.560 0.333 -17.163 1.00 0.00 7 GLY A N 11
ATOM 11460 C CA . GLY A 1 7 ? 1.265 0.268 -17.815 1.00 0.00 7 GLY A CA 11
ATOM 11461 C C . GLY A 1 7 ? 0.282 -0.611 -17.068 1.00 0.00 7 GLY A C 11
ATOM 11462 O O . GLY A 1 7 ? 0.543 -1.027 -15.939 1.00 0.00 7 GLY A O 11
ATOM 11466 N N . LYS A 1 8 ? -0.853 -0.895 -17.698 1.00 0.00 8 LYS A N 11
ATOM 11467 C CA . LYS A 1 8 ? -1.879 -1.731 -17.086 1.00 0.00 8 LYS A CA 11
ATOM 11468 C C . LYS A 1 8 ? -1.651 -3.202 -17.416 1.00 0.00 8 LYS A C 11
ATOM 11469 O O . LYS A 1 8 ? -1.236 -3.543 -18.523 1.00 0.00 8 LYS A O 11
ATOM 11488 N N . GLY A 1 9 ? -1.926 -4.071 -16.448 1.00 0.00 9 GLY A N 11
ATOM 11489 C CA . GLY A 1 9 ? -1.746 -5.496 -16.657 1.00 0.00 9 GLY A CA 11
ATOM 11490 C C . GLY A 1 9 ? -1.057 -6.170 -15.487 1.00 0.00 9 GLY A C 11
ATOM 11491 O O . GLY A 1 9 ? 0.142 -5.991 -15.276 1.00 0.00 9 GLY A O 11
ATOM 11495 N N . GLY A 1 10 ? -1.818 -6.948 -14.722 1.00 0.00 10 GLY A N 11
ATOM 11496 C CA . GLY A 1 10 ? -1.256 -7.639 -13.576 1.00 0.00 10 GLY A CA 11
ATOM 11497 C C . GLY A 1 10 ? -2.311 -8.358 -12.759 1.00 0.00 10 GLY A C 11
ATOM 11498 O O . GLY A 1 10 ? -3.368 -7.798 -12.468 1.00 0.00 10 GLY A O 11
ATOM 11502 N N . GLN A 1 11 ? -2.024 -9.602 -12.388 1.00 0.00 11 GLN A N 11
ATOM 11503 C CA . GLN A 1 11 ? -2.958 -10.399 -11.601 1.00 0.00 11 GLN A CA 11
ATOM 11504 C C . GLN A 1 11 ? -2.589 -10.367 -10.122 1.00 0.00 11 GLN A C 11
ATOM 11505 O O . GLN A 1 11 ? -1.979 -11.303 -9.604 1.00 0.00 11 GLN A O 11
ATOM 11519 N N . VAL A 1 12 ? -2.961 -9.284 -9.447 1.00 0.00 12 VAL A N 11
ATOM 11520 C CA . VAL A 1 12 ? -2.670 -9.131 -8.027 1.00 0.00 12 VAL A CA 11
ATOM 11521 C C . VAL A 1 12 ? -3.937 -8.829 -7.235 1.00 0.00 12 VAL A C 11
ATOM 11522 O O . VAL A 1 12 ? -4.775 -8.035 -7.665 1.00 0.00 12 VAL A O 11
ATOM 11535 N N . ARG A 1 13 ? -4.071 -9.465 -6.076 1.00 0.00 13 ARG A N 11
ATOM 11536 C CA . ARG A 1 13 ? -5.236 -9.265 -5.224 1.00 0.00 13 ARG A CA 11
ATOM 11537 C C . ARG A 1 13 ? -5.015 -9.882 -3.846 1.00 0.00 13 ARG A C 11
ATOM 11538 O O . ARG A 1 13 ? -4.412 -10.948 -3.721 1.00 0.00 13 ARG A O 11
ATOM 11559 N N . PHE A 1 14 ? -5.507 -9.204 -2.814 1.00 0.00 14 PHE A N 11
ATOM 11560 C CA . PHE A 1 14 ? -5.361 -9.684 -1.445 1.00 0.00 14 PHE A CA 11
ATOM 11561 C C . PHE A 1 14 ? -6.629 -9.417 -0.638 1.00 0.00 14 PHE A C 11
ATOM 11562 O O . PHE A 1 14 ? -7.091 -8.280 -0.546 1.00 0.00 14 PHE A O 11
ATOM 11579 N N . SER A 1 15 ? -7.185 -10.474 -0.055 1.00 0.00 15 SER A N 11
ATOM 11580 C CA . SER A 1 15 ? -8.402 -10.356 0.741 1.00 0.00 15 SER A CA 11
ATOM 11581 C C . SER A 1 15 ? -8.269 -9.240 1.773 1.00 0.00 15 SER A C 11
ATOM 11582 O O . SER A 1 15 ? -7.165 -8.799 2.088 1.00 0.00 15 SER A O 11
ATOM 11590 N N . ASN A 1 16 ? -9.404 -8.789 2.296 1.00 0.00 16 ASN A N 11
ATOM 11591 C CA . ASN A 1 16 ? -9.417 -7.724 3.292 1.00 0.00 16 ASN A CA 11
ATOM 11592 C C . ASN A 1 16 ? -8.429 -8.020 4.417 1.00 0.00 16 ASN A C 11
ATOM 11593 O O . ASN A 1 16 ? -7.488 -7.260 4.647 1.00 0.00 16 ASN A O 11
ATOM 11604 N N . ASP A 1 17 ? -8.650 -9.129 5.114 1.00 0.00 17 ASP A N 11
ATOM 11605 C CA . ASP A 1 17 ? -7.779 -9.527 6.213 1.00 0.00 17 ASP A CA 11
ATOM 11606 C C . ASP A 1 17 ? -6.354 -9.761 5.721 1.00 0.00 17 ASP A C 11
ATOM 11607 O O . ASP A 1 17 ? -5.394 -9.267 6.312 1.00 0.00 17 ASP A O 11
ATOM 11616 N N . GLN A 1 18 ? -6.225 -10.517 4.635 1.00 0.00 18 GLN A N 11
ATOM 11617 C CA . GLN A 1 18 ? -4.917 -10.818 4.065 1.00 0.00 18 GLN A CA 11
ATOM 11618 C C . GLN A 1 18 ? -4.048 -9.565 4.006 1.00 0.00 18 GLN A C 11
ATOM 11619 O O . GLN A 1 18 ? -2.974 -9.513 4.606 1.00 0.00 18 GLN A O 11
ATOM 11633 N N . THR A 1 19 ? -4.520 -8.557 3.279 1.00 0.00 19 THR A N 11
ATOM 11634 C CA . THR A 1 19 ? -3.786 -7.306 3.141 1.00 0.00 19 THR A CA 11
ATOM 11635 C C . THR A 1 19 ? -3.420 -6.729 4.504 1.00 0.00 19 THR A C 11
ATOM 11636 O O . THR A 1 19 ? -2.276 -6.336 4.735 1.00 0.00 19 THR A O 11
ATOM 11647 N N . ILE A 1 20 ? -4.397 -6.682 5.403 1.00 0.00 20 ILE A N 11
ATOM 11648 C CA . ILE A 1 20 ? -4.176 -6.155 6.744 1.00 0.00 20 ILE A CA 11
ATOM 11649 C C . ILE A 1 20 ? -2.923 -6.757 7.371 1.00 0.00 20 ILE A C 11
ATOM 11650 O O . ILE A 1 20 ? -1.944 -6.054 7.620 1.00 0.00 20 ILE A O 11
ATOM 11666 N N . GLU A 1 21 ? -2.961 -8.062 7.622 1.00 0.00 21 GLU A N 11
ATOM 11667 C CA . GLU A 1 21 ? -1.828 -8.758 8.220 1.00 0.00 21 GLU A CA 11
ATOM 11668 C C . GLU A 1 21 ? -0.556 -8.522 7.409 1.00 0.00 21 GLU A C 11
ATOM 11669 O O . GLU A 1 21 ? 0.459 -8.071 7.942 1.00 0.00 21 GLU A O 11
ATOM 11681 N N . LEU A 1 22 ? -0.619 -8.831 6.119 1.00 0.00 22 LEU A N 11
ATOM 11682 C CA . LEU A 1 22 ? 0.527 -8.654 5.233 1.00 0.00 22 LEU A CA 11
ATOM 11683 C C . LEU A 1 22 ? 1.302 -7.391 5.592 1.00 0.00 22 LEU A C 11
ATOM 11684 O O . LEU A 1 22 ? 2.532 -7.373 5.550 1.00 0.00 22 LEU A O 11
ATOM 11700 N N . GLU A 1 23 ? 0.574 -6.336 5.946 1.00 0.00 23 GLU A N 11
ATOM 11701 C CA . GLU A 1 23 ? 1.195 -5.069 6.314 1.00 0.00 23 GLU A CA 11
ATOM 11702 C C . GLU A 1 23 ? 1.865 -5.167 7.681 1.00 0.00 23 GLU A C 11
ATOM 11703 O O . GLU A 1 23 ? 3.080 -5.008 7.803 1.00 0.00 23 GLU A O 11
ATOM 11715 N N . LYS A 1 24 ? 1.064 -5.431 8.708 1.00 0.00 24 LYS A N 11
ATOM 11716 C CA . LYS A 1 24 ? 1.578 -5.552 10.068 1.00 0.00 24 LYS A CA 11
ATOM 11717 C C . LYS A 1 24 ? 2.896 -6.319 10.085 1.00 0.00 24 LYS A C 11
ATOM 11718 O O . LYS A 1 24 ? 3.710 -6.154 10.995 1.00 0.00 24 LYS A O 11
ATOM 11737 N N . LYS A 1 25 ? 3.102 -7.156 9.074 1.00 0.00 25 LYS A N 11
ATOM 11738 C CA . LYS A 1 25 ? 4.323 -7.946 8.971 1.00 0.00 25 LYS A CA 11
ATOM 11739 C C . LYS A 1 25 ? 5.464 -7.112 8.400 1.00 0.00 25 LYS A C 11
ATOM 11740 O O . LYS A 1 25 ? 6.493 -6.921 9.049 1.00 0.00 25 LYS A O 11
ATOM 11759 N N . PHE A 1 26 ? 5.276 -6.616 7.181 1.00 0.00 26 PHE A N 11
ATOM 11760 C CA . PHE A 1 26 ? 6.291 -5.801 6.523 1.00 0.00 26 PHE A CA 11
ATOM 11761 C C . PHE A 1 26 ? 6.832 -4.735 7.470 1.00 0.00 26 PHE A C 11
ATOM 11762 O O . PHE A 1 26 ? 8.001 -4.358 7.395 1.00 0.00 26 PHE A O 11
ATOM 11779 N N . GLU A 1 27 ? 5.971 -4.252 8.362 1.00 0.00 27 GLU A N 11
ATOM 11780 C CA . GLU A 1 27 ? 6.362 -3.228 9.323 1.00 0.00 27 GLU A CA 11
ATOM 11781 C C . GLU A 1 27 ? 7.431 -3.756 10.276 1.00 0.00 27 GLU A C 11
ATOM 11782 O O . GLU A 1 27 ? 8.467 -3.120 10.480 1.00 0.00 27 GLU A O 11
ATOM 11794 N N . THR A 1 28 ? 7.174 -4.923 10.857 1.00 0.00 28 THR A N 11
ATOM 11795 C CA . THR A 1 28 ? 8.111 -5.536 11.789 1.00 0.00 28 THR A CA 11
ATOM 11796 C C . THR A 1 28 ? 9.331 -6.087 11.059 1.00 0.00 28 THR A C 11
ATOM 11797 O O . THR A 1 28 ? 10.402 -6.235 11.647 1.00 0.00 28 THR A O 11
ATOM 11808 N N . GLN A 1 29 ? 9.161 -6.387 9.776 1.00 0.00 29 GLN A N 11
ATOM 11809 C CA . GLN A 1 29 ? 10.250 -6.921 8.966 1.00 0.00 29 GLN A CA 11
ATOM 11810 C C . GLN A 1 29 ? 9.999 -6.672 7.483 1.00 0.00 29 GLN A C 11
ATOM 11811 O O . GLN A 1 29 ? 9.083 -7.245 6.893 1.00 0.00 29 GLN A O 11
ATOM 11825 N N . LYS A 1 30 ? 10.817 -5.813 6.885 1.00 0.00 30 LYS A N 11
ATOM 11826 C CA . LYS A 1 30 ? 10.685 -5.488 5.470 1.00 0.00 30 LYS A CA 11
ATOM 11827 C C . LYS A 1 30 ? 10.743 -6.749 4.614 1.00 0.00 30 LYS A C 11
ATOM 11828 O O . LYS A 1 30 ? 10.140 -6.812 3.542 1.00 0.00 30 LYS A O 11
ATOM 11847 N N . TYR A 1 31 ? 11.471 -7.751 5.094 1.00 0.00 31 TYR A N 11
ATOM 11848 C CA . TYR A 1 31 ? 11.608 -9.011 4.372 1.00 0.00 31 TYR A CA 11
ATOM 11849 C C . TYR A 1 31 ? 11.290 -10.196 5.279 1.00 0.00 31 TYR A C 11
ATOM 11850 O O . TYR A 1 31 ? 11.063 -10.032 6.479 1.00 0.00 31 TYR A O 11
ATOM 11868 N N . LEU A 1 32 ? 11.277 -11.390 4.698 1.00 0.00 32 LEU A N 11
ATOM 11869 C CA . LEU A 1 32 ? 10.988 -12.605 5.452 1.00 0.00 32 LEU A CA 11
ATOM 11870 C C . LEU A 1 32 ? 11.680 -13.812 4.826 1.00 0.00 32 LEU A C 11
ATOM 11871 O O . LEU A 1 32 ? 11.489 -14.106 3.645 1.00 0.00 32 LEU A O 11
ATOM 11887 N N . SER A 1 33 ? 12.481 -14.509 5.625 1.00 0.00 33 SER A N 11
ATOM 11888 C CA . SER A 1 33 ? 13.202 -15.683 5.148 1.00 0.00 33 SER A CA 11
ATOM 11889 C C . SER A 1 33 ? 12.234 -16.744 4.634 1.00 0.00 33 SER A C 11
ATOM 11890 O O . SER A 1 33 ? 11.067 -16.799 5.026 1.00 0.00 33 SER A O 11
ATOM 11898 N N . PRO A 1 34 ? 12.727 -17.609 3.735 1.00 0.00 34 PRO A N 11
ATOM 11899 C CA . PRO A 1 34 ? 11.923 -18.685 3.148 1.00 0.00 34 PRO A CA 11
ATOM 11900 C C . PRO A 1 34 ? 11.151 -19.473 4.201 1.00 0.00 34 PRO A C 11
ATOM 11901 O O . PRO A 1 34 ? 9.970 -19.782 4.038 1.00 0.00 34 PRO A O 11
ATOM 11912 N N . PRO A 1 35 ? 11.831 -19.807 5.308 1.00 0.00 35 PRO A N 11
ATOM 11913 C CA . PRO A 1 35 ? 11.228 -20.562 6.410 1.00 0.00 35 PRO A CA 11
ATOM 11914 C C . PRO A 1 35 ? 9.875 -19.997 6.828 1.00 0.00 35 PRO A C 11
ATOM 11915 O O . PRO A 1 35 ? 8.909 -20.739 7.000 1.00 0.00 35 PRO A O 11
ATOM 11926 N N . GLU A 1 36 ? 9.813 -18.679 6.989 1.00 0.00 36 GLU A N 11
ATOM 11927 C CA . GLU A 1 36 ? 8.577 -18.015 7.387 1.00 0.00 36 GLU A CA 11
ATOM 11928 C C . GLU A 1 36 ? 7.652 -17.824 6.189 1.00 0.00 36 GLU A C 11
ATOM 11929 O O . GLU A 1 36 ? 6.557 -18.385 6.142 1.00 0.00 36 GLU A O 11
ATOM 11941 N N . ARG A 1 37 ? 8.100 -17.028 5.224 1.00 0.00 37 ARG A N 11
ATOM 11942 C CA . ARG A 1 37 ? 7.312 -16.761 4.027 1.00 0.00 37 ARG A CA 11
ATOM 11943 C C . ARG A 1 37 ? 6.502 -17.989 3.624 1.00 0.00 37 ARG A C 11
ATOM 11944 O O . ARG A 1 37 ? 5.343 -17.879 3.224 1.00 0.00 37 ARG A O 11
ATOM 11965 N N . LYS A 1 38 ? 7.120 -19.161 3.732 1.00 0.00 38 LYS A N 11
ATOM 11966 C CA . LYS A 1 38 ? 6.458 -20.411 3.380 1.00 0.00 38 LYS A CA 11
ATOM 11967 C C . LYS A 1 38 ? 5.198 -20.614 4.216 1.00 0.00 38 LYS A C 11
ATOM 11968 O O . LYS A 1 38 ? 4.104 -20.783 3.677 1.00 0.00 38 LYS A O 11
ATOM 11987 N N . ARG A 1 39 ? 5.360 -20.595 5.535 1.00 0.00 39 ARG A N 11
ATOM 11988 C CA . ARG A 1 39 ? 4.236 -20.777 6.445 1.00 0.00 39 ARG A CA 11
ATOM 11989 C C . ARG A 1 39 ? 3.203 -19.669 6.262 1.00 0.00 39 ARG A C 11
ATOM 11990 O O . ARG A 1 39 ? 2.016 -19.936 6.071 1.00 0.00 39 ARG A O 11
ATOM 12011 N N . LEU A 1 40 ? 3.662 -18.423 6.323 1.00 0.00 40 LEU A N 11
ATOM 12012 C CA . LEU A 1 40 ? 2.779 -17.274 6.164 1.00 0.00 40 LEU A CA 11
ATOM 12013 C C . LEU A 1 40 ? 1.837 -17.470 4.981 1.00 0.00 40 LEU A C 11
ATOM 12014 O O . LEU A 1 40 ? 0.622 -17.323 5.111 1.00 0.00 40 LEU A O 11
ATOM 12030 N N . ALA A 1 41 ? 2.406 -17.805 3.827 1.00 0.00 41 ALA A N 11
ATOM 12031 C CA . ALA A 1 41 ? 1.617 -18.025 2.622 1.00 0.00 41 ALA A CA 11
ATOM 12032 C C . ALA A 1 41 ? 0.482 -19.010 2.882 1.00 0.00 41 ALA A C 11
ATOM 12033 O O . ALA A 1 41 ? -0.557 -18.966 2.221 1.00 0.00 41 ALA A O 11
ATOM 12040 N N . LYS A 1 42 ? 0.686 -19.900 3.847 1.00 0.00 42 LYS A N 11
ATOM 12041 C CA . LYS A 1 42 ? -0.320 -20.897 4.195 1.00 0.00 42 LYS A CA 11
ATOM 12042 C C . LYS A 1 42 ? -1.289 -20.350 5.237 1.00 0.00 42 LYS A C 11
ATOM 12043 O O . LYS A 1 42 ? -2.447 -20.763 5.298 1.00 0.00 42 LYS A O 11
ATOM 12062 N N . MET A 1 43 ? -0.809 -19.418 6.054 1.00 0.00 43 MET A N 11
ATOM 12063 C CA . MET A 1 43 ? -1.636 -18.812 7.092 1.00 0.00 43 MET A CA 11
ATOM 12064 C C . MET A 1 43 ? -2.620 -17.814 6.490 1.00 0.00 43 MET A C 11
ATOM 12065 O O . MET A 1 43 ? -3.813 -17.843 6.795 1.00 0.00 43 MET A O 11
ATOM 12079 N N . LEU A 1 44 ? -2.113 -16.933 5.635 1.00 0.00 44 LEU A N 11
ATOM 12080 C CA . LEU A 1 44 ? -2.948 -15.925 4.990 1.00 0.00 44 LEU A CA 11
ATOM 12081 C C . LEU A 1 44 ? -3.583 -16.477 3.718 1.00 0.00 44 LEU A C 11
ATOM 12082 O O . LEU A 1 44 ? -4.260 -15.754 2.988 1.00 0.00 44 LEU A O 11
ATOM 12098 N N . GLN A 1 45 ? -3.361 -17.762 3.461 1.00 0.00 45 GLN A N 11
ATOM 12099 C CA . GLN A 1 45 ? -3.914 -18.410 2.278 1.00 0.00 45 GLN A CA 11
ATOM 12100 C C . GLN A 1 45 ? -3.388 -17.757 1.004 1.00 0.00 45 GLN A C 11
ATOM 12101 O O . GLN A 1 45 ? -4.120 -17.604 0.025 1.00 0.00 45 GLN A O 11
ATOM 12115 N N . LEU A 1 46 ? -2.117 -17.373 1.023 1.00 0.00 46 LEU A N 11
ATOM 12116 C CA . LEU A 1 46 ? -1.492 -16.736 -0.131 1.00 0.00 46 LEU A CA 11
ATOM 12117 C C . LEU A 1 46 ? -0.439 -17.647 -0.753 1.00 0.00 46 LEU A C 11
ATOM 12118 O O . LEU A 1 46 ? -0.257 -18.786 -0.323 1.00 0.00 46 LEU A O 11
ATOM 12134 N N . SER A 1 47 ? 0.254 -17.137 -1.766 1.00 0.00 47 SER A N 11
ATOM 12135 C CA . SER A 1 47 ? 1.288 -17.905 -2.449 1.00 0.00 47 SER A CA 11
ATOM 12136 C C . SER A 1 47 ? 2.671 -17.325 -2.166 1.00 0.00 47 SER A C 11
ATOM 12137 O O . SER A 1 47 ? 2.827 -16.114 -2.010 1.00 0.00 47 SER A O 11
ATOM 12145 N N . GLU A 1 48 ? 3.671 -18.199 -2.103 1.00 0.00 48 GLU A N 11
ATOM 12146 C CA . GLU A 1 48 ? 5.040 -17.774 -1.838 1.00 0.00 48 GLU A CA 11
ATOM 12147 C C . GLU A 1 48 ? 5.409 -16.565 -2.693 1.00 0.00 48 GLU A C 11
ATOM 12148 O O . GLU A 1 48 ? 6.122 -15.668 -2.244 1.00 0.00 48 GLU A O 11
ATOM 12160 N N . ARG A 1 49 ? 4.919 -16.549 -3.929 1.00 0.00 49 ARG A N 11
ATOM 12161 C CA . ARG A 1 49 ? 5.198 -15.453 -4.848 1.00 0.00 49 ARG A CA 11
ATOM 12162 C C . ARG A 1 49 ? 4.427 -14.198 -4.448 1.00 0.00 49 ARG A C 11
ATOM 12163 O O . ARG A 1 49 ? 4.891 -13.079 -4.662 1.00 0.00 49 ARG A O 11
ATOM 12184 N N . GLN A 1 50 ? 3.248 -14.395 -3.866 1.00 0.00 50 GLN A N 11
ATOM 12185 C CA . GLN A 1 50 ? 2.413 -13.279 -3.438 1.00 0.00 50 GLN A CA 11
ATOM 12186 C C . GLN A 1 50 ? 2.978 -12.628 -2.180 1.00 0.00 50 GLN A C 11
ATOM 12187 O O . GLN A 1 50 ? 2.782 -11.436 -1.944 1.00 0.00 50 GLN A O 11
ATOM 12201 N N . VAL A 1 51 ? 3.680 -13.419 -1.374 1.00 0.00 51 VAL A N 11
ATOM 12202 C CA . VAL A 1 51 ? 4.274 -12.919 -0.140 1.00 0.00 51 VAL A CA 11
ATOM 12203 C C . VAL A 1 51 ? 5.683 -12.390 -0.383 1.00 0.00 51 VAL A C 11
ATOM 12204 O O . VAL A 1 51 ? 6.195 -11.578 0.387 1.00 0.00 51 VAL A O 11
ATOM 12217 N N . LYS A 1 52 ? 6.306 -12.856 -1.461 1.00 0.00 52 LYS A N 11
ATOM 12218 C CA . LYS A 1 52 ? 7.656 -12.430 -1.808 1.00 0.00 52 LYS A CA 11
ATOM 12219 C C . LYS A 1 52 ? 7.625 -11.175 -2.675 1.00 0.00 52 LYS A C 11
ATOM 12220 O O . LYS A 1 52 ? 8.505 -10.319 -2.580 1.00 0.00 52 LYS A O 11
ATOM 12239 N N . THR A 1 53 ? 6.603 -11.069 -3.519 1.00 0.00 53 THR A N 11
ATOM 12240 C CA . THR A 1 53 ? 6.456 -9.919 -4.402 1.00 0.00 53 THR A CA 11
ATOM 12241 C C . THR A 1 53 ? 5.866 -8.727 -3.657 1.00 0.00 53 THR A C 11
ATOM 12242 O O . THR A 1 53 ? 6.424 -7.630 -3.683 1.00 0.00 53 THR A O 11
ATOM 12253 N N . TRP A 1 54 ? 4.737 -8.949 -2.995 1.00 0.00 54 TRP A N 11
ATOM 12254 C CA . TRP A 1 54 ? 4.072 -7.891 -2.242 1.00 0.00 54 TRP A CA 11
ATOM 12255 C C . TRP A 1 54 ? 5.082 -7.076 -1.441 1.00 0.00 54 TRP A C 11
ATOM 12256 O O . TRP A 1 54 ? 5.248 -5.878 -1.669 1.00 0.00 54 TRP A O 11
ATOM 12277 N N . PHE A 1 55 ? 5.754 -7.733 -0.501 1.00 0.00 55 PHE A N 11
ATOM 12278 C CA . PHE A 1 55 ? 6.747 -7.068 0.334 1.00 0.00 55 PHE A CA 11
ATOM 12279 C C . PHE A 1 55 ? 7.724 -6.263 -0.518 1.00 0.00 55 PHE A C 11
ATOM 12280 O O . PHE A 1 55 ? 7.878 -5.057 -0.330 1.00 0.00 55 PHE A O 11
ATOM 12297 N N . GLN A 1 56 ? 8.381 -6.941 -1.453 1.00 0.00 56 GLN A N 11
ATOM 12298 C CA . GLN A 1 56 ? 9.344 -6.290 -2.333 1.00 0.00 56 GLN A CA 11
ATOM 12299 C C . GLN A 1 56 ? 8.799 -4.962 -2.849 1.00 0.00 56 GLN A C 11
ATOM 12300 O O . GLN A 1 56 ? 9.444 -3.923 -2.720 1.00 0.00 56 GLN A O 11
ATOM 12314 N N . ASN A 1 57 ? 7.606 -5.005 -3.435 1.00 0.00 57 ASN A N 11
ATOM 12315 C CA . ASN A 1 57 ? 6.974 -3.806 -3.971 1.00 0.00 57 ASN A CA 11
ATOM 12316 C C . ASN A 1 57 ? 6.664 -2.810 -2.858 1.00 0.00 57 ASN A C 11
ATOM 12317 O O . ASN A 1 57 ? 6.818 -1.601 -3.032 1.00 0.00 57 ASN A O 11
ATOM 12328 N N . ARG A 1 58 ? 6.226 -3.327 -1.714 1.00 0.00 58 ARG A N 11
ATOM 12329 C CA . ARG A 1 58 ? 5.894 -2.483 -0.573 1.00 0.00 58 ARG A CA 11
ATOM 12330 C C . ARG A 1 58 ? 7.071 -1.589 -0.196 1.00 0.00 58 ARG A C 11
ATOM 12331 O O . ARG A 1 58 ? 6.928 -0.372 -0.081 1.00 0.00 58 ARG A O 11
ATOM 12352 N N . ARG A 1 59 ? 8.235 -2.202 -0.004 1.00 0.00 59 ARG A N 11
ATOM 12353 C CA . ARG A 1 59 ? 9.437 -1.462 0.362 1.00 0.00 59 ARG A CA 11
ATOM 12354 C C . ARG A 1 59 ? 9.574 -0.197 -0.480 1.00 0.00 59 ARG A C 11
ATOM 12355 O O . ARG A 1 59 ? 9.501 0.916 0.038 1.00 0.00 59 ARG A O 11
ATOM 12376 N N . ALA A 1 60 ? 9.773 -0.378 -1.782 1.00 0.00 60 ALA A N 11
ATOM 12377 C CA . ALA A 1 60 ? 9.919 0.748 -2.696 1.00 0.00 60 ALA A CA 11
ATOM 12378 C C . ALA A 1 60 ? 8.966 1.881 -2.328 1.00 0.00 60 ALA A C 11
ATOM 12379 O O . ALA A 1 60 ? 9.310 3.057 -2.442 1.00 0.00 60 ALA A O 11
ATOM 12386 N N . LYS A 1 61 ? 7.767 1.518 -1.886 1.00 0.00 61 LYS A N 11
ATOM 12387 C CA . LYS A 1 61 ? 6.763 2.503 -1.501 1.00 0.00 61 LYS A CA 11
ATOM 12388 C C . LYS A 1 61 ? 7.061 3.070 -0.116 1.00 0.00 61 LYS A C 11
ATOM 12389 O O . LYS A 1 61 ? 6.867 4.260 0.132 1.00 0.00 61 LYS A O 11
ATOM 12408 N N . TRP A 1 62 ? 7.535 2.212 0.780 1.00 0.00 62 TRP A N 11
ATOM 12409 C CA . TRP A 1 62 ? 7.861 2.629 2.139 1.00 0.00 62 TRP A CA 11
ATOM 12410 C C . TRP A 1 62 ? 9.030 3.607 2.143 1.00 0.00 62 TRP A C 11
ATOM 12411 O O . TRP A 1 62 ? 8.972 4.656 2.785 1.00 0.00 62 TRP A O 11
ATOM 12432 N N . ARG A 1 63 ? 10.090 3.258 1.422 1.00 0.00 63 ARG A N 11
ATOM 12433 C CA . ARG A 1 63 ? 11.274 4.106 1.343 1.00 0.00 63 ARG A CA 11
ATOM 12434 C C . ARG A 1 63 ? 10.888 5.553 1.050 1.00 0.00 63 ARG A C 11
ATOM 12435 O O . ARG A 1 63 ? 11.334 6.475 1.733 1.00 0.00 63 ARG A O 11
ATOM 12456 N N . ARG A 1 64 ? 10.056 5.743 0.031 1.00 0.00 64 ARG A N 11
ATOM 12457 C CA . ARG A 1 64 ? 9.612 7.077 -0.354 1.00 0.00 64 ARG A CA 11
ATOM 12458 C C . ARG A 1 64 ? 9.122 7.858 0.862 1.00 0.00 64 ARG A C 11
ATOM 12459 O O . ARG A 1 64 ? 9.339 9.066 0.966 1.00 0.00 64 ARG A O 11
ATOM 12480 N N . SER A 1 65 ? 8.459 7.161 1.780 1.00 0.00 65 SER A N 11
ATOM 12481 C CA . SER A 1 65 ? 7.934 7.790 2.986 1.00 0.00 65 SER A CA 11
ATOM 12482 C C . SER A 1 65 ? 9.059 8.416 3.805 1.00 0.00 65 SER A C 11
ATOM 12483 O O . SER A 1 65 ? 8.918 9.518 4.334 1.00 0.00 65 SER A O 11
ATOM 12491 N N . GLY A 1 66 ? 10.177 7.704 3.905 1.00 0.00 66 GLY A N 11
ATOM 12492 C CA . GLY A 1 66 ? 11.311 8.205 4.661 1.00 0.00 66 GLY A CA 11
ATOM 12493 C C . GLY A 1 66 ? 12.560 7.371 4.454 1.00 0.00 66 GLY A C 11
ATOM 12494 O O . GLY A 1 66 ? 12.494 6.171 4.189 1.00 0.00 66 GLY A O 11
ATOM 12498 N N . PRO A 1 67 ? 13.731 8.014 4.572 1.00 0.00 67 PRO A N 11
ATOM 12499 C CA . PRO A 1 67 ? 15.023 7.343 4.399 1.00 0.00 67 PRO A CA 11
ATOM 12500 C C . PRO A 1 67 ? 15.329 6.372 5.534 1.00 0.00 67 PRO A C 11
ATOM 12501 O O . PRO A 1 67 ? 16.141 5.459 5.380 1.00 0.00 67 PRO A O 11
ATOM 12512 N N . SER A 1 68 ? 14.674 6.574 6.672 1.00 0.00 68 SER A N 11
ATOM 12513 C CA . SER A 1 68 ? 14.879 5.717 7.835 1.00 0.00 68 SER A CA 11
ATOM 12514 C C . SER A 1 68 ? 15.031 4.259 7.414 1.00 0.00 68 SER A C 11
ATOM 12515 O O . SER A 1 68 ? 14.328 3.781 6.523 1.00 0.00 68 SER A O 11
ATOM 12523 N N . SER A 1 69 ? 15.954 3.556 8.063 1.00 0.00 69 SER A N 11
ATOM 12524 C CA . SER A 1 69 ? 16.202 2.152 7.755 1.00 0.00 69 SER A CA 11
ATOM 12525 C C . SER A 1 69 ? 15.445 1.243 8.717 1.00 0.00 69 SER A C 11
ATOM 12526 O O . SER A 1 69 ? 15.111 1.641 9.832 1.00 0.00 69 SER A O 11
ATOM 12534 N N . GLY A 1 70 ? 15.177 0.017 8.277 1.00 0.00 70 GLY A N 11
ATOM 12535 C CA . GLY A 1 70 ? 14.461 -0.931 9.110 1.00 0.00 70 GLY A CA 11
ATOM 12536 C C . GLY A 1 70 ? 12.982 -0.992 8.780 1.00 0.00 70 GLY A C 11
ATOM 12537 O O . GLY A 1 70 ? 12.217 -0.109 9.168 1.00 0.00 70 GLY A O 11
ATOM 12541 N N . GLY A 1 1 ? -13.690 20.008 -2.600 1.00 0.00 1 GLY A N 12
ATOM 12542 C CA . GLY A 1 1 ? -12.272 20.306 -2.513 1.00 0.00 1 GLY A CA 12
ATOM 12543 C C . GLY A 1 1 ? -11.464 19.596 -3.581 1.00 0.00 1 GLY A C 12
ATOM 12544 O O . GLY A 1 1 ? -11.503 19.973 -4.752 1.00 0.00 1 GLY A O 12
ATOM 12548 N N . SER A 1 2 ? -10.729 18.565 -3.177 1.00 0.00 2 SER A N 12
ATOM 12549 C CA . SER A 1 2 ? -9.903 17.804 -4.107 1.00 0.00 2 SER A CA 12
ATOM 12550 C C . SER A 1 2 ? -9.944 16.315 -3.777 1.00 0.00 2 SER A C 12
ATOM 12551 O O . SER A 1 2 ? -10.504 15.909 -2.758 1.00 0.00 2 SER A O 12
ATOM 12559 N N . SER A 1 3 ? -9.346 15.506 -4.645 1.00 0.00 3 SER A N 12
ATOM 12560 C CA . SER A 1 3 ? -9.317 14.061 -4.449 1.00 0.00 3 SER A CA 12
ATOM 12561 C C . SER A 1 3 ? -7.946 13.493 -4.803 1.00 0.00 3 SER A C 12
ATOM 12562 O O . SER A 1 3 ? -7.096 14.190 -5.354 1.00 0.00 3 SER A O 12
ATOM 12570 N N . GLY A 1 4 ? -7.739 12.219 -4.480 1.00 0.00 4 GLY A N 12
ATOM 12571 C CA . GLY A 1 4 ? -6.470 11.577 -4.770 1.00 0.00 4 GLY A CA 12
ATOM 12572 C C . GLY A 1 4 ? -6.369 11.119 -6.212 1.00 0.00 4 GLY A C 12
ATOM 12573 O O . GLY A 1 4 ? -7.161 11.532 -7.059 1.00 0.00 4 GLY A O 12
ATOM 12577 N N . SER A 1 5 ? -5.389 10.265 -6.492 1.00 0.00 5 SER A N 12
ATOM 12578 C CA . SER A 1 5 ? -5.183 9.755 -7.843 1.00 0.00 5 SER A CA 12
ATOM 12579 C C . SER A 1 5 ? -4.338 8.485 -7.820 1.00 0.00 5 SER A C 12
ATOM 12580 O O . SER A 1 5 ? -3.136 8.530 -7.560 1.00 0.00 5 SER A O 12
ATOM 12588 N N . SER A 1 6 ? -4.977 7.352 -8.096 1.00 0.00 6 SER A N 12
ATOM 12589 C CA . SER A 1 6 ? -4.287 6.068 -8.104 1.00 0.00 6 SER A CA 12
ATOM 12590 C C . SER A 1 6 ? -4.833 5.165 -9.205 1.00 0.00 6 SER A C 12
ATOM 12591 O O . SER A 1 6 ? -5.828 5.487 -9.852 1.00 0.00 6 SER A O 12
ATOM 12599 N N . GLY A 1 7 ? -4.172 4.030 -9.413 1.00 0.00 7 GLY A N 12
ATOM 12600 C CA . GLY A 1 7 ? -4.605 3.096 -10.437 1.00 0.00 7 GLY A CA 12
ATOM 12601 C C . GLY A 1 7 ? -3.526 2.824 -11.467 1.00 0.00 7 GLY A C 12
ATOM 12602 O O . GLY A 1 7 ? -3.271 1.672 -11.820 1.00 0.00 7 GLY A O 12
ATOM 12606 N N . LYS A 1 8 ? -2.892 3.886 -11.952 1.00 0.00 8 LYS A N 12
ATOM 12607 C CA . LYS A 1 8 ? -1.835 3.758 -12.948 1.00 0.00 8 LYS A CA 12
ATOM 12608 C C . LYS A 1 8 ? -0.758 2.786 -12.476 1.00 0.00 8 LYS A C 12
ATOM 12609 O O . LYS A 1 8 ? -0.042 3.057 -11.513 1.00 0.00 8 LYS A O 12
ATOM 12628 N N . GLY A 1 9 ? -0.648 1.652 -13.163 1.00 0.00 9 GLY A N 12
ATOM 12629 C CA . GLY A 1 9 ? 0.345 0.658 -12.800 1.00 0.00 9 GLY A CA 12
ATOM 12630 C C . GLY A 1 9 ? 0.266 0.267 -11.337 1.00 0.00 9 GLY A C 12
ATOM 12631 O O . GLY A 1 9 ? 1.289 0.112 -10.673 1.00 0.00 9 GLY A O 12
ATOM 12635 N N . GLY A 1 10 ? -0.955 0.108 -10.834 1.00 0.00 10 GLY A N 12
ATOM 12636 C CA . GLY A 1 10 ? -1.141 -0.264 -9.444 1.00 0.00 10 GLY A CA 12
ATOM 12637 C C . GLY A 1 10 ? -2.253 -1.278 -9.259 1.00 0.00 10 GLY A C 12
ATOM 12638 O O . GLY A 1 10 ? -3.381 -0.916 -8.924 1.00 0.00 10 GLY A O 12
ATOM 12642 N N . GLN A 1 11 ? -1.936 -2.549 -9.479 1.00 0.00 11 GLN A N 12
ATOM 12643 C CA . GLN A 1 11 ? -2.919 -3.617 -9.337 1.00 0.00 11 GLN A CA 12
ATOM 12644 C C . GLN A 1 11 ? -2.607 -4.486 -8.123 1.00 0.00 11 GLN A C 12
ATOM 12645 O O . GLN A 1 11 ? -1.495 -4.995 -7.980 1.00 0.00 11 GLN A O 12
ATOM 12659 N N . VAL A 1 12 ? -3.596 -4.650 -7.250 1.00 0.00 12 VAL A N 12
ATOM 12660 C CA . VAL A 1 12 ? -3.428 -5.458 -6.048 1.00 0.00 12 VAL A CA 12
ATOM 12661 C C . VAL A 1 12 ? -4.597 -6.418 -5.863 1.00 0.00 12 VAL A C 12
ATOM 12662 O O . VAL A 1 12 ? -5.759 -6.018 -5.936 1.00 0.00 12 VAL A O 12
ATOM 12675 N N . ARG A 1 13 ? -4.282 -7.687 -5.623 1.00 0.00 13 ARG A N 12
ATOM 12676 C CA . ARG A 1 13 ? -5.307 -8.705 -5.428 1.00 0.00 13 ARG A CA 12
ATOM 12677 C C . ARG A 1 13 ? -5.057 -9.488 -4.142 1.00 0.00 13 ARG A C 12
ATOM 12678 O O . ARG A 1 13 ? -4.367 -10.507 -4.148 1.00 0.00 13 ARG A O 12
ATOM 12699 N N . PHE A 1 14 ? -5.624 -9.005 -3.041 1.00 0.00 14 PHE A N 12
ATOM 12700 C CA . PHE A 1 14 ? -5.462 -9.658 -1.748 1.00 0.00 14 PHE A CA 12
ATOM 12701 C C . PHE A 1 14 ? -6.709 -9.478 -0.887 1.00 0.00 14 PHE A C 12
ATOM 12702 O O . PHE A 1 14 ? -7.289 -8.393 -0.836 1.00 0.00 14 PHE A O 12
ATOM 12719 N N . SER A 1 15 ? -7.116 -10.549 -0.213 1.00 0.00 15 SER A N 12
ATOM 12720 C CA . SER A 1 15 ? -8.296 -10.511 0.642 1.00 0.00 15 SER A CA 12
ATOM 12721 C C . SER A 1 15 ? -8.174 -9.408 1.689 1.00 0.00 15 SER A C 12
ATOM 12722 O O . SER A 1 15 ? -7.075 -9.076 2.130 1.00 0.00 15 SER A O 12
ATOM 12730 N N . ASN A 1 16 ? -9.311 -8.844 2.081 1.00 0.00 16 ASN A N 12
ATOM 12731 C CA . ASN A 1 16 ? -9.333 -7.777 3.075 1.00 0.00 16 ASN A CA 12
ATOM 12732 C C . ASN A 1 16 ? -8.360 -8.074 4.213 1.00 0.00 16 ASN A C 12
ATOM 12733 O O . ASN A 1 16 ? -7.383 -7.352 4.412 1.00 0.00 16 ASN A O 12
ATOM 12744 N N . ASP A 1 17 ? -8.634 -9.142 4.954 1.00 0.00 17 ASP A N 12
ATOM 12745 C CA . ASP A 1 17 ? -7.783 -9.536 6.071 1.00 0.00 17 ASP A CA 12
ATOM 12746 C C . ASP A 1 17 ? -6.356 -9.799 5.599 1.00 0.00 17 ASP A C 12
ATOM 12747 O O . ASP A 1 17 ? -5.399 -9.275 6.168 1.00 0.00 17 ASP A O 12
ATOM 12756 N N . GLN A 1 18 ? -6.223 -10.614 4.558 1.00 0.00 18 GLN A N 12
ATOM 12757 C CA . GLN A 1 18 ? -4.912 -10.948 4.013 1.00 0.00 18 GLN A CA 12
ATOM 12758 C C . GLN A 1 18 ? -4.023 -9.711 3.938 1.00 0.00 18 GLN A C 12
ATOM 12759 O O . GLN A 1 18 ? -2.917 -9.694 4.478 1.00 0.00 18 GLN A O 12
ATOM 12773 N N . THR A 1 19 ? -4.514 -8.675 3.263 1.00 0.00 19 THR A N 12
ATOM 12774 C CA . THR A 1 19 ? -3.764 -7.434 3.116 1.00 0.00 19 THR A CA 12
ATOM 12775 C C . THR A 1 19 ? -3.376 -6.862 4.474 1.00 0.00 19 THR A C 12
ATOM 12776 O O . THR A 1 19 ? -2.201 -6.603 4.737 1.00 0.00 19 THR A O 12
ATOM 12787 N N . ILE A 1 20 ? -4.370 -6.667 5.335 1.00 0.00 20 ILE A N 12
ATOM 12788 C CA . ILE A 1 20 ? -4.131 -6.126 6.667 1.00 0.00 20 ILE A CA 12
ATOM 12789 C C . ILE A 1 20 ? -2.890 -6.749 7.299 1.00 0.00 20 ILE A C 12
ATOM 12790 O O . ILE A 1 20 ? -1.900 -6.063 7.549 1.00 0.00 20 ILE A O 12
ATOM 12806 N N . GLU A 1 21 ? -2.952 -8.052 7.552 1.00 0.00 21 GLU A N 12
ATOM 12807 C CA . GLU A 1 21 ? -1.833 -8.767 8.153 1.00 0.00 21 GLU A CA 12
ATOM 12808 C C . GLU A 1 21 ? -0.556 -8.559 7.344 1.00 0.00 21 GLU A C 12
ATOM 12809 O O . GLU A 1 21 ? 0.466 -8.125 7.877 1.00 0.00 21 GLU A O 12
ATOM 12821 N N . LEU A 1 22 ? -0.623 -8.870 6.054 1.00 0.00 22 LEU A N 12
ATOM 12822 C CA . LEU A 1 22 ? 0.527 -8.718 5.170 1.00 0.00 22 LEU A CA 12
ATOM 12823 C C . LEU A 1 22 ? 1.306 -7.449 5.503 1.00 0.00 22 LEU A C 12
ATOM 12824 O O . LEU A 1 22 ? 2.529 -7.410 5.378 1.00 0.00 22 LEU A O 12
ATOM 12840 N N . GLU A 1 23 ? 0.587 -6.415 5.928 1.00 0.00 23 GLU A N 12
ATOM 12841 C CA . GLU A 1 23 ? 1.212 -5.145 6.280 1.00 0.00 23 GLU A CA 12
ATOM 12842 C C . GLU A 1 23 ? 1.846 -5.216 7.666 1.00 0.00 23 GLU A C 12
ATOM 12843 O O . GLU A 1 23 ? 3.032 -4.932 7.834 1.00 0.00 23 GLU A O 12
ATOM 12855 N N . LYS A 1 24 ? 1.047 -5.597 8.657 1.00 0.00 24 LYS A N 12
ATOM 12856 C CA . LYS A 1 24 ? 1.528 -5.707 10.029 1.00 0.00 24 LYS A CA 12
ATOM 12857 C C . LYS A 1 24 ? 2.845 -6.475 10.084 1.00 0.00 24 LYS A C 12
ATOM 12858 O O . LYS A 1 24 ? 3.596 -6.370 11.054 1.00 0.00 24 LYS A O 12
ATOM 12877 N N . LYS A 1 25 ? 3.120 -7.245 9.037 1.00 0.00 25 LYS A N 12
ATOM 12878 C CA . LYS A 1 25 ? 4.347 -8.028 8.964 1.00 0.00 25 LYS A CA 12
ATOM 12879 C C . LYS A 1 25 ? 5.493 -7.194 8.400 1.00 0.00 25 LYS A C 12
ATOM 12880 O O . LYS A 1 25 ? 6.509 -6.987 9.064 1.00 0.00 25 LYS A O 12
ATOM 12899 N N . PHE A 1 26 ? 5.322 -6.715 7.172 1.00 0.00 26 PHE A N 12
ATOM 12900 C CA . PHE A 1 26 ? 6.341 -5.902 6.520 1.00 0.00 26 PHE A CA 12
ATOM 12901 C C . PHE A 1 26 ? 6.886 -4.843 7.474 1.00 0.00 26 PHE A C 12
ATOM 12902 O O . PHE A 1 26 ? 8.083 -4.559 7.484 1.00 0.00 26 PHE A O 12
ATOM 12919 N N . GLU A 1 27 ? 5.997 -4.263 8.274 1.00 0.00 27 GLU A N 12
ATOM 12920 C CA . GLU A 1 27 ? 6.388 -3.235 9.231 1.00 0.00 27 GLU A CA 12
ATOM 12921 C C . GLU A 1 27 ? 7.448 -3.762 10.193 1.00 0.00 27 GLU A C 12
ATOM 12922 O O . GLU A 1 27 ? 8.487 -3.132 10.397 1.00 0.00 27 GLU A O 12
ATOM 12934 N N . THR A 1 28 ? 7.179 -4.922 10.784 1.00 0.00 28 THR A N 12
ATOM 12935 C CA . THR A 1 28 ? 8.107 -5.534 11.726 1.00 0.00 28 THR A CA 12
ATOM 12936 C C . THR A 1 28 ? 9.334 -6.087 11.009 1.00 0.00 28 THR A C 12
ATOM 12937 O O . THR A 1 28 ? 10.395 -6.246 11.610 1.00 0.00 28 THR A O 12
ATOM 12948 N N . GLN A 1 29 ? 9.180 -6.376 9.721 1.00 0.00 29 GLN A N 12
ATOM 12949 C CA . GLN A 1 29 ? 10.276 -6.911 8.922 1.00 0.00 29 GLN A CA 12
ATOM 12950 C C . GLN A 1 29 ? 10.028 -6.684 7.435 1.00 0.00 29 GLN A C 12
ATOM 12951 O O . GLN A 1 29 ? 9.130 -7.285 6.845 1.00 0.00 29 GLN A O 12
ATOM 12965 N N . LYS A 1 30 ? 10.829 -5.812 6.833 1.00 0.00 30 LYS A N 12
ATOM 12966 C CA . LYS A 1 30 ? 10.698 -5.504 5.413 1.00 0.00 30 LYS A CA 12
ATOM 12967 C C . LYS A 1 30 ? 10.805 -6.771 4.570 1.00 0.00 30 LYS A C 12
ATOM 12968 O O . LYS A 1 30 ? 10.252 -6.846 3.473 1.00 0.00 30 LYS A O 12
ATOM 12987 N N . TYR A 1 31 ? 11.516 -7.764 5.091 1.00 0.00 31 TYR A N 12
ATOM 12988 C CA . TYR A 1 31 ? 11.696 -9.028 4.385 1.00 0.00 31 TYR A CA 12
ATOM 12989 C C . TYR A 1 31 ? 11.376 -10.210 5.295 1.00 0.00 31 TYR A C 12
ATOM 12990 O O . TYR A 1 31 ? 11.165 -10.044 6.497 1.00 0.00 31 TYR A O 12
ATOM 13008 N N . LEU A 1 32 ? 11.342 -11.404 4.713 1.00 0.00 32 LEU A N 12
ATOM 13009 C CA . LEU A 1 32 ? 11.049 -12.616 5.470 1.00 0.00 32 LEU A CA 12
ATOM 13010 C C . LEU A 1 32 ? 11.721 -13.830 4.835 1.00 0.00 32 LEU A C 12
ATOM 13011 O O . LEU A 1 32 ? 11.520 -14.117 3.656 1.00 0.00 32 LEU A O 12
ATOM 13027 N N . SER A 1 33 ? 12.518 -14.540 5.627 1.00 0.00 33 SER A N 12
ATOM 13028 C CA . SER A 1 33 ? 13.221 -15.722 5.143 1.00 0.00 33 SER A CA 12
ATOM 13029 C C . SER A 1 33 ? 12.234 -16.773 4.642 1.00 0.00 33 SER A C 12
ATOM 13030 O O . SER A 1 33 ? 11.075 -16.819 5.053 1.00 0.00 33 SER A O 12
ATOM 13038 N N . PRO A 1 34 ? 12.705 -17.639 3.733 1.00 0.00 34 PRO A N 12
ATOM 13039 C CA . PRO A 1 34 ? 11.882 -18.707 3.156 1.00 0.00 34 PRO A CA 12
ATOM 13040 C C . PRO A 1 34 ? 11.122 -19.491 4.220 1.00 0.00 34 PRO A C 12
ATOM 13041 O O . PRO A 1 34 ? 9.936 -19.790 4.076 1.00 0.00 34 PRO A O 12
ATOM 13052 N N . PRO A 1 35 ? 11.817 -19.832 5.315 1.00 0.00 35 PRO A N 12
ATOM 13053 C CA . PRO A 1 35 ? 11.226 -20.586 6.425 1.00 0.00 35 PRO A CA 12
ATOM 13054 C C . PRO A 1 35 ? 9.884 -20.011 6.866 1.00 0.00 35 PRO A C 12
ATOM 13055 O O . PRO A 1 35 ? 8.929 -20.751 7.102 1.00 0.00 35 PRO A O 12
ATOM 13066 N N . GLU A 1 36 ? 9.819 -18.688 6.975 1.00 0.00 36 GLU A N 12
ATOM 13067 C CA . GLU A 1 36 ? 8.593 -18.015 7.388 1.00 0.00 36 GLU A CA 12
ATOM 13068 C C . GLU A 1 36 ? 7.654 -17.819 6.202 1.00 0.00 36 GLU A C 12
ATOM 13069 O O . GLU A 1 36 ? 6.562 -18.386 6.160 1.00 0.00 36 GLU A O 12
ATOM 13081 N N . ARG A 1 37 ? 8.086 -17.010 5.240 1.00 0.00 37 ARG A N 12
ATOM 13082 C CA . ARG A 1 37 ? 7.284 -16.737 4.053 1.00 0.00 37 ARG A CA 12
ATOM 13083 C C . ARG A 1 37 ? 6.493 -17.973 3.635 1.00 0.00 37 ARG A C 12
ATOM 13084 O O . ARG A 1 37 ? 5.338 -17.873 3.221 1.00 0.00 37 ARG A O 12
ATOM 13105 N N . LYS A 1 38 ? 7.123 -19.137 3.746 1.00 0.00 38 LYS A N 12
ATOM 13106 C CA . LYS A 1 38 ? 6.479 -20.394 3.381 1.00 0.00 38 LYS A CA 12
ATOM 13107 C C . LYS A 1 38 ? 5.258 -20.654 4.257 1.00 0.00 38 LYS A C 12
ATOM 13108 O O . LYS A 1 38 ? 4.182 -20.983 3.756 1.00 0.00 38 LYS A O 12
ATOM 13127 N N . ARG A 1 39 ? 5.431 -20.504 5.566 1.00 0.00 39 ARG A N 12
ATOM 13128 C CA . ARG A 1 39 ? 4.342 -20.722 6.510 1.00 0.00 39 ARG A CA 12
ATOM 13129 C C . ARG A 1 39 ? 3.286 -19.628 6.385 1.00 0.00 39 ARG A C 12
ATOM 13130 O O . ARG A 1 39 ? 2.086 -19.907 6.382 1.00 0.00 39 ARG A O 12
ATOM 13151 N N . LEU A 1 40 ? 3.739 -18.384 6.282 1.00 0.00 40 LEU A N 12
ATOM 13152 C CA . LEU A 1 40 ? 2.834 -17.247 6.157 1.00 0.00 40 LEU A CA 12
ATOM 13153 C C . LEU A 1 40 ? 1.832 -17.471 5.029 1.00 0.00 40 LEU A C 12
ATOM 13154 O O . LEU A 1 40 ? 0.624 -17.346 5.224 1.00 0.00 40 LEU A O 12
ATOM 13170 N N . ALA A 1 41 ? 2.343 -17.805 3.848 1.00 0.00 41 ALA A N 12
ATOM 13171 C CA . ALA A 1 41 ? 1.494 -18.050 2.690 1.00 0.00 41 ALA A CA 12
ATOM 13172 C C . ALA A 1 41 ? 0.394 -19.053 3.018 1.00 0.00 41 ALA A C 12
ATOM 13173 O O . ALA A 1 41 ? -0.652 -19.079 2.369 1.00 0.00 41 ALA A O 12
ATOM 13180 N N . LYS A 1 42 ? 0.636 -19.880 4.030 1.00 0.00 42 LYS A N 12
ATOM 13181 C CA . LYS A 1 42 ? -0.334 -20.886 4.446 1.00 0.00 42 LYS A CA 12
ATOM 13182 C C . LYS A 1 42 ? -1.303 -20.314 5.476 1.00 0.00 42 LYS A C 12
ATOM 13183 O O . LYS A 1 42 ? -2.480 -20.673 5.501 1.00 0.00 42 LYS A O 12
ATOM 13202 N N . MET A 1 43 ? -0.800 -19.421 6.323 1.00 0.00 43 MET A N 12
ATOM 13203 C CA . MET A 1 43 ? -1.623 -18.798 7.353 1.00 0.00 43 MET A CA 12
ATOM 13204 C C . MET A 1 43 ? -2.628 -17.831 6.735 1.00 0.00 43 MET A C 12
ATOM 13205 O O . MET A 1 43 ? -3.804 -17.823 7.102 1.00 0.00 43 MET A O 12
ATOM 13219 N N . LEU A 1 44 ? -2.158 -17.017 5.797 1.00 0.00 44 LEU A N 12
ATOM 13220 C CA . LEU A 1 44 ? -3.016 -16.044 5.127 1.00 0.00 44 LEU A CA 12
ATOM 13221 C C . LEU A 1 44 ? -3.621 -16.635 3.858 1.00 0.00 44 LEU A C 12
ATOM 13222 O O . LEU A 1 44 ? -4.306 -15.943 3.106 1.00 0.00 44 LEU A O 12
ATOM 13238 N N . GLN A 1 45 ? -3.365 -17.919 3.629 1.00 0.00 45 GLN A N 12
ATOM 13239 C CA . GLN A 1 45 ? -3.887 -18.603 2.451 1.00 0.00 45 GLN A CA 12
ATOM 13240 C C . GLN A 1 45 ? -3.370 -17.954 1.171 1.00 0.00 45 GLN A C 12
ATOM 13241 O O . GLN A 1 45 ? -4.082 -17.880 0.169 1.00 0.00 45 GLN A O 12
ATOM 13255 N N . LEU A 1 46 ? -2.128 -17.484 1.212 1.00 0.00 46 LEU A N 12
ATOM 13256 C CA . LEU A 1 46 ? -1.515 -16.840 0.055 1.00 0.00 46 LEU A CA 12
ATOM 13257 C C . LEU A 1 46 ? -0.443 -17.733 -0.561 1.00 0.00 46 LEU A C 12
ATOM 13258 O O . LEU A 1 46 ? -0.218 -18.854 -0.105 1.00 0.00 46 LEU A O 12
ATOM 13274 N N . SER A 1 47 ? 0.216 -17.228 -1.598 1.00 0.00 47 SER A N 12
ATOM 13275 C CA . SER A 1 47 ? 1.264 -17.981 -2.278 1.00 0.00 47 SER A CA 12
ATOM 13276 C C . SER A 1 47 ? 2.638 -17.385 -1.985 1.00 0.00 47 SER A C 12
ATOM 13277 O O . SER A 1 47 ? 2.761 -16.195 -1.699 1.00 0.00 47 SER A O 12
ATOM 13285 N N . GLU A 1 48 ? 3.667 -18.223 -2.060 1.00 0.00 48 GLU A N 12
ATOM 13286 C CA . GLU A 1 48 ? 5.032 -17.780 -1.803 1.00 0.00 48 GLU A CA 12
ATOM 13287 C C . GLU A 1 48 ? 5.387 -16.577 -2.673 1.00 0.00 48 GLU A C 12
ATOM 13288 O O . GLU A 1 48 ? 6.055 -15.647 -2.221 1.00 0.00 48 GLU A O 12
ATOM 13300 N N . ARG A 1 49 ? 4.936 -16.605 -3.923 1.00 0.00 49 ARG A N 12
ATOM 13301 C CA . ARG A 1 49 ? 5.207 -15.519 -4.857 1.00 0.00 49 ARG A CA 12
ATOM 13302 C C . ARG A 1 49 ? 4.404 -14.274 -4.491 1.00 0.00 49 ARG A C 12
ATOM 13303 O O . ARG A 1 49 ? 4.806 -13.153 -4.799 1.00 0.00 49 ARG A O 12
ATOM 13324 N N . GLN A 1 50 ? 3.268 -14.482 -3.833 1.00 0.00 50 GLN A N 12
ATOM 13325 C CA . GLN A 1 50 ? 2.409 -13.376 -3.427 1.00 0.00 50 GLN A CA 12
ATOM 13326 C C . GLN A 1 50 ? 2.967 -12.677 -2.192 1.00 0.00 50 GLN A C 12
ATOM 13327 O O . GLN A 1 50 ? 2.766 -11.478 -2.000 1.00 0.00 50 GLN A O 12
ATOM 13341 N N . VAL A 1 51 ? 3.669 -13.436 -1.356 1.00 0.00 51 VAL A N 12
ATOM 13342 C CA . VAL A 1 51 ? 4.257 -12.890 -0.139 1.00 0.00 51 VAL A CA 12
ATOM 13343 C C . VAL A 1 51 ? 5.679 -12.398 -0.388 1.00 0.00 51 VAL A C 12
ATOM 13344 O O . VAL A 1 51 ? 6.228 -11.627 0.399 1.00 0.00 51 VAL A O 12
ATOM 13357 N N . LYS A 1 52 ? 6.270 -12.850 -1.489 1.00 0.00 52 LYS A N 12
ATOM 13358 C CA . LYS A 1 52 ? 7.628 -12.456 -1.845 1.00 0.00 52 LYS A CA 12
ATOM 13359 C C . LYS A 1 52 ? 7.619 -11.224 -2.746 1.00 0.00 52 LYS A C 12
ATOM 13360 O O . LYS A 1 52 ? 8.570 -10.443 -2.757 1.00 0.00 52 LYS A O 12
ATOM 13379 N N . THR A 1 53 ? 6.537 -11.057 -3.500 1.00 0.00 53 THR A N 12
ATOM 13380 C CA . THR A 1 53 ? 6.404 -9.921 -4.403 1.00 0.00 53 THR A CA 12
ATOM 13381 C C . THR A 1 53 ? 5.817 -8.712 -3.684 1.00 0.00 53 THR A C 12
ATOM 13382 O O . THR A 1 53 ? 6.355 -7.608 -3.764 1.00 0.00 53 THR A O 12
ATOM 13393 N N . TRP A 1 54 ? 4.711 -8.928 -2.981 1.00 0.00 54 TRP A N 12
ATOM 13394 C CA . TRP A 1 54 ? 4.051 -7.854 -2.246 1.00 0.00 54 TRP A CA 12
ATOM 13395 C C . TRP A 1 54 ? 5.060 -7.049 -1.435 1.00 0.00 54 TRP A C 12
ATOM 13396 O O . TRP A 1 54 ? 5.191 -5.838 -1.614 1.00 0.00 54 TRP A O 12
ATOM 13417 N N . PHE A 1 55 ? 5.773 -7.729 -0.542 1.00 0.00 55 PHE A N 12
ATOM 13418 C CA . PHE A 1 55 ? 6.770 -7.077 0.297 1.00 0.00 55 PHE A CA 12
ATOM 13419 C C . PHE A 1 55 ? 7.728 -6.240 -0.547 1.00 0.00 55 PHE A C 12
ATOM 13420 O O . PHE A 1 55 ? 7.930 -5.055 -0.283 1.00 0.00 55 PHE A O 12
ATOM 13437 N N . GLN A 1 56 ? 8.314 -6.867 -1.561 1.00 0.00 56 GLN A N 12
ATOM 13438 C CA . GLN A 1 56 ? 9.252 -6.181 -2.443 1.00 0.00 56 GLN A CA 12
ATOM 13439 C C . GLN A 1 56 ? 8.684 -4.844 -2.907 1.00 0.00 56 GLN A C 12
ATOM 13440 O O . GLN A 1 56 ? 9.265 -3.790 -2.652 1.00 0.00 56 GLN A O 12
ATOM 13454 N N . ASN A 1 57 ? 7.545 -4.895 -3.590 1.00 0.00 57 ASN A N 12
ATOM 13455 C CA . ASN A 1 57 ? 6.899 -3.688 -4.091 1.00 0.00 57 ASN A CA 12
ATOM 13456 C C . ASN A 1 57 ? 6.648 -2.696 -2.959 1.00 0.00 57 ASN A C 12
ATOM 13457 O O . ASN A 1 57 ? 6.941 -1.507 -3.085 1.00 0.00 57 ASN A O 12
ATOM 13468 N N . ARG A 1 58 ? 6.104 -3.193 -1.853 1.00 0.00 58 ARG A N 12
ATOM 13469 C CA . ARG A 1 58 ? 5.813 -2.351 -0.699 1.00 0.00 58 ARG A CA 12
ATOM 13470 C C . ARG A 1 58 ? 7.041 -1.542 -0.293 1.00 0.00 58 ARG A C 12
ATOM 13471 O O . ARG A 1 58 ? 6.983 -0.317 -0.189 1.00 0.00 58 ARG A O 12
ATOM 13492 N N . ARG A 1 59 ? 8.152 -2.236 -0.064 1.00 0.00 59 ARG A N 12
ATOM 13493 C CA . ARG A 1 59 ? 9.393 -1.583 0.332 1.00 0.00 59 ARG A CA 12
ATOM 13494 C C . ARG A 1 59 ? 9.592 -0.281 -0.438 1.00 0.00 59 ARG A C 12
ATOM 13495 O O . ARG A 1 59 ? 9.721 0.789 0.156 1.00 0.00 59 ARG A O 12
ATOM 13516 N N . ALA A 1 60 ? 9.616 -0.381 -1.763 1.00 0.00 60 ALA A N 12
ATOM 13517 C CA . ALA A 1 60 ? 9.798 0.788 -2.614 1.00 0.00 60 ALA A CA 12
ATOM 13518 C C . ALA A 1 60 ? 9.044 1.993 -2.061 1.00 0.00 60 ALA A C 12
ATOM 13519 O O . ALA A 1 60 ? 9.601 3.084 -1.936 1.00 0.00 60 ALA A O 12
ATOM 13526 N N . LYS A 1 61 ? 7.774 1.789 -1.730 1.00 0.00 61 LYS A N 12
ATOM 13527 C CA . LYS A 1 61 ? 6.942 2.857 -1.189 1.00 0.00 61 LYS A CA 12
ATOM 13528 C C . LYS A 1 61 ? 7.495 3.356 0.142 1.00 0.00 61 LYS A C 12
ATOM 13529 O O . LYS A 1 61 ? 7.642 4.560 0.352 1.00 0.00 61 LYS A O 12
ATOM 13548 N N . TRP A 1 62 ? 7.801 2.423 1.037 1.00 0.00 62 TRP A N 12
ATOM 13549 C CA . TRP A 1 62 ? 8.340 2.769 2.348 1.00 0.00 62 TRP A CA 12
ATOM 13550 C C . TRP A 1 62 ? 9.505 3.743 2.217 1.00 0.00 62 TRP A C 12
ATOM 13551 O O . TRP A 1 62 ? 9.556 4.760 2.909 1.00 0.00 62 TRP A O 12
ATOM 13572 N N . ARG A 1 63 ? 10.440 3.426 1.327 1.00 0.00 63 ARG A N 12
ATOM 13573 C CA . ARG A 1 63 ? 11.605 4.274 1.108 1.00 0.00 63 ARG A CA 12
ATOM 13574 C C . ARG A 1 63 ? 11.196 5.618 0.515 1.00 0.00 63 ARG A C 12
ATOM 13575 O O . ARG A 1 63 ? 11.652 6.670 0.963 1.00 0.00 63 ARG A O 12
ATOM 13596 N N . ARG A 1 64 ? 10.333 5.576 -0.495 1.00 0.00 64 ARG A N 12
ATOM 13597 C CA . ARG A 1 64 ? 9.864 6.790 -1.151 1.00 0.00 64 ARG A CA 12
ATOM 13598 C C . ARG A 1 64 ? 9.319 7.784 -0.129 1.00 0.00 64 ARG A C 12
ATOM 13599 O O . ARG A 1 64 ? 9.566 8.986 -0.225 1.00 0.00 64 ARG A O 12
ATOM 13620 N N . SER A 1 65 ? 8.576 7.273 0.848 1.00 0.00 65 SER A N 12
ATOM 13621 C CA . SER A 1 65 ? 7.993 8.116 1.885 1.00 0.00 65 SER A CA 12
ATOM 13622 C C . SER A 1 65 ? 9.032 8.471 2.944 1.00 0.00 65 SER A C 12
ATOM 13623 O O . SER A 1 65 ? 9.079 9.601 3.429 1.00 0.00 65 SER A O 12
ATOM 13631 N N . GLY A 1 66 ? 9.864 7.496 3.299 1.00 0.00 66 GLY A N 12
ATOM 13632 C CA . GLY A 1 66 ? 10.891 7.725 4.298 1.00 0.00 66 GLY A CA 12
ATOM 13633 C C . GLY A 1 66 ? 12.212 8.145 3.686 1.00 0.00 66 GLY A C 12
ATOM 13634 O O . GLY A 1 66 ? 12.283 8.544 2.523 1.00 0.00 66 GLY A O 12
ATOM 13638 N N . PRO A 1 67 ? 13.290 8.059 4.479 1.00 0.00 67 PRO A N 12
ATOM 13639 C CA . PRO A 1 67 ? 14.636 8.430 4.030 1.00 0.00 67 PRO A CA 12
ATOM 13640 C C . PRO A 1 67 ? 15.193 7.452 3.001 1.00 0.00 67 PRO A C 12
ATOM 13641 O O . PRO A 1 67 ? 15.138 6.238 3.192 1.00 0.00 67 PRO A O 12
ATOM 13652 N N . SER A 1 68 ? 15.730 7.991 1.911 1.00 0.00 68 SER A N 12
ATOM 13653 C CA . SER A 1 68 ? 16.295 7.165 0.850 1.00 0.00 68 SER A CA 12
ATOM 13654 C C . SER A 1 68 ? 17.748 7.545 0.581 1.00 0.00 68 SER A C 12
ATOM 13655 O O . SER A 1 68 ? 18.122 8.714 0.674 1.00 0.00 68 SER A O 12
ATOM 13663 N N . SER A 1 69 ? 18.562 6.549 0.247 1.00 0.00 69 SER A N 12
ATOM 13664 C CA . SER A 1 69 ? 19.975 6.777 -0.032 1.00 0.00 69 SER A CA 12
ATOM 13665 C C . SER A 1 69 ? 20.253 6.692 -1.530 1.00 0.00 69 SER A C 12
ATOM 13666 O O . SER A 1 69 ? 19.856 5.735 -2.193 1.00 0.00 69 SER A O 12
ATOM 13674 N N . GLY A 1 70 ? 20.940 7.702 -2.056 1.00 0.00 70 GLY A N 12
ATOM 13675 C CA . GLY A 1 70 ? 21.260 7.723 -3.471 1.00 0.00 70 GLY A CA 12
ATOM 13676 C C . GLY A 1 70 ? 21.950 6.453 -3.929 1.00 0.00 70 GLY A C 12
ATOM 13677 O O . GLY A 1 70 ? 23.176 6.407 -4.031 1.00 0.00 70 GLY A O 12
ATOM 13681 N N . GLY A 1 1 ? -11.574 -18.255 3.654 1.00 0.00 1 GLY A N 13
ATOM 13682 C CA . GLY A 1 1 ? -13.024 -18.245 3.590 1.00 0.00 1 GLY A CA 13
ATOM 13683 C C . GLY A 1 1 ? -13.638 -17.211 4.513 1.00 0.00 1 GLY A C 13
ATOM 13684 O O . GLY A 1 1 ? -13.513 -17.307 5.734 1.00 0.00 1 GLY A O 13
ATOM 13688 N N . SER A 1 2 ? -14.301 -16.218 3.929 1.00 0.00 2 SER A N 13
ATOM 13689 C CA . SER A 1 2 ? -14.931 -15.158 4.708 1.00 0.00 2 SER A CA 13
ATOM 13690 C C . SER A 1 2 ? -15.739 -14.229 3.806 1.00 0.00 2 SER A C 13
ATOM 13691 O O . SER A 1 2 ? -15.731 -14.371 2.584 1.00 0.00 2 SER A O 13
ATOM 13699 N N . SER A 1 3 ? -16.435 -13.277 4.420 1.00 0.00 3 SER A N 13
ATOM 13700 C CA . SER A 1 3 ? -17.251 -12.326 3.674 1.00 0.00 3 SER A CA 13
ATOM 13701 C C . SER A 1 3 ? -17.468 -11.049 4.479 1.00 0.00 3 SER A C 13
ATOM 13702 O O . SER A 1 3 ? -17.354 -11.046 5.704 1.00 0.00 3 SER A O 13
ATOM 13710 N N . GLY A 1 4 ? -17.782 -9.962 3.780 1.00 0.00 4 GLY A N 13
ATOM 13711 C CA . GLY A 1 4 ? -18.010 -8.692 4.445 1.00 0.00 4 GLY A CA 13
ATOM 13712 C C . GLY A 1 4 ? -18.340 -7.579 3.471 1.00 0.00 4 GLY A C 13
ATOM 13713 O O . GLY A 1 4 ? -18.990 -7.810 2.451 1.00 0.00 4 GLY A O 13
ATOM 13717 N N . SER A 1 5 ? -17.894 -6.367 3.786 1.00 0.00 5 SER A N 13
ATOM 13718 C CA . SER A 1 5 ? -18.151 -5.212 2.933 1.00 0.00 5 SER A CA 13
ATOM 13719 C C . SER A 1 5 ? -17.111 -5.115 1.821 1.00 0.00 5 SER A C 13
ATOM 13720 O O . SER A 1 5 ? -16.174 -5.911 1.762 1.00 0.00 5 SER A O 13
ATOM 13728 N N . SER A 1 6 ? -17.283 -4.134 0.942 1.00 0.00 6 SER A N 13
ATOM 13729 C CA . SER A 1 6 ? -16.362 -3.934 -0.171 1.00 0.00 6 SER A CA 13
ATOM 13730 C C . SER A 1 6 ? -15.078 -3.258 0.302 1.00 0.00 6 SER A C 13
ATOM 13731 O O . SER A 1 6 ? -13.977 -3.738 0.035 1.00 0.00 6 SER A O 13
ATOM 13739 N N . GLY A 1 7 ? -15.230 -2.140 1.005 1.00 0.00 7 GLY A N 13
ATOM 13740 C CA . GLY A 1 7 ? -14.075 -1.416 1.504 1.00 0.00 7 GLY A CA 13
ATOM 13741 C C . GLY A 1 7 ? -13.924 -0.052 0.859 1.00 0.00 7 GLY A C 13
ATOM 13742 O O . GLY A 1 7 ? -14.908 0.656 0.648 1.00 0.00 7 GLY A O 13
ATOM 13746 N N . LYS A 1 8 ? -12.686 0.318 0.546 1.00 0.00 8 LYS A N 13
ATOM 13747 C CA . LYS A 1 8 ? -12.407 1.606 -0.078 1.00 0.00 8 LYS A CA 13
ATOM 13748 C C . LYS A 1 8 ? -12.228 1.453 -1.585 1.00 0.00 8 LYS A C 13
ATOM 13749 O O . LYS A 1 8 ? -12.000 0.352 -2.084 1.00 0.00 8 LYS A O 13
ATOM 13768 N N . GLY A 1 9 ? -12.330 2.566 -2.305 1.00 0.00 9 GLY A N 13
ATOM 13769 C CA . GLY A 1 9 ? -12.175 2.534 -3.747 1.00 0.00 9 GLY A CA 13
ATOM 13770 C C . GLY A 1 9 ? -10.833 1.973 -4.173 1.00 0.00 9 GLY A C 13
ATOM 13771 O O . GLY A 1 9 ? -9.814 2.659 -4.102 1.00 0.00 9 GLY A O 13
ATOM 13775 N N . GLY A 1 10 ? -10.830 0.719 -4.617 1.00 0.00 10 GLY A N 13
ATOM 13776 C CA . GLY A 1 10 ? -9.597 0.087 -5.047 1.00 0.00 10 GLY A CA 13
ATOM 13777 C C . GLY A 1 10 ? -9.593 -1.408 -4.794 1.00 0.00 10 GLY A C 13
ATOM 13778 O O . GLY A 1 10 ? -9.437 -1.850 -3.657 1.00 0.00 10 GLY A O 13
ATOM 13782 N N . GLN A 1 11 ? -9.767 -2.187 -5.857 1.00 0.00 11 GLN A N 13
ATOM 13783 C CA . GLN A 1 11 ? -9.785 -3.640 -5.744 1.00 0.00 11 GLN A CA 13
ATOM 13784 C C . GLN A 1 11 ? -8.373 -4.211 -5.832 1.00 0.00 11 GLN A C 13
ATOM 13785 O O . GLN A 1 11 ? -7.567 -3.776 -6.654 1.00 0.00 11 GLN A O 13
ATOM 13799 N N . VAL A 1 12 ? -8.081 -5.187 -4.978 1.00 0.00 12 VAL A N 13
ATOM 13800 C CA . VAL A 1 12 ? -6.766 -5.817 -4.959 1.00 0.00 12 VAL A CA 13
ATOM 13801 C C . VAL A 1 12 ? -6.885 -7.337 -4.990 1.00 0.00 12 VAL A C 13
ATOM 13802 O O . VAL A 1 12 ? -7.781 -7.912 -4.372 1.00 0.00 12 VAL A O 13
ATOM 13815 N N . ARG A 1 13 ? -5.976 -7.982 -5.713 1.00 0.00 13 ARG A N 13
ATOM 13816 C CA . ARG A 1 13 ? -5.979 -9.435 -5.825 1.00 0.00 13 ARG A CA 13
ATOM 13817 C C . ARG A 1 13 ? -6.009 -10.087 -4.445 1.00 0.00 13 ARG A C 13
ATOM 13818 O O . ARG A 1 13 ? -6.414 -11.240 -4.300 1.00 0.00 13 ARG A O 13
ATOM 13839 N N . PHE A 1 14 ? -5.577 -9.340 -3.434 1.00 0.00 14 PHE A N 13
ATOM 13840 C CA . PHE A 1 14 ? -5.553 -9.845 -2.066 1.00 0.00 14 PHE A CA 13
ATOM 13841 C C . PHE A 1 14 ? -6.884 -9.585 -1.367 1.00 0.00 14 PHE A C 13
ATOM 13842 O O . PHE A 1 14 ? -7.728 -8.845 -1.871 1.00 0.00 14 PHE A O 13
ATOM 13859 N N . SER A 1 15 ? -7.064 -10.201 -0.203 1.00 0.00 15 SER A N 13
ATOM 13860 C CA . SER A 1 15 ? -8.293 -10.040 0.564 1.00 0.00 15 SER A CA 13
ATOM 13861 C C . SER A 1 15 ? -8.111 -9.008 1.673 1.00 0.00 15 SER A C 13
ATOM 13862 O O . SER A 1 15 ? -6.998 -8.555 1.937 1.00 0.00 15 SER A O 13
ATOM 13870 N N . ASN A 1 16 ? -9.214 -8.641 2.318 1.00 0.00 16 ASN A N 13
ATOM 13871 C CA . ASN A 1 16 ? -9.177 -7.662 3.398 1.00 0.00 16 ASN A CA 13
ATOM 13872 C C . ASN A 1 16 ? -8.207 -8.095 4.493 1.00 0.00 16 ASN A C 13
ATOM 13873 O O . ASN A 1 16 ? -7.210 -7.422 4.756 1.00 0.00 16 ASN A O 13
ATOM 13884 N N . ASP A 1 17 ? -8.505 -9.223 5.128 1.00 0.00 17 ASP A N 13
ATOM 13885 C CA . ASP A 1 17 ? -7.659 -9.748 6.193 1.00 0.00 17 ASP A CA 13
ATOM 13886 C C . ASP A 1 17 ? -6.225 -9.932 5.707 1.00 0.00 17 ASP A C 13
ATOM 13887 O O . ASP A 1 17 ? -5.282 -9.448 6.332 1.00 0.00 17 ASP A O 13
ATOM 13896 N N . GLN A 1 18 ? -6.070 -10.636 4.590 1.00 0.00 18 GLN A N 13
ATOM 13897 C CA . GLN A 1 18 ? -4.750 -10.885 4.022 1.00 0.00 18 GLN A CA 13
ATOM 13898 C C . GLN A 1 18 ? -3.932 -9.599 3.961 1.00 0.00 18 GLN A C 13
ATOM 13899 O O . GLN A 1 18 ? -2.781 -9.561 4.398 1.00 0.00 18 GLN A O 13
ATOM 13913 N N . THR A 1 19 ? -4.533 -8.546 3.416 1.00 0.00 19 THR A N 13
ATOM 13914 C CA . THR A 1 19 ? -3.860 -7.259 3.296 1.00 0.00 19 THR A CA 13
ATOM 13915 C C . THR A 1 19 ? -3.442 -6.728 4.663 1.00 0.00 19 THR A C 13
ATOM 13916 O O . THR A 1 19 ? -2.305 -6.294 4.849 1.00 0.00 19 THR A O 13
ATOM 13927 N N . ILE A 1 20 ? -4.368 -6.765 5.615 1.00 0.00 20 ILE A N 13
ATOM 13928 C CA . ILE A 1 20 ? -4.094 -6.289 6.965 1.00 0.00 20 ILE A CA 13
ATOM 13929 C C . ILE A 1 20 ? -2.799 -6.886 7.507 1.00 0.00 20 ILE A C 13
ATOM 13930 O O . ILE A 1 20 ? -1.840 -6.167 7.780 1.00 0.00 20 ILE A O 13
ATOM 13946 N N . GLU A 1 21 ? -2.781 -8.207 7.657 1.00 0.00 21 GLU A N 13
ATOM 13947 C CA . GLU A 1 21 ? -1.603 -8.901 8.165 1.00 0.00 21 GLU A CA 13
ATOM 13948 C C . GLU A 1 21 ? -0.379 -8.596 7.305 1.00 0.00 21 GLU A C 13
ATOM 13949 O O . GLU A 1 21 ? 0.633 -8.099 7.801 1.00 0.00 21 GLU A O 13
ATOM 13961 N N . LEU A 1 22 ? -0.480 -8.896 6.015 1.00 0.00 22 LEU A N 13
ATOM 13962 C CA . LEU A 1 22 ? 0.618 -8.655 5.086 1.00 0.00 22 LEU A CA 13
ATOM 13963 C C . LEU A 1 22 ? 1.366 -7.376 5.447 1.00 0.00 22 LEU A C 13
ATOM 13964 O O . LEU A 1 22 ? 2.581 -7.286 5.271 1.00 0.00 22 LEU A O 13
ATOM 13980 N N . GLU A 1 23 ? 0.633 -6.390 5.954 1.00 0.00 23 GLU A N 13
ATOM 13981 C CA . GLU A 1 23 ? 1.228 -5.117 6.341 1.00 0.00 23 GLU A CA 13
ATOM 13982 C C . GLU A 1 23 ? 1.896 -5.222 7.709 1.00 0.00 23 GLU A C 13
ATOM 13983 O O . GLU A 1 23 ? 3.112 -5.075 7.832 1.00 0.00 23 GLU A O 13
ATOM 13995 N N . LYS A 1 24 ? 1.091 -5.477 8.736 1.00 0.00 24 LYS A N 13
ATOM 13996 C CA . LYS A 1 24 ? 1.602 -5.603 10.096 1.00 0.00 24 LYS A CA 13
ATOM 13997 C C . LYS A 1 24 ? 2.895 -6.411 10.119 1.00 0.00 24 LYS A C 13
ATOM 13998 O O . LYS A 1 24 ? 3.706 -6.278 11.035 1.00 0.00 24 LYS A O 13
ATOM 14017 N N . LYS A 1 25 ? 3.082 -7.248 9.104 1.00 0.00 25 LYS A N 13
ATOM 14018 C CA . LYS A 1 25 ? 4.278 -8.077 9.005 1.00 0.00 25 LYS A CA 13
ATOM 14019 C C . LYS A 1 25 ? 5.445 -7.281 8.429 1.00 0.00 25 LYS A C 13
ATOM 14020 O O . LYS A 1 25 ? 6.514 -7.201 9.034 1.00 0.00 25 LYS A O 13
ATOM 14039 N N . PHE A 1 26 ? 5.233 -6.694 7.256 1.00 0.00 26 PHE A N 13
ATOM 14040 C CA . PHE A 1 26 ? 6.267 -5.904 6.598 1.00 0.00 26 PHE A CA 13
ATOM 14041 C C . PHE A 1 26 ? 6.845 -4.863 7.551 1.00 0.00 26 PHE A C 13
ATOM 14042 O O . PHE A 1 26 ? 8.059 -4.781 7.734 1.00 0.00 26 PHE A O 13
ATOM 14059 N N . GLU A 1 27 ? 5.966 -4.069 8.155 1.00 0.00 27 GLU A N 13
ATOM 14060 C CA . GLU A 1 27 ? 6.390 -3.032 9.088 1.00 0.00 27 GLU A CA 13
ATOM 14061 C C . GLU A 1 27 ? 7.421 -3.575 10.073 1.00 0.00 27 GLU A C 13
ATOM 14062 O O . GLU A 1 27 ? 8.469 -2.965 10.293 1.00 0.00 27 GLU A O 13
ATOM 14074 N N . THR A 1 28 ? 7.117 -4.725 10.666 1.00 0.00 28 THR A N 13
ATOM 14075 C CA . THR A 1 28 ? 8.015 -5.350 11.628 1.00 0.00 28 THR A CA 13
ATOM 14076 C C . THR A 1 28 ? 9.241 -5.937 10.937 1.00 0.00 28 THR A C 13
ATOM 14077 O O . THR A 1 28 ? 10.294 -6.095 11.552 1.00 0.00 28 THR A O 13
ATOM 14088 N N . GLN A 1 29 ? 9.095 -6.255 9.655 1.00 0.00 29 GLN A N 13
ATOM 14089 C CA . GLN A 1 29 ? 10.192 -6.824 8.880 1.00 0.00 29 GLN A CA 13
ATOM 14090 C C . GLN A 1 29 ? 9.985 -6.586 7.388 1.00 0.00 29 GLN A C 13
ATOM 14091 O O . GLN A 1 29 ? 9.113 -7.192 6.766 1.00 0.00 29 GLN A O 13
ATOM 14105 N N . LYS A 1 30 ? 10.793 -5.698 6.819 1.00 0.00 30 LYS A N 13
ATOM 14106 C CA . LYS A 1 30 ? 10.701 -5.378 5.399 1.00 0.00 30 LYS A CA 13
ATOM 14107 C C . LYS A 1 30 ? 10.764 -6.645 4.552 1.00 0.00 30 LYS A C 13
ATOM 14108 O O . LYS A 1 30 ? 10.142 -6.725 3.492 1.00 0.00 30 LYS A O 13
ATOM 14127 N N . TYR A 1 31 ? 11.517 -7.631 5.025 1.00 0.00 31 TYR A N 13
ATOM 14128 C CA . TYR A 1 31 ? 11.662 -8.893 4.310 1.00 0.00 31 TYR A CA 13
ATOM 14129 C C . TYR A 1 31 ? 11.318 -10.074 5.213 1.00 0.00 31 TYR A C 13
ATOM 14130 O O . TYR A 1 31 ? 11.086 -9.907 6.411 1.00 0.00 31 TYR A O 13
ATOM 14148 N N . LEU A 1 32 ? 11.286 -11.267 4.629 1.00 0.00 32 LEU A N 13
ATOM 14149 C CA . LEU A 1 32 ? 10.971 -12.477 5.380 1.00 0.00 32 LEU A CA 13
ATOM 14150 C C . LEU A 1 32 ? 11.668 -13.691 4.774 1.00 0.00 32 LEU A C 13
ATOM 14151 O O . LEU A 1 32 ? 11.494 -13.994 3.593 1.00 0.00 32 LEU A O 13
ATOM 14167 N N . SER A 1 33 ? 12.457 -14.383 5.589 1.00 0.00 33 SER A N 13
ATOM 14168 C CA . SER A 1 33 ? 13.182 -15.563 5.133 1.00 0.00 33 SER A CA 13
ATOM 14169 C C . SER A 1 33 ? 12.217 -16.632 4.628 1.00 0.00 33 SER A C 13
ATOM 14170 O O . SER A 1 33 ? 11.051 -16.688 5.021 1.00 0.00 33 SER A O 13
ATOM 14178 N N . PRO A 1 34 ? 12.713 -17.501 3.735 1.00 0.00 34 PRO A N 13
ATOM 14179 C CA . PRO A 1 34 ? 11.913 -18.585 3.157 1.00 0.00 34 PRO A CA 13
ATOM 14180 C C . PRO A 1 34 ? 11.145 -19.368 4.217 1.00 0.00 34 PRO A C 13
ATOM 14181 O O . PRO A 1 34 ? 9.966 -19.684 4.057 1.00 0.00 34 PRO A O 13
ATOM 14192 N N . PRO A 1 35 ? 11.827 -19.690 5.326 1.00 0.00 35 PRO A N 13
ATOM 14193 C CA . PRO A 1 35 ? 11.228 -20.439 6.434 1.00 0.00 35 PRO A CA 13
ATOM 14194 C C . PRO A 1 35 ? 9.873 -19.877 6.849 1.00 0.00 35 PRO A C 13
ATOM 14195 O O . PRO A 1 35 ? 8.913 -20.624 7.037 1.00 0.00 35 PRO A O 13
ATOM 14206 N N . GLU A 1 36 ? 9.802 -18.557 6.988 1.00 0.00 36 GLU A N 13
ATOM 14207 C CA . GLU A 1 36 ? 8.563 -17.896 7.380 1.00 0.00 36 GLU A CA 13
ATOM 14208 C C . GLU A 1 36 ? 7.628 -17.738 6.184 1.00 0.00 36 GLU A C 13
ATOM 14209 O O . GLU A 1 36 ? 6.559 -18.347 6.134 1.00 0.00 36 GLU A O 13
ATOM 14221 N N . ARG A 1 37 ? 8.039 -16.916 5.224 1.00 0.00 37 ARG A N 13
ATOM 14222 C CA . ARG A 1 37 ? 7.238 -16.676 4.030 1.00 0.00 37 ARG A CA 13
ATOM 14223 C C . ARG A 1 37 ? 6.491 -17.939 3.613 1.00 0.00 37 ARG A C 13
ATOM 14224 O O . ARG A 1 37 ? 5.379 -17.872 3.090 1.00 0.00 37 ARG A O 13
ATOM 14245 N N . LYS A 1 38 ? 7.111 -19.091 3.848 1.00 0.00 38 LYS A N 13
ATOM 14246 C CA . LYS A 1 38 ? 6.506 -20.371 3.498 1.00 0.00 38 LYS A CA 13
ATOM 14247 C C . LYS A 1 38 ? 5.247 -20.621 4.322 1.00 0.00 38 LYS A C 13
ATOM 14248 O O . LYS A 1 38 ? 4.171 -20.859 3.773 1.00 0.00 38 LYS A O 13
ATOM 14267 N N . ARG A 1 39 ? 5.388 -20.563 5.642 1.00 0.00 39 ARG A N 13
ATOM 14268 C CA . ARG A 1 39 ? 4.262 -20.783 6.541 1.00 0.00 39 ARG A CA 13
ATOM 14269 C C . ARG A 1 39 ? 3.223 -19.675 6.392 1.00 0.00 39 ARG A C 13
ATOM 14270 O O . ARG A 1 39 ? 2.018 -19.934 6.400 1.00 0.00 39 ARG A O 13
ATOM 14291 N N . LEU A 1 40 ? 3.696 -18.442 6.257 1.00 0.00 40 LEU A N 13
ATOM 14292 C CA . LEU A 1 40 ? 2.809 -17.294 6.107 1.00 0.00 40 LEU A CA 13
ATOM 14293 C C . LEU A 1 40 ? 1.824 -17.513 4.963 1.00 0.00 40 LEU A C 13
ATOM 14294 O O . LEU A 1 40 ? 0.615 -17.365 5.135 1.00 0.00 40 LEU A O 13
ATOM 14310 N N . ALA A 1 41 ? 2.351 -17.869 3.795 1.00 0.00 41 ALA A N 13
ATOM 14311 C CA . ALA A 1 41 ? 1.518 -18.113 2.624 1.00 0.00 41 ALA A CA 13
ATOM 14312 C C . ALA A 1 41 ? 0.413 -19.116 2.936 1.00 0.00 41 ALA A C 13
ATOM 14313 O O . ALA A 1 41 ? -0.631 -19.129 2.283 1.00 0.00 41 ALA A O 13
ATOM 14320 N N . LYS A 1 42 ? 0.648 -19.956 3.938 1.00 0.00 42 LYS A N 13
ATOM 14321 C CA . LYS A 1 42 ? -0.327 -20.963 4.338 1.00 0.00 42 LYS A CA 13
ATOM 14322 C C . LYS A 1 42 ? -1.300 -20.400 5.369 1.00 0.00 42 LYS A C 13
ATOM 14323 O O . LYS A 1 42 ? -2.454 -20.820 5.442 1.00 0.00 42 LYS A O 13
ATOM 14342 N N . MET A 1 43 ? -0.826 -19.446 6.163 1.00 0.00 43 MET A N 13
ATOM 14343 C CA . MET A 1 43 ? -1.656 -18.823 7.188 1.00 0.00 43 MET A CA 13
ATOM 14344 C C . MET A 1 43 ? -2.632 -17.829 6.568 1.00 0.00 43 MET A C 13
ATOM 14345 O O . MET A 1 43 ? -3.801 -17.768 6.953 1.00 0.00 43 MET A O 13
ATOM 14359 N N . LEU A 1 44 ? -2.146 -17.051 5.606 1.00 0.00 44 LEU A N 13
ATOM 14360 C CA . LEU A 1 44 ? -2.977 -16.059 4.932 1.00 0.00 44 LEU A CA 13
ATOM 14361 C C . LEU A 1 44 ? -3.564 -16.626 3.644 1.00 0.00 44 LEU A C 13
ATOM 14362 O O . LEU A 1 44 ? -4.143 -15.894 2.841 1.00 0.00 44 LEU A O 13
ATOM 14378 N N . GLN A 1 45 ? -3.413 -17.933 3.455 1.00 0.00 45 GLN A N 13
ATOM 14379 C CA . GLN A 1 45 ? -3.930 -18.597 2.264 1.00 0.00 45 GLN A CA 13
ATOM 14380 C C . GLN A 1 45 ? -3.365 -17.962 0.998 1.00 0.00 45 GLN A C 13
ATOM 14381 O O . GLN A 1 45 ? -3.997 -17.990 -0.059 1.00 0.00 45 GLN A O 13
ATOM 14395 N N . LEU A 1 46 ? -2.171 -17.390 1.111 1.00 0.00 46 LEU A N 13
ATOM 14396 C CA . LEU A 1 46 ? -1.520 -16.747 -0.025 1.00 0.00 46 LEU A CA 13
ATOM 14397 C C . LEU A 1 46 ? -0.447 -17.652 -0.621 1.00 0.00 46 LEU A C 13
ATOM 14398 O O . LEU A 1 46 ? -0.210 -18.756 -0.132 1.00 0.00 46 LEU A O 13
ATOM 14414 N N . SER A 1 47 ? 0.202 -17.175 -1.679 1.00 0.00 47 SER A N 13
ATOM 14415 C CA . SER A 1 47 ? 1.250 -17.941 -2.342 1.00 0.00 47 SER A CA 13
ATOM 14416 C C . SER A 1 47 ? 2.624 -17.344 -2.055 1.00 0.00 47 SER A C 13
ATOM 14417 O O . SER A 1 47 ? 2.746 -16.159 -1.748 1.00 0.00 47 SER A O 13
ATOM 14425 N N . GLU A 1 48 ? 3.657 -18.176 -2.157 1.00 0.00 48 GLU A N 13
ATOM 14426 C CA . GLU A 1 48 ? 5.023 -17.731 -1.907 1.00 0.00 48 GLU A CA 13
ATOM 14427 C C . GLU A 1 48 ? 5.370 -16.525 -2.776 1.00 0.00 48 GLU A C 13
ATOM 14428 O O . GLU A 1 48 ? 6.017 -15.583 -2.319 1.00 0.00 48 GLU A O 13
ATOM 14440 N N . ARG A 1 49 ? 4.936 -16.564 -4.031 1.00 0.00 49 ARG A N 13
ATOM 14441 C CA . ARG A 1 49 ? 5.201 -15.476 -4.965 1.00 0.00 49 ARG A CA 13
ATOM 14442 C C . ARG A 1 49 ? 4.384 -14.239 -4.606 1.00 0.00 49 ARG A C 13
ATOM 14443 O O . ARG A 1 49 ? 4.735 -13.121 -4.984 1.00 0.00 49 ARG A O 13
ATOM 14464 N N . GLN A 1 50 ? 3.295 -14.447 -3.874 1.00 0.00 50 GLN A N 13
ATOM 14465 C CA . GLN A 1 50 ? 2.428 -13.349 -3.465 1.00 0.00 50 GLN A CA 13
ATOM 14466 C C . GLN A 1 50 ? 2.970 -12.664 -2.215 1.00 0.00 50 GLN A C 13
ATOM 14467 O O . GLN A 1 50 ? 2.742 -11.474 -1.998 1.00 0.00 50 GLN A O 13
ATOM 14481 N N . VAL A 1 51 ? 3.690 -13.423 -1.395 1.00 0.00 51 VAL A N 13
ATOM 14482 C CA . VAL A 1 51 ? 4.266 -12.889 -0.167 1.00 0.00 51 VAL A CA 13
ATOM 14483 C C . VAL A 1 51 ? 5.697 -12.413 -0.392 1.00 0.00 51 VAL A C 13
ATOM 14484 O O . VAL A 1 51 ? 6.237 -11.637 0.397 1.00 0.00 51 VAL A O 13
ATOM 14497 N N . LYS A 1 52 ? 6.307 -12.883 -1.475 1.00 0.00 52 LYS A N 13
ATOM 14498 C CA . LYS A 1 52 ? 7.676 -12.506 -1.807 1.00 0.00 52 LYS A CA 13
ATOM 14499 C C . LYS A 1 52 ? 7.698 -11.256 -2.681 1.00 0.00 52 LYS A C 13
ATOM 14500 O O . LYS A 1 52 ? 8.676 -10.508 -2.689 1.00 0.00 52 LYS A O 13
ATOM 14519 N N . THR A 1 53 ? 6.613 -11.034 -3.416 1.00 0.00 53 THR A N 13
ATOM 14520 C CA . THR A 1 53 ? 6.508 -9.874 -4.293 1.00 0.00 53 THR A CA 13
ATOM 14521 C C . THR A 1 53 ? 5.891 -8.687 -3.563 1.00 0.00 53 THR A C 13
ATOM 14522 O O . THR A 1 53 ? 6.413 -7.573 -3.619 1.00 0.00 53 THR A O 13
ATOM 14533 N N . TRP A 1 54 ? 4.780 -8.931 -2.879 1.00 0.00 54 TRP A N 13
ATOM 14534 C CA . TRP A 1 54 ? 4.093 -7.880 -2.137 1.00 0.00 54 TRP A CA 13
ATOM 14535 C C . TRP A 1 54 ? 5.076 -7.081 -1.289 1.00 0.00 54 TRP A C 13
ATOM 14536 O O . TRP A 1 54 ? 5.217 -5.870 -1.461 1.00 0.00 54 TRP A O 13
ATOM 14557 N N . PHE A 1 55 ? 5.754 -7.765 -0.373 1.00 0.00 55 PHE A N 13
ATOM 14558 C CA . PHE A 1 55 ? 6.724 -7.118 0.502 1.00 0.00 55 PHE A CA 13
ATOM 14559 C C . PHE A 1 55 ? 7.708 -6.276 -0.305 1.00 0.00 55 PHE A C 13
ATOM 14560 O O . PHE A 1 55 ? 7.852 -5.076 -0.069 1.00 0.00 55 PHE A O 13
ATOM 14577 N N . GLN A 1 56 ? 8.382 -6.914 -1.256 1.00 0.00 56 GLN A N 13
ATOM 14578 C CA . GLN A 1 56 ? 9.353 -6.224 -2.097 1.00 0.00 56 GLN A CA 13
ATOM 14579 C C . GLN A 1 56 ? 8.781 -4.913 -2.626 1.00 0.00 56 GLN A C 13
ATOM 14580 O O . GLN A 1 56 ? 9.293 -3.835 -2.326 1.00 0.00 56 GLN A O 13
ATOM 14594 N N . ASN A 1 57 ? 7.717 -5.013 -3.417 1.00 0.00 57 ASN A N 13
ATOM 14595 C CA . ASN A 1 57 ? 7.076 -3.835 -3.989 1.00 0.00 57 ASN A CA 13
ATOM 14596 C C . ASN A 1 57 ? 6.619 -2.878 -2.892 1.00 0.00 57 ASN A C 13
ATOM 14597 O O . ASN A 1 57 ? 6.414 -1.689 -3.138 1.00 0.00 57 ASN A O 13
ATOM 14608 N N . ARG A 1 58 ? 6.463 -3.404 -1.682 1.00 0.00 58 ARG A N 13
ATOM 14609 C CA . ARG A 1 58 ? 6.030 -2.597 -0.548 1.00 0.00 58 ARG A CA 13
ATOM 14610 C C . ARG A 1 58 ? 7.172 -1.726 -0.033 1.00 0.00 58 ARG A C 13
ATOM 14611 O O . ARG A 1 58 ? 6.986 -0.540 0.241 1.00 0.00 58 ARG A O 13
ATOM 14632 N N . ARG A 1 59 ? 8.353 -2.322 0.096 1.00 0.00 59 ARG A N 13
ATOM 14633 C CA . ARG A 1 59 ? 9.524 -1.601 0.579 1.00 0.00 59 ARG A CA 13
ATOM 14634 C C . ARG A 1 59 ? 9.785 -0.358 -0.268 1.00 0.00 59 ARG A C 13
ATOM 14635 O O . ARG A 1 59 ? 9.920 0.746 0.258 1.00 0.00 59 ARG A O 13
ATOM 14656 N N . ALA A 1 60 ? 9.855 -0.548 -1.581 1.00 0.00 60 ALA A N 13
ATOM 14657 C CA . ALA A 1 60 ? 10.098 0.557 -2.500 1.00 0.00 60 ALA A CA 13
ATOM 14658 C C . ALA A 1 60 ? 9.168 1.730 -2.208 1.00 0.00 60 ALA A C 13
ATOM 14659 O O . ALA A 1 60 ? 9.544 2.890 -2.372 1.00 0.00 60 ALA A O 13
ATOM 14666 N N . LYS A 1 61 ? 7.951 1.419 -1.774 1.00 0.00 61 LYS A N 13
ATOM 14667 C CA . LYS A 1 61 ? 6.966 2.447 -1.457 1.00 0.00 61 LYS A CA 13
ATOM 14668 C C . LYS A 1 61 ? 7.207 3.021 -0.065 1.00 0.00 61 LYS A C 13
ATOM 14669 O O . LYS A 1 61 ? 7.013 4.214 0.166 1.00 0.00 61 LYS A O 13
ATOM 14688 N N . TRP A 1 62 ? 7.630 2.165 0.858 1.00 0.00 62 TRP A N 13
ATOM 14689 C CA . TRP A 1 62 ? 7.899 2.588 2.227 1.00 0.00 62 TRP A CA 13
ATOM 14690 C C . TRP A 1 62 ? 9.099 3.527 2.281 1.00 0.00 62 TRP A C 13
ATOM 14691 O O . TRP A 1 62 ? 9.233 4.325 3.209 1.00 0.00 62 TRP A O 13
ATOM 14712 N N . ARG A 1 63 ? 9.969 3.426 1.282 1.00 0.00 63 ARG A N 13
ATOM 14713 C CA . ARG A 1 63 ? 11.159 4.266 1.218 1.00 0.00 63 ARG A CA 13
ATOM 14714 C C . ARG A 1 63 ? 10.783 5.722 0.961 1.00 0.00 63 ARG A C 13
ATOM 14715 O O . ARG A 1 63 ? 11.384 6.638 1.523 1.00 0.00 63 ARG A O 13
ATOM 14736 N N . ARG A 1 64 ? 9.785 5.929 0.108 1.00 0.00 64 ARG A N 13
ATOM 14737 C CA . ARG A 1 64 ? 9.330 7.273 -0.225 1.00 0.00 64 ARG A CA 13
ATOM 14738 C C . ARG A 1 64 ? 8.685 7.944 0.984 1.00 0.00 64 ARG A C 13
ATOM 14739 O O . ARG A 1 64 ? 8.347 9.127 0.944 1.00 0.00 64 ARG A O 13
ATOM 14760 N N . SER A 1 65 ? 8.517 7.179 2.058 1.00 0.00 65 SER A N 13
ATOM 14761 C CA . SER A 1 65 ? 7.908 7.698 3.278 1.00 0.00 65 SER A CA 13
ATOM 14762 C C . SER A 1 65 ? 8.902 7.668 4.436 1.00 0.00 65 SER A C 13
ATOM 14763 O O . SER A 1 65 ? 8.577 8.055 5.557 1.00 0.00 65 SER A O 13
ATOM 14771 N N . GLY A 1 66 ? 10.116 7.206 4.154 1.00 0.00 66 GLY A N 13
ATOM 14772 C CA . GLY A 1 66 ? 11.139 7.134 5.181 1.00 0.00 66 GLY A CA 13
ATOM 14773 C C . GLY A 1 66 ? 12.124 8.283 5.099 1.00 0.00 66 GLY A C 13
ATOM 14774 O O . GLY A 1 66 ? 12.292 8.912 4.054 1.00 0.00 66 GLY A O 13
ATOM 14778 N N . PRO A 1 67 ? 12.795 8.574 6.224 1.00 0.00 67 PRO A N 13
ATOM 14779 C CA . PRO A 1 67 ? 13.778 9.658 6.302 1.00 0.00 67 PRO A CA 13
ATOM 14780 C C . PRO A 1 67 ? 15.044 9.349 5.510 1.00 0.00 67 PRO A C 13
ATOM 14781 O O . PRO A 1 67 ? 15.685 8.320 5.722 1.00 0.00 67 PRO A O 13
ATOM 14792 N N . SER A 1 68 ? 15.400 10.248 4.597 1.00 0.00 68 SER A N 13
ATOM 14793 C CA . SER A 1 68 ? 16.588 10.069 3.771 1.00 0.00 68 SER A CA 13
ATOM 14794 C C . SER A 1 68 ? 17.811 9.774 4.635 1.00 0.00 68 SER A C 13
ATOM 14795 O O . SER A 1 68 ? 17.742 9.817 5.863 1.00 0.00 68 SER A O 13
ATOM 14803 N N . SER A 1 69 ? 18.930 9.475 3.983 1.00 0.00 69 SER A N 13
ATOM 14804 C CA . SER A 1 69 ? 20.168 9.168 4.690 1.00 0.00 69 SER A CA 13
ATOM 14805 C C . SER A 1 69 ? 20.811 10.440 5.236 1.00 0.00 69 SER A C 13
ATOM 14806 O O . SER A 1 69 ? 21.157 10.518 6.414 1.00 0.00 69 SER A O 13
ATOM 14814 N N . GLY A 1 70 ? 20.967 11.436 4.369 1.00 0.00 70 GLY A N 13
ATOM 14815 C CA . GLY A 1 70 ? 21.568 12.690 4.781 1.00 0.00 70 GLY A CA 13
ATOM 14816 C C . GLY A 1 70 ? 22.669 12.497 5.804 1.00 0.00 70 GLY A C 13
ATOM 14817 O O . GLY A 1 70 ? 23.798 12.945 5.603 1.00 0.00 70 GLY A O 13
ATOM 14821 N N . GLY A 1 1 ? -34.189 1.706 1.073 1.00 0.00 1 GLY A N 14
ATOM 14822 C CA . GLY A 1 1 ? -33.394 0.605 0.560 1.00 0.00 1 GLY A CA 14
ATOM 14823 C C . GLY A 1 1 ? -31.929 0.966 0.418 1.00 0.00 1 GLY A C 14
ATOM 14824 O O . GLY A 1 1 ? -31.591 2.106 0.099 1.00 0.00 1 GLY A O 14
ATOM 14828 N N . SER A 1 2 ? -31.055 -0.007 0.657 1.00 0.00 2 SER A N 14
ATOM 14829 C CA . SER A 1 2 ? -29.617 0.216 0.559 1.00 0.00 2 SER A CA 14
ATOM 14830 C C . SER A 1 2 ? -29.115 -0.088 -0.849 1.00 0.00 2 SER A C 14
ATOM 14831 O O . SER A 1 2 ? -29.731 -0.857 -1.587 1.00 0.00 2 SER A O 14
ATOM 14839 N N . SER A 1 3 ? -27.992 0.522 -1.215 1.00 0.00 3 SER A N 14
ATOM 14840 C CA . SER A 1 3 ? -27.408 0.320 -2.536 1.00 0.00 3 SER A CA 14
ATOM 14841 C C . SER A 1 3 ? -25.988 -0.227 -2.424 1.00 0.00 3 SER A C 14
ATOM 14842 O O . SER A 1 3 ? -25.088 0.200 -3.146 1.00 0.00 3 SER A O 14
ATOM 14850 N N . GLY A 1 4 ? -25.795 -1.175 -1.512 1.00 0.00 4 GLY A N 14
ATOM 14851 C CA . GLY A 1 4 ? -24.484 -1.765 -1.321 1.00 0.00 4 GLY A CA 14
ATOM 14852 C C . GLY A 1 4 ? -23.399 -0.722 -1.141 1.00 0.00 4 GLY A C 14
ATOM 14853 O O . GLY A 1 4 ? -23.682 0.475 -1.092 1.00 0.00 4 GLY A O 14
ATOM 14857 N N . SER A 1 5 ? -22.154 -1.176 -1.040 1.00 0.00 5 SER A N 14
ATOM 14858 C CA . SER A 1 5 ? -21.023 -0.273 -0.858 1.00 0.00 5 SER A CA 14
ATOM 14859 C C . SER A 1 5 ? -19.812 -0.754 -1.652 1.00 0.00 5 SER A C 14
ATOM 14860 O O . SER A 1 5 ? -19.688 -1.939 -1.960 1.00 0.00 5 SER A O 14
ATOM 14868 N N . SER A 1 6 ? -18.920 0.176 -1.979 1.00 0.00 6 SER A N 14
ATOM 14869 C CA . SER A 1 6 ? -17.720 -0.150 -2.740 1.00 0.00 6 SER A CA 14
ATOM 14870 C C . SER A 1 6 ? -16.464 0.220 -1.958 1.00 0.00 6 SER A C 14
ATOM 14871 O O . SER A 1 6 ? -16.464 1.166 -1.172 1.00 0.00 6 SER A O 14
ATOM 14879 N N . GLY A 1 7 ? -15.392 -0.535 -2.180 1.00 0.00 7 GLY A N 14
ATOM 14880 C CA . GLY A 1 7 ? -14.143 -0.272 -1.489 1.00 0.00 7 GLY A CA 14
ATOM 14881 C C . GLY A 1 7 ? -13.017 0.081 -2.441 1.00 0.00 7 GLY A C 14
ATOM 14882 O O . GLY A 1 7 ? -11.990 -0.596 -2.479 1.00 0.00 7 GLY A O 14
ATOM 14886 N N . LYS A 1 8 ? -13.210 1.145 -3.213 1.00 0.00 8 LYS A N 14
ATOM 14887 C CA . LYS A 1 8 ? -12.203 1.588 -4.171 1.00 0.00 8 LYS A CA 14
ATOM 14888 C C . LYS A 1 8 ? -11.158 2.469 -3.493 1.00 0.00 8 LYS A C 14
ATOM 14889 O O . LYS A 1 8 ? -11.490 3.327 -2.676 1.00 0.00 8 LYS A O 14
ATOM 14908 N N . GLY A 1 9 ? -9.893 2.251 -3.838 1.00 0.00 9 GLY A N 14
ATOM 14909 C CA . GLY A 1 9 ? -8.819 3.033 -3.255 1.00 0.00 9 GLY A CA 14
ATOM 14910 C C . GLY A 1 9 ? -7.482 2.767 -3.917 1.00 0.00 9 GLY A C 14
ATOM 14911 O O . GLY A 1 9 ? -6.921 3.644 -4.573 1.00 0.00 9 GLY A O 14
ATOM 14915 N N . GLY A 1 10 ? -6.968 1.553 -3.745 1.00 0.00 10 GLY A N 14
ATOM 14916 C CA . GLY A 1 10 ? -5.691 1.197 -4.336 1.00 0.00 10 GLY A CA 14
ATOM 14917 C C . GLY A 1 10 ? -5.751 -0.110 -5.101 1.00 0.00 10 GLY A C 14
ATOM 14918 O O . GLY A 1 10 ? -6.472 -1.029 -4.715 1.00 0.00 10 GLY A O 14
ATOM 14922 N N . GLN A 1 11 ? -4.993 -0.192 -6.190 1.00 0.00 11 GLN A N 14
ATOM 14923 C CA . GLN A 1 11 ? -4.965 -1.395 -7.012 1.00 0.00 11 GLN A CA 14
ATOM 14924 C C . GLN A 1 11 ? -4.189 -2.510 -6.320 1.00 0.00 11 GLN A C 14
ATOM 14925 O O . GLN A 1 11 ? -2.973 -2.624 -6.476 1.00 0.00 11 GLN A O 14
ATOM 14939 N N . VAL A 1 12 ? -4.900 -3.332 -5.553 1.00 0.00 12 VAL A N 14
ATOM 14940 C CA . VAL A 1 12 ? -4.278 -4.439 -4.837 1.00 0.00 12 VAL A CA 14
ATOM 14941 C C . VAL A 1 12 ? -5.052 -5.735 -5.049 1.00 0.00 12 VAL A C 14
ATOM 14942 O O . VAL A 1 12 ? -6.281 -5.730 -5.131 1.00 0.00 12 VAL A O 14
ATOM 14955 N N . ARG A 1 13 ? -4.326 -6.844 -5.137 1.00 0.00 13 ARG A N 14
ATOM 14956 C CA . ARG A 1 13 ? -4.944 -8.149 -5.340 1.00 0.00 13 ARG A CA 14
ATOM 14957 C C . ARG A 1 13 ? -4.766 -9.033 -4.110 1.00 0.00 13 ARG A C 14
ATOM 14958 O O . ARG A 1 13 ? -3.857 -9.862 -4.054 1.00 0.00 13 ARG A O 14
ATOM 14979 N N . PHE A 1 14 ? -5.639 -8.850 -3.124 1.00 0.00 14 PHE A N 14
ATOM 14980 C CA . PHE A 1 14 ? -5.577 -9.629 -1.893 1.00 0.00 14 PHE A CA 14
ATOM 14981 C C . PHE A 1 14 ? -6.874 -9.499 -1.101 1.00 0.00 14 PHE A C 14
ATOM 14982 O O . PHE A 1 14 ? -7.661 -8.579 -1.325 1.00 0.00 14 PHE A O 14
ATOM 14999 N N . SER A 1 15 ? -7.091 -10.427 -0.174 1.00 0.00 15 SER A N 14
ATOM 15000 C CA . SER A 1 15 ? -8.294 -10.419 0.649 1.00 0.00 15 SER A CA 14
ATOM 15001 C C . SER A 1 15 ? -8.209 -9.341 1.726 1.00 0.00 15 SER A C 14
ATOM 15002 O O . SER A 1 15 ? -7.122 -8.887 2.080 1.00 0.00 15 SER A O 14
ATOM 15010 N N . ASN A 1 16 ? -9.365 -8.937 2.242 1.00 0.00 16 ASN A N 14
ATOM 15011 C CA . ASN A 1 16 ? -9.423 -7.913 3.279 1.00 0.00 16 ASN A CA 14
ATOM 15012 C C . ASN A 1 16 ? -8.476 -8.247 4.427 1.00 0.00 16 ASN A C 14
ATOM 15013 O O . ASN A 1 16 ? -7.562 -7.482 4.735 1.00 0.00 16 ASN A O 14
ATOM 15024 N N . ASP A 1 17 ? -8.702 -9.395 5.057 1.00 0.00 17 ASP A N 14
ATOM 15025 C CA . ASP A 1 17 ? -7.869 -9.832 6.171 1.00 0.00 17 ASP A CA 14
ATOM 15026 C C . ASP A 1 17 ? -6.425 -10.038 5.722 1.00 0.00 17 ASP A C 14
ATOM 15027 O O . ASP A 1 17 ? -5.495 -9.515 6.334 1.00 0.00 17 ASP A O 14
ATOM 15036 N N . GLN A 1 18 ? -6.248 -10.804 4.651 1.00 0.00 18 GLN A N 14
ATOM 15037 C CA . GLN A 1 18 ? -4.917 -11.081 4.121 1.00 0.00 18 GLN A CA 14
ATOM 15038 C C . GLN A 1 18 ? -4.073 -9.811 4.082 1.00 0.00 18 GLN A C 14
ATOM 15039 O O . GLN A 1 18 ? -2.986 -9.757 4.659 1.00 0.00 18 GLN A O 14
ATOM 15053 N N . THR A 1 19 ? -4.579 -8.790 3.398 1.00 0.00 19 THR A N 14
ATOM 15054 C CA . THR A 1 19 ? -3.871 -7.521 3.282 1.00 0.00 19 THR A CA 14
ATOM 15055 C C . THR A 1 19 ? -3.496 -6.974 4.654 1.00 0.00 19 THR A C 14
ATOM 15056 O O . THR A 1 19 ? -2.323 -6.721 4.932 1.00 0.00 19 THR A O 14
ATOM 15067 N N . ILE A 1 20 ? -4.497 -6.795 5.509 1.00 0.00 20 ILE A N 14
ATOM 15068 C CA . ILE A 1 20 ? -4.270 -6.279 6.853 1.00 0.00 20 ILE A CA 14
ATOM 15069 C C . ILE A 1 20 ? -2.989 -6.849 7.452 1.00 0.00 20 ILE A C 14
ATOM 15070 O O . ILE A 1 20 ? -2.065 -6.108 7.786 1.00 0.00 20 ILE A O 14
ATOM 15086 N N . GLU A 1 21 ? -2.940 -8.171 7.582 1.00 0.00 21 GLU A N 14
ATOM 15087 C CA . GLU A 1 21 ? -1.770 -8.841 8.140 1.00 0.00 21 GLU A CA 14
ATOM 15088 C C . GLU A 1 21 ? -0.540 -8.599 7.270 1.00 0.00 21 GLU A C 14
ATOM 15089 O O . GLU A 1 21 ? 0.518 -8.207 7.766 1.00 0.00 21 GLU A O 14
ATOM 15101 N N . LEU A 1 22 ? -0.684 -8.837 5.971 1.00 0.00 22 LEU A N 14
ATOM 15102 C CA . LEU A 1 22 ? 0.415 -8.646 5.032 1.00 0.00 22 LEU A CA 14
ATOM 15103 C C . LEU A 1 22 ? 1.175 -7.359 5.336 1.00 0.00 22 LEU A C 14
ATOM 15104 O O . LEU A 1 22 ? 2.377 -7.264 5.091 1.00 0.00 22 LEU A O 14
ATOM 15120 N N . GLU A 1 23 ? 0.464 -6.372 5.873 1.00 0.00 23 GLU A N 14
ATOM 15121 C CA . GLU A 1 23 ? 1.073 -5.091 6.212 1.00 0.00 23 GLU A CA 14
ATOM 15122 C C . GLU A 1 23 ? 1.719 -5.144 7.593 1.00 0.00 23 GLU A C 14
ATOM 15123 O O . GLU A 1 23 ? 2.920 -4.916 7.739 1.00 0.00 23 GLU A O 14
ATOM 15135 N N . LYS A 1 24 ? 0.913 -5.445 8.606 1.00 0.00 24 LYS A N 14
ATOM 15136 C CA . LYS A 1 24 ? 1.404 -5.529 9.976 1.00 0.00 24 LYS A CA 14
ATOM 15137 C C . LYS A 1 24 ? 2.713 -6.309 10.038 1.00 0.00 24 LYS A C 14
ATOM 15138 O O . LYS A 1 24 ? 3.509 -6.134 10.961 1.00 0.00 24 LYS A O 14
ATOM 15157 N N . LYS A 1 25 ? 2.933 -7.168 9.049 1.00 0.00 25 LYS A N 14
ATOM 15158 C CA . LYS A 1 25 ? 4.147 -7.972 8.988 1.00 0.00 25 LYS A CA 14
ATOM 15159 C C . LYS A 1 25 ? 5.316 -7.154 8.449 1.00 0.00 25 LYS A C 14
ATOM 15160 O O . LYS A 1 25 ? 6.340 -7.001 9.116 1.00 0.00 25 LYS A O 14
ATOM 15179 N N . PHE A 1 26 ? 5.156 -6.628 7.239 1.00 0.00 26 PHE A N 14
ATOM 15180 C CA . PHE A 1 26 ? 6.198 -5.824 6.611 1.00 0.00 26 PHE A CA 14
ATOM 15181 C C . PHE A 1 26 ? 6.725 -4.767 7.577 1.00 0.00 26 PHE A C 14
ATOM 15182 O O . PHE A 1 26 ? 7.906 -4.422 7.550 1.00 0.00 26 PHE A O 14
ATOM 15199 N N . GLU A 1 27 ? 5.841 -4.257 8.428 1.00 0.00 27 GLU A N 14
ATOM 15200 C CA . GLU A 1 27 ? 6.217 -3.238 9.401 1.00 0.00 27 GLU A CA 14
ATOM 15201 C C . GLU A 1 27 ? 7.284 -3.765 10.355 1.00 0.00 27 GLU A C 14
ATOM 15202 O O . GLU A 1 27 ? 8.310 -3.120 10.576 1.00 0.00 27 GLU A O 14
ATOM 15214 N N . THR A 1 28 ? 7.035 -4.942 10.920 1.00 0.00 28 THR A N 14
ATOM 15215 C CA . THR A 1 28 ? 7.973 -5.556 11.853 1.00 0.00 28 THR A CA 14
ATOM 15216 C C . THR A 1 28 ? 9.212 -6.069 11.128 1.00 0.00 28 THR A C 14
ATOM 15217 O O . THR A 1 28 ? 10.279 -6.206 11.726 1.00 0.00 28 THR A O 14
ATOM 15228 N N . GLN A 1 29 ? 9.064 -6.351 9.838 1.00 0.00 29 GLN A N 14
ATOM 15229 C CA . GLN A 1 29 ? 10.172 -6.849 9.033 1.00 0.00 29 GLN A CA 14
ATOM 15230 C C . GLN A 1 29 ? 9.950 -6.547 7.554 1.00 0.00 29 GLN A C 14
ATOM 15231 O O . GLN A 1 29 ? 9.039 -7.090 6.929 1.00 0.00 29 GLN A O 14
ATOM 15245 N N . LYS A 1 30 ? 10.788 -5.678 7.000 1.00 0.00 30 LYS A N 14
ATOM 15246 C CA . LYS A 1 30 ? 10.685 -5.304 5.594 1.00 0.00 30 LYS A CA 14
ATOM 15247 C C . LYS A 1 30 ? 10.598 -6.542 4.707 1.00 0.00 30 LYS A C 14
ATOM 15248 O O . LYS A 1 30 ? 9.878 -6.552 3.708 1.00 0.00 30 LYS A O 14
ATOM 15267 N N . TYR A 1 31 ? 11.333 -7.584 5.079 1.00 0.00 31 TYR A N 14
ATOM 15268 C CA . TYR A 1 31 ? 11.339 -8.826 4.316 1.00 0.00 31 TYR A CA 14
ATOM 15269 C C . TYR A 1 31 ? 11.132 -10.029 5.232 1.00 0.00 31 TYR A C 14
ATOM 15270 O O . TYR A 1 31 ? 11.021 -9.885 6.450 1.00 0.00 31 TYR A O 14
ATOM 15288 N N . LEU A 1 32 ? 11.082 -11.215 4.637 1.00 0.00 32 LEU A N 14
ATOM 15289 C CA . LEU A 1 32 ? 10.889 -12.445 5.398 1.00 0.00 32 LEU A CA 14
ATOM 15290 C C . LEU A 1 32 ? 11.591 -13.619 4.722 1.00 0.00 32 LEU A C 14
ATOM 15291 O O . LEU A 1 32 ? 11.371 -13.891 3.542 1.00 0.00 32 LEU A O 14
ATOM 15307 N N . SER A 1 33 ? 12.435 -14.313 5.480 1.00 0.00 33 SER A N 14
ATOM 15308 C CA . SER A 1 33 ? 13.171 -15.457 4.954 1.00 0.00 33 SER A CA 14
ATOM 15309 C C . SER A 1 33 ? 12.214 -16.537 4.458 1.00 0.00 33 SER A C 14
ATOM 15310 O O . SER A 1 33 ? 11.062 -16.624 4.883 1.00 0.00 33 SER A O 14
ATOM 15318 N N . PRO A 1 34 ? 12.701 -17.380 3.536 1.00 0.00 34 PRO A N 14
ATOM 15319 C CA . PRO A 1 34 ? 11.907 -18.470 2.962 1.00 0.00 34 PRO A CA 14
ATOM 15320 C C . PRO A 1 34 ? 11.187 -19.287 4.030 1.00 0.00 34 PRO A C 14
ATOM 15321 O O . PRO A 1 34 ? 10.010 -19.624 3.899 1.00 0.00 34 PRO A O 14
ATOM 15332 N N . PRO A 1 35 ? 11.908 -19.614 5.113 1.00 0.00 35 PRO A N 14
ATOM 15333 C CA . PRO A 1 35 ? 11.357 -20.395 6.225 1.00 0.00 35 PRO A CA 14
ATOM 15334 C C . PRO A 1 35 ? 10.003 -19.868 6.688 1.00 0.00 35 PRO A C 14
ATOM 15335 O O . PRO A 1 35 ? 9.068 -20.638 6.902 1.00 0.00 35 PRO A O 14
ATOM 15346 N N . GLU A 1 36 ? 9.906 -18.551 6.840 1.00 0.00 36 GLU A N 14
ATOM 15347 C CA . GLU A 1 36 ? 8.666 -17.922 7.279 1.00 0.00 36 GLU A CA 14
ATOM 15348 C C . GLU A 1 36 ? 7.696 -17.761 6.112 1.00 0.00 36 GLU A C 14
ATOM 15349 O O . GLU A 1 36 ? 6.633 -18.382 6.085 1.00 0.00 36 GLU A O 14
ATOM 15361 N N . ARG A 1 37 ? 8.069 -16.922 5.152 1.00 0.00 37 ARG A N 14
ATOM 15362 C CA . ARG A 1 37 ? 7.231 -16.677 3.983 1.00 0.00 37 ARG A CA 14
ATOM 15363 C C . ARG A 1 37 ? 6.478 -17.942 3.580 1.00 0.00 37 ARG A C 14
ATOM 15364 O O . ARG A 1 37 ? 5.331 -17.879 3.136 1.00 0.00 37 ARG A O 14
ATOM 15385 N N . LYS A 1 38 ? 7.130 -19.088 3.737 1.00 0.00 38 LYS A N 14
ATOM 15386 C CA . LYS A 1 38 ? 6.523 -20.368 3.391 1.00 0.00 38 LYS A CA 14
ATOM 15387 C C . LYS A 1 38 ? 5.324 -20.662 4.287 1.00 0.00 38 LYS A C 14
ATOM 15388 O O . LYS A 1 38 ? 4.243 -20.995 3.803 1.00 0.00 38 LYS A O 14
ATOM 15407 N N . ARG A 1 39 ? 5.524 -20.536 5.595 1.00 0.00 39 ARG A N 14
ATOM 15408 C CA . ARG A 1 39 ? 4.459 -20.788 6.558 1.00 0.00 39 ARG A CA 14
ATOM 15409 C C . ARG A 1 39 ? 3.387 -19.705 6.478 1.00 0.00 39 ARG A C 14
ATOM 15410 O O . ARG A 1 39 ? 2.195 -19.985 6.620 1.00 0.00 39 ARG A O 14
ATOM 15431 N N . LEU A 1 40 ? 3.817 -18.469 6.252 1.00 0.00 40 LEU A N 14
ATOM 15432 C CA . LEU A 1 40 ? 2.893 -17.344 6.153 1.00 0.00 40 LEU A CA 14
ATOM 15433 C C . LEU A 1 40 ? 1.880 -17.567 5.035 1.00 0.00 40 LEU A C 14
ATOM 15434 O O . LEU A 1 40 ? 0.675 -17.422 5.239 1.00 0.00 40 LEU A O 14
ATOM 15450 N N . ALA A 1 41 ? 2.377 -17.923 3.855 1.00 0.00 41 ALA A N 14
ATOM 15451 C CA . ALA A 1 41 ? 1.514 -18.171 2.707 1.00 0.00 41 ALA A CA 14
ATOM 15452 C C . ALA A 1 41 ? 0.422 -19.179 3.048 1.00 0.00 41 ALA A C 14
ATOM 15453 O O . ALA A 1 41 ? -0.632 -19.206 2.412 1.00 0.00 41 ALA A O 14
ATOM 15460 N N . LYS A 1 42 ? 0.680 -20.007 4.054 1.00 0.00 42 LYS A N 14
ATOM 15461 C CA . LYS A 1 42 ? -0.281 -21.017 4.481 1.00 0.00 42 LYS A CA 14
ATOM 15462 C C . LYS A 1 42 ? -1.251 -20.445 5.509 1.00 0.00 42 LYS A C 14
ATOM 15463 O O . LYS A 1 42 ? -2.404 -20.865 5.589 1.00 0.00 42 LYS A O 14
ATOM 15482 N N . MET A 1 43 ? -0.776 -19.482 6.293 1.00 0.00 43 MET A N 14
ATOM 15483 C CA . MET A 1 43 ? -1.603 -18.851 7.315 1.00 0.00 43 MET A CA 14
ATOM 15484 C C . MET A 1 43 ? -2.610 -17.894 6.684 1.00 0.00 43 MET A C 14
ATOM 15485 O O . MET A 1 43 ? -3.807 -17.962 6.967 1.00 0.00 43 MET A O 14
ATOM 15499 N N . LEU A 1 44 ? -2.119 -17.004 5.829 1.00 0.00 44 LEU A N 14
ATOM 15500 C CA . LEU A 1 44 ? -2.976 -16.034 5.158 1.00 0.00 44 LEU A CA 14
ATOM 15501 C C . LEU A 1 44 ? -3.586 -16.629 3.892 1.00 0.00 44 LEU A C 14
ATOM 15502 O O . LEU A 1 44 ? -4.296 -15.946 3.154 1.00 0.00 44 LEU A O 14
ATOM 15518 N N . GLN A 1 45 ? -3.306 -17.905 3.650 1.00 0.00 45 GLN A N 14
ATOM 15519 C CA . GLN A 1 45 ? -3.829 -18.592 2.475 1.00 0.00 45 GLN A CA 14
ATOM 15520 C C . GLN A 1 45 ? -3.336 -17.928 1.193 1.00 0.00 45 GLN A C 14
ATOM 15521 O O . GLN A 1 45 ? -4.090 -17.778 0.230 1.00 0.00 45 GLN A O 14
ATOM 15535 N N . LEU A 1 46 ? -2.068 -17.532 1.187 1.00 0.00 46 LEU A N 14
ATOM 15536 C CA . LEU A 1 46 ? -1.475 -16.884 0.023 1.00 0.00 46 LEU A CA 14
ATOM 15537 C C . LEU A 1 46 ? -0.403 -17.768 -0.605 1.00 0.00 46 LEU A C 14
ATOM 15538 O O . LEU A 1 46 ? -0.159 -18.885 -0.149 1.00 0.00 46 LEU A O 14
ATOM 15554 N N . SER A 1 47 ? 0.236 -17.260 -1.654 1.00 0.00 47 SER A N 14
ATOM 15555 C CA . SER A 1 47 ? 1.282 -18.005 -2.347 1.00 0.00 47 SER A CA 14
ATOM 15556 C C . SER A 1 47 ? 2.649 -17.371 -2.109 1.00 0.00 47 SER A C 14
ATOM 15557 O O . SER A 1 47 ? 2.772 -16.149 -2.028 1.00 0.00 47 SER A O 14
ATOM 15565 N N . GLU A 1 48 ? 3.673 -18.212 -1.998 1.00 0.00 48 GLU A N 14
ATOM 15566 C CA . GLU A 1 48 ? 5.031 -17.734 -1.768 1.00 0.00 48 GLU A CA 14
ATOM 15567 C C . GLU A 1 48 ? 5.337 -16.523 -2.646 1.00 0.00 48 GLU A C 14
ATOM 15568 O O . GLU A 1 48 ? 5.949 -15.555 -2.194 1.00 0.00 48 GLU A O 14
ATOM 15580 N N . ARG A 1 49 ? 4.908 -16.586 -3.902 1.00 0.00 49 ARG A N 14
ATOM 15581 C CA . ARG A 1 49 ? 5.137 -15.497 -4.843 1.00 0.00 49 ARG A CA 14
ATOM 15582 C C . ARG A 1 49 ? 4.348 -14.255 -4.441 1.00 0.00 49 ARG A C 14
ATOM 15583 O O . ARG A 1 49 ? 4.808 -13.129 -4.628 1.00 0.00 49 ARG A O 14
ATOM 15604 N N . GLN A 1 50 ? 3.159 -14.469 -3.887 1.00 0.00 50 GLN A N 14
ATOM 15605 C CA . GLN A 1 50 ? 2.307 -13.366 -3.459 1.00 0.00 50 GLN A CA 14
ATOM 15606 C C . GLN A 1 50 ? 2.870 -12.695 -2.211 1.00 0.00 50 GLN A C 14
ATOM 15607 O O . GLN A 1 50 ? 2.656 -11.504 -1.984 1.00 0.00 50 GLN A O 14
ATOM 15621 N N . VAL A 1 51 ? 3.591 -13.467 -1.404 1.00 0.00 51 VAL A N 14
ATOM 15622 C CA . VAL A 1 51 ? 4.186 -12.947 -0.179 1.00 0.00 51 VAL A CA 14
ATOM 15623 C C . VAL A 1 51 ? 5.589 -12.407 -0.436 1.00 0.00 51 VAL A C 14
ATOM 15624 O O . VAL A 1 51 ? 6.081 -11.551 0.300 1.00 0.00 51 VAL A O 14
ATOM 15637 N N . LYS A 1 52 ? 6.228 -12.911 -1.485 1.00 0.00 52 LYS A N 14
ATOM 15638 C CA . LYS A 1 52 ? 7.574 -12.479 -1.842 1.00 0.00 52 LYS A CA 14
ATOM 15639 C C . LYS A 1 52 ? 7.530 -11.253 -2.749 1.00 0.00 52 LYS A C 14
ATOM 15640 O O . LYS A 1 52 ? 8.471 -10.460 -2.786 1.00 0.00 52 LYS A O 14
ATOM 15659 N N . THR A 1 53 ? 6.429 -11.104 -3.481 1.00 0.00 53 THR A N 14
ATOM 15660 C CA . THR A 1 53 ? 6.262 -9.975 -4.387 1.00 0.00 53 THR A CA 14
ATOM 15661 C C . THR A 1 53 ? 5.741 -8.748 -3.647 1.00 0.00 53 THR A C 14
ATOM 15662 O O . THR A 1 53 ? 6.345 -7.677 -3.702 1.00 0.00 53 THR A O 14
ATOM 15673 N N . TRP A 1 54 ? 4.619 -8.912 -2.957 1.00 0.00 54 TRP A N 14
ATOM 15674 C CA . TRP A 1 54 ? 4.018 -7.816 -2.205 1.00 0.00 54 TRP A CA 14
ATOM 15675 C C . TRP A 1 54 ? 5.072 -7.065 -1.400 1.00 0.00 54 TRP A C 14
ATOM 15676 O O . TRP A 1 54 ? 5.302 -5.875 -1.616 1.00 0.00 54 TRP A O 14
ATOM 15697 N N . PHE A 1 55 ? 5.712 -7.768 -0.470 1.00 0.00 55 PHE A N 14
ATOM 15698 C CA . PHE A 1 55 ? 6.742 -7.166 0.368 1.00 0.00 55 PHE A CA 14
ATOM 15699 C C . PHE A 1 55 ? 7.766 -6.418 -0.481 1.00 0.00 55 PHE A C 14
ATOM 15700 O O . PHE A 1 55 ? 8.094 -5.265 -0.201 1.00 0.00 55 PHE A O 14
ATOM 15717 N N . GLN A 1 56 ? 8.266 -7.083 -1.517 1.00 0.00 56 GLN A N 14
ATOM 15718 C CA . GLN A 1 56 ? 9.253 -6.481 -2.406 1.00 0.00 56 GLN A CA 14
ATOM 15719 C C . GLN A 1 56 ? 8.807 -5.094 -2.855 1.00 0.00 56 GLN A C 14
ATOM 15720 O O . GLN A 1 56 ? 9.493 -4.102 -2.614 1.00 0.00 56 GLN A O 14
ATOM 15734 N N . ASN A 1 57 ? 7.653 -5.033 -3.511 1.00 0.00 57 ASN A N 14
ATOM 15735 C CA . ASN A 1 57 ? 7.115 -3.766 -3.996 1.00 0.00 57 ASN A CA 14
ATOM 15736 C C . ASN A 1 57 ? 6.924 -2.781 -2.846 1.00 0.00 57 ASN A C 14
ATOM 15737 O O . ASN A 1 57 ? 7.267 -1.604 -2.961 1.00 0.00 57 ASN A O 14
ATOM 15748 N N . ARG A 1 58 ? 6.376 -3.271 -1.739 1.00 0.00 58 ARG A N 14
ATOM 15749 C CA . ARG A 1 58 ? 6.138 -2.434 -0.569 1.00 0.00 58 ARG A CA 14
ATOM 15750 C C . ARG A 1 58 ? 7.375 -1.607 -0.233 1.00 0.00 58 ARG A C 14
ATOM 15751 O O . ARG A 1 58 ? 7.307 -0.381 -0.134 1.00 0.00 58 ARG A O 14
ATOM 15772 N N . ARG A 1 59 ? 8.505 -2.285 -0.059 1.00 0.00 59 ARG A N 14
ATOM 15773 C CA . ARG A 1 59 ? 9.757 -1.612 0.268 1.00 0.00 59 ARG A CA 14
ATOM 15774 C C . ARG A 1 59 ? 9.979 -0.405 -0.639 1.00 0.00 59 ARG A C 14
ATOM 15775 O O . ARG A 1 59 ? 10.058 0.729 -0.170 1.00 0.00 59 ARG A O 14
ATOM 15796 N N . ALA A 1 60 ? 10.079 -0.659 -1.939 1.00 0.00 60 ALA A N 14
ATOM 15797 C CA . ALA A 1 60 ? 10.290 0.406 -2.912 1.00 0.00 60 ALA A CA 14
ATOM 15798 C C . ALA A 1 60 ? 9.465 1.640 -2.562 1.00 0.00 60 ALA A C 14
ATOM 15799 O O . ALA A 1 60 ? 9.875 2.770 -2.829 1.00 0.00 60 ALA A O 14
ATOM 15806 N N . LYS A 1 61 ? 8.300 1.417 -1.963 1.00 0.00 61 LYS A N 14
ATOM 15807 C CA . LYS A 1 61 ? 7.417 2.511 -1.575 1.00 0.00 61 LYS A CA 14
ATOM 15808 C C . LYS A 1 61 ? 7.798 3.057 -0.203 1.00 0.00 61 LYS A C 14
ATOM 15809 O O . LYS A 1 61 ? 7.881 4.270 -0.009 1.00 0.00 61 LYS A O 14
ATOM 15828 N N . TRP A 1 62 ? 8.028 2.155 0.744 1.00 0.00 62 TRP A N 14
ATOM 15829 C CA . TRP A 1 62 ? 8.402 2.548 2.099 1.00 0.00 62 TRP A CA 14
ATOM 15830 C C . TRP A 1 62 ? 9.595 3.497 2.081 1.00 0.00 62 TRP A C 14
ATOM 15831 O O . TRP A 1 62 ? 9.503 4.634 2.541 1.00 0.00 62 TRP A O 14
ATOM 15852 N N . ARG A 1 63 ? 10.715 3.021 1.546 1.00 0.00 63 ARG A N 14
ATOM 15853 C CA . ARG A 1 63 ? 11.928 3.828 1.469 1.00 0.00 63 ARG A CA 14
ATOM 15854 C C . ARG A 1 63 ? 11.596 5.275 1.119 1.00 0.00 63 ARG A C 14
ATOM 15855 O O . ARG A 1 63 ? 12.089 6.207 1.755 1.00 0.00 63 ARG A O 14
ATOM 15876 N N . ARG A 1 64 ? 10.759 5.456 0.103 1.00 0.00 64 ARG A N 14
ATOM 15877 C CA . ARG A 1 64 ? 10.363 6.790 -0.333 1.00 0.00 64 ARG A CA 14
ATOM 15878 C C . ARG A 1 64 ? 9.664 7.545 0.793 1.00 0.00 64 ARG A C 14
ATOM 15879 O O . ARG A 1 64 ? 9.974 8.706 1.062 1.00 0.00 64 ARG A O 14
ATOM 15900 N N . SER A 1 65 ? 8.719 6.878 1.449 1.00 0.00 65 SER A N 14
ATOM 15901 C CA . SER A 1 65 ? 7.973 7.488 2.543 1.00 0.00 65 SER A CA 14
ATOM 15902 C C . SER A 1 65 ? 8.905 7.876 3.687 1.00 0.00 65 SER A C 14
ATOM 15903 O O . SER A 1 65 ? 8.771 8.947 4.276 1.00 0.00 65 SER A O 14
ATOM 15911 N N . GLY A 1 66 ? 9.852 6.995 3.995 1.00 0.00 66 GLY A N 14
ATOM 15912 C CA . GLY A 1 66 ? 10.794 7.262 5.066 1.00 0.00 66 GLY A CA 14
ATOM 15913 C C . GLY A 1 66 ? 12.049 7.956 4.575 1.00 0.00 66 GLY A C 14
ATOM 15914 O O . GLY A 1 66 ? 12.120 9.183 4.508 1.00 0.00 66 GLY A O 14
ATOM 15918 N N . PRO A 1 67 ? 13.070 7.160 4.223 1.00 0.00 67 PRO A N 14
ATOM 15919 C CA . PRO A 1 67 ? 14.348 7.683 3.731 1.00 0.00 67 PRO A CA 14
ATOM 15920 C C . PRO A 1 67 ? 14.225 8.304 2.344 1.00 0.00 67 PRO A C 14
ATOM 15921 O O . PRO A 1 67 ? 14.523 7.661 1.337 1.00 0.00 67 PRO A O 14
ATOM 15932 N N . SER A 1 68 ? 13.783 9.557 2.298 1.00 0.00 68 SER A N 14
ATOM 15933 C CA . SER A 1 68 ? 13.617 10.263 1.033 1.00 0.00 68 SER A CA 14
ATOM 15934 C C . SER A 1 68 ? 14.808 11.178 0.761 1.00 0.00 68 SER A C 14
ATOM 15935 O O . SER A 1 68 ? 14.821 12.338 1.172 1.00 0.00 68 SER A O 14
ATOM 15943 N N . SER A 1 69 ? 15.808 10.646 0.066 1.00 0.00 69 SER A N 14
ATOM 15944 C CA . SER A 1 69 ? 17.006 11.411 -0.259 1.00 0.00 69 SER A CA 14
ATOM 15945 C C . SER A 1 69 ? 16.810 12.208 -1.545 1.00 0.00 69 SER A C 14
ATOM 15946 O O . SER A 1 69 ? 16.704 11.639 -2.631 1.00 0.00 69 SER A O 14
ATOM 15954 N N . GLY A 1 70 ? 16.762 13.530 -1.413 1.00 0.00 70 GLY A N 14
ATOM 15955 C CA . GLY A 1 70 ? 16.579 14.385 -2.572 1.00 0.00 70 GLY A CA 14
ATOM 15956 C C . GLY A 1 70 ? 16.906 15.836 -2.280 1.00 0.00 70 GLY A C 14
ATOM 15957 O O . GLY A 1 70 ? 17.931 16.137 -1.668 1.00 0.00 70 GLY A O 14
ATOM 15961 N N . GLY A 1 1 ? -19.266 15.894 8.858 1.00 0.00 1 GLY A N 15
ATOM 15962 C CA . GLY A 1 1 ? -18.779 14.672 9.472 1.00 0.00 1 GLY A CA 15
ATOM 15963 C C . GLY A 1 1 ? -17.597 14.082 8.729 1.00 0.00 1 GLY A C 15
ATOM 15964 O O . GLY A 1 1 ? -17.581 14.050 7.498 1.00 0.00 1 GLY A O 15
ATOM 15968 N N . SER A 1 2 ? -16.603 13.614 9.477 1.00 0.00 2 SER A N 15
ATOM 15969 C CA . SER A 1 2 ? -15.408 13.027 8.882 1.00 0.00 2 SER A CA 15
ATOM 15970 C C . SER A 1 2 ? -15.769 12.174 7.670 1.00 0.00 2 SER A C 15
ATOM 15971 O O . SER A 1 2 ? -15.197 12.334 6.592 1.00 0.00 2 SER A O 15
ATOM 15979 N N . SER A 1 3 ? -16.723 11.266 7.855 1.00 0.00 3 SER A N 15
ATOM 15980 C CA . SER A 1 3 ? -17.158 10.384 6.779 1.00 0.00 3 SER A CA 15
ATOM 15981 C C . SER A 1 3 ? -16.014 9.487 6.315 1.00 0.00 3 SER A C 15
ATOM 15982 O O . SER A 1 3 ? -15.822 9.276 5.119 1.00 0.00 3 SER A O 15
ATOM 15990 N N . GLY A 1 4 ? -15.257 8.962 7.273 1.00 0.00 4 GLY A N 15
ATOM 15991 C CA . GLY A 1 4 ? -14.141 8.094 6.944 1.00 0.00 4 GLY A CA 15
ATOM 15992 C C . GLY A 1 4 ? -13.396 8.552 5.706 1.00 0.00 4 GLY A C 15
ATOM 15993 O O . GLY A 1 4 ? -13.405 9.736 5.370 1.00 0.00 4 GLY A O 15
ATOM 15997 N N . SER A 1 5 ? -12.748 7.611 5.026 1.00 0.00 5 SER A N 15
ATOM 15998 C CA . SER A 1 5 ? -11.990 7.925 3.821 1.00 0.00 5 SER A CA 15
ATOM 15999 C C . SER A 1 5 ? -11.699 6.661 3.017 1.00 0.00 5 SER A C 15
ATOM 16000 O O . SER A 1 5 ? -11.700 5.555 3.558 1.00 0.00 5 SER A O 15
ATOM 16008 N N . SER A 1 6 ? -11.451 6.833 1.723 1.00 0.00 6 SER A N 15
ATOM 16009 C CA . SER A 1 6 ? -11.162 5.707 0.843 1.00 0.00 6 SER A CA 15
ATOM 16010 C C . SER A 1 6 ? -10.250 6.134 -0.304 1.00 0.00 6 SER A C 15
ATOM 16011 O O . SER A 1 6 ? -9.887 7.303 -0.421 1.00 0.00 6 SER A O 15
ATOM 16019 N N . GLY A 1 7 ? -9.884 5.174 -1.148 1.00 0.00 7 GLY A N 15
ATOM 16020 C CA . GLY A 1 7 ? -9.018 5.469 -2.275 1.00 0.00 7 GLY A CA 15
ATOM 16021 C C . GLY A 1 7 ? -7.633 4.875 -2.112 1.00 0.00 7 GLY A C 15
ATOM 16022 O O . GLY A 1 7 ? -6.771 5.461 -1.457 1.00 0.00 7 GLY A O 15
ATOM 16026 N N . LYS A 1 8 ? -7.417 3.708 -2.709 1.00 0.00 8 LYS A N 15
ATOM 16027 C CA . LYS A 1 8 ? -6.127 3.033 -2.627 1.00 0.00 8 LYS A CA 15
ATOM 16028 C C . LYS A 1 8 ? -6.068 1.854 -3.593 1.00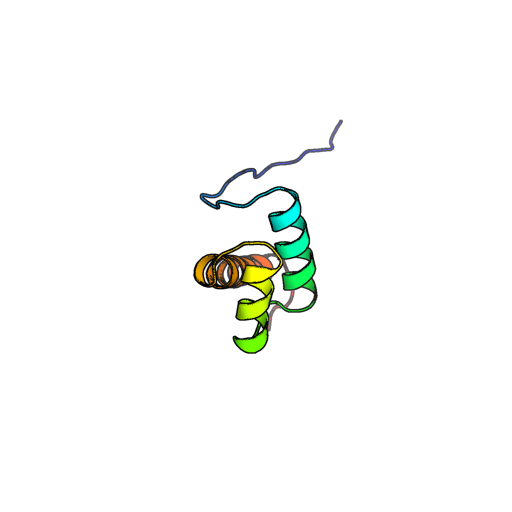 0.00 8 LYS A C 15
ATOM 16029 O O . LYS A 1 8 ? -7.099 1.330 -4.012 1.00 0.00 8 LYS A O 15
ATOM 16048 N N . GLY A 1 9 ? -4.853 1.440 -3.941 1.00 0.00 9 GLY A N 15
ATOM 16049 C CA . GLY A 1 9 ? -4.683 0.325 -4.854 1.00 0.00 9 GLY A CA 15
ATOM 16050 C C . GLY A 1 9 ? -3.444 -0.493 -4.545 1.00 0.00 9 GLY A C 15
ATOM 16051 O O . GLY A 1 9 ? -2.784 -0.273 -3.531 1.00 0.00 9 GLY A O 15
ATOM 16055 N N . GLY A 1 10 ? -3.129 -1.441 -5.422 1.00 0.00 10 GLY A N 15
ATOM 16056 C CA . GLY A 1 10 ? -1.963 -2.282 -5.219 1.00 0.00 10 GLY A CA 15
ATOM 16057 C C . GLY A 1 10 ? -2.316 -3.754 -5.142 1.00 0.00 10 GLY A C 15
ATOM 16058 O O . GLY A 1 10 ? -1.656 -4.589 -5.759 1.00 0.00 10 GLY A O 15
ATOM 16062 N N . GLN A 1 11 ? -3.359 -4.072 -4.382 1.00 0.00 11 GLN A N 15
ATOM 16063 C CA . GLN A 1 11 ? -3.796 -5.454 -4.225 1.00 0.00 11 GLN A CA 15
ATOM 16064 C C . GLN A 1 11 ? -4.707 -5.871 -5.375 1.00 0.00 11 GLN A C 15
ATOM 16065 O O . GLN A 1 11 ? -5.488 -5.068 -5.884 1.00 0.00 11 GLN A O 15
ATOM 16079 N N . VAL A 1 12 ? -4.600 -7.132 -5.780 1.00 0.00 12 VAL A N 15
ATOM 16080 C CA . VAL A 1 12 ? -5.414 -7.656 -6.870 1.00 0.00 12 VAL A CA 15
ATOM 16081 C C . VAL A 1 12 ? -6.152 -8.921 -6.446 1.00 0.00 12 VAL A C 15
ATOM 16082 O O . VAL A 1 12 ? -7.276 -9.171 -6.882 1.00 0.00 12 VAL A O 15
ATOM 16095 N N . ARG A 1 13 ? -5.514 -9.714 -5.592 1.00 0.00 13 ARG A N 15
ATOM 16096 C CA . ARG A 1 13 ? -6.110 -10.953 -5.108 1.00 0.00 13 ARG A CA 15
ATOM 16097 C C . ARG A 1 13 ? -6.155 -10.976 -3.583 1.00 0.00 13 ARG A C 15
ATOM 16098 O O . ARG A 1 13 ? -6.957 -11.694 -2.986 1.00 0.00 13 ARG A O 15
ATOM 16119 N N . PHE A 1 14 ? -5.289 -10.185 -2.959 1.00 0.00 14 PHE A N 15
ATOM 16120 C CA . PHE A 1 14 ? -5.229 -10.115 -1.504 1.00 0.00 14 PHE A CA 15
ATOM 16121 C C . PHE A 1 14 ? -6.557 -9.633 -0.927 1.00 0.00 14 PHE A C 15
ATOM 16122 O O . PHE A 1 14 ? -7.063 -8.577 -1.305 1.00 0.00 14 PHE A O 15
ATOM 16139 N N . SER A 1 15 ? -7.116 -10.416 -0.010 1.00 0.00 15 SER A N 15
ATOM 16140 C CA . SER A 1 15 ? -8.388 -10.073 0.616 1.00 0.00 15 SER A CA 15
ATOM 16141 C C . SER A 1 15 ? -8.189 -9.030 1.712 1.00 0.00 15 SER A C 15
ATOM 16142 O O . SER A 1 15 ? -7.090 -8.871 2.241 1.00 0.00 15 SER A O 15
ATOM 16150 N N . ASN A 1 16 ? -9.263 -8.321 2.047 1.00 0.00 16 ASN A N 15
ATOM 16151 C CA . ASN A 1 16 ? -9.208 -7.292 3.079 1.00 0.00 16 ASN A CA 15
ATOM 16152 C C . ASN A 1 16 ? -8.269 -7.704 4.209 1.00 0.00 16 ASN A C 15
ATOM 16153 O O . ASN A 1 16 ? -7.249 -7.059 4.449 1.00 0.00 16 ASN A O 15
ATOM 16164 N N . ASP A 1 17 ? -8.622 -8.783 4.899 1.00 0.00 17 ASP A N 15
ATOM 16165 C CA . ASP A 1 17 ? -7.811 -9.284 6.003 1.00 0.00 17 ASP A CA 15
ATOM 16166 C C . ASP A 1 17 ? -6.382 -9.560 5.545 1.00 0.00 17 ASP A C 15
ATOM 16167 O O . ASP A 1 17 ? -5.427 -9.022 6.105 1.00 0.00 17 ASP A O 15
ATOM 16176 N N . GLN A 1 18 ? -6.244 -10.402 4.526 1.00 0.00 18 GLN A N 15
ATOM 16177 C CA . GLN A 1 18 ? -4.931 -10.750 3.996 1.00 0.00 18 GLN A CA 15
ATOM 16178 C C . GLN A 1 18 ? -4.035 -9.519 3.909 1.00 0.00 18 GLN A C 15
ATOM 16179 O O . GLN A 1 18 ? -2.914 -9.516 4.420 1.00 0.00 18 GLN A O 15
ATOM 16193 N N . THR A 1 19 ? -4.535 -8.473 3.259 1.00 0.00 19 THR A N 15
ATOM 16194 C CA . THR A 1 19 ? -3.780 -7.237 3.104 1.00 0.00 19 THR A CA 15
ATOM 16195 C C . THR A 1 19 ? -3.350 -6.682 4.457 1.00 0.00 19 THR A C 15
ATOM 16196 O O . THR A 1 19 ? -2.195 -6.297 4.642 1.00 0.00 19 THR A O 15
ATOM 16207 N N . ILE A 1 20 ? -4.285 -6.644 5.400 1.00 0.00 20 ILE A N 15
ATOM 16208 C CA . ILE A 1 20 ? -4.002 -6.137 6.737 1.00 0.00 20 ILE A CA 15
ATOM 16209 C C . ILE A 1 20 ? -2.745 -6.780 7.313 1.00 0.00 20 ILE A C 15
ATOM 16210 O O . ILE A 1 20 ? -1.740 -6.107 7.539 1.00 0.00 20 ILE A O 15
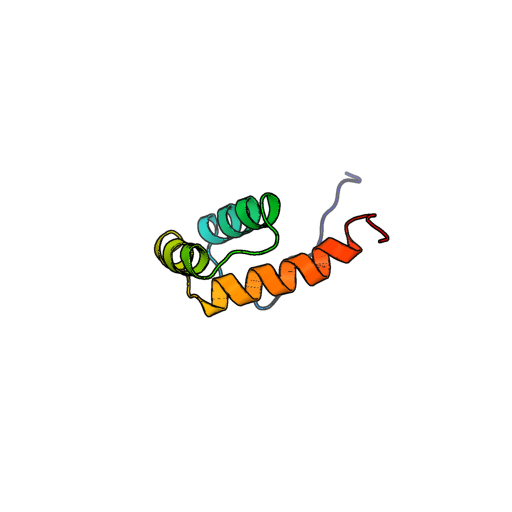ATOM 16226 N N . GLU A 1 21 ? -2.809 -8.087 7.547 1.00 0.00 21 GLU A N 15
ATOM 16227 C CA . GLU A 1 21 ? -1.675 -8.821 8.096 1.00 0.00 21 GLU A CA 15
ATOM 16228 C C . GLU A 1 21 ? -0.413 -8.564 7.277 1.00 0.00 21 GLU A C 15
ATOM 16229 O O . GLU A 1 21 ? 0.591 -8.076 7.798 1.00 0.00 21 GLU A O 15
ATOM 16241 N N . LEU A 1 22 ? -0.471 -8.898 5.992 1.00 0.00 22 LEU A N 15
ATOM 16242 C CA . LEU A 1 22 ? 0.667 -8.704 5.100 1.00 0.00 22 LEU A CA 15
ATOM 16243 C C . LEU A 1 22 ? 1.445 -7.446 5.473 1.00 0.00 22 LEU A C 15
ATOM 16244 O O . LEU A 1 22 ? 2.674 -7.429 5.429 1.00 0.00 22 LEU A O 15
ATOM 16260 N N . GLU A 1 23 ? 0.718 -6.396 5.843 1.00 0.00 23 GLU A N 15
ATOM 16261 C CA . GLU A 1 23 ? 1.341 -5.134 6.226 1.00 0.00 23 GLU A CA 15
ATOM 16262 C C . GLU A 1 23 ? 1.931 -5.223 7.630 1.00 0.00 23 GLU A C 15
ATOM 16263 O O . GLU A 1 23 ? 3.072 -4.822 7.863 1.00 0.00 23 GLU A O 15
ATOM 16275 N N . LYS A 1 24 ? 1.146 -5.750 8.563 1.00 0.00 24 LYS A N 15
ATOM 16276 C CA . LYS A 1 24 ? 1.589 -5.893 9.945 1.00 0.00 24 LYS A CA 15
ATOM 16277 C C . LYS A 1 24 ? 2.952 -6.574 10.012 1.00 0.00 24 LYS A C 15
ATOM 16278 O O . LYS A 1 24 ? 3.722 -6.355 10.947 1.00 0.00 24 LYS A O 15
ATOM 16297 N N . LYS A 1 25 ? 3.244 -7.401 9.014 1.00 0.00 25 LYS A N 15
ATOM 16298 C CA . LYS A 1 25 ? 4.515 -8.113 8.957 1.00 0.00 25 LYS A CA 15
ATOM 16299 C C . LYS A 1 25 ? 5.606 -7.233 8.355 1.00 0.00 25 LYS A C 15
ATOM 16300 O O . LYS A 1 25 ? 6.619 -6.956 8.997 1.00 0.00 25 LYS A O 15
ATOM 16319 N N . PHE A 1 26 ? 5.391 -6.796 7.119 1.00 0.00 26 PHE A N 15
ATOM 16320 C CA . PHE A 1 26 ? 6.356 -5.946 6.430 1.00 0.00 26 PHE A CA 15
ATOM 16321 C C . PHE A 1 26 ? 6.891 -4.865 7.363 1.00 0.00 26 PHE A C 15
ATOM 16322 O O . PHE A 1 26 ? 8.097 -4.627 7.426 1.00 0.00 26 PHE A O 15
ATOM 16339 N N . GLU A 1 27 ? 5.985 -4.213 8.086 1.00 0.00 27 GLU A N 15
ATOM 16340 C CA . GLU A 1 27 ? 6.367 -3.155 9.014 1.00 0.00 27 GLU A CA 15
ATOM 16341 C C . GLU A 1 27 ? 7.415 -3.653 10.005 1.00 0.00 27 GLU A C 15
ATOM 16342 O O . GLU A 1 27 ? 8.437 -3.003 10.225 1.00 0.00 27 GLU A O 15
ATOM 16354 N N . THR A 1 28 ? 7.153 -4.812 10.602 1.00 0.00 28 THR A N 15
ATOM 16355 C CA . THR A 1 28 ? 8.071 -5.397 11.571 1.00 0.00 28 THR A CA 15
ATOM 16356 C C . THR A 1 28 ? 9.323 -5.934 10.887 1.00 0.00 28 THR A C 15
ATOM 16357 O O . THR A 1 28 ? 10.400 -5.965 11.482 1.00 0.00 28 THR A O 15
ATOM 16368 N N . GLN A 1 29 ? 9.175 -6.354 9.635 1.00 0.00 29 GLN A N 15
ATOM 16369 C CA . GLN A 1 29 ? 10.295 -6.889 8.871 1.00 0.00 29 GLN A CA 15
ATOM 16370 C C . GLN A 1 29 ? 10.061 -6.723 7.373 1.00 0.00 29 GLN A C 15
ATOM 16371 O O . GLN A 1 29 ? 9.130 -7.30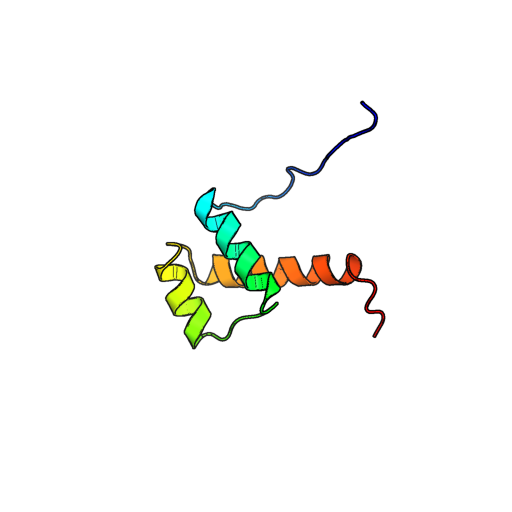0 6.812 1.00 0.00 29 GLN A O 15
ATOM 16385 N N . LYS A 1 30 ? 10.913 -5.931 6.731 1.00 0.00 30 LYS A N 15
ATOM 16386 C CA . LYS A 1 30 ? 10.801 -5.690 5.297 1.00 0.00 30 LYS A CA 15
ATOM 16387 C C . LYS A 1 30 ? 10.963 -6.987 4.512 1.00 0.00 30 LYS A C 15
ATOM 16388 O O . LYS A 1 30 ? 10.372 -7.157 3.446 1.00 0.00 30 LYS A O 15
ATOM 16407 N N . TYR A 1 31 ? 11.767 -7.900 5.047 1.00 0.00 31 TYR A N 15
ATOM 16408 C CA . TYR A 1 31 ? 12.007 -9.182 4.396 1.00 0.00 31 TYR A CA 15
ATOM 16409 C C . TYR A 1 31 ? 11.564 -10.338 5.288 1.00 0.00 31 TYR A C 15
ATOM 16410 O O . TYR A 1 31 ? 11.224 -10.142 6.455 1.00 0.00 31 TYR A O 15
ATOM 16428 N N . LEU A 1 32 ? 11.571 -11.543 4.730 1.00 0.00 32 LEU A N 15
ATOM 16429 C CA . LEU A 1 32 ? 11.171 -12.733 5.473 1.00 0.00 32 LEU A CA 15
ATOM 16430 C C . LEU A 1 32 ? 11.854 -13.978 4.917 1.00 0.00 32 LEU A C 15
ATOM 16431 O O . LEU A 1 32 ? 11.731 -14.290 3.733 1.00 0.00 32 LEU A O 15
ATOM 16447 N N . SER A 1 33 ? 12.574 -14.688 5.781 1.00 0.00 33 SER A N 15
ATOM 16448 C CA . SER A 1 33 ? 13.278 -15.899 5.376 1.00 0.00 33 SER A CA 15
ATOM 16449 C C . SER A 1 33 ? 12.302 -16.942 4.840 1.00 0.00 33 SER A C 15
ATOM 16450 O O . SER A 1 33 ? 11.119 -16.954 5.181 1.00 0.00 33 SER A O 15
ATOM 16458 N N . PRO A 1 34 ? 12.808 -17.839 3.981 1.00 0.00 34 PRO A N 15
ATOM 16459 C CA . PRO A 1 34 ? 11.999 -18.903 3.380 1.00 0.00 34 PRO A CA 15
ATOM 16460 C C . PRO A 1 34 ? 11.159 -19.646 4.413 1.00 0.00 34 PRO A C 15
ATOM 16461 O O . PRO A 1 34 ? 9.978 -19.925 4.204 1.00 0.00 34 PRO A O 15
ATOM 16472 N N . PRO A 1 35 ? 11.780 -19.976 5.555 1.00 0.00 35 PRO A N 15
ATOM 16473 C CA . PRO A 1 35 ? 11.107 -20.690 6.644 1.00 0.00 35 PRO A CA 15
ATOM 16474 C C . PRO A 1 35 ? 9.754 -20.079 6.990 1.00 0.00 35 PRO A C 15
ATOM 16475 O O . PRO A 1 35 ? 8.762 -20.791 7.140 1.00 0.00 35 PRO A O 15
ATOM 16486 N N . GLU A 1 36 ? 9.722 -18.756 7.115 1.00 0.00 36 GLU A N 15
ATOM 16487 C CA . GLU A 1 36 ? 8.490 -18.049 7.444 1.00 0.00 36 GLU A CA 15
ATOM 16488 C C . GLU A 1 36 ? 7.608 -17.889 6.209 1.00 0.00 36 GLU A C 15
ATOM 16489 O O . GLU A 1 36 ? 6.525 -18.468 6.127 1.00 0.00 36 GLU A O 15
ATOM 16501 N N . ARG A 1 37 ? 8.081 -17.099 5.251 1.00 0.00 37 ARG A N 15
ATOM 16502 C CA . ARG A 1 37 ? 7.336 -16.860 4.020 1.00 0.00 37 ARG A CA 15
ATOM 16503 C C . ARG A 1 37 ? 6.557 -18.105 3.606 1.00 0.00 37 ARG A C 15
ATOM 16504 O O . ARG A 1 37 ? 5.467 -18.009 3.040 1.00 0.00 37 ARG A O 15
ATOM 16525 N N . LYS A 1 38 ? 7.122 -19.273 3.892 1.00 0.00 38 LYS A N 15
ATOM 16526 C CA . LYS A 1 38 ? 6.482 -20.537 3.551 1.00 0.00 38 LYS A CA 15
ATOM 16527 C C . LYS A 1 38 ? 5.216 -20.747 4.377 1.00 0.00 38 LYS A C 15
ATOM 16528 O O . LYS A 1 38 ? 4.156 -21.062 3.836 1.00 0.00 38 LYS A O 15
ATOM 16547 N N . ARG A 1 39 ? 5.335 -20.567 5.689 1.00 0.00 39 ARG A N 15
ATOM 16548 C CA . ARG A 1 39 ? 4.200 -20.736 6.588 1.00 0.00 39 ARG A CA 15
ATOM 16549 C C . ARG A 1 39 ? 3.186 -19.611 6.402 1.00 0.00 39 ARG A C 15
ATOM 16550 O O . ARG A 1 39 ? 1.976 -19.839 6.435 1.00 0.00 39 ARG A O 15
ATOM 16571 N N . LEU A 1 40 ? 3.688 -18.396 6.207 1.00 0.00 40 LEU A N 15
ATOM 16572 C CA . LEU A 1 40 ? 2.826 -17.235 6.016 1.00 0.00 40 LEU A CA 15
ATOM 16573 C C . LEU A 1 40 ? 1.861 -17.457 4.856 1.00 0.00 40 LEU A C 15
ATOM 16574 O O . LEU A 1 40 ? 0.649 -17.307 5.007 1.00 0.00 40 LEU A O 15
ATOM 16590 N N . ALA A 1 41 ? 2.407 -17.818 3.700 1.00 0.00 41 ALA A N 15
ATOM 16591 C CA . ALA A 1 41 ? 1.595 -18.066 2.515 1.00 0.00 41 ALA A CA 15
ATOM 16592 C C . ALA A 1 41 ? 0.488 -19.072 2.810 1.00 0.00 41 ALA A C 15
ATOM 16593 O O . ALA A 1 41 ? -0.544 -19.091 2.138 1.00 0.00 41 ALA A O 15
ATOM 16600 N N . LYS A 1 42 ? 0.708 -19.909 3.818 1.00 0.00 42 LYS A N 15
ATOM 16601 C CA . LYS A 1 42 ? -0.270 -20.919 4.203 1.00 0.00 42 LYS A CA 15
ATOM 16602 C C . LYS A 1 42 ? -1.232 -20.373 5.253 1.00 0.00 42 LYS A C 15
ATOM 16603 O O . LYS A 1 42 ? -2.373 -20.822 5.357 1.00 0.00 42 LYS A O 15
ATOM 16622 N N . MET A 1 43 ? -0.763 -19.401 6.029 1.00 0.00 43 MET A N 15
ATOM 16623 C CA . MET A 1 43 ? -1.584 -18.791 7.069 1.00 0.00 43 MET A CA 15
ATOM 16624 C C . MET A 1 43 ? -2.599 -17.825 6.466 1.00 0.00 43 MET A C 15
ATOM 16625 O O . MET A 1 43 ? -3.783 -17.865 6.800 1.00 0.00 43 MET A O 15
ATOM 16639 N N . LEU A 1 44 ? -2.127 -16.959 5.576 1.00 0.00 44 LEU A N 15
ATOM 16640 C CA . LEU A 1 44 ? -2.994 -15.982 4.926 1.00 0.00 44 LEU A CA 15
ATOM 16641 C C . LEU A 1 44 ? -3.636 -16.571 3.675 1.00 0.00 44 LEU A C 15
ATOM 16642 O O . LEU A 1 44 ? -4.334 -15.875 2.938 1.00 0.00 44 LEU A O 15
ATOM 16658 N N . GLN A 1 45 ? -3.396 -17.858 3.443 1.00 0.00 45 GLN A N 15
ATOM 16659 C CA . GLN A 1 45 ? -3.953 -18.541 2.281 1.00 0.00 45 GLN A CA 15
ATOM 16660 C C . GLN A 1 45 ? -3.463 -17.901 0.987 1.00 0.00 45 GLN A C 15
ATOM 16661 O O . GLN A 1 45 ? -4.167 -17.902 -0.024 1.00 0.00 45 GLN A O 15
ATOM 16675 N N . LEU A 1 46 ? -2.253 -17.353 1.024 1.00 0.00 46 LEU A N 15
ATOM 16676 C CA . LEU A 1 46 ? -1.668 -16.709 -0.147 1.00 0.00 46 LEU A CA 15
ATOM 16677 C C . LEU A 1 46 ? -0.547 -17.560 -0.734 1.00 0.00 46 LEU A C 15
ATOM 16678 O O . LEU A 1 46 ? -0.225 -18.626 -0.211 1.00 0.00 46 LEU A O 15
ATOM 16694 N N . SER A 1 47 ? 0.046 -17.080 -1.822 1.00 0.00 47 SER A N 15
ATOM 16695 C CA . SER A 1 47 ? 1.130 -17.797 -2.482 1.00 0.00 47 SER A CA 15
ATOM 16696 C C . SER A 1 47 ? 2.485 -17.214 -2.089 1.00 0.00 47 SER A C 15
ATOM 16697 O O . SER A 1 47 ? 2.620 -16.007 -1.896 1.00 0.00 47 SER A O 15
ATOM 16705 N N . GLU A 1 48 ? 3.484 -18.083 -1.972 1.00 0.00 48 GLU A N 15
ATOM 16706 C CA . GLU A 1 48 ? 4.828 -17.655 -1.601 1.00 0.00 48 GLU A CA 15
ATOM 16707 C C . GLU A 1 48 ? 5.314 -16.535 -2.516 1.00 0.00 48 GLU A C 15
ATOM 16708 O O . GLU A 1 48 ? 6.063 -15.654 -2.093 1.00 0.00 48 GLU A O 15
ATOM 16720 N N . ARG A 1 49 ? 4.883 -16.576 -3.773 1.00 0.00 49 ARG A N 15
ATOM 16721 C CA . ARG A 1 49 ? 5.275 -15.566 -4.748 1.00 0.00 49 ARG A CA 15
ATOM 16722 C C . ARG A 1 49 ? 4.566 -14.242 -4.476 1.00 0.00 49 ARG A C 15
ATOM 16723 O O . ARG A 1 49 ? 5.100 -13.172 -4.764 1.00 0.00 49 ARG A O 15
ATOM 16744 N N . GLN A 1 50 ? 3.361 -14.326 -3.920 1.00 0.00 50 GLN A N 15
ATOM 16745 C CA . GLN A 1 50 ? 2.580 -13.135 -3.611 1.00 0.00 50 GLN A CA 15
ATOM 16746 C C . GLN A 1 50 ? 3.140 -12.419 -2.386 1.00 0.00 50 GLN A C 15
ATOM 16747 O O . GLN A 1 50 ? 3.134 -11.190 -2.315 1.00 0.00 50 GLN A O 15
ATOM 16761 N N . VAL A 1 51 ? 3.622 -13.197 -1.422 1.00 0.00 51 VAL A N 15
ATOM 16762 C CA . VAL A 1 51 ? 4.186 -12.638 -0.199 1.00 0.00 51 VAL A CA 15
ATOM 16763 C C . VAL A 1 51 ? 5.599 -12.114 -0.435 1.00 0.00 51 VAL A C 15
ATOM 16764 O O . VAL A 1 51 ? 6.042 -11.173 0.223 1.00 0.00 51 VAL A O 15
ATOM 16777 N N . LYS A 1 52 ? 6.302 -12.730 -1.380 1.00 0.00 52 LYS A N 15
ATOM 16778 C CA . LYS A 1 52 ? 7.664 -12.326 -1.706 1.00 0.00 52 LYS A CA 15
ATOM 16779 C C . LYS A 1 52 ? 7.667 -11.073 -2.575 1.00 0.00 52 LYS A C 15
ATOM 16780 O O . LYS A 1 52 ? 8.556 -10.228 -2.462 1.00 0.00 52 LYS A O 15
ATOM 16799 N N . THR A 1 53 ? 6.666 -10.957 -3.442 1.00 0.00 53 THR A N 15
ATOM 16800 C CA . THR A 1 53 ? 6.553 -9.806 -4.329 1.00 0.00 53 THR A CA 15
ATOM 16801 C C . THR A 1 53 ? 5.905 -8.624 -3.618 1.00 0.00 53 THR A C 15
ATOM 16802 O O . THR A 1 53 ? 6.455 -7.523 -3.598 1.00 0.00 53 THR A O 15
ATOM 16813 N N . TRP A 1 54 ? 4.736 -8.859 -3.034 1.00 0.00 54 TRP A N 15
ATOM 16814 C CA . TRP A 1 54 ? 4.014 -7.813 -2.320 1.00 0.00 54 TRP A CA 15
ATOM 16815 C C . TRP A 1 54 ? 4.968 -6.964 -1.488 1.00 0.00 54 TRP A C 15
ATOM 16816 O O . TRP A 1 54 ? 5.014 -5.742 -1.632 1.00 0.00 54 TRP A O 15
ATOM 16837 N N . PHE A 1 55 ? 5.729 -7.618 -0.617 1.00 0.00 55 PHE A N 15
ATOM 16838 C CA . PHE A 1 55 ? 6.682 -6.922 0.239 1.00 0.00 55 PHE A CA 15
ATOM 16839 C C . PHE A 1 55 ? 7.602 -6.027 -0.586 1.00 0.00 55 PHE A C 15
ATOM 16840 O O . PHE A 1 55 ? 7.640 -4.812 -0.393 1.00 0.00 55 PHE A O 15
ATOM 16857 N N . GLN A 1 56 ? 8.343 -6.638 -1.506 1.00 0.00 56 GLN A N 15
ATOM 16858 C CA . GLN A 1 56 ? 9.264 -5.897 -2.359 1.00 0.00 56 GLN A CA 15
ATOM 16859 C C . GLN A 1 56 ? 8.686 -4.535 -2.730 1.00 0.00 56 GLN A C 15
ATOM 16860 O O . GLN A 1 56 ? 9.298 -3.500 -2.471 1.00 0.00 56 GLN A O 15
ATOM 16874 N N . ASN A 1 57 ? 7.505 -4.545 -3.339 1.00 0.00 57 ASN A N 15
ATOM 16875 C CA . ASN A 1 57 ? 6.845 -3.310 -3.747 1.00 0.00 57 ASN A CA 15
ATOM 16876 C C . ASN A 1 57 ? 6.541 -2.431 -2.538 1.00 0.00 57 ASN A C 15
ATOM 16877 O O . ASN A 1 57 ? 6.707 -1.212 -2.586 1.00 0.00 57 ASN A O 15
ATOM 16888 N N . ARG A 1 58 ? 6.094 -3.058 -1.454 1.00 0.00 58 ARG A N 15
ATOM 16889 C CA . ARG A 1 58 ? 5.766 -2.333 -0.233 1.00 0.00 58 ARG A CA 15
ATOM 16890 C C . ARG A 1 58 ? 6.941 -1.472 0.221 1.00 0.00 58 ARG A C 15
ATOM 16891 O O . ARG A 1 58 ? 6.758 -0.334 0.654 1.00 0.00 58 ARG A O 15
ATOM 16912 N N . ARG A 1 59 ? 8.146 -2.022 0.117 1.00 0.00 59 ARG A N 15
ATOM 16913 C CA . ARG A 1 59 ? 9.351 -1.304 0.518 1.00 0.00 59 ARG A CA 15
ATOM 16914 C C . ARG A 1 59 ? 9.599 -0.107 -0.394 1.00 0.00 59 ARG A C 15
ATOM 16915 O O . ARG A 1 59 ? 9.883 0.995 0.075 1.00 0.00 59 ARG A O 15
ATOM 16936 N N . ALA A 1 60 ? 9.490 -0.331 -1.700 1.00 0.00 60 ALA A N 15
ATOM 16937 C CA . ALA A 1 60 ? 9.701 0.729 -2.677 1.00 0.00 60 ALA A CA 15
ATOM 16938 C C . ALA A 1 60 ? 8.926 1.987 -2.299 1.00 0.00 60 ALA A C 15
ATOM 16939 O O . ALA A 1 60 ? 9.341 3.103 -2.612 1.00 0.00 60 ALA A O 15
ATOM 16946 N N . LYS A 1 61 ? 7.796 1.800 -1.625 1.00 0.00 61 LYS A N 15
ATOM 16947 C CA . LYS A 1 61 ? 6.962 2.919 -1.202 1.00 0.00 61 LYS A CA 15
ATOM 16948 C C . LYS A 1 61 ? 7.418 3.457 0.150 1.00 0.00 61 LYS A C 15
ATOM 16949 O O . LYS A 1 61 ? 7.490 4.669 0.354 1.00 0.00 61 LYS A O 15
ATOM 16968 N N . TRP A 1 62 ? 7.724 2.549 1.070 1.00 0.00 62 TRP A N 15
ATOM 16969 C CA . TRP A 1 62 ? 8.174 2.934 2.403 1.00 0.00 62 TRP A CA 15
ATOM 16970 C C . TRP A 1 62 ? 9.509 3.668 2.336 1.00 0.00 62 TRP A C 15
ATOM 16971 O O . TRP A 1 62 ? 9.830 4.472 3.211 1.00 0.00 62 TRP A O 15
ATOM 16992 N N . ARG A 1 63 ? 10.283 3.387 1.292 1.00 0.00 63 ARG A N 15
ATOM 16993 C CA . ARG A 1 63 ? 11.583 4.020 1.113 1.00 0.00 63 ARG A CA 15
ATOM 16994 C C . ARG A 1 63 ? 11.424 5.478 0.689 1.00 0.00 63 ARG A C 15
ATOM 16995 O O . ARG A 1 63 ? 12.123 6.359 1.189 1.00 0.00 63 ARG A O 15
ATOM 17016 N N . ARG A 1 64 ? 10.501 5.723 -0.235 1.00 0.00 64 ARG A N 15
ATOM 17017 C CA . ARG A 1 64 ? 10.251 7.072 -0.727 1.00 0.00 64 ARG A CA 15
ATOM 17018 C C . ARG A 1 64 ? 9.930 8.020 0.425 1.00 0.00 64 ARG A C 15
ATOM 17019 O O . ARG A 1 64 ? 10.449 9.134 0.489 1.00 0.00 64 ARG A O 15
ATOM 17040 N N . SER A 1 65 ? 9.070 7.569 1.333 1.00 0.00 65 SER A N 15
ATOM 17041 C CA . SER A 1 65 ? 8.676 8.379 2.480 1.00 0.00 65 SER A CA 15
ATOM 17042 C C . SER A 1 65 ? 9.818 8.488 3.486 1.00 0.00 65 SER A C 15
ATOM 17043 O O . SER A 1 65 ? 10.059 9.551 4.056 1.00 0.00 65 SER A O 15
ATOM 17051 N N . GLY A 1 66 ? 10.519 7.378 3.699 1.00 0.00 66 GLY A N 15
ATOM 17052 C CA . GLY A 1 66 ? 11.627 7.369 4.636 1.00 0.00 66 GLY A CA 15
ATOM 17053 C C . GLY A 1 66 ? 12.661 8.432 4.322 1.00 0.00 66 GLY A C 15
ATOM 17054 O O . GLY A 1 66 ? 12.795 8.880 3.183 1.00 0.00 66 GLY A O 15
ATOM 17058 N N . PRO A 1 67 ? 13.414 8.852 5.349 1.00 0.00 67 PRO A N 15
ATOM 17059 C CA . PRO A 1 67 ? 14.454 9.875 5.201 1.00 0.00 67 PRO A CA 15
ATOM 17060 C C . PRO A 1 67 ? 15.651 9.373 4.401 1.00 0.00 67 PRO A C 15
ATOM 17061 O O . PRO A 1 67 ? 16.486 10.161 3.955 1.00 0.00 67 PRO A O 15
ATOM 17072 N N . SER A 1 68 ? 15.729 8.058 4.223 1.00 0.00 68 SER A N 15
ATOM 17073 C CA . SER A 1 68 ? 16.826 7.451 3.479 1.00 0.00 68 SER A CA 15
ATOM 17074 C C . SER A 1 68 ? 18.152 8.126 3.819 1.00 0.00 68 SER A C 15
ATOM 17075 O O . SER A 1 68 ? 18.910 8.513 2.930 1.00 0.00 68 SER A O 15
ATOM 17083 N N . SER A 1 69 ? 18.424 8.263 5.113 1.00 0.00 69 SER A N 15
ATOM 17084 C CA . SER A 1 69 ? 19.655 8.894 5.572 1.00 0.00 69 SER A CA 15
ATOM 17085 C C . SER A 1 69 ? 19.907 10.201 4.826 1.00 0.00 69 SER A C 15
ATOM 17086 O O . SER A 1 69 ? 21.023 10.471 4.384 1.00 0.00 69 SER A O 15
ATOM 17094 N N . GLY A 1 70 ? 18.860 11.009 4.691 1.00 0.00 70 GLY A N 15
ATOM 17095 C CA . GLY A 1 70 ? 18.988 12.278 3.998 1.00 0.00 70 GLY A CA 15
ATOM 17096 C C . GLY A 1 70 ? 18.122 13.362 4.610 1.00 0.00 70 GLY A C 15
ATOM 17097 O O . GLY A 1 70 ? 16.970 13.542 4.216 1.00 0.00 70 GLY A O 15
ATOM 17101 N N . GLY A 1 1 ? 16.730 10.908 -1.482 1.00 0.00 1 GLY A N 16
ATOM 17102 C CA . GLY A 1 1 ? 16.230 11.473 -2.722 1.00 0.00 1 GLY A CA 16
ATOM 17103 C C . GLY A 1 1 ? 16.236 10.472 -3.859 1.00 0.00 1 GLY A C 16
ATOM 17104 O O . GLY A 1 1 ? 17.139 10.478 -4.696 1.00 0.00 1 GLY A O 16
ATOM 17108 N N . SER A 1 2 ? 15.227 9.607 -3.890 1.00 0.00 2 SER A N 16
ATOM 17109 C CA . SER A 1 2 ? 15.122 8.591 -4.930 1.00 0.00 2 SER A CA 16
ATOM 17110 C C . SER A 1 2 ? 13.841 8.772 -5.740 1.00 0.00 2 SER A C 16
ATOM 17111 O O . SER A 1 2 ? 12.737 8.700 -5.200 1.00 0.00 2 SER A O 16
ATOM 17119 N N . SER A 1 3 ? 13.998 9.009 -7.038 1.00 0.00 3 SER A N 16
ATOM 17120 C CA . SER A 1 3 ? 12.855 9.204 -7.923 1.00 0.00 3 SER A CA 16
ATOM 17121 C C . SER A 1 3 ? 11.869 8.047 -7.800 1.00 0.00 3 SER A C 16
ATOM 17122 O O . SER A 1 3 ? 10.684 8.251 -7.542 1.00 0.00 3 SER A O 16
ATOM 17130 N N . GLY A 1 4 ? 12.369 6.829 -7.988 1.00 0.00 4 GLY A N 16
ATOM 17131 C CA . GLY A 1 4 ? 11.519 5.656 -7.895 1.00 0.00 4 GLY A CA 16
ATOM 17132 C C . GLY A 1 4 ? 12.043 4.494 -8.715 1.00 0.00 4 GLY A C 16
ATOM 17133 O O . GLY A 1 4 ? 13.036 4.629 -9.431 1.00 0.00 4 GLY A O 16
ATOM 17137 N N . SER A 1 5 ? 11.376 3.349 -8.610 1.00 0.00 5 SER A N 16
ATOM 17138 C CA . SER A 1 5 ? 11.784 2.157 -9.344 1.00 0.00 5 SER A CA 16
ATOM 17139 C C . SER A 1 5 ? 10.618 1.587 -10.145 1.00 0.00 5 SER A C 16
ATOM 17140 O O . SER A 1 5 ? 9.457 1.901 -9.882 1.00 0.00 5 SER A O 16
ATOM 17148 N N . SER A 1 6 ? 10.936 0.747 -11.125 1.00 0.00 6 SER A N 16
ATOM 17149 C CA . SER A 1 6 ? 9.915 0.135 -11.968 1.00 0.00 6 SER A CA 16
ATOM 17150 C C . SER A 1 6 ? 9.073 -0.856 -11.170 1.00 0.00 6 SER A C 16
ATOM 17151 O O . SER A 1 6 ? 9.379 -1.161 -10.018 1.00 0.00 6 SER A O 16
ATOM 17159 N N . GLY A 1 7 ? 8.010 -1.356 -11.793 1.00 0.00 7 GLY A N 16
ATOM 17160 C CA . GLY A 1 7 ? 7.139 -2.307 -11.127 1.00 0.00 7 GLY A CA 16
ATOM 17161 C C . GLY A 1 7 ? 6.868 -3.535 -11.973 1.00 0.00 7 GLY A C 16
ATOM 17162 O O . GLY A 1 7 ? 7.732 -3.984 -12.726 1.00 0.00 7 GLY A O 16
ATOM 17166 N N . LYS A 1 8 ? 5.663 -4.082 -11.848 1.00 0.00 8 LYS A N 16
ATOM 17167 C CA . LYS A 1 8 ? 5.279 -5.267 -12.607 1.00 0.00 8 LYS A CA 16
ATOM 17168 C C . LYS A 1 8 ? 3.820 -5.183 -13.045 1.00 0.00 8 LYS A C 16
ATOM 17169 O O . LYS A 1 8 ? 3.026 -4.452 -12.454 1.00 0.00 8 LYS A O 16
ATOM 17188 N N . GLY A 1 9 ? 3.474 -5.937 -14.083 1.00 0.00 9 GLY A N 16
ATOM 17189 C CA . GLY A 1 9 ? 2.111 -5.934 -14.581 1.00 0.00 9 GLY A CA 16
ATOM 17190 C C . GLY A 1 9 ? 1.214 -6.891 -13.822 1.00 0.00 9 GLY A C 16
ATOM 17191 O O . GLY A 1 9 ? 1.555 -8.059 -13.638 1.00 0.00 9 GLY A O 16
ATOM 17195 N N . GLY A 1 10 ? 0.063 -6.395 -13.377 1.00 0.00 10 GLY A N 16
ATOM 17196 C CA . GLY A 1 10 ? -0.867 -7.227 -12.636 1.00 0.00 10 GLY A CA 16
ATOM 17197 C C . GLY A 1 10 ? -1.397 -6.539 -11.394 1.00 0.00 10 GLY A C 16
ATOM 17198 O O . GLY A 1 10 ? -0.684 -6.404 -10.400 1.00 0.00 10 GLY A O 16
ATOM 17202 N N . GLN A 1 11 ? -2.651 -6.103 -11.450 1.00 0.00 11 GLN A N 16
ATOM 17203 C CA . GLN A 1 11 ? -3.275 -5.423 -10.321 1.00 0.00 11 GLN A CA 16
ATOM 17204 C C . GLN A 1 11 ? -3.025 -6.184 -9.023 1.00 0.00 11 GLN A C 16
ATOM 17205 O O . GLN A 1 11 ? -2.536 -7.313 -9.037 1.00 0.00 11 GLN A O 16
ATOM 17219 N N . VAL A 1 12 ? -3.365 -5.557 -7.901 1.00 0.00 12 VAL A N 16
ATOM 17220 C CA . VAL A 1 12 ? -3.178 -6.175 -6.594 1.00 0.00 12 VAL A CA 16
ATOM 17221 C C . VAL A 1 12 ? -4.371 -7.050 -6.224 1.00 0.00 12 VAL A C 16
ATOM 17222 O O . VAL A 1 12 ? -5.514 -6.726 -6.545 1.00 0.00 12 VAL A O 16
ATOM 17235 N N . ARG A 1 13 ? -4.096 -8.160 -5.547 1.00 0.00 13 ARG A N 16
ATOM 17236 C CA . ARG A 1 13 ? -5.147 -9.082 -5.134 1.00 0.00 13 ARG A CA 16
ATOM 17237 C C . ARG A 1 13 ? -4.860 -9.647 -3.745 1.00 0.00 13 ARG A C 16
ATOM 17238 O O . ARG A 1 13 ? -3.934 -10.438 -3.564 1.00 0.00 13 ARG A O 16
ATOM 17259 N N . PHE A 1 14 ? -5.660 -9.234 -2.767 1.00 0.00 14 PHE A N 16
ATOM 17260 C CA . PHE A 1 14 ? -5.491 -9.696 -1.395 1.00 0.00 14 PHE A CA 16
ATOM 17261 C C . PHE A 1 14 ? -6.762 -9.464 -0.583 1.00 0.00 14 PHE A C 16
ATOM 17262 O O . PHE A 1 14 ? -7.277 -8.348 -0.521 1.00 0.00 14 PHE A O 16
ATOM 17279 N N . SER A 1 15 ? -7.262 -10.527 0.039 1.00 0.00 15 SER A N 16
ATOM 17280 C CA . SER A 1 15 ? -8.475 -10.441 0.844 1.00 0.00 15 SER A CA 16
ATOM 17281 C C . SER A 1 15 ? -8.339 -9.366 1.918 1.00 0.00 15 SER A C 16
ATOM 17282 O O . SER A 1 15 ? -7.248 -9.118 2.429 1.00 0.00 15 SER A O 16
ATOM 17290 N N . ASN A 1 16 ? -9.457 -8.730 2.255 1.00 0.00 16 ASN A N 16
ATOM 17291 C CA . ASN A 1 16 ? -9.464 -7.681 3.267 1.00 0.00 16 ASN A CA 16
ATOM 17292 C C . ASN A 1 16 ? -8.498 -8.012 4.401 1.00 0.00 16 ASN A C 16
ATOM 17293 O O . ASN A 1 16 ? -7.545 -7.275 4.653 1.00 0.00 16 ASN A O 16
ATOM 17304 N N . ASP A 1 17 ? -8.752 -9.124 5.080 1.00 0.00 17 ASP A N 16
ATOM 17305 C CA . ASP A 1 17 ? -7.904 -9.555 6.186 1.00 0.00 17 ASP A CA 16
ATOM 17306 C C . ASP A 1 17 ? -6.480 -9.821 5.708 1.00 0.00 17 ASP A C 16
ATOM 17307 O O . ASP A 1 17 ? -5.520 -9.286 6.262 1.00 0.00 17 ASP A O 16
ATOM 17316 N N . GLN A 1 18 ? -6.353 -10.651 4.678 1.00 0.00 18 GLN A N 16
ATOM 17317 C CA . GLN A 1 18 ? -5.045 -10.989 4.127 1.00 0.00 18 GLN A CA 16
ATOM 17318 C C . GLN A 1 18 ? -4.148 -9.757 4.061 1.00 0.00 18 GLN A C 16
ATOM 17319 O O . GLN A 1 18 ? -3.003 -9.785 4.515 1.00 0.00 18 GLN A O 16
ATOM 17333 N N . THR A 1 19 ? -4.674 -8.677 3.493 1.00 0.00 19 THR A N 16
ATOM 17334 C CA . THR A 1 19 ? -3.920 -7.436 3.366 1.00 0.00 19 THR A CA 16
ATOM 17335 C C . THR A 1 19 ? -3.560 -6.869 4.735 1.00 0.00 19 THR A C 16
ATOM 17336 O O . THR A 1 19 ? -2.402 -6.542 4.996 1.00 0.00 19 THR A O 16
ATOM 17347 N N . ILE A 1 20 ? -4.559 -6.756 5.604 1.00 0.00 20 ILE A N 16
ATOM 17348 C CA . ILE A 1 20 ? -4.346 -6.229 6.947 1.00 0.00 20 ILE A CA 16
ATOM 17349 C C . ILE A 1 20 ? -3.080 -6.808 7.570 1.00 0.00 20 ILE A C 16
ATOM 17350 O O . ILE A 1 20 ? -2.207 -6.070 8.024 1.00 0.00 20 ILE A O 16
ATOM 17366 N N . GLU A 1 21 ? -2.988 -8.135 7.586 1.00 0.00 21 GLU A N 16
ATOM 17367 C CA . GLU A 1 21 ? -1.828 -8.812 8.152 1.00 0.00 21 GLU A CA 16
ATOM 17368 C C . GLU A 1 21 ? -0.591 -8.589 7.287 1.00 0.00 21 GLU A C 16
ATOM 17369 O O . GLU A 1 21 ? 0.454 -8.161 7.778 1.00 0.00 21 GLU A O 16
ATOM 17381 N N . LEU A 1 22 ? -0.718 -8.882 5.998 1.00 0.00 22 LEU A N 16
ATOM 17382 C CA . LEU A 1 22 ? 0.389 -8.714 5.063 1.00 0.00 22 LEU A CA 16
ATOM 17383 C C . LEU A 1 22 ? 1.153 -7.425 5.349 1.00 0.00 22 LEU A C 16
ATOM 17384 O O . LEU A 1 22 ? 2.352 -7.333 5.090 1.00 0.00 22 LEU A O 16
ATOM 17400 N N . GLU A 1 23 ? 0.450 -6.433 5.887 1.00 0.00 23 GLU A N 16
ATOM 17401 C CA . GLU A 1 23 ? 1.064 -5.151 6.211 1.00 0.00 23 GLU A CA 16
ATOM 17402 C C . GLU A 1 23 ? 1.692 -5.183 7.600 1.00 0.00 23 GLU A C 16
ATOM 17403 O O . GLU A 1 23 ? 2.893 -4.961 7.757 1.00 0.00 23 GLU A O 16
ATOM 17415 N N . LYS A 1 24 ? 0.872 -5.460 8.608 1.00 0.00 24 LYS A N 16
ATOM 17416 C CA . LYS A 1 24 ? 1.345 -5.523 9.986 1.00 0.00 24 LYS A CA 16
ATOM 17417 C C . LYS A 1 24 ? 2.669 -6.275 10.073 1.00 0.00 24 LYS A C 16
ATOM 17418 O O . LYS A 1 24 ? 3.484 -6.018 10.959 1.00 0.00 24 LYS A O 16
ATOM 17437 N N . LYS A 1 25 ? 2.879 -7.204 9.146 1.00 0.00 25 LYS A N 16
ATOM 17438 C CA . LYS A 1 25 ? 4.105 -7.992 9.115 1.00 0.00 25 LYS A CA 16
ATOM 17439 C C . LYS A 1 25 ? 5.263 -7.175 8.551 1.00 0.00 25 LYS A C 16
ATOM 17440 O O . LYS A 1 25 ? 6.318 -7.060 9.177 1.00 0.00 25 LYS A O 16
ATOM 17459 N N . PHE A 1 26 ? 5.059 -6.607 7.367 1.00 0.00 26 PHE A N 16
ATOM 17460 C CA . PHE A 1 26 ? 6.087 -5.800 6.720 1.00 0.00 26 PHE A CA 16
ATOM 17461 C C . PHE A 1 26 ? 6.665 -4.774 7.691 1.00 0.00 26 PHE A C 16
ATOM 17462 O O . PHE A 1 26 ? 7.881 -4.614 7.788 1.00 0.00 26 PHE A O 16
ATOM 17479 N N . GLU A 1 27 ? 5.784 -4.083 8.407 1.00 0.00 27 GLU A N 16
ATOM 17480 C CA . GLU A 1 27 ? 6.207 -3.072 9.369 1.00 0.00 27 GLU A CA 16
ATOM 17481 C C . GLU A 1 27 ? 7.268 -3.631 10.313 1.00 0.00 27 GLU A C 16
ATOM 17482 O O . GLU A 1 27 ? 8.300 -3.001 10.547 1.00 0.00 27 GLU A O 16
ATOM 17494 N N . THR A 1 28 ? 7.006 -4.817 10.853 1.00 0.00 28 THR A N 16
ATOM 17495 C CA . THR A 1 28 ? 7.936 -5.460 11.773 1.00 0.00 28 THR A CA 16
ATOM 17496 C C . THR A 1 28 ? 9.169 -5.974 11.038 1.00 0.00 28 THR A C 16
ATOM 17497 O O . THR A 1 28 ? 10.232 -6.141 11.634 1.00 0.00 28 THR A O 16
ATOM 17508 N N . GLN A 1 29 ? 9.018 -6.223 9.741 1.00 0.00 29 GLN A N 16
ATOM 17509 C CA . GLN A 1 29 ? 10.121 -6.718 8.926 1.00 0.00 29 GLN A CA 16
ATOM 17510 C C . GLN A 1 29 ? 9.880 -6.424 7.449 1.00 0.00 29 GLN A C 16
ATOM 17511 O O . GLN A 1 29 ? 8.969 -6.980 6.834 1.00 0.00 29 GLN A O 16
ATOM 17525 N N . LYS A 1 30 ? 10.703 -5.547 6.884 1.00 0.00 30 LYS A N 16
ATOM 17526 C CA . LYS A 1 30 ? 10.582 -5.179 5.478 1.00 0.00 30 LYS A CA 16
ATOM 17527 C C . LYS A 1 30 ? 10.630 -6.415 4.586 1.00 0.00 30 LYS A C 16
ATOM 17528 O O . LYS A 1 30 ? 10.078 -6.419 3.485 1.00 0.00 30 LYS A O 16
ATOM 17547 N N . TYR A 1 31 ? 11.291 -7.461 5.068 1.00 0.00 31 TYR A N 16
ATOM 17548 C CA . TYR A 1 31 ? 11.411 -8.703 4.313 1.00 0.00 31 TYR A CA 16
ATOM 17549 C C . TYR A 1 31 ? 11.145 -9.911 5.206 1.00 0.00 31 TYR A C 16
ATOM 17550 O O . TYR A 1 31 ? 10.985 -9.778 6.420 1.00 0.00 31 TYR A O 16
ATOM 17568 N N . LEU A 1 32 ? 11.098 -11.090 4.596 1.00 0.00 32 LEU A N 16
ATOM 17569 C CA . LEU A 1 32 ? 10.852 -12.324 5.334 1.00 0.00 32 LEU A CA 16
ATOM 17570 C C . LEU A 1 32 ? 11.572 -13.501 4.682 1.00 0.00 32 LEU A C 16
ATOM 17571 O O . LEU A 1 32 ? 11.373 -13.786 3.502 1.00 0.00 32 LEU A O 16
ATOM 17587 N N . SER A 1 33 ? 12.407 -14.182 5.461 1.00 0.00 33 SER A N 16
ATOM 17588 C CA . SER A 1 33 ? 13.157 -15.327 4.959 1.00 0.00 33 SER A CA 16
ATOM 17589 C C . SER A 1 33 ? 12.214 -16.417 4.457 1.00 0.00 33 SER A C 16
ATOM 17590 O O . SER A 1 33 ? 11.063 -16.521 4.881 1.00 0.00 33 SER A O 16
ATOM 17598 N N . PRO A 1 34 ? 12.713 -17.250 3.532 1.00 0.00 34 PRO A N 16
ATOM 17599 C CA . PRO A 1 34 ? 11.934 -18.348 2.952 1.00 0.00 34 PRO A CA 16
ATOM 17600 C C . PRO A 1 34 ? 11.222 -19.178 4.015 1.00 0.00 34 PRO A C 16
ATOM 17601 O O . PRO A 1 34 ? 10.051 -19.531 3.881 1.00 0.00 34 PRO A O 16
ATOM 17612 N N . PRO A 1 35 ? 11.945 -19.499 5.099 1.00 0.00 35 PRO A N 16
ATOM 17613 C CA . PRO A 1 35 ? 11.403 -20.291 6.206 1.00 0.00 35 PRO A CA 16
ATOM 17614 C C . PRO A 1 35 ? 10.041 -19.785 6.669 1.00 0.00 35 PRO A C 16
ATOM 17615 O O . PRO A 1 35 ? 9.125 -20.571 6.908 1.00 0.00 35 PRO A O 16
ATOM 17626 N N . GLU A 1 36 ? 9.915 -18.467 6.791 1.00 0.00 36 GLU A N 16
ATOM 17627 C CA . GLU A 1 36 ? 8.664 -17.857 7.226 1.00 0.00 36 GLU A CA 16
ATOM 17628 C C . GLU A 1 36 ? 7.702 -17.694 6.052 1.00 0.00 36 GLU A C 16
ATOM 17629 O O . GLU A 1 36 ? 6.643 -18.322 6.012 1.00 0.00 36 GLU A O 16
ATOM 17641 N N . ARG A 1 37 ? 8.078 -16.847 5.100 1.00 0.00 37 ARG A N 16
ATOM 17642 C CA . ARG A 1 37 ? 7.249 -16.600 3.926 1.00 0.00 37 ARG A CA 16
ATOM 17643 C C . ARG A 1 37 ? 6.505 -17.865 3.510 1.00 0.00 37 ARG A C 16
ATOM 17644 O O . ARG A 1 37 ? 5.341 -17.812 3.111 1.00 0.00 37 ARG A O 16
ATOM 17665 N N . LYS A 1 38 ? 7.184 -19.003 3.604 1.00 0.00 38 LYS A N 16
ATOM 17666 C CA . LYS A 1 38 ? 6.589 -20.283 3.238 1.00 0.00 38 LYS A CA 16
ATOM 17667 C C . LYS A 1 38 ? 5.399 -20.606 4.136 1.00 0.00 38 LYS A C 16
ATOM 17668 O O . LYS A 1 38 ? 4.328 -20.973 3.653 1.00 0.00 38 LYS A O 16
ATOM 17687 N N . ARG A 1 39 ? 5.594 -20.465 5.443 1.00 0.00 39 ARG A N 16
ATOM 17688 C CA . ARG A 1 39 ? 4.536 -20.742 6.407 1.00 0.00 39 ARG A CA 16
ATOM 17689 C C . ARG A 1 39 ? 3.439 -19.684 6.329 1.00 0.00 39 ARG A C 16
ATOM 17690 O O . ARG A 1 39 ? 2.252 -19.997 6.430 1.00 0.00 39 ARG A O 16
ATOM 17711 N N . LEU A 1 40 ? 3.843 -18.432 6.149 1.00 0.00 40 LEU A N 16
ATOM 17712 C CA . LEU A 1 40 ? 2.895 -17.327 6.058 1.00 0.00 40 LEU A CA 16
ATOM 17713 C C . LEU A 1 40 ? 1.877 -17.574 4.949 1.00 0.00 40 LEU A C 16
ATOM 17714 O O . LEU A 1 40 ? 0.669 -17.526 5.180 1.00 0.00 40 LEU A O 16
ATOM 17730 N N . ALA A 1 41 ? 2.373 -17.840 3.745 1.00 0.00 41 ALA A N 16
ATOM 17731 C CA . ALA A 1 41 ? 1.507 -18.099 2.602 1.00 0.00 41 ALA A CA 16
ATOM 17732 C C . ALA A 1 41 ? 0.442 -19.135 2.944 1.00 0.00 41 ALA A C 16
ATOM 17733 O O . ALA A 1 41 ? -0.632 -19.159 2.342 1.00 0.00 41 ALA A O 16
ATOM 17740 N N . LYS A 1 42 ? 0.746 -19.991 3.913 1.00 0.00 42 LYS A N 16
ATOM 17741 C CA . LYS A 1 42 ? -0.185 -21.030 4.336 1.00 0.00 42 LYS A CA 16
ATOM 17742 C C . LYS A 1 42 ? -1.127 -20.510 5.417 1.00 0.00 42 LYS A C 16
ATOM 17743 O O . LYS A 1 42 ? -2.252 -20.990 5.558 1.00 0.00 42 LYS A O 16
ATOM 17762 N N . MET A 1 43 ? -0.661 -19.525 6.178 1.00 0.00 43 MET A N 16
ATOM 17763 C CA . MET A 1 43 ? -1.464 -18.937 7.244 1.00 0.00 43 MET A CA 16
ATOM 17764 C C . MET A 1 43 ? -2.468 -17.937 6.681 1.00 0.00 43 MET A C 16
ATOM 17765 O O . MET A 1 43 ? -3.624 -17.897 7.104 1.00 0.00 43 MET A O 16
ATOM 17779 N N . LEU A 1 44 ? -2.021 -17.131 5.725 1.00 0.00 44 LEU A N 16
ATOM 17780 C CA . LEU A 1 44 ? -2.880 -16.130 5.103 1.00 0.00 44 LEU A CA 16
ATOM 17781 C C . LEU A 1 44 ? -3.551 -16.688 3.852 1.00 0.00 44 LEU A C 16
ATOM 17782 O O . LEU A 1 44 ? -4.288 -15.983 3.164 1.00 0.00 44 LEU A O 16
ATOM 17798 N N . GLN A 1 45 ? -3.291 -17.960 3.565 1.00 0.00 45 GLN A N 16
ATOM 17799 C CA . GLN A 1 45 ? -3.870 -18.613 2.398 1.00 0.00 45 GLN A CA 16
ATOM 17800 C C . GLN A 1 45 ? -3.403 -17.942 1.110 1.00 0.00 45 GLN A C 16
ATOM 17801 O O . GLN A 1 45 ? -4.171 -17.801 0.158 1.00 0.00 45 GLN A O 16
ATOM 17815 N N . LEU A 1 46 ? -2.141 -17.529 1.089 1.00 0.00 46 LEU A N 16
ATOM 17816 C CA . LEU A 1 46 ? -1.571 -16.872 -0.082 1.00 0.00 46 LEU A CA 16
ATOM 17817 C C . LEU A 1 46 ? -0.500 -17.744 -0.729 1.00 0.00 46 LEU A C 16
ATOM 17818 O O . LEU A 1 46 ? -0.255 -18.869 -0.293 1.00 0.00 46 LEU A O 16
ATOM 17834 N N . SER A 1 47 ? 0.137 -17.216 -1.769 1.00 0.00 47 SER A N 16
ATOM 17835 C CA . SER A 1 47 ? 1.182 -17.947 -2.477 1.00 0.00 47 SER A CA 16
ATOM 17836 C C . SER A 1 47 ? 2.556 -17.357 -2.177 1.00 0.00 47 SER A C 16
ATOM 17837 O O . SER A 1 47 ? 2.692 -16.155 -1.955 1.00 0.00 47 SER A O 16
ATOM 17845 N N . GLU A 1 48 ? 3.573 -18.214 -2.172 1.00 0.00 48 GLU A N 16
ATOM 17846 C CA . GLU A 1 48 ? 4.937 -17.779 -1.898 1.00 0.00 48 GLU A CA 16
ATOM 17847 C C . GLU A 1 48 ? 5.312 -16.583 -2.770 1.00 0.00 48 GLU A C 16
ATOM 17848 O O . GLU A 1 48 ? 6.002 -15.668 -2.322 1.00 0.00 48 GLU A O 16
ATOM 17860 N N . ARG A 1 49 ? 4.852 -16.601 -4.016 1.00 0.00 49 ARG A N 16
ATOM 17861 C CA . ARG A 1 49 ? 5.140 -15.520 -4.952 1.00 0.00 49 ARG A CA 16
ATOM 17862 C C . ARG A 1 49 ? 4.408 -14.243 -4.550 1.00 0.00 49 ARG A C 16
ATOM 17863 O O . ARG A 1 49 ? 4.903 -13.138 -4.769 1.00 0.00 49 ARG A O 16
ATOM 17884 N N . GLN A 1 50 ? 3.227 -14.405 -3.962 1.00 0.00 50 GLN A N 16
ATOM 17885 C CA . GLN A 1 50 ? 2.426 -13.265 -3.531 1.00 0.00 50 GLN A CA 16
ATOM 17886 C C . GLN A 1 50 ? 3.036 -12.607 -2.298 1.00 0.00 50 GLN A C 16
ATOM 17887 O O . GLN A 1 50 ? 3.036 -11.382 -2.171 1.00 0.00 50 GLN A O 16
ATOM 17901 N N . VAL A 1 51 ? 3.555 -13.428 -1.390 1.00 0.00 51 VAL A N 16
ATOM 17902 C CA . VAL A 1 51 ? 4.169 -12.925 -0.167 1.00 0.00 51 VAL A CA 16
ATOM 17903 C C . VAL A 1 51 ? 5.575 -12.399 -0.433 1.00 0.00 51 VAL A C 16
ATOM 17904 O O . VAL A 1 51 ? 6.115 -11.615 0.347 1.00 0.00 51 VAL A O 16
ATOM 17917 N N . LYS A 1 52 ? 6.164 -12.836 -1.542 1.00 0.00 52 LYS A N 16
ATOM 17918 C CA . LYS A 1 52 ? 7.507 -12.409 -1.914 1.00 0.00 52 LYS A CA 16
ATOM 17919 C C . LYS A 1 52 ? 7.458 -11.163 -2.793 1.00 0.00 52 LYS A C 16
ATOM 17920 O O . LYS A 1 52 ? 8.392 -10.361 -2.804 1.00 0.00 52 LYS A O 16
ATOM 17939 N N . THR A 1 53 ? 6.361 -11.004 -3.527 1.00 0.00 53 THR A N 16
ATOM 17940 C CA . THR A 1 53 ? 6.190 -9.856 -4.408 1.00 0.00 53 THR A CA 16
ATOM 17941 C C . THR A 1 53 ? 5.688 -8.641 -3.636 1.00 0.00 53 THR A C 16
ATOM 17942 O O . THR A 1 53 ? 6.289 -7.568 -3.690 1.00 0.00 53 THR A O 16
ATOM 17953 N N . TRP A 1 54 ? 4.585 -8.817 -2.918 1.00 0.00 54 TRP A N 16
ATOM 17954 C CA . TRP A 1 54 ? 4.003 -7.733 -2.134 1.00 0.00 54 TRP A CA 16
ATOM 17955 C C . TRP A 1 54 ? 5.071 -7.021 -1.313 1.00 0.00 54 TRP A C 16
ATOM 17956 O O . TRP A 1 54 ? 5.384 -5.856 -1.560 1.00 0.00 54 TRP A O 16
ATOM 17977 N N . PHE A 1 55 ? 5.629 -7.727 -0.335 1.00 0.00 55 PHE A N 16
ATOM 17978 C CA . PHE A 1 55 ? 6.663 -7.161 0.523 1.00 0.00 55 PHE A CA 16
ATOM 17979 C C . PHE A 1 55 ? 7.712 -6.422 -0.304 1.00 0.00 55 PHE A C 16
ATOM 17980 O O . PHE A 1 55 ? 7.971 -5.239 -0.081 1.00 0.00 55 PHE A O 16
ATOM 17997 N N . GLN A 1 56 ? 8.311 -7.128 -1.257 1.00 0.00 56 GLN A N 16
ATOM 17998 C CA . GLN A 1 56 ? 9.332 -6.540 -2.115 1.00 0.00 56 GLN A CA 16
ATOM 17999 C C . GLN A 1 56 ? 8.882 -5.182 -2.644 1.00 0.00 56 GLN A C 16
ATOM 18000 O O . GLN A 1 56 ? 9.476 -4.153 -2.324 1.00 0.00 56 GLN A O 16
ATOM 18014 N N . ASN A 1 57 ? 7.830 -5.187 -3.455 1.00 0.00 57 ASN A N 16
ATOM 18015 C CA . ASN A 1 57 ? 7.300 -3.955 -4.029 1.00 0.00 57 ASN A CA 16
ATOM 18016 C C . ASN A 1 57 ? 7.079 -2.902 -2.948 1.00 0.00 57 ASN A C 16
ATOM 18017 O O . ASN A 1 57 ? 7.682 -1.829 -2.979 1.00 0.00 57 ASN A O 16
ATOM 18028 N N . ARG A 1 58 ? 6.211 -3.217 -1.992 1.00 0.00 58 ARG A N 16
ATOM 18029 C CA . ARG A 1 58 ? 5.910 -2.298 -0.901 1.00 0.00 58 ARG A CA 16
ATOM 18030 C C . ARG A 1 58 ? 7.184 -1.649 -0.369 1.00 0.00 58 ARG A C 16
ATOM 18031 O O . ARG A 1 58 ? 7.311 -0.424 -0.360 1.00 0.00 58 ARG A O 16
ATOM 18052 N N . ARG A 1 59 ? 8.124 -2.477 0.073 1.00 0.00 59 ARG A N 16
ATOM 18053 C CA . ARG A 1 59 ? 9.388 -1.984 0.608 1.00 0.00 59 ARG A CA 16
ATOM 18054 C C . ARG A 1 59 ? 9.952 -0.871 -0.271 1.00 0.00 59 ARG A C 16
ATOM 18055 O O . ARG A 1 59 ? 10.183 0.244 0.196 1.00 0.00 59 ARG A O 16
ATOM 18076 N N . ALA A 1 60 ? 10.172 -1.183 -1.544 1.00 0.00 60 ALA A N 16
ATOM 18077 C CA . ALA A 1 60 ? 10.707 -0.209 -2.487 1.00 0.00 60 ALA A CA 16
ATOM 18078 C C . ALA A 1 60 ? 10.100 1.171 -2.256 1.00 0.00 60 ALA A C 16
ATOM 18079 O O . ALA A 1 60 ? 10.782 2.189 -2.377 1.00 0.00 60 ALA A O 16
ATOM 18086 N N . LYS A 1 61 ? 8.814 1.198 -1.924 1.00 0.00 61 LYS A N 16
ATOM 18087 C CA . LYS A 1 61 ? 8.114 2.453 -1.676 1.00 0.00 61 LYS A CA 16
ATOM 18088 C C . LYS A 1 61 ? 8.546 3.062 -0.345 1.00 0.00 61 LYS A C 16
ATOM 18089 O O . LYS A 1 61 ? 8.890 4.242 -0.276 1.00 0.00 61 LYS A O 16
ATOM 18108 N N . TRP A 1 62 ? 8.526 2.251 0.706 1.00 0.00 62 TRP A N 16
ATOM 18109 C CA . TRP A 1 62 ? 8.917 2.711 2.033 1.00 0.00 62 TRP A CA 16
ATOM 18110 C C . TRP A 1 62 ? 10.240 3.466 1.980 1.00 0.00 62 TRP A C 16
ATOM 18111 O O . TRP A 1 62 ? 10.413 4.481 2.655 1.00 0.00 62 TRP A O 16
ATOM 18132 N N . ARG A 1 63 ? 11.170 2.966 1.173 1.00 0.00 63 ARG A N 16
ATOM 18133 C CA . ARG A 1 63 ? 12.478 3.594 1.033 1.00 0.00 63 ARG A CA 16
ATOM 18134 C C . ARG A 1 63 ? 12.346 5.007 0.473 1.00 0.00 63 ARG A C 16
ATOM 18135 O O . ARG A 1 63 ? 12.958 5.947 0.980 1.00 0.00 63 ARG A O 16
ATOM 18156 N N . ARG A 1 64 ? 11.542 5.149 -0.576 1.00 0.00 64 ARG A N 16
ATOM 18157 C CA . ARG A 1 64 ? 11.330 6.447 -1.206 1.00 0.00 64 ARG A CA 16
ATOM 18158 C C . ARG A 1 64 ? 10.887 7.484 -0.179 1.00 0.00 64 ARG A C 16
ATOM 18159 O O . ARG A 1 64 ? 11.445 8.579 -0.107 1.00 0.00 64 ARG A O 16
ATOM 18180 N N . SER A 1 65 ? 9.879 7.132 0.613 1.00 0.00 65 SER A N 16
ATOM 18181 C CA . SER A 1 65 ? 9.357 8.034 1.633 1.00 0.00 65 SER A CA 16
ATOM 18182 C C . SER A 1 65 ? 10.304 8.111 2.826 1.00 0.00 65 SER A C 16
ATOM 18183 O O . SER A 1 65 ? 10.353 9.119 3.530 1.00 0.00 65 SER A O 16
ATOM 18191 N N . GLY A 1 66 ? 11.057 7.037 3.046 1.00 0.00 66 GLY A N 16
ATOM 18192 C CA . GLY A 1 66 ? 11.994 7.003 4.154 1.00 0.00 66 GLY A CA 16
ATOM 18193 C C . GLY A 1 66 ? 11.491 7.768 5.362 1.00 0.00 66 GLY A C 16
ATOM 18194 O O . GLY A 1 66 ? 10.722 7.253 6.175 1.00 0.00 66 GLY A O 16
ATOM 18198 N N . PRO A 1 67 ? 11.931 9.028 5.494 1.00 0.00 67 PRO A N 16
ATOM 18199 C CA . PRO A 1 67 ? 11.534 9.893 6.610 1.00 0.00 67 PRO A CA 16
ATOM 18200 C C . PRO A 1 67 ? 10.069 10.308 6.529 1.00 0.00 67 PRO A C 16
ATOM 18201 O O . PRO A 1 67 ? 9.714 11.224 5.787 1.00 0.00 67 PRO A O 16
ATOM 18212 N N . SER A 1 68 ? 9.223 9.630 7.297 1.00 0.00 68 SER A N 16
ATOM 18213 C CA . SER A 1 68 ? 7.795 9.927 7.309 1.00 0.00 68 SER A CA 16
ATOM 18214 C C . SER A 1 68 ? 7.527 11.278 7.965 1.00 0.00 68 SER A C 16
ATOM 18215 O O . SER A 1 68 ? 6.923 12.165 7.362 1.00 0.00 68 SER A O 16
ATOM 18223 N N . SER A 1 69 ? 7.981 11.427 9.205 1.00 0.00 69 SER A N 16
ATOM 18224 C CA . SER A 1 69 ? 7.788 12.668 9.946 1.00 0.00 69 SER A CA 16
ATOM 18225 C C . SER A 1 69 ? 8.419 13.845 9.209 1.00 0.00 69 SER A C 16
ATOM 18226 O O . SER A 1 69 ? 9.636 13.905 9.039 1.00 0.00 69 SER A O 16
ATOM 18234 N N . GLY A 1 70 ? 7.581 14.781 8.773 1.00 0.00 70 GLY A N 16
ATOM 18235 C CA . GLY A 1 70 ? 8.075 15.944 8.059 1.00 0.00 70 GLY A CA 16
ATOM 18236 C C . GLY A 1 70 ? 7.469 17.237 8.568 1.00 0.00 70 GLY A C 16
ATOM 18237 O O . GLY A 1 70 ? 7.821 17.712 9.647 1.00 0.00 70 GLY A O 16
ATOM 18241 N N . GLY A 1 1 ? 11.996 17.441 -10.536 1.00 0.00 1 GLY A N 17
ATOM 18242 C CA . GLY A 1 1 ? 10.960 17.506 -11.550 1.00 0.00 1 GLY A CA 17
ATOM 18243 C C . GLY A 1 1 ? 10.033 16.308 -11.510 1.00 0.00 1 GLY A C 17
ATOM 18244 O O . GLY A 1 1 ? 10.293 15.290 -12.152 1.00 0.00 1 GLY A O 17
ATOM 18248 N N . SER A 1 2 ? 8.947 16.427 -10.752 1.00 0.00 2 SER A N 17
ATOM 18249 C CA . SER A 1 2 ? 7.980 15.342 -10.625 1.00 0.00 2 SER A CA 17
ATOM 18250 C C . SER A 1 2 ? 6.916 15.434 -11.714 1.00 0.00 2 SER A C 17
ATOM 18251 O O . SER A 1 2 ? 5.825 15.959 -11.489 1.00 0.00 2 SER A O 17
ATOM 18259 N N . SER A 1 3 ? 7.240 14.919 -12.896 1.00 0.00 3 SER A N 17
ATOM 18260 C CA . SER A 1 3 ? 6.314 14.946 -14.022 1.00 0.00 3 SER A CA 17
ATOM 18261 C C . SER A 1 3 ? 6.691 13.893 -15.060 1.00 0.00 3 SER A C 17
ATOM 18262 O O . SER A 1 3 ? 7.844 13.806 -15.482 1.00 0.00 3 SER A O 17
ATOM 18270 N N . GLY A 1 4 ? 5.710 13.094 -15.468 1.00 0.00 4 GLY A N 17
ATOM 18271 C CA . GLY A 1 4 ? 5.957 12.058 -16.453 1.00 0.00 4 GLY A CA 17
ATOM 18272 C C . GLY A 1 4 ? 4.722 11.230 -16.746 1.00 0.00 4 GLY A C 17
ATOM 18273 O O . GLY A 1 4 ? 3.600 11.662 -16.484 1.00 0.00 4 GLY A O 17
ATOM 18277 N N . SER A 1 5 ? 4.928 10.036 -17.293 1.00 0.00 5 SER A N 17
ATOM 18278 C CA . SER A 1 5 ? 3.821 9.147 -17.627 1.00 0.00 5 SER A CA 17
ATOM 18279 C C . SER A 1 5 ? 3.502 8.215 -16.462 1.00 0.00 5 SER A C 17
ATOM 18280 O O . SER A 1 5 ? 4.223 8.180 -15.465 1.00 0.00 5 SER A O 17
ATOM 18288 N N . SER A 1 6 ? 2.415 7.462 -16.597 1.00 0.00 6 SER A N 17
ATOM 18289 C CA . SER A 1 6 ? 1.996 6.532 -15.554 1.00 0.00 6 SER A CA 17
ATOM 18290 C C . SER A 1 6 ? 1.669 5.164 -16.146 1.00 0.00 6 SER A C 17
ATOM 18291 O O . SER A 1 6 ? 1.404 5.039 -17.341 1.00 0.00 6 SER A O 17
ATOM 18299 N N . GLY A 1 7 ? 1.691 4.139 -15.299 1.00 0.00 7 GLY A N 17
ATOM 18300 C CA . GLY A 1 7 ? 1.395 2.794 -15.755 1.00 0.00 7 GLY A CA 17
ATOM 18301 C C . GLY A 1 7 ? 0.445 2.062 -14.828 1.00 0.00 7 GLY A C 17
ATOM 18302 O O . GLY A 1 7 ? 0.874 1.419 -13.869 1.00 0.00 7 GLY A O 17
ATOM 18306 N N . LYS A 1 8 ? -0.849 2.161 -15.110 1.00 0.00 8 LYS A N 17
ATOM 18307 C CA . LYS A 1 8 ? -1.864 1.505 -14.295 1.00 0.00 8 LYS A CA 17
ATOM 18308 C C . LYS A 1 8 ? -2.204 0.127 -14.854 1.00 0.00 8 LYS A C 17
ATOM 18309 O O . LYS A 1 8 ? -1.980 -0.147 -16.032 1.00 0.00 8 LYS A O 17
ATOM 18328 N N . GLY A 1 9 ? -2.749 -0.735 -14.001 1.00 0.00 9 GLY A N 17
ATOM 18329 C CA . GLY A 1 9 ? -3.113 -2.073 -14.430 1.00 0.00 9 GLY A CA 17
ATOM 18330 C C . GLY A 1 9 ? -2.789 -3.124 -13.387 1.00 0.00 9 GLY A C 17
ATOM 18331 O O . GLY A 1 9 ? -1.714 -3.105 -12.789 1.00 0.00 9 GLY A O 17
ATOM 18335 N N . GLY A 1 10 ? -3.723 -4.044 -13.166 1.00 0.00 10 GLY A N 17
ATOM 18336 C CA . GLY A 1 10 ? -3.514 -5.094 -12.186 1.00 0.00 10 GLY A CA 17
ATOM 18337 C C . GLY A 1 10 ? -4.327 -4.881 -10.925 1.00 0.00 10 GLY A C 17
ATOM 18338 O O . GLY A 1 10 ? -3.998 -4.025 -10.104 1.00 0.00 10 GLY A O 17
ATOM 18342 N N . GLN A 1 11 ? -5.393 -5.660 -10.771 1.00 0.00 11 GLN A N 17
ATOM 18343 C CA . GLN A 1 11 ? -6.257 -5.550 -9.602 1.00 0.00 11 GLN A CA 17
ATOM 18344 C C . GLN A 1 11 ? -5.696 -6.354 -8.433 1.00 0.00 11 GLN A C 17
ATOM 18345 O O . GLN A 1 11 ? -5.341 -7.523 -8.584 1.00 0.00 11 GLN A O 17
ATOM 18359 N N . VAL A 1 12 ? -5.620 -5.719 -7.268 1.00 0.00 12 VAL A N 17
ATOM 18360 C CA . VAL A 1 12 ? -5.103 -6.376 -6.073 1.00 0.00 12 VAL A CA 17
ATOM 18361 C C . VAL A 1 12 ? -5.752 -7.740 -5.871 1.00 0.00 12 VAL A C 17
ATOM 18362 O O . VAL A 1 12 ? -6.966 -7.888 -6.010 1.00 0.00 12 VAL A O 17
ATOM 18375 N N . ARG A 1 13 ? -4.934 -8.735 -5.542 1.00 0.00 13 ARG A N 17
ATOM 18376 C CA . ARG A 1 13 ? -5.429 -10.089 -5.322 1.00 0.00 13 ARG A CA 17
ATOM 18377 C C . ARG A 1 13 ? -5.248 -10.503 -3.865 1.00 0.00 13 ARG A C 17
ATOM 18378 O O . ARG A 1 13 ? -4.817 -11.620 -3.574 1.00 0.00 13 ARG A O 17
ATOM 18399 N N . PHE A 1 14 ? -5.579 -9.596 -2.952 1.00 0.00 14 PHE A N 17
ATOM 18400 C CA . PHE A 1 14 ? -5.452 -9.866 -1.524 1.00 0.00 14 PHE A CA 17
ATOM 18401 C C . PHE A 1 14 ? -6.736 -9.502 -0.785 1.00 0.00 14 PHE A C 17
ATOM 18402 O O . PHE A 1 14 ? -7.229 -8.379 -0.892 1.00 0.00 14 PHE A O 17
ATOM 18419 N N . SER A 1 15 ? -7.273 -10.460 -0.036 1.00 0.00 15 SER A N 17
ATOM 18420 C CA . SER A 1 15 ? -8.502 -10.243 0.717 1.00 0.00 15 SER A CA 17
ATOM 18421 C C . SER A 1 15 ? -8.312 -9.148 1.762 1.00 0.00 15 SER A C 17
ATOM 18422 O O . SER A 1 15 ? -7.200 -8.672 1.983 1.00 0.00 15 SER A O 17
ATOM 18430 N N . ASN A 1 16 ? -9.408 -8.753 2.403 1.00 0.00 16 ASN A N 17
ATOM 18431 C CA . ASN A 1 16 ? -9.364 -7.714 3.425 1.00 0.00 16 ASN A CA 17
ATOM 18432 C C . ASN A 1 16 ? -8.371 -8.076 4.526 1.00 0.00 16 ASN A C 17
ATOM 18433 O O . ASN A 1 16 ? -7.354 -7.406 4.704 1.00 0.00 16 ASN A O 17
ATOM 18444 N N . ASP A 1 17 ? -8.675 -9.140 5.262 1.00 0.00 17 ASP A N 17
ATOM 18445 C CA . ASP A 1 17 ? -7.809 -9.593 6.345 1.00 0.00 17 ASP A CA 17
ATOM 18446 C C . ASP A 1 17 ? -6.396 -9.857 5.836 1.00 0.00 17 ASP A C 17
ATOM 18447 O O . ASP A 1 17 ? -5.417 -9.430 6.447 1.00 0.00 17 ASP A O 17
ATOM 18456 N N . GLN A 1 18 ? -6.298 -10.565 4.715 1.00 0.00 18 GLN A N 17
ATOM 18457 C CA . GLN A 1 18 ? -5.004 -10.888 4.126 1.00 0.00 18 GLN A CA 17
ATOM 18458 C C . GLN A 1 18 ? -4.116 -9.650 4.052 1.00 0.00 18 GLN A C 17
ATOM 18459 O O . GLN A 1 18 ? -2.993 -9.647 4.558 1.00 0.00 18 GLN A O 17
ATOM 18473 N N . THR A 1 19 ? -4.625 -8.599 3.418 1.00 0.00 19 THR A N 17
ATOM 18474 C CA . THR A 1 19 ? -3.878 -7.356 3.276 1.00 0.00 19 THR A CA 17
ATOM 18475 C C . THR A 1 19 ? -3.453 -6.812 4.635 1.00 0.00 19 THR A C 17
ATOM 18476 O O . THR A 1 19 ? -2.277 -6.521 4.857 1.00 0.00 19 THR A O 17
ATOM 18487 N N . ILE A 1 20 ? -4.416 -6.677 5.541 1.00 0.00 20 ILE A N 17
ATOM 18488 C CA . ILE A 1 20 ? -4.139 -6.169 6.879 1.00 0.00 20 ILE A CA 17
ATOM 18489 C C . ILE A 1 20 ? -2.828 -6.729 7.419 1.00 0.00 20 ILE A C 17
ATOM 18490 O O . ILE A 1 20 ? -1.847 -6.000 7.571 1.00 0.00 20 ILE A O 17
ATOM 18506 N N . GLU A 1 21 ? -2.817 -8.027 7.705 1.00 0.00 21 GLU A N 17
ATOM 18507 C CA . GLU A 1 21 ? -1.625 -8.684 8.227 1.00 0.00 21 GLU A CA 17
ATOM 18508 C C . GLU A 1 21 ? -0.437 -8.480 7.291 1.00 0.00 21 GLU A C 17
ATOM 18509 O O . GLU A 1 21 ? 0.626 -8.019 7.710 1.00 0.00 21 GLU A O 17
ATOM 18521 N N . LEU A 1 22 ? -0.625 -8.826 6.022 1.00 0.00 22 LEU A N 17
ATOM 18522 C CA . LEU A 1 22 ? 0.430 -8.681 5.026 1.00 0.00 22 LEU A CA 17
ATOM 18523 C C . LEU A 1 22 ? 1.277 -7.443 5.304 1.00 0.00 22 LEU A C 17
ATOM 18524 O O . LEU A 1 22 ? 2.481 -7.434 5.053 1.00 0.00 22 LEU A O 17
ATOM 18540 N N . GLU A 1 23 ? 0.639 -6.401 5.828 1.00 0.00 23 GLU A N 17
ATOM 18541 C CA . GLU A 1 23 ? 1.334 -5.159 6.142 1.00 0.00 23 GLU A CA 17
ATOM 18542 C C . GLU A 1 23 ? 1.973 -5.228 7.526 1.00 0.00 23 GLU A C 17
ATOM 18543 O O . GLU A 1 23 ? 3.184 -5.062 7.673 1.00 0.00 23 GLU A O 17
ATOM 18555 N N . LYS A 1 24 ? 1.150 -5.474 8.540 1.00 0.00 24 LYS A N 17
ATOM 18556 C CA . LYS A 1 24 ? 1.632 -5.567 9.913 1.00 0.00 24 LYS A CA 17
ATOM 18557 C C . LYS A 1 24 ? 2.962 -6.310 9.973 1.00 0.00 24 LYS A C 17
ATOM 18558 O O . LYS A 1 24 ? 3.753 -6.116 10.897 1.00 0.00 24 LYS A O 17
ATOM 18577 N N . LYS A 1 25 ? 3.205 -7.162 8.983 1.00 0.00 25 LYS A N 17
ATOM 18578 C CA . LYS A 1 25 ? 4.441 -7.933 8.921 1.00 0.00 25 LYS A CA 17
ATOM 18579 C C . LYS A 1 25 ? 5.574 -7.099 8.332 1.00 0.00 25 LYS A C 17
ATOM 18580 O O . LYS A 1 25 ? 6.610 -6.904 8.967 1.00 0.00 25 LYS A O 17
ATOM 18599 N N . PHE A 1 26 ? 5.369 -6.606 7.114 1.00 0.00 26 PHE A N 17
ATOM 18600 C CA . PHE A 1 26 ? 6.373 -5.792 6.440 1.00 0.00 26 PHE A CA 17
ATOM 18601 C C . PHE A 1 26 ? 6.900 -4.701 7.366 1.00 0.00 26 PHE A C 17
ATOM 18602 O O . PHE A 1 26 ? 8.068 -4.321 7.292 1.00 0.00 26 PHE A O 17
ATOM 18619 N N . GLU A 1 27 ? 6.029 -4.201 8.238 1.00 0.00 27 GLU A N 17
ATOM 18620 C CA . GLU A 1 27 ? 6.407 -3.152 9.178 1.00 0.00 27 GLU A CA 17
ATOM 18621 C C . GLU A 1 27 ? 7.481 -3.646 10.142 1.00 0.00 27 GLU A C 17
ATOM 18622 O O . GLU A 1 27 ? 8.512 -2.998 10.328 1.00 0.00 27 GLU A O 17
ATOM 18634 N N . THR A 1 28 ? 7.232 -4.799 10.755 1.00 0.00 28 THR A N 17
ATOM 18635 C CA . THR A 1 28 ? 8.176 -5.381 11.701 1.00 0.00 28 THR A CA 17
ATOM 18636 C C . THR A 1 28 ? 9.407 -5.926 10.986 1.00 0.00 28 THR A C 17
ATOM 18637 O O . THR A 1 28 ? 10.495 -5.977 11.557 1.00 0.00 28 THR A O 17
ATOM 18648 N N . GLN A 1 29 ? 9.226 -6.333 9.733 1.00 0.00 29 GLN A N 17
ATOM 18649 C CA . GLN A 1 29 ? 10.323 -6.875 8.941 1.00 0.00 29 GLN A CA 17
ATOM 18650 C C . GLN A 1 29 ? 10.075 -6.663 7.451 1.00 0.00 29 GLN A C 17
ATOM 18651 O O . GLN A 1 29 ? 9.140 -7.224 6.880 1.00 0.00 29 GLN A O 17
ATOM 18665 N N . LYS A 1 30 ? 10.918 -5.848 6.826 1.00 0.00 30 LYS A N 17
ATOM 18666 C CA . LYS A 1 30 ? 10.792 -5.561 5.402 1.00 0.00 30 LYS A CA 17
ATOM 18667 C C . LYS A 1 30 ? 10.884 -6.842 4.579 1.00 0.00 30 LYS A C 17
ATOM 18668 O O . LYS A 1 30 ? 10.298 -6.942 3.500 1.00 0.00 30 LYS A O 17
ATOM 18687 N N . TYR A 1 31 ? 11.620 -7.820 5.095 1.00 0.00 31 TYR A N 17
ATOM 18688 C CA . TYR A 1 31 ? 11.789 -9.094 4.407 1.00 0.00 31 TYR A CA 17
ATOM 18689 C C . TYR A 1 31 ? 11.408 -10.259 5.316 1.00 0.00 31 TYR A C 17
ATOM 18690 O O . TYR A 1 31 ? 11.158 -10.076 6.508 1.00 0.00 31 TYR A O 17
ATOM 18708 N N . LEU A 1 32 ? 11.367 -11.458 4.745 1.00 0.00 32 LEU A N 17
ATOM 18709 C CA . LEU A 1 32 ? 11.017 -12.654 5.502 1.00 0.00 32 LEU A CA 17
ATOM 18710 C C . LEU A 1 32 ? 11.704 -13.886 4.921 1.00 0.00 32 LEU A C 17
ATOM 18711 O O . LEU A 1 32 ? 11.560 -14.189 3.737 1.00 0.00 32 LEU A O 17
ATOM 18727 N N . SER A 1 33 ? 12.449 -14.595 5.764 1.00 0.00 33 SER A N 17
ATOM 18728 C CA . SER A 1 33 ? 13.159 -15.793 5.334 1.00 0.00 33 SER A CA 17
ATOM 18729 C C . SER A 1 33 ? 12.184 -16.847 4.818 1.00 0.00 33 SER A C 17
ATOM 18730 O O . SER A 1 33 ? 11.011 -16.879 5.189 1.00 0.00 33 SER A O 17
ATOM 18738 N N . PRO A 1 34 ? 12.680 -17.731 3.939 1.00 0.00 34 PRO A N 17
ATOM 18739 C CA . PRO A 1 34 ? 11.870 -18.803 3.352 1.00 0.00 34 PRO A CA 17
ATOM 18740 C C . PRO A 1 34 ? 11.069 -19.565 4.402 1.00 0.00 34 PRO A C 17
ATOM 18741 O O . PRO A 1 34 ? 9.887 -19.860 4.222 1.00 0.00 34 PRO A O 17
ATOM 18752 N N . PRO A 1 35 ? 11.725 -19.892 5.525 1.00 0.00 35 PRO A N 17
ATOM 18753 C CA . PRO A 1 35 ? 11.092 -20.624 6.626 1.00 0.00 35 PRO A CA 17
ATOM 18754 C C . PRO A 1 35 ? 9.740 -20.035 7.012 1.00 0.00 35 PRO A C 17
ATOM 18755 O O . PRO A 1 35 ? 8.784 -20.767 7.267 1.00 0.00 35 PRO A O 17
ATOM 18766 N N . GLU A 1 36 ? 9.667 -18.708 7.053 1.00 0.00 36 GLU A N 17
ATOM 18767 C CA . GLU A 1 36 ? 8.431 -18.022 7.409 1.00 0.00 36 GLU A CA 17
ATOM 18768 C C . GLU A 1 36 ? 7.534 -17.848 6.186 1.00 0.00 36 GLU A C 17
ATOM 18769 O O . GLU A 1 36 ? 6.459 -18.443 6.102 1.00 0.00 36 GLU A O 17
ATOM 18781 N N . ARG A 1 37 ? 7.984 -17.029 5.242 1.00 0.00 37 ARG A N 17
ATOM 18782 C CA . ARG A 1 37 ? 7.222 -16.775 4.025 1.00 0.00 37 ARG A CA 17
ATOM 18783 C C . ARG A 1 37 ? 6.457 -18.022 3.592 1.00 0.00 37 ARG A C 17
ATOM 18784 O O . ARG A 1 37 ? 5.335 -17.934 3.094 1.00 0.00 37 ARG A O 17
ATOM 18805 N N . LYS A 1 38 ? 7.073 -19.184 3.784 1.00 0.00 38 LYS A N 17
ATOM 18806 C CA . LYS A 1 38 ? 6.451 -20.450 3.414 1.00 0.00 38 LYS A CA 17
ATOM 18807 C C . LYS A 1 38 ? 5.191 -20.698 4.238 1.00 0.00 38 LYS A C 17
ATOM 18808 O O . LYS A 1 38 ? 4.133 -21.009 3.691 1.00 0.00 38 LYS A O 17
ATOM 18827 N N . ARG A 1 39 ? 5.312 -20.557 5.553 1.00 0.00 39 ARG A N 17
ATOM 18828 C CA . ARG A 1 39 ? 4.183 -20.766 6.451 1.00 0.00 39 ARG A CA 17
ATOM 18829 C C . ARG A 1 39 ? 3.152 -19.651 6.296 1.00 0.00 39 ARG A C 17
ATOM 18830 O O . ARG A 1 39 ? 1.947 -19.905 6.269 1.00 0.00 39 ARG A O 17
ATOM 18851 N N . LEU A 1 40 ? 3.633 -18.417 6.196 1.00 0.00 40 LEU A N 17
ATOM 18852 C CA . LEU A 1 40 ? 2.754 -17.263 6.044 1.00 0.00 40 LEU A CA 17
ATOM 18853 C C . LEU A 1 40 ? 1.766 -17.478 4.902 1.00 0.00 40 LEU A C 17
ATOM 18854 O O . LEU A 1 40 ? 0.567 -17.245 5.054 1.00 0.00 40 LEU A O 17
ATOM 18870 N N . ALA A 1 41 ? 2.277 -17.925 3.760 1.00 0.00 41 ALA A N 17
ATOM 18871 C CA . ALA A 1 41 ? 1.439 -18.175 2.594 1.00 0.00 41 ALA A CA 17
ATOM 18872 C C . ALA A 1 41 ? 0.324 -19.163 2.921 1.00 0.00 41 ALA A C 17
ATOM 18873 O O . ALA A 1 41 ? -0.726 -19.166 2.278 1.00 0.00 41 ALA A O 17
ATOM 18880 N N . LYS A 1 42 ? 0.558 -20.001 3.925 1.00 0.00 42 LYS A N 17
ATOM 18881 C CA . LYS A 1 42 ? -0.426 -20.994 4.339 1.00 0.00 42 LYS A CA 17
ATOM 18882 C C . LYS A 1 42 ? -1.399 -20.404 5.355 1.00 0.00 42 LYS A C 17
ATOM 18883 O O . LYS A 1 42 ? -2.539 -20.854 5.469 1.00 0.00 42 LYS A O 17
ATOM 18902 N N . MET A 1 43 ? -0.942 -19.395 6.089 1.00 0.00 43 MET A N 17
ATOM 18903 C CA . MET A 1 43 ? -1.775 -18.743 7.093 1.00 0.00 43 MET A CA 17
ATOM 18904 C C . MET A 1 43 ? -2.729 -17.745 6.443 1.00 0.00 43 MET A C 17
ATOM 18905 O O . MET A 1 43 ? -3.932 -17.758 6.708 1.00 0.00 43 MET A O 17
ATOM 18919 N N . LEU A 1 44 ? -2.185 -16.882 5.592 1.00 0.00 44 LEU A N 17
ATOM 18920 C CA . LEU A 1 44 ? -2.989 -15.877 4.904 1.00 0.00 44 LEU A CA 17
ATOM 18921 C C . LEU A 1 44 ? -3.608 -16.451 3.634 1.00 0.00 44 LEU A C 17
ATOM 18922 O O . LEU A 1 44 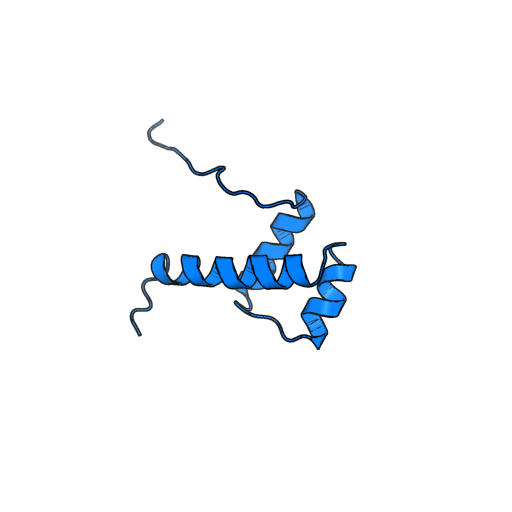? -4.333 -15.759 2.919 1.00 0.00 44 LEU A O 17
ATOM 18938 N N . GLN A 1 45 ? -3.320 -17.719 3.362 1.00 0.00 45 GLN A N 17
ATOM 18939 C CA . GLN A 1 45 ? -3.851 -18.386 2.179 1.00 0.00 45 GLN A CA 17
ATOM 18940 C C . GLN A 1 45 ? -3.293 -17.760 0.905 1.00 0.00 45 GLN A C 17
ATOM 18941 O O . GLN A 1 45 ? -4.002 -17.620 -0.092 1.00 0.00 45 GLN A O 17
ATOM 18955 N N . LEU A 1 46 ? -2.019 -17.384 0.945 1.00 0.00 46 LEU A N 17
ATOM 18956 C CA . LEU A 1 46 ? -1.365 -16.772 -0.206 1.00 0.00 46 LEU A CA 17
ATOM 18957 C C . LEU A 1 46 ? -0.262 -17.675 -0.749 1.00 0.00 46 LEU A C 17
ATOM 18958 O O . LEU A 1 46 ? -0.017 -18.759 -0.221 1.00 0.00 46 LEU A O 17
ATOM 18974 N N . SER A 1 47 ? 0.402 -17.219 -1.807 1.00 0.00 47 SER A N 17
ATOM 18975 C CA . SER A 1 47 ? 1.478 -17.986 -2.423 1.00 0.00 47 SER A CA 17
ATOM 18976 C C . SER A 1 47 ? 2.835 -17.353 -2.126 1.00 0.00 47 SER A C 17
ATOM 18977 O O . SER A 1 47 ? 2.931 -16.150 -1.887 1.00 0.00 47 SER A O 17
ATOM 18985 N N . GLU A 1 48 ? 3.880 -18.174 -2.142 1.00 0.00 48 GLU A N 17
ATOM 18986 C CA . GLU A 1 48 ? 5.231 -17.695 -1.874 1.00 0.00 48 GLU A CA 17
ATOM 18987 C C . GLU A 1 48 ? 5.550 -16.465 -2.719 1.00 0.00 48 GLU A C 17
ATOM 18988 O O . GLU A 1 48 ? 6.136 -15.499 -2.230 1.00 0.00 48 GLU A O 17
ATOM 19000 N N . ARG A 1 49 ? 5.161 -16.510 -3.989 1.00 0.00 49 ARG A N 17
ATOM 19001 C CA . ARG A 1 49 ? 5.407 -15.401 -4.902 1.00 0.00 49 ARG A CA 17
ATOM 19002 C C . ARG A 1 49 ? 4.573 -14.183 -4.516 1.00 0.00 49 ARG A C 17
ATOM 19003 O O . ARG A 1 49 ? 5.009 -13.044 -4.677 1.00 0.00 49 ARG A O 17
ATOM 19024 N N . GLN A 1 50 ? 3.371 -14.433 -4.006 1.00 0.00 50 GLN A N 17
ATOM 19025 C CA . GLN A 1 50 ? 2.476 -13.356 -3.597 1.00 0.00 50 GLN A CA 17
ATOM 19026 C C . GLN A 1 50 ? 2.989 -12.670 -2.336 1.00 0.00 50 GLN A C 17
ATOM 19027 O O . GLN A 1 50 ? 2.752 -11.481 -2.122 1.00 0.00 50 GLN A O 17
ATOM 19041 N N . VAL A 1 51 ? 3.695 -13.428 -1.502 1.00 0.00 51 VAL A N 17
ATOM 19042 C CA . VAL A 1 51 ? 4.243 -12.893 -0.261 1.00 0.00 51 VAL A CA 17
ATOM 19043 C C . VAL A 1 51 ? 5.633 -12.306 -0.481 1.00 0.00 51 VAL A C 17
ATOM 19044 O O . VAL A 1 51 ? 6.061 -11.407 0.242 1.00 0.00 51 VAL A O 17
ATOM 19057 N N . LYS A 1 52 ? 6.333 -12.821 -1.486 1.00 0.00 52 LYS A N 17
ATOM 19058 C CA . LYS A 1 52 ? 7.675 -12.348 -1.805 1.00 0.00 52 LYS A CA 17
ATOM 19059 C C . LYS A 1 52 ? 7.619 -11.120 -2.709 1.00 0.00 52 LYS A C 17
ATOM 19060 O O . LYS A 1 52 ? 8.508 -10.269 -2.673 1.00 0.00 52 LYS A O 17
ATOM 19079 N N . THR A 1 53 ? 6.567 -11.034 -3.518 1.00 0.00 53 THR A N 17
ATOM 19080 C CA . THR A 1 53 ? 6.395 -9.910 -4.430 1.00 0.00 53 THR A CA 17
ATOM 19081 C C . THR A 1 53 ? 5.834 -8.693 -3.703 1.00 0.00 53 THR A C 17
ATOM 19082 O O . THR A 1 53 ? 6.433 -7.618 -3.721 1.00 0.00 53 THR A O 17
ATOM 19093 N N . TRP A 1 54 ? 4.683 -8.870 -3.064 1.00 0.00 54 TRP A N 17
ATOM 19094 C CA . TRP A 1 54 ? 4.042 -7.785 -2.330 1.00 0.00 54 TRP A CA 17
ATOM 19095 C C . TRP A 1 54 ? 5.066 -6.993 -1.525 1.00 0.00 54 TRP A C 17
ATOM 19096 O O . TRP A 1 54 ? 5.250 -5.795 -1.744 1.00 0.00 54 TRP A O 17
ATOM 19117 N N . PHE A 1 55 ? 5.731 -7.668 -0.594 1.00 0.00 55 PHE A N 17
ATOM 19118 C CA . PHE A 1 55 ? 6.737 -7.026 0.245 1.00 0.00 55 PHE A CA 17
ATOM 19119 C C . PHE A 1 55 ? 7.699 -6.196 -0.600 1.00 0.00 55 PHE A C 17
ATOM 19120 O O . PHE A 1 55 ? 7.855 -4.995 -0.380 1.00 0.00 55 PHE A O 17
ATOM 19137 N N . GLN A 1 56 ? 8.342 -6.846 -1.565 1.00 0.00 56 GLN A N 17
ATOM 19138 C CA . GLN A 1 56 ? 9.290 -6.168 -2.441 1.00 0.00 56 GLN A CA 17
ATOM 19139 C C . GLN A 1 56 ? 8.742 -4.820 -2.898 1.00 0.00 56 GLN A C 17
ATOM 19140 O O . GLN A 1 56 ? 9.417 -3.797 -2.794 1.00 0.00 56 GLN A O 17
ATOM 19154 N N . ASN A 1 57 ? 7.513 -4.827 -3.404 1.00 0.00 57 ASN A N 17
ATOM 19155 C CA . ASN A 1 57 ? 6.874 -3.605 -3.877 1.00 0.00 57 ASN A CA 17
ATOM 19156 C C . ASN A 1 57 ? 6.639 -2.632 -2.726 1.00 0.00 57 ASN A C 17
ATOM 19157 O O . ASN A 1 57 ? 6.870 -1.430 -2.858 1.00 0.00 57 ASN A O 17
ATOM 19168 N N . ARG A 1 58 ? 6.179 -3.161 -1.597 1.00 0.00 58 ARG A N 17
ATOM 19169 C CA . ARG A 1 58 ? 5.912 -2.340 -0.422 1.00 0.00 58 ARG A CA 17
ATOM 19170 C C . ARG A 1 58 ? 7.120 -1.474 -0.078 1.00 0.00 58 ARG A C 17
ATOM 19171 O O . ARG A 1 58 ? 7.011 -0.252 0.028 1.00 0.00 58 ARG A O 17
ATOM 19192 N N . ARG A 1 59 ? 8.271 -2.116 0.096 1.00 0.00 59 ARG A N 17
ATOM 19193 C CA . ARG A 1 59 ? 9.499 -1.404 0.430 1.00 0.00 59 ARG A CA 17
ATOM 19194 C C . ARG A 1 59 ? 9.631 -0.130 -0.398 1.00 0.00 59 ARG A C 17
ATOM 19195 O O . ARG A 1 59 ? 9.600 0.977 0.138 1.00 0.00 59 ARG A O 17
ATOM 19216 N N . ALA A 1 60 ? 9.781 -0.294 -1.709 1.00 0.00 60 ALA A N 17
ATOM 19217 C CA . ALA A 1 60 ? 9.916 0.842 -2.611 1.00 0.00 60 ALA A CA 17
ATOM 19218 C C . ALA A 1 60 ? 9.003 1.989 -2.190 1.00 0.00 60 ALA A C 17
ATOM 19219 O O . ALA A 1 60 ? 9.387 3.157 -2.254 1.00 0.00 60 ALA A O 17
ATOM 19226 N N . LYS A 1 61 ? 7.793 1.649 -1.760 1.00 0.00 61 LYS A N 17
ATOM 19227 C CA . LYS A 1 61 ? 6.825 2.650 -1.328 1.00 0.00 61 LYS A CA 17
ATOM 19228 C C . LYS A 1 61 ? 7.205 3.223 0.034 1.00 0.00 61 LYS A C 17
ATOM 19229 O O . LYS A 1 61 ? 7.111 4.429 0.258 1.00 0.00 61 LYS A O 17
ATOM 19248 N N . TRP A 1 62 ? 7.636 2.350 0.938 1.00 0.00 62 TRP A N 17
ATOM 19249 C CA . TRP A 1 62 ? 8.033 2.771 2.277 1.00 0.00 62 TRP A CA 17
ATOM 19250 C C . TRP A 1 62 ? 9.158 3.797 2.214 1.00 0.00 62 TRP A C 17
ATOM 19251 O O . TRP A 1 62 ? 9.076 4.861 2.830 1.00 0.00 62 TRP A O 17
ATOM 19272 N N . ARG A 1 63 ? 10.209 3.473 1.468 1.00 0.00 63 ARG A N 17
ATOM 19273 C CA . ARG A 1 63 ? 11.351 4.367 1.327 1.00 0.00 63 ARG A CA 17
ATOM 19274 C C . ARG A 1 63 ? 10.934 5.683 0.677 1.00 0.00 63 ARG A C 17
ATOM 19275 O O . ARG A 1 63 ? 11.307 6.761 1.141 1.00 0.00 63 ARG A O 17
ATOM 19296 N N . ARG A 1 64 ? 10.159 5.587 -0.398 1.00 0.00 64 ARG A N 17
ATOM 19297 C CA . ARG A 1 64 ? 9.692 6.770 -1.112 1.00 0.00 64 ARG A CA 17
ATOM 19298 C C . ARG A 1 64 ? 8.889 7.681 -0.188 1.00 0.00 64 ARG A C 17
ATOM 19299 O O . ARG A 1 64 ? 9.154 8.879 -0.097 1.00 0.00 64 ARG A O 17
ATOM 19320 N N . SER A 1 65 ? 7.905 7.104 0.494 1.00 0.00 65 SER A N 17
ATOM 19321 C CA . SER A 1 65 ? 7.059 7.864 1.407 1.00 0.00 65 SER A CA 17
ATOM 19322 C C . SER A 1 65 ? 7.890 8.487 2.525 1.00 0.00 65 SER A C 17
ATOM 19323 O O . SER A 1 65 ? 7.679 9.639 2.902 1.00 0.00 65 SER A O 17
ATOM 19331 N N . GLY A 1 66 ? 8.836 7.716 3.051 1.00 0.00 66 GLY A N 17
ATOM 19332 C CA . GLY A 1 66 ? 9.685 8.208 4.121 1.00 0.00 66 GLY A CA 17
ATOM 19333 C C . GLY A 1 66 ? 10.824 9.067 3.608 1.00 0.00 66 GLY A C 17
ATOM 19334 O O . GLY A 1 66 ? 10.877 9.428 2.433 1.00 0.00 66 GLY A O 17
ATOM 19338 N N . PRO A 1 67 ? 11.761 9.409 4.504 1.00 0.00 67 PRO A N 17
ATOM 19339 C CA . PRO A 1 67 ? 12.922 10.236 4.159 1.00 0.00 67 PRO A CA 17
ATOM 19340 C C . PRO A 1 67 ? 13.910 9.502 3.259 1.00 0.00 67 PRO A C 17
ATOM 19341 O O . PRO A 1 67 ? 14.696 8.678 3.726 1.00 0.00 67 PRO A O 17
ATOM 19352 N N . SER A 1 68 ? 13.864 9.807 1.966 1.00 0.00 68 SER A N 17
ATOM 19353 C CA . SER A 1 68 ? 14.754 9.173 1.000 1.00 0.00 68 SER A CA 17
ATOM 19354 C C . SER A 1 68 ? 15.595 10.216 0.270 1.00 0.00 68 SER A C 17
ATOM 19355 O O . SER A 1 68 ? 15.166 11.355 0.082 1.00 0.00 68 SER A O 17
ATOM 19363 N N . SER A 1 69 ? 16.795 9.819 -0.139 1.00 0.00 69 SER A N 17
ATOM 19364 C CA . SER A 1 69 ? 17.699 10.719 -0.845 1.00 0.00 69 SER A CA 17
ATOM 19365 C C . SER A 1 69 ? 16.957 11.492 -1.931 1.00 0.00 69 SER A C 17
ATOM 19366 O O . SER A 1 69 ? 16.177 10.921 -2.693 1.00 0.00 69 SER A O 17
ATOM 19374 N N . GLY A 1 70 ? 17.206 12.797 -1.996 1.00 0.00 70 GLY A N 17
ATOM 19375 C CA . GLY A 1 70 ? 16.555 13.628 -2.991 1.00 0.00 70 GLY A CA 17
ATOM 19376 C C . GLY A 1 70 ? 15.070 13.787 -2.732 1.00 0.00 70 GLY A C 17
ATOM 19377 O O . GLY A 1 70 ? 14.663 14.199 -1.646 1.00 0.00 70 GLY A O 17
ATOM 19381 N N . GLY A 1 1 ? -6.623 -15.913 -7.534 1.00 0.00 1 GLY A N 18
ATOM 19382 C CA . GLY A 1 1 ? -8.053 -15.703 -7.666 1.00 0.00 1 GLY A CA 18
ATOM 19383 C C . GLY A 1 1 ? -8.729 -15.458 -6.332 1.00 0.00 1 GLY A C 18
ATOM 19384 O O . GLY A 1 1 ? -8.896 -16.381 -5.534 1.00 0.00 1 GLY A O 18
ATOM 19388 N N . SER A 1 2 ? -9.118 -14.211 -6.088 1.00 0.00 2 SER A N 18
ATOM 19389 C CA . SER A 1 2 ? -9.775 -13.846 -4.838 1.00 0.00 2 SER A CA 18
ATOM 19390 C C . SER A 1 2 ? -10.290 -12.411 -4.894 1.00 0.00 2 SER A C 18
ATOM 19391 O O . SER A 1 2 ? -9.815 -11.600 -5.689 1.00 0.00 2 SER A O 18
ATOM 19399 N N . SER A 1 3 ? -11.264 -12.105 -4.044 1.00 0.00 3 SER A N 18
ATOM 19400 C CA . SER A 1 3 ? -11.847 -10.769 -3.998 1.00 0.00 3 SER A CA 18
ATOM 19401 C C . SER A 1 3 ? -12.515 -10.513 -2.650 1.00 0.00 3 SER A C 18
ATOM 19402 O O . SER A 1 3 ? -12.621 -11.412 -1.817 1.00 0.00 3 SER A O 18
ATOM 19410 N N . GLY A 1 4 ? -12.963 -9.279 -2.443 1.00 0.00 4 GLY A N 18
ATOM 19411 C CA . GLY A 1 4 ? -13.615 -8.926 -1.195 1.00 0.00 4 GLY A CA 18
ATOM 19412 C C . GLY A 1 4 ? -14.066 -7.479 -1.166 1.00 0.00 4 GLY A C 18
ATOM 19413 O O . GLY A 1 4 ? -14.554 -6.954 -2.167 1.00 0.00 4 GLY A O 18
ATOM 19417 N N . SER A 1 5 ? -13.905 -6.833 -0.015 1.00 0.00 5 SER A N 18
ATOM 19418 C CA . SER A 1 5 ? -14.305 -5.440 0.142 1.00 0.00 5 SER A CA 18
ATOM 19419 C C . SER A 1 5 ? -13.204 -4.501 -0.342 1.00 0.00 5 SER A C 18
ATOM 19420 O O . SER A 1 5 ? -12.020 -4.748 -0.117 1.00 0.00 5 SER A O 18
ATOM 19428 N N . SER A 1 6 ? -13.605 -3.423 -1.008 1.00 0.00 6 SER A N 18
ATOM 19429 C CA . SER A 1 6 ? -12.654 -2.448 -1.528 1.00 0.00 6 SER A CA 18
ATOM 19430 C C . SER A 1 6 ? -13.294 -1.066 -1.631 1.00 0.00 6 SER A C 18
ATOM 19431 O O . SER A 1 6 ? -14.486 -0.901 -1.378 1.00 0.00 6 SER A O 18
ATOM 19439 N N . GLY A 1 7 ? -12.490 -0.075 -2.005 1.00 0.00 7 GLY A N 18
ATOM 19440 C CA . GLY A 1 7 ? -12.994 1.279 -2.136 1.00 0.00 7 GLY A CA 18
ATOM 19441 C C . GLY A 1 7 ? -12.968 1.772 -3.569 1.00 0.00 7 GLY A C 18
ATOM 19442 O O . GLY A 1 7 ? -13.603 1.186 -4.447 1.00 0.00 7 GLY A O 18
ATOM 19446 N N . LYS A 1 8 ? -12.234 2.853 -3.808 1.00 0.00 8 LYS A N 18
ATOM 19447 C CA . LYS A 1 8 ? -12.128 3.427 -5.145 1.00 0.00 8 LYS A CA 18
ATOM 19448 C C . LYS A 1 8 ? -10.677 3.445 -5.615 1.00 0.00 8 LYS A C 18
ATOM 19449 O O . LYS A 1 8 ? -9.752 3.467 -4.804 1.00 0.00 8 LYS A O 18
ATOM 19468 N N . GLY A 1 9 ? -10.486 3.436 -6.931 1.00 0.00 9 GLY A N 18
ATOM 19469 C CA . GLY A 1 9 ? -9.145 3.454 -7.486 1.00 0.00 9 GLY A CA 18
ATOM 19470 C C . GLY A 1 9 ? -8.796 2.163 -8.200 1.00 0.00 9 GLY A C 18
ATOM 19471 O O . GLY A 1 9 ? -9.363 1.851 -9.246 1.00 0.00 9 GLY A O 18
ATOM 19475 N N . GLY A 1 10 ? -7.858 1.410 -7.633 1.00 0.00 10 GLY A N 18
ATOM 19476 C CA . GLY A 1 10 ? -7.449 0.155 -8.237 1.00 0.00 10 GLY A CA 18
ATOM 19477 C C . GLY A 1 10 ? -7.848 -1.047 -7.404 1.00 0.00 10 GLY A C 18
ATOM 19478 O O . GLY A 1 10 ? -8.126 -0.918 -6.212 1.00 0.00 10 GLY A O 18
ATOM 19482 N N . GLN A 1 11 ? -7.879 -2.217 -8.033 1.00 0.00 11 GLN A N 18
ATOM 19483 C CA . GLN A 1 11 ? -8.250 -3.446 -7.342 1.00 0.00 11 GLN A CA 18
ATOM 19484 C C . GLN A 1 11 ? -7.011 -4.195 -6.860 1.00 0.00 11 GLN A C 18
ATOM 19485 O O . GLN A 1 11 ? -5.986 -4.222 -7.541 1.00 0.00 11 GLN A O 18
ATOM 19499 N N . VAL A 1 12 ? -7.114 -4.802 -5.682 1.00 0.00 12 VAL A N 18
ATOM 19500 C CA . VAL A 1 12 ? -6.002 -5.552 -5.110 1.00 0.00 12 VAL A CA 18
ATOM 19501 C C . VAL A 1 12 ? -6.273 -7.052 -5.150 1.00 0.00 12 VAL A C 18
ATOM 19502 O O . VAL A 1 12 ? -7.424 -7.487 -5.110 1.00 0.00 12 VAL A O 18
ATOM 19515 N N . ARG A 1 13 ? -5.204 -7.839 -5.228 1.00 0.00 13 ARG A N 18
ATOM 19516 C CA . ARG A 1 13 ? -5.327 -9.291 -5.274 1.00 0.00 13 ARG A CA 18
ATOM 19517 C C . ARG A 1 13 ? -5.134 -9.897 -3.887 1.00 0.00 13 ARG A C 18
ATOM 19518 O O . ARG A 1 13 ? -4.593 -10.994 -3.747 1.00 0.00 13 ARG A O 18
ATOM 19539 N N . PHE A 1 14 ? -5.581 -9.175 -2.865 1.00 0.00 14 PHE A N 18
ATOM 19540 C CA . PHE A 1 14 ? -5.457 -9.640 -1.488 1.00 0.00 14 PHE A CA 18
ATOM 19541 C C . PHE A 1 14 ? -6.730 -9.349 -0.699 1.00 0.00 14 PHE A C 18
ATOM 19542 O O . PHE A 1 14 ? -7.214 -8.218 -0.676 1.00 0.00 14 PHE A O 18
ATOM 19559 N N . SER A 1 15 ? -7.267 -10.380 -0.053 1.00 0.00 15 SER A N 18
ATOM 19560 C CA . SER A 1 15 ? -8.486 -10.237 0.734 1.00 0.00 15 SER A CA 18
ATOM 19561 C C . SER A 1 15 ? -8.334 -9.133 1.776 1.00 0.00 15 SER A C 18
ATOM 19562 O O . SER A 1 15 ? -7.256 -8.562 1.938 1.00 0.00 15 SER A O 18
ATOM 19570 N N . ASN A 1 16 ? -9.422 -8.840 2.481 1.00 0.00 16 ASN A N 18
ATOM 19571 C CA . ASN A 1 16 ? -9.410 -7.804 3.508 1.00 0.00 16 ASN A CA 18
ATOM 19572 C C . ASN A 1 16 ? -8.401 -8.135 4.603 1.00 0.00 16 ASN A C 18
ATOM 19573 O O . ASN A 1 16 ? -7.468 -7.372 4.854 1.00 0.00 16 ASN A O 18
ATOM 19584 N N . ASP A 1 17 ? -8.594 -9.279 5.252 1.00 0.00 17 ASP A N 18
ATOM 19585 C CA . ASP A 1 17 ? -7.700 -9.712 6.319 1.00 0.00 17 ASP A CA 18
ATOM 19586 C C . ASP A 1 17 ? -6.296 -9.971 5.781 1.00 0.00 17 ASP A C 18
ATOM 19587 O O . ASP A 1 17 ? -5.309 -9.503 6.346 1.00 0.00 17 ASP A O 18
ATOM 19596 N N . GLN A 1 18 ? -6.217 -10.721 4.686 1.00 0.00 18 GLN A N 18
ATOM 19597 C CA . GLN A 1 18 ? -4.934 -11.043 4.073 1.00 0.00 18 GLN A CA 18
ATOM 19598 C C . GLN A 1 18 ? -4.025 -9.820 4.038 1.00 0.00 18 GLN A C 18
ATOM 19599 O O . GLN A 1 18 ? -2.891 -9.861 4.516 1.00 0.00 18 GLN A O 18
ATOM 19613 N N . THR A 1 19 ? -4.529 -8.730 3.467 1.00 0.00 19 THR A N 18
ATOM 19614 C CA . THR A 1 19 ? -3.762 -7.494 3.368 1.00 0.00 19 THR A CA 18
ATOM 19615 C C . THR A 1 19 ? -3.399 -6.960 4.749 1.00 0.00 19 THR A C 18
ATOM 19616 O O . THR A 1 19 ? -2.238 -6.656 5.022 1.00 0.00 19 THR A O 18
ATOM 19627 N N . ILE A 1 20 ? -4.400 -6.848 5.616 1.00 0.00 20 ILE A N 18
ATOM 19628 C CA . ILE A 1 20 ? -4.185 -6.352 6.970 1.00 0.00 20 ILE A CA 18
ATOM 19629 C C . ILE A 1 20 ? -2.916 -6.941 7.576 1.00 0.00 20 ILE A C 18
ATOM 19630 O O . ILE A 1 20 ? -2.009 -6.210 7.973 1.00 0.00 20 ILE A O 18
ATOM 19646 N N . GLU A 1 21 ? -2.859 -8.267 7.643 1.00 0.00 21 GLU A N 18
ATOM 19647 C CA . GLU A 1 21 ? -1.699 -8.954 8.200 1.00 0.00 21 GLU A CA 18
ATOM 19648 C C . GLU A 1 21 ? -0.471 -8.752 7.318 1.00 0.00 21 GLU A C 18
ATOM 19649 O O . GLU A 1 21 ? 0.633 -8.523 7.814 1.00 0.00 21 GLU A O 18
ATOM 19661 N N . LEU A 1 22 ? -0.671 -8.839 6.007 1.00 0.00 22 LEU A N 18
ATOM 19662 C CA . LEU A 1 22 ? 0.420 -8.666 5.054 1.00 0.00 22 LEU A CA 18
ATOM 19663 C C . LEU A 1 22 ? 1.182 -7.373 5.327 1.00 0.00 22 LEU A C 18
ATOM 19664 O O . LEU A 1 22 ? 2.365 -7.260 5.007 1.00 0.00 22 LEU A O 18
ATOM 19680 N N . GLU A 1 23 ? 0.496 -6.402 5.922 1.00 0.00 23 GLU A N 18
ATOM 19681 C CA . GLU A 1 23 ? 1.110 -5.118 6.239 1.00 0.00 23 GLU A CA 18
ATOM 19682 C C . GLU A 1 23 ? 1.701 -5.130 7.646 1.00 0.00 23 GLU A C 18
ATOM 19683 O O . GLU A 1 23 ? 2.844 -4.725 7.856 1.00 0.00 23 GLU A O 18
ATOM 19695 N N . LYS A 1 24 ? 0.913 -5.597 8.609 1.00 0.00 24 LYS A N 18
ATOM 19696 C CA . LYS A 1 24 ? 1.356 -5.663 9.996 1.00 0.00 24 LYS A CA 18
ATOM 19697 C C . LYS A 1 24 ? 2.667 -6.433 10.112 1.00 0.00 24 LYS A C 18
ATOM 19698 O O . LYS A 1 24 ? 3.347 -6.371 11.137 1.00 0.00 24 LYS A O 18
ATOM 19717 N N . LYS A 1 25 ? 3.018 -7.159 9.056 1.00 0.00 25 LYS A N 18
ATOM 19718 C CA . LYS A 1 25 ? 4.249 -7.939 9.037 1.00 0.00 25 LYS A CA 18
ATOM 19719 C C . LYS A 1 25 ? 5.402 -7.122 8.463 1.00 0.00 25 LYS A C 18
ATOM 19720 O O . LYS A 1 25 ? 6.421 -6.918 9.123 1.00 0.00 25 LYS A O 18
ATOM 19739 N N . PHE A 1 26 ? 5.234 -6.656 7.230 1.00 0.00 26 PHE A N 18
ATOM 19740 C CA . PHE A 1 26 ? 6.261 -5.861 6.566 1.00 0.00 26 PHE A CA 18
ATOM 19741 C C . PHE A 1 26 ? 6.797 -4.778 7.499 1.00 0.00 26 PHE A C 18
ATOM 19742 O O . PHE A 1 26 ? 7.997 -4.505 7.523 1.00 0.00 26 PHE A O 18
ATOM 19759 N N . GLU A 1 27 ? 5.899 -4.166 8.263 1.00 0.00 27 GLU A N 18
ATOM 19760 C CA . GLU A 1 27 ? 6.282 -3.112 9.196 1.00 0.00 27 GLU A CA 18
ATOM 19761 C C . GLU A 1 27 ? 7.329 -3.616 10.185 1.00 0.00 27 GLU A C 18
ATOM 19762 O O . GLU A 1 27 ? 8.358 -2.974 10.399 1.00 0.00 27 GLU A O 18
ATOM 19774 N N . THR A 1 28 ? 7.059 -4.770 10.788 1.00 0.00 28 THR A N 18
ATOM 19775 C CA . THR A 1 28 ? 7.975 -5.360 11.755 1.00 0.00 28 THR A CA 18
ATOM 19776 C C . THR A 1 28 ? 9.218 -5.914 11.069 1.00 0.00 28 THR A C 18
ATOM 19777 O O . THR A 1 28 ? 10.289 -5.989 11.670 1.00 0.00 28 THR A O 18
ATOM 19788 N N . GLN A 1 29 ? 9.068 -6.301 9.806 1.00 0.00 29 GLN A N 18
ATOM 19789 C CA . GLN A 1 29 ? 10.180 -6.849 9.038 1.00 0.00 29 GLN A CA 18
ATOM 19790 C C . GLN A 1 29 ? 9.966 -6.637 7.543 1.00 0.00 29 GLN A C 18
ATOM 19791 O O . GLN A 1 29 ? 9.107 -7.273 6.931 1.00 0.00 29 GLN A O 18
ATOM 19805 N N . LYS A 1 30 ? 10.751 -5.738 6.960 1.00 0.00 30 LYS A N 18
ATOM 19806 C CA . LYS A 1 30 ? 10.650 -5.441 5.536 1.00 0.00 30 LYS A CA 18
ATOM 19807 C C . LYS A 1 30 ? 10.817 -6.707 4.703 1.00 0.00 30 LYS A C 18
ATOM 19808 O O . LYS A 1 30 ? 10.216 -6.845 3.637 1.00 0.00 30 LYS A O 18
ATOM 19827 N N . TYR A 1 31 ? 11.636 -7.630 5.195 1.00 0.00 31 TYR A N 18
ATOM 19828 C CA . TYR A 1 31 ? 11.883 -8.885 4.495 1.00 0.00 31 TYR A CA 18
ATOM 19829 C C . TYR A 1 31 ? 11.488 -10.078 5.360 1.00 0.00 31 TYR A C 18
ATOM 19830 O O . TYR A 1 31 ? 11.318 -9.951 6.574 1.00 0.00 31 TYR A O 18
ATOM 19848 N N . LEU A 1 32 ? 11.345 -11.237 4.727 1.00 0.00 32 LEU A N 18
ATOM 19849 C CA . LEU A 1 32 ? 10.971 -12.455 5.437 1.00 0.00 32 LEU A CA 18
ATOM 19850 C C . LEU A 1 32 ? 11.669 -13.671 4.837 1.00 0.00 32 LEU A C 18
ATOM 19851 O O . LEU A 1 32 ? 11.496 -13.980 3.659 1.00 0.00 32 LEU A O 18
ATOM 19867 N N . SER A 1 33 ? 12.458 -14.359 5.657 1.00 0.00 33 SER A N 18
ATOM 19868 C CA . SER A 1 33 ? 13.184 -15.541 5.207 1.00 0.00 33 SER A CA 18
ATOM 19869 C C . SER A 1 33 ? 12.219 -16.619 4.722 1.00 0.00 33 SER A C 18
ATOM 19870 O O . SER A 1 33 ? 11.055 -16.671 5.119 1.00 0.00 33 SER A O 18
ATOM 19878 N N . PRO A 1 34 ? 12.714 -17.501 3.841 1.00 0.00 34 PRO A N 18
ATOM 19879 C CA . PRO A 1 34 ? 11.914 -18.594 3.281 1.00 0.00 34 PRO A CA 18
ATOM 19880 C C . PRO A 1 34 ? 11.151 -19.362 4.355 1.00 0.00 34 PRO A C 18
ATOM 19881 O O . PRO A 1 34 ? 9.972 -19.683 4.204 1.00 0.00 34 PRO A O 18
ATOM 19892 N N . PRO A 1 35 ? 11.837 -19.666 5.467 1.00 0.00 35 PRO A N 18
ATOM 19893 C CA . PRO A 1 35 ? 11.243 -20.399 6.589 1.00 0.00 35 PRO A CA 18
ATOM 19894 C C . PRO A 1 35 ? 9.887 -19.833 6.998 1.00 0.00 35 PRO A C 18
ATOM 19895 O O . PRO A 1 35 ? 8.961 -20.581 7.310 1.00 0.00 35 PRO A O 18
ATOM 19906 N N . GLU A 1 36 ? 9.778 -18.508 6.995 1.00 0.00 36 GLU A N 18
ATOM 19907 C CA . GLU A 1 36 ? 8.535 -17.844 7.367 1.00 0.00 36 GLU A CA 18
ATOM 19908 C C . GLU A 1 36 ? 7.615 -17.695 6.158 1.00 0.00 36 GLU A C 18
ATOM 19909 O O . GLU A 1 36 ? 6.562 -18.328 6.085 1.00 0.00 36 GLU A O 18
ATOM 19921 N N . ARG A 1 37 ? 8.021 -16.853 5.213 1.00 0.00 37 ARG A N 18
ATOM 19922 C CA . ARG A 1 37 ? 7.233 -16.619 4.009 1.00 0.00 37 ARG A CA 18
ATOM 19923 C C . ARG A 1 37 ? 6.509 -17.891 3.577 1.00 0.00 37 ARG A C 18
ATOM 19924 O O . ARG A 1 37 ? 5.387 -17.840 3.074 1.00 0.00 37 ARG A O 18
ATOM 19945 N N . LYS A 1 38 ? 7.160 -19.032 3.776 1.00 0.00 38 LYS A N 18
ATOM 19946 C CA . LYS A 1 38 ? 6.581 -20.319 3.408 1.00 0.00 38 LYS A CA 18
ATOM 19947 C C . LYS A 1 38 ? 5.337 -20.613 4.241 1.00 0.00 38 LYS A C 18
ATOM 19948 O O . LYS A 1 38 ? 4.280 -20.939 3.701 1.00 0.00 38 LYS A O 18
ATOM 19967 N N . ARG A 1 39 ? 5.471 -20.496 5.558 1.00 0.00 39 ARG A N 18
ATOM 19968 C CA . ARG A 1 39 ? 4.358 -20.749 6.465 1.00 0.00 39 ARG A CA 18
ATOM 19969 C C . ARG A 1 39 ? 3.298 -19.658 6.343 1.00 0.00 39 ARG A C 18
ATOM 19970 O O . ARG A 1 39 ? 2.100 -19.928 6.434 1.00 0.00 39 ARG A O 18
ATOM 19991 N N . LEU A 1 40 ? 3.747 -18.425 6.138 1.00 0.00 40 LEU A N 18
ATOM 19992 C CA . LEU A 1 40 ? 2.838 -17.292 6.004 1.00 0.00 40 LEU A CA 18
ATOM 19993 C C . LEU A 1 40 ? 1.874 -17.502 4.841 1.00 0.00 40 LEU A C 18
ATOM 19994 O O . LEU A 1 40 ? 0.659 -17.391 5.001 1.00 0.00 40 LEU A O 18
ATOM 20010 N N . ALA A 1 41 ? 2.424 -17.808 3.671 1.00 0.00 41 ALA A N 18
ATOM 20011 C CA . ALA A 1 41 ? 1.613 -18.038 2.482 1.00 0.00 41 ALA A CA 18
ATOM 20012 C C . ALA A 1 41 ? 0.481 -19.018 2.771 1.00 0.00 41 ALA A C 18
ATOM 20013 O O . ALA A 1 41 ? -0.548 -19.012 2.094 1.00 0.00 41 ALA A O 18
ATOM 20020 N N . LYS A 1 42 ? 0.676 -19.859 3.781 1.00 0.00 42 LYS A N 18
ATOM 20021 C CA . LYS A 1 42 ? -0.329 -20.845 4.162 1.00 0.00 42 LYS A CA 18
ATOM 20022 C C . LYS A 1 42 ? -1.288 -20.271 5.200 1.00 0.00 42 LYS A C 18
ATOM 20023 O O . LYS A 1 42 ? -2.464 -20.631 5.238 1.00 0.00 42 LYS A O 18
ATOM 20042 N N . MET A 1 43 ? -0.778 -19.377 6.040 1.00 0.00 43 MET A N 18
ATOM 20043 C CA . MET A 1 43 ? -1.591 -18.752 7.077 1.00 0.00 43 MET A CA 18
ATOM 20044 C C . MET A 1 43 ? -2.566 -17.748 6.472 1.00 0.00 43 MET A C 18
ATOM 20045 O O . MET A 1 43 ? -3.718 -17.652 6.898 1.00 0.00 43 MET A O 18
ATOM 20059 N N . LEU A 1 44 ? -2.099 -17.002 5.478 1.00 0.00 44 LEU A N 18
ATOM 20060 C CA . LEU A 1 44 ? -2.931 -16.004 4.814 1.00 0.00 44 LEU A CA 18
ATOM 20061 C C . LEU A 1 44 ? -3.598 -16.590 3.573 1.00 0.00 44 LEU A C 18
ATOM 20062 O O . LEU A 1 44 ? -4.373 -15.914 2.897 1.00 0.00 44 LEU A O 18
ATOM 20078 N N . GLN A 1 45 ? -3.294 -17.851 3.283 1.00 0.00 45 GLN A N 18
ATOM 20079 C CA . GLN A 1 45 ? -3.866 -18.527 2.125 1.00 0.00 45 GLN A CA 18
ATOM 20080 C C . GLN A 1 45 ? -3.321 -17.940 0.828 1.00 0.00 45 GLN A C 18
ATOM 20081 O O . GLN A 1 45 ? -3.972 -18.002 -0.216 1.00 0.00 45 GLN A O 18
ATOM 20095 N N . LEU A 1 46 ? -2.123 -17.369 0.899 1.00 0.00 46 LEU A N 18
ATOM 20096 C CA . LEU A 1 46 ? -1.490 -16.770 -0.270 1.00 0.00 46 LEU A CA 18
ATOM 20097 C C . LEU A 1 46 ? -0.377 -17.664 -0.805 1.00 0.00 46 LEU A C 18
ATOM 20098 O O . LEU A 1 46 ? -0.103 -18.730 -0.253 1.00 0.00 46 LEU A O 18
ATOM 20114 N N . SER A 1 47 ? 0.264 -17.223 -1.883 1.00 0.00 47 SER A N 18
ATOM 20115 C CA . SER A 1 47 ? 1.347 -17.984 -2.494 1.00 0.00 47 SER A CA 18
ATOM 20116 C C . SER A 1 47 ? 2.697 -17.337 -2.204 1.00 0.00 47 SER A C 18
ATOM 20117 O O . SER A 1 47 ? 2.801 -16.115 -2.096 1.00 0.00 47 SER A O 18
ATOM 20125 N N . GLU A 1 48 ? 3.729 -18.165 -2.078 1.00 0.00 48 GLU A N 18
ATOM 20126 C CA . GLU A 1 48 ? 5.073 -17.674 -1.799 1.00 0.00 48 GLU A CA 18
ATOM 20127 C C . GLU A 1 48 ? 5.400 -16.461 -2.666 1.00 0.00 48 GLU A C 18
ATOM 20128 O O . GLU A 1 48 ? 6.021 -15.503 -2.203 1.00 0.00 48 GLU A O 18
ATOM 20140 N N . ARG A 1 49 ? 4.977 -16.509 -3.925 1.00 0.00 49 ARG A N 18
ATOM 20141 C CA . ARG A 1 49 ? 5.226 -15.416 -4.857 1.00 0.00 49 ARG A CA 18
ATOM 20142 C C . ARG A 1 49 ? 4.429 -14.175 -4.465 1.00 0.00 49 ARG A C 18
ATOM 20143 O O . ARG A 1 49 ? 4.891 -13.049 -4.642 1.00 0.00 49 ARG A O 18
ATOM 20164 N N . GLN A 1 50 ? 3.231 -14.392 -3.932 1.00 0.00 50 GLN A N 18
ATOM 20165 C CA . GLN A 1 50 ? 2.370 -13.291 -3.516 1.00 0.00 50 GLN A CA 18
ATOM 20166 C C . GLN A 1 50 ? 2.909 -12.625 -2.255 1.00 0.00 50 GLN A C 18
ATOM 20167 O O . GLN A 1 50 ? 2.714 -11.428 -2.040 1.00 0.00 50 GLN A O 18
ATOM 20181 N N . VAL A 1 51 ? 3.590 -13.407 -1.422 1.00 0.00 51 VAL A N 18
ATOM 20182 C CA . VAL A 1 51 ? 4.158 -12.893 -0.182 1.00 0.00 51 VAL A CA 18
ATOM 20183 C C . VAL A 1 51 ? 5.562 -12.343 -0.408 1.00 0.00 51 VAL A C 18
ATOM 20184 O O . VAL A 1 51 ? 6.049 -11.515 0.363 1.00 0.00 51 VAL A O 18
ATOM 20197 N N . LYS A 1 52 ? 6.210 -12.808 -1.471 1.00 0.00 52 LYS A N 18
ATOM 20198 C CA . LYS A 1 52 ? 7.558 -12.363 -1.801 1.00 0.00 52 LYS A CA 18
ATOM 20199 C C . LYS A 1 52 ? 7.520 -11.113 -2.674 1.00 0.00 52 LYS A C 18
ATOM 20200 O O . LYS A 1 52 ? 8.420 -10.274 -2.617 1.00 0.00 52 LYS A O 18
ATOM 20219 N N . THR A 1 53 ? 6.471 -10.992 -3.482 1.00 0.00 53 THR A N 18
ATOM 20220 C CA . THR A 1 53 ? 6.315 -9.844 -4.367 1.00 0.00 53 THR A CA 18
ATOM 20221 C C . THR A 1 53 ? 5.759 -8.642 -3.613 1.00 0.00 53 THR A C 18
ATOM 20222 O O . THR A 1 53 ? 6.330 -7.552 -3.657 1.00 0.00 53 THR A O 18
ATOM 20233 N N . TRP A 1 54 ? 4.643 -8.846 -2.923 1.00 0.00 54 TRP A N 18
ATOM 20234 C CA . TRP A 1 54 ? 4.010 -7.777 -2.159 1.00 0.00 54 TRP A CA 18
ATOM 20235 C C . TRP A 1 54 ? 5.041 -7.014 -1.334 1.00 0.00 54 TRP A C 18
ATOM 20236 O O . TRP A 1 54 ? 5.248 -5.818 -1.534 1.00 0.00 54 TRP A O 18
ATOM 20257 N N . PHE A 1 55 ? 5.684 -7.714 -0.405 1.00 0.00 55 PHE A N 18
ATOM 20258 C CA . PHE A 1 55 ? 6.693 -7.102 0.451 1.00 0.00 55 PHE A CA 18
ATOM 20259 C C . PHE A 1 55 ? 7.718 -6.333 -0.379 1.00 0.00 55 PHE A C 18
ATOM 20260 O O . PHE A 1 55 ? 8.120 -5.228 -0.018 1.00 0.00 55 PHE A O 18
ATOM 20277 N N . GLN A 1 56 ? 8.135 -6.928 -1.492 1.00 0.00 56 GLN A N 18
ATOM 20278 C CA . GLN A 1 56 ? 9.113 -6.301 -2.373 1.00 0.00 56 GLN A CA 18
ATOM 20279 C C . GLN A 1 56 ? 8.607 -4.953 -2.875 1.00 0.00 56 GLN A C 18
ATOM 20280 O O . GLN A 1 56 ? 9.248 -3.923 -2.670 1.00 0.00 56 GLN A O 18
ATOM 20294 N N . ASN A 1 57 ? 7.453 -4.967 -3.534 1.00 0.00 57 ASN A N 18
ATOM 20295 C CA . ASN A 1 57 ? 6.862 -3.745 -4.066 1.00 0.00 57 ASN A CA 18
ATOM 20296 C C . ASN A 1 57 ? 6.602 -2.736 -2.952 1.00 0.00 57 ASN A C 18
ATOM 20297 O O . ASN A 1 57 ? 6.720 -1.527 -3.154 1.00 0.00 57 ASN A O 18
ATOM 20308 N N . ARG A 1 58 ? 6.247 -3.241 -1.774 1.00 0.00 58 ARG A N 18
ATOM 20309 C CA . ARG A 1 58 ? 5.970 -2.385 -0.628 1.00 0.00 58 ARG A CA 18
ATOM 20310 C C . ARG A 1 58 ? 7.229 -1.648 -0.182 1.00 0.00 58 ARG A C 18
ATOM 20311 O O . ARG A 1 58 ? 7.247 -0.419 -0.104 1.00 0.00 58 ARG A O 18
ATOM 20332 N N . ARG A 1 59 ? 8.281 -2.407 0.109 1.00 0.00 59 ARG A N 18
ATOM 20333 C CA . ARG A 1 59 ? 9.544 -1.826 0.548 1.00 0.00 59 ARG A CA 18
ATOM 20334 C C . ARG A 1 59 ? 9.975 -0.695 -0.381 1.00 0.00 59 ARG A C 18
ATOM 20335 O O . ARG A 1 59 ? 10.277 0.410 0.068 1.00 0.00 59 ARG A O 18
ATOM 20356 N N . ALA A 1 60 ? 10.001 -0.980 -1.679 1.00 0.00 60 ALA A N 18
ATOM 20357 C CA . ALA A 1 60 ? 10.394 0.012 -2.671 1.00 0.00 60 ALA A CA 18
ATOM 20358 C C . ALA A 1 60 ? 9.639 1.322 -2.466 1.00 0.00 60 ALA A C 18
ATOM 20359 O O . ALA A 1 60 ? 10.225 2.403 -2.515 1.00 0.00 60 ALA A O 18
ATOM 20366 N N . LYS A 1 61 ? 8.334 1.217 -2.238 1.00 0.00 61 LYS A N 18
ATOM 20367 C CA . LYS A 1 61 ? 7.498 2.392 -2.025 1.00 0.00 61 LYS A CA 18
ATOM 20368 C C . LYS A 1 61 ? 7.861 3.089 -0.718 1.00 0.00 61 LYS A C 18
ATOM 20369 O O . LYS A 1 61 ? 7.880 4.318 -0.643 1.00 0.00 61 LYS A O 18
ATOM 20388 N N . TRP A 1 62 ? 8.150 2.297 0.308 1.00 0.00 62 TRP A N 18
ATOM 20389 C CA . TRP A 1 62 ? 8.514 2.839 1.613 1.00 0.00 62 TRP A CA 18
ATOM 20390 C C . TRP A 1 62 ? 9.836 3.596 1.538 1.00 0.00 62 TRP A C 18
ATOM 20391 O O . TRP A 1 62 ? 9.997 4.645 2.162 1.00 0.00 62 TRP A O 18
ATOM 20412 N N . ARG A 1 63 ? 10.778 3.059 0.770 1.00 0.00 63 ARG A N 18
ATOM 20413 C CA . ARG A 1 63 ? 12.086 3.684 0.615 1.00 0.00 63 ARG A CA 18
ATOM 20414 C C . ARG A 1 63 ? 11.944 5.173 0.311 1.00 0.00 63 ARG A C 18
ATOM 20415 O O . ARG A 1 63 ? 12.681 5.999 0.850 1.00 0.00 63 ARG A O 18
ATOM 20436 N N . ARG A 1 64 ? 10.993 5.507 -0.555 1.00 0.00 64 ARG A N 18
ATOM 20437 C CA . ARG A 1 64 ? 10.756 6.895 -0.931 1.00 0.00 64 ARG A CA 18
ATOM 20438 C C . ARG A 1 64 ? 10.545 7.765 0.305 1.00 0.00 64 ARG A C 18
ATOM 20439 O O . ARG A 1 64 ? 11.035 8.892 0.374 1.00 0.00 64 ARG A O 18
ATOM 20460 N N . SER A 1 65 ? 9.811 7.234 1.278 1.00 0.00 65 SER A N 18
ATOM 20461 C CA . SER A 1 65 ? 9.531 7.963 2.509 1.00 0.00 65 SER A CA 18
ATOM 20462 C C . SER A 1 65 ? 10.823 8.296 3.249 1.00 0.00 65 SER A C 18
ATOM 20463 O O . SER A 1 65 ? 10.937 9.346 3.880 1.00 0.00 65 SER A O 18
ATOM 20471 N N . GLY A 1 66 ? 11.794 7.391 3.167 1.00 0.00 66 GLY A N 18
ATOM 20472 C CA . GLY A 1 66 ? 13.065 7.606 3.834 1.00 0.00 66 GLY A CA 18
ATOM 20473 C C . GLY A 1 66 ? 13.730 6.308 4.245 1.00 0.00 66 GLY A C 18
ATOM 20474 O O . GLY A 1 66 ? 13.068 5.326 4.583 1.00 0.00 66 GLY A O 18
ATOM 20478 N N . PRO A 1 67 ? 15.071 6.291 4.219 1.00 0.00 67 PRO A N 18
ATOM 20479 C CA . PRO A 1 67 ? 15.855 5.108 4.589 1.00 0.00 67 PRO A CA 18
ATOM 20480 C C . PRO A 1 67 ? 15.783 4.809 6.082 1.00 0.00 67 PRO A C 18
ATOM 20481 O O . PRO A 1 67 ? 16.423 3.876 6.569 1.00 0.00 67 PRO A O 18
ATOM 20492 N N . SER A 1 68 ? 15.000 5.604 6.804 1.00 0.00 68 SER A N 18
ATOM 20493 C CA . SER A 1 68 ? 14.847 5.425 8.243 1.00 0.00 68 SER A CA 18
ATOM 20494 C C . SER A 1 68 ? 14.601 3.959 8.585 1.00 0.00 68 SER A C 18
ATOM 20495 O O . SER A 1 68 ? 13.494 3.448 8.412 1.00 0.00 68 SER A O 18
ATOM 20503 N N . SER A 1 69 ? 15.640 3.289 9.071 1.00 0.00 69 SER A N 18
ATOM 20504 C CA . SER A 1 69 ? 15.539 1.880 9.434 1.00 0.00 69 SER A CA 18
ATOM 20505 C C . SER A 1 69 ? 16.383 1.575 10.668 1.00 0.00 69 SER A C 18
ATOM 20506 O O . SER A 1 69 ? 17.184 2.400 11.105 1.00 0.00 69 SER A O 18
ATOM 20514 N N . GLY A 1 70 ? 16.198 0.382 11.224 1.00 0.00 70 GLY A N 18
ATOM 20515 C CA . GLY A 1 70 ? 16.948 -0.012 12.402 1.00 0.00 70 GLY A CA 18
ATOM 20516 C C . GLY A 1 70 ? 16.176 -0.968 13.289 1.00 0.00 70 GLY A C 18
ATOM 20517 O O . GLY A 1 70 ? 14.946 -1.008 13.247 1.00 0.00 70 GLY A O 18
ATOM 20521 N N . GLY A 1 1 ? 15.294 9.188 -16.843 1.00 0.00 1 GLY A N 19
ATOM 20522 C CA . GLY A 1 1 ? 15.462 7.844 -17.364 1.00 0.00 1 GLY A CA 19
ATOM 20523 C C . GLY A 1 1 ? 16.730 7.182 -16.862 1.00 0.00 1 GLY A C 19
ATOM 20524 O O . GLY A 1 1 ? 17.517 6.655 -17.648 1.00 0.00 1 GLY A O 19
ATOM 20528 N N . SER A 1 2 ? 16.929 7.208 -15.548 1.00 0.00 2 SER A N 19
ATOM 20529 C CA . SER A 1 2 ? 18.113 6.610 -14.942 1.00 0.00 2 SER A CA 19
ATOM 20530 C C . SER A 1 2 ? 18.141 5.103 -15.176 1.00 0.00 2 SER A C 19
ATOM 20531 O O . SER A 1 2 ? 19.153 4.550 -15.606 1.00 0.00 2 SER A O 19
ATOM 20539 N N . SER A 1 3 ? 17.022 4.445 -14.891 1.00 0.00 3 SER A N 19
ATOM 20540 C CA . SER A 1 3 ? 16.918 3.001 -15.067 1.00 0.00 3 SER A CA 19
ATOM 20541 C C . SER A 1 3 ? 16.311 2.662 -16.425 1.00 0.00 3 SER A C 19
ATOM 20542 O O . SER A 1 3 ? 16.798 1.781 -17.132 1.00 0.00 3 SER A O 19
ATOM 20550 N N . GLY A 1 4 ? 15.242 3.368 -16.781 1.00 0.00 4 GLY A N 19
ATOM 20551 C CA . GLY A 1 4 ? 14.585 3.127 -18.053 1.00 0.00 4 GLY A CA 19
ATOM 20552 C C . GLY A 1 4 ? 13.075 3.223 -17.952 1.00 0.00 4 GLY A C 19
ATOM 20553 O O . GLY A 1 4 ? 12.501 4.295 -18.139 1.00 0.00 4 GLY A O 19
ATOM 20557 N N . SER A 1 5 ? 12.431 2.098 -17.658 1.00 0.00 5 SER A N 19
ATOM 20558 C CA . SER A 1 5 ? 10.978 2.058 -17.539 1.00 0.00 5 SER A CA 19
ATOM 20559 C C . SER A 1 5 ? 10.559 1.774 -16.100 1.00 0.00 5 SER A C 19
ATOM 20560 O O . SER A 1 5 ? 10.662 0.644 -15.623 1.00 0.00 5 SER A O 19
ATOM 20568 N N . SER A 1 6 ? 10.086 2.809 -15.413 1.00 0.00 6 SER A N 19
ATOM 20569 C CA . SER A 1 6 ? 9.654 2.673 -14.026 1.00 0.00 6 SER A CA 19
ATOM 20570 C C . SER A 1 6 ? 8.304 1.967 -13.945 1.00 0.00 6 SER A C 19
ATOM 20571 O O . SER A 1 6 ? 7.254 2.592 -14.087 1.00 0.00 6 SER A O 19
ATOM 20579 N N . GLY A 1 7 ? 8.341 0.658 -13.714 1.00 0.00 7 GLY A N 19
ATOM 20580 C CA . GLY A 1 7 ? 7.115 -0.113 -13.617 1.00 0.00 7 GLY A CA 19
ATOM 20581 C C . GLY A 1 7 ? 7.160 -1.380 -14.448 1.00 0.00 7 GLY A C 19
ATOM 20582 O O . GLY A 1 7 ? 7.545 -1.352 -15.617 1.00 0.00 7 GLY A O 19
ATOM 20586 N N . LYS A 1 8 ? 6.766 -2.496 -13.845 1.00 0.00 8 LYS A N 19
ATOM 20587 C CA . LYS A 1 8 ? 6.762 -3.780 -14.535 1.00 0.00 8 LYS A CA 19
ATOM 20588 C C . LYS A 1 8 ? 5.339 -4.303 -14.704 1.00 0.00 8 LYS A C 19
ATOM 20589 O O . LYS A 1 8 ? 5.011 -4.924 -15.714 1.00 0.00 8 LYS A O 19
ATOM 20608 N N . GLY A 1 9 ? 4.497 -4.047 -13.708 1.00 0.00 9 GLY A N 19
ATOM 20609 C CA . GLY A 1 9 ? 3.119 -4.498 -13.766 1.00 0.00 9 GLY A CA 19
ATOM 20610 C C . GLY A 1 9 ? 2.609 -4.981 -12.423 1.00 0.00 9 GLY A C 19
ATOM 20611 O O . GLY A 1 9 ? 3.318 -5.673 -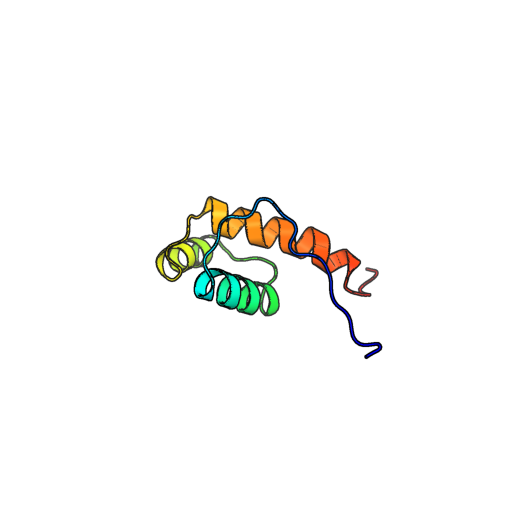11.695 1.00 0.00 9 GLY A O 19
ATOM 20615 N N . GLY A 1 10 ? 1.375 -4.612 -12.093 1.00 0.00 10 GLY A N 19
ATOM 20616 C CA . GLY A 1 10 ? 0.792 -5.020 -10.828 1.00 0.00 10 GLY A CA 19
ATOM 20617 C C . GLY A 1 10 ? -0.296 -6.061 -10.999 1.00 0.00 10 GLY A C 19
ATOM 20618 O O . GLY A 1 10 ? -0.038 -7.259 -10.895 1.00 0.00 10 GLY A O 19
ATOM 20622 N N . GLN A 1 11 ? -1.516 -5.602 -11.260 1.00 0.00 11 GLN A N 19
ATOM 20623 C CA . GLN A 1 11 ? -2.648 -6.503 -11.443 1.00 0.00 11 GLN A CA 19
ATOM 20624 C C . GLN A 1 11 ? -2.712 -7.531 -10.318 1.00 0.00 11 GLN A C 19
ATOM 20625 O O . GLN A 1 11 ? -3.031 -8.698 -10.547 1.00 0.00 11 GLN A O 19
ATOM 20639 N N . VAL A 1 12 ? -2.408 -7.090 -9.102 1.00 0.00 12 VAL A N 19
ATOM 20640 C CA . VAL A 1 12 ? -2.432 -7.971 -7.941 1.00 0.00 12 VAL A CA 19
ATOM 20641 C C . VAL A 1 12 ? -3.747 -7.841 -7.180 1.00 0.00 12 VAL A C 19
ATOM 20642 O O . VAL A 1 12 ? -4.575 -6.986 -7.492 1.00 0.00 12 VAL A O 19
ATOM 20655 N N . ARG A 1 13 ? -3.932 -8.696 -6.179 1.00 0.00 13 ARG A N 19
ATOM 20656 C CA . ARG A 1 13 ? -5.147 -8.677 -5.373 1.00 0.00 13 ARG A CA 19
ATOM 20657 C C . ARG A 1 13 ? -4.940 -9.427 -4.060 1.00 0.00 13 ARG A C 19
ATOM 20658 O O . ARG A 1 13 ? -4.114 -10.336 -3.975 1.00 0.00 13 ARG A O 19
ATOM 20679 N N . PHE A 1 14 ? -5.695 -9.038 -3.037 1.00 0.00 14 PHE A N 19
ATOM 20680 C CA . PHE A 1 14 ? -5.593 -9.672 -1.728 1.00 0.00 14 PHE A CA 19
ATOM 20681 C C . PHE A 1 14 ? -6.878 -9.477 -0.928 1.00 0.00 14 PHE A C 19
ATOM 20682 O O . PHE A 1 14 ? -7.603 -8.502 -1.126 1.00 0.00 14 PHE A O 19
ATOM 20699 N N . SER A 1 15 ? -7.154 -10.413 -0.025 1.00 0.00 15 SER A N 19
ATOM 20700 C CA . SER A 1 15 ? -8.353 -10.348 0.801 1.00 0.00 15 SER A CA 19
ATOM 20701 C C . SER A 1 15 ? -8.207 -9.286 1.887 1.00 0.00 15 SER A C 19
ATOM 20702 O O . SER A 1 15 ? -7.099 -8.972 2.318 1.00 0.00 15 SER A O 19
ATOM 20710 N N . ASN A 1 16 ? -9.336 -8.737 2.325 1.00 0.00 16 ASN A N 19
ATOM 20711 C CA . ASN A 1 16 ? -9.335 -7.710 3.360 1.00 0.00 16 ASN A CA 19
ATOM 20712 C C . ASN A 1 16 ? -8.341 -8.052 4.466 1.00 0.00 16 ASN A C 19
ATOM 20713 O O . ASN A 1 16 ? -7.348 -7.351 4.661 1.00 0.00 16 ASN A O 19
ATOM 20724 N N . ASP A 1 17 ? -8.615 -9.135 5.185 1.00 0.00 17 ASP A N 19
ATOM 20725 C CA . ASP A 1 17 ? -7.745 -9.573 6.270 1.00 0.00 17 ASP A CA 19
ATOM 20726 C C . ASP A 1 17 ? -6.329 -9.827 5.762 1.00 0.00 17 ASP A C 19
ATOM 20727 O O . ASP A 1 17 ? -5.357 -9.340 6.338 1.00 0.00 17 ASP A O 19
ATOM 20736 N N . GLN A 1 18 ? -6.223 -10.594 4.682 1.00 0.00 18 GLN A N 19
ATOM 20737 C CA . GLN A 1 18 ? -4.925 -10.915 4.098 1.00 0.00 18 GLN A CA 19
ATOM 20738 C C . GLN A 1 18 ? -4.041 -9.674 4.022 1.00 0.00 18 GLN A C 19
ATOM 20739 O O . GLN A 1 18 ? -2.919 -9.667 4.528 1.00 0.00 18 GLN A O 19
ATOM 20753 N N . THR A 1 19 ? -4.554 -8.626 3.386 1.00 0.00 19 THR A N 19
ATOM 20754 C CA . THR A 1 19 ? -3.811 -7.380 3.242 1.00 0.00 19 THR A CA 19
ATOM 20755 C C . THR A 1 19 ? -3.385 -6.835 4.600 1.00 0.00 19 THR A C 19
ATOM 20756 O O . THR A 1 19 ? -2.212 -6.529 4.815 1.00 0.00 19 THR A O 19
ATOM 20767 N N . ILE A 1 20 ? -4.344 -6.715 5.512 1.00 0.00 20 ILE A N 19
ATOM 20768 C CA . ILE A 1 20 ? -4.066 -6.207 6.850 1.00 0.00 20 ILE A CA 19
ATOM 20769 C C . ILE A 1 20 ? -2.807 -6.844 7.429 1.00 0.00 20 ILE A C 19
ATOM 20770 O O . ILE A 1 20 ? -1.860 -6.149 7.794 1.00 0.00 20 ILE A O 19
ATOM 20786 N N . GLU A 1 21 ? -2.805 -8.172 7.508 1.00 0.00 21 GLU A N 19
ATOM 20787 C CA . GLU A 1 21 ? -1.662 -8.902 8.042 1.00 0.00 21 GLU A CA 19
ATOM 20788 C C . GLU A 1 21 ? -0.414 -8.651 7.200 1.00 0.00 21 GLU A C 19
ATOM 20789 O O . GLU A 1 21 ? 0.655 -8.344 7.730 1.00 0.00 21 GLU A O 19
ATOM 20801 N N . LEU A 1 22 ? -0.558 -8.784 5.886 1.00 0.00 22 LEU A N 19
ATOM 20802 C CA . LEU A 1 22 ? 0.557 -8.572 4.970 1.00 0.00 22 LEU A CA 19
ATOM 20803 C C . LEU A 1 22 ? 1.303 -7.285 5.307 1.00 0.00 22 LEU A C 19
ATOM 20804 O O . LEU A 1 22 ? 2.523 -7.208 5.164 1.00 0.00 22 LEU A O 19
ATOM 20820 N N . GLU A 1 23 ? 0.561 -6.279 5.759 1.00 0.00 23 GLU A N 19
ATOM 20821 C CA . GLU A 1 23 ? 1.154 -4.996 6.118 1.00 0.00 23 GLU A CA 19
ATOM 20822 C C . GLU A 1 23 ? 1.755 -5.048 7.520 1.00 0.00 23 GLU A C 19
ATOM 20823 O O . GLU A 1 23 ? 2.943 -4.785 7.709 1.00 0.00 23 GLU A O 19
ATOM 20835 N N . LYS A 1 24 ? 0.925 -5.388 8.501 1.00 0.00 24 LYS A N 19
ATOM 20836 C CA . LYS A 1 24 ? 1.373 -5.475 9.886 1.00 0.00 24 LYS A CA 19
ATOM 20837 C C . LYS A 1 24 ? 2.660 -6.287 9.992 1.00 0.00 24 LYS A C 19
ATOM 20838 O O . LYS A 1 24 ? 3.387 -6.191 10.980 1.00 0.00 24 LYS A O 19
ATOM 20857 N N . LYS A 1 25 ? 2.937 -7.085 8.966 1.00 0.00 25 LYS A N 19
ATOM 20858 C CA . LYS A 1 25 ? 4.138 -7.911 8.941 1.00 0.00 25 LYS A CA 19
ATOM 20859 C C . LYS A 1 25 ? 5.316 -7.142 8.352 1.00 0.00 25 LYS A C 19
ATOM 20860 O O . LYS A 1 25 ? 6.370 -7.027 8.976 1.00 0.00 25 LYS A O 19
ATOM 20879 N N . PHE A 1 26 ? 5.128 -6.616 7.146 1.00 0.00 26 PHE A N 19
ATOM 20880 C CA . PHE A 1 26 ? 6.176 -5.857 6.472 1.00 0.00 26 PHE A CA 19
ATOM 20881 C C . PHE A 1 26 ? 6.750 -4.786 7.394 1.00 0.00 26 PHE A C 19
ATOM 20882 O O . PHE A 1 26 ? 7.955 -4.535 7.395 1.00 0.00 26 PHE A O 19
ATOM 20899 N N . GLU A 1 27 ? 5.878 -4.157 8.177 1.00 0.00 27 GLU A N 19
ATOM 20900 C CA . GLU A 1 27 ? 6.298 -3.112 9.102 1.00 0.00 27 GLU A CA 19
ATOM 20901 C C . GLU A 1 27 ? 7.414 -3.611 10.016 1.00 0.00 27 GLU A C 19
ATOM 20902 O O . GLU A 1 27 ? 8.442 -2.951 10.178 1.00 0.00 27 GLU A O 19
ATOM 20914 N N . THR A 1 28 ? 7.205 -4.781 10.612 1.00 0.00 28 THR A N 19
ATOM 20915 C CA . THR A 1 28 ? 8.191 -5.368 11.510 1.00 0.00 28 THR A CA 19
ATOM 20916 C C . THR A 1 28 ? 9.372 -5.938 10.734 1.00 0.00 28 THR A C 19
ATOM 20917 O O . THR A 1 28 ? 10.520 -5.825 11.162 1.00 0.00 28 THR A O 19
ATOM 20928 N N . GLN A 1 29 ? 9.082 -6.550 9.590 1.00 0.00 29 GLN A N 19
ATOM 20929 C CA . GLN A 1 29 ? 10.122 -7.138 8.754 1.00 0.00 29 GLN A CA 19
ATOM 20930 C C . GLN A 1 29 ? 9.821 -6.917 7.275 1.00 0.00 29 GLN A C 19
ATOM 20931 O O . GLN A 1 29 ? 8.879 -7.493 6.730 1.00 0.00 29 GLN A O 19
ATOM 20945 N N . LYS A 1 30 ? 10.627 -6.080 6.630 1.00 0.00 30 LYS A N 19
ATOM 20946 C CA . LYS A 1 30 ? 10.448 -5.783 5.214 1.00 0.00 30 LYS A CA 19
ATOM 20947 C C . LYS A 1 30 ? 10.720 -7.018 4.361 1.00 0.00 30 LYS A C 19
ATOM 20948 O O . LYS A 1 30 ? 10.170 -7.164 3.269 1.00 0.00 30 LYS A O 19
ATOM 20967 N N . TYR A 1 31 ? 11.572 -7.904 4.866 1.00 0.00 31 TYR A N 19
ATOM 20968 C CA . TYR A 1 31 ? 11.917 -9.126 4.149 1.00 0.00 31 TYR A CA 19
ATOM 20969 C C . TYR A 1 31 ? 11.831 -10.340 5.069 1.00 0.00 31 TYR A C 19
ATOM 20970 O O . TYR A 1 31 ? 12.526 -10.417 6.083 1.00 0.00 31 TYR A O 19
ATOM 20988 N N . LEU A 1 32 ? 10.973 -11.288 4.707 1.00 0.00 32 LEU A N 19
ATOM 20989 C CA . LEU A 1 32 ? 10.795 -12.501 5.499 1.00 0.00 32 LEU A CA 19
ATOM 20990 C C . LEU A 1 32 ? 11.509 -13.683 4.851 1.00 0.00 32 LEU A C 19
ATOM 20991 O O . LEU A 1 32 ? 11.291 -13.986 3.678 1.00 0.00 32 LEU A O 19
ATOM 21007 N N . SER A 1 33 ? 12.360 -14.349 5.625 1.00 0.00 33 SER A N 19
ATOM 21008 C CA . SER A 1 33 ? 13.107 -15.498 5.127 1.00 0.00 33 SER A CA 19
ATOM 21009 C C . SER A 1 33 ? 12.162 -16.591 4.639 1.00 0.00 33 SER A C 19
ATOM 21010 O O . SER A 1 33 ? 11.006 -16.679 5.055 1.00 0.00 33 SER A O 19
ATOM 21018 N N . PRO A 1 34 ? 12.663 -17.446 3.735 1.00 0.00 34 PRO A N 19
ATOM 21019 C CA . PRO A 1 34 ? 11.881 -18.550 3.171 1.00 0.00 34 PRO A CA 19
ATOM 21020 C C . PRO A 1 34 ? 11.155 -19.354 4.244 1.00 0.00 34 PRO A C 19
ATOM 21021 O O . PRO A 1 34 ? 9.981 -19.700 4.107 1.00 0.00 34 PRO A O 19
ATOM 21032 N N . PRO A 1 35 ? 11.868 -19.661 5.338 1.00 0.00 35 PRO A N 19
ATOM 21033 C CA . PRO A 1 35 ? 11.311 -20.427 6.456 1.00 0.00 35 PRO A CA 19
ATOM 21034 C C . PRO A 1 35 ? 9.950 -19.901 6.900 1.00 0.00 35 PRO A C 19
ATOM 21035 O O . PRO A 1 35 ? 9.028 -20.675 7.151 1.00 0.00 35 PRO A O 19
ATOM 21046 N N . GLU A 1 36 ? 9.833 -18.580 6.992 1.00 0.00 36 GLU A N 19
ATOM 21047 C CA . GLU A 1 36 ? 8.584 -17.951 7.406 1.00 0.00 36 GLU A CA 19
ATOM 21048 C C . GLU A 1 36 ? 7.633 -17.802 6.222 1.00 0.00 36 GLU A C 19
ATOM 21049 O O . GLU A 1 36 ? 6.575 -18.431 6.179 1.00 0.00 36 GLU A O 19
ATOM 21061 N N . ARG A 1 37 ? 8.016 -16.964 5.264 1.00 0.00 37 ARG A N 19
ATOM 21062 C CA . ARG A 1 37 ? 7.197 -16.730 4.081 1.00 0.00 37 ARG A CA 19
ATOM 21063 C C . ARG A 1 37 ? 6.456 -17.999 3.673 1.00 0.00 37 ARG A C 19
ATOM 21064 O O . ARG A 1 37 ? 5.255 -17.971 3.402 1.00 0.00 37 ARG A O 19
ATOM 21085 N N . LYS A 1 38 ? 7.179 -19.113 3.631 1.00 0.00 38 LYS A N 19
ATOM 21086 C CA . LYS A 1 38 ? 6.592 -20.394 3.257 1.00 0.00 38 LYS A CA 19
ATOM 21087 C C . LYS A 1 38 ? 5.380 -20.712 4.127 1.00 0.00 38 LYS A C 19
ATOM 21088 O O . LYS A 1 38 ? 4.326 -21.099 3.623 1.00 0.00 38 LYS A O 19
ATOM 21107 N N . ARG A 1 39 ? 5.538 -20.545 5.436 1.00 0.00 39 ARG A N 19
ATOM 21108 C CA . ARG A 1 39 ? 4.457 -20.815 6.376 1.00 0.00 39 ARG A CA 19
ATOM 21109 C C . ARG A 1 39 ? 3.369 -19.749 6.274 1.00 0.00 39 ARG A C 19
ATOM 21110 O O . ARG A 1 39 ? 2.178 -20.063 6.242 1.00 0.00 39 ARG A O 19
ATOM 21131 N N . LEU A 1 40 ? 3.786 -18.489 6.222 1.00 0.00 40 LEU A N 19
ATOM 21132 C CA . LEU A 1 40 ? 2.847 -17.376 6.123 1.00 0.00 40 LEU A CA 19
ATOM 21133 C C . LEU A 1 40 ? 1.846 -17.607 4.995 1.00 0.00 40 LEU A C 19
ATOM 21134 O O . LEU A 1 40 ? 0.636 -17.507 5.196 1.00 0.00 40 LEU A O 19
ATOM 21150 N N . ALA A 1 41 ? 2.360 -17.917 3.810 1.00 0.00 41 ALA A N 19
ATOM 21151 C CA . ALA A 1 41 ? 1.511 -18.166 2.651 1.00 0.00 41 ALA A CA 19
ATOM 21152 C C . ALA A 1 41 ? 0.446 -19.211 2.966 1.00 0.00 41 ALA A C 19
ATOM 21153 O O . ALA A 1 41 ? -0.606 -19.253 2.326 1.00 0.00 41 ALA A O 19
ATOM 21160 N N . LYS A 1 42 ? 0.724 -20.054 3.954 1.00 0.00 42 LYS A N 19
ATOM 21161 C CA . LYS A 1 42 ? -0.210 -21.100 4.355 1.00 0.00 42 LYS A CA 19
ATOM 21162 C C . LYS A 1 42 ? -1.197 -20.578 5.394 1.00 0.00 42 LYS A C 19
ATOM 21163 O O . LYS A 1 42 ? -2.318 -21.075 5.503 1.00 0.00 42 LYS A O 19
ATOM 21182 N N . MET A 1 43 ? -0.773 -19.574 6.155 1.00 0.00 43 MET A N 19
ATOM 21183 C CA . MET A 1 43 ? -1.622 -18.984 7.184 1.00 0.00 43 MET A CA 19
ATOM 21184 C C . MET A 1 43 ? -2.645 -18.036 6.566 1.00 0.00 43 MET A C 19
ATOM 21185 O O . MET A 1 43 ? -3.844 -18.148 6.824 1.00 0.00 43 MET A O 19
ATOM 21199 N N . LEU A 1 44 ? -2.164 -17.104 5.751 1.00 0.00 44 LEU A N 19
ATOM 21200 C CA . LEU A 1 44 ? -3.038 -16.135 5.098 1.00 0.00 44 LEU A CA 19
ATOM 21201 C C . LEU A 1 44 ? -3.623 -16.711 3.812 1.00 0.00 44 LEU A C 19
ATOM 21202 O O . LEU A 1 44 ? -4.285 -16.006 3.051 1.00 0.00 44 LEU A O 19
ATOM 21218 N N . GLN A 1 45 ? -3.376 -17.996 3.579 1.00 0.00 45 GLN A N 19
ATOM 21219 C CA . GLN A 1 45 ? -3.880 -18.666 2.386 1.00 0.00 45 GLN A CA 19
ATOM 21220 C C . GLN A 1 45 ? -3.355 -17.994 1.121 1.00 0.00 45 GLN A C 19
ATOM 21221 O O . GLN A 1 45 ? -4.030 -17.972 0.091 1.00 0.00 45 GLN A O 19
ATOM 21235 N N . LEU A 1 46 ? -2.148 -17.446 1.206 1.00 0.00 46 LEU A N 19
ATOM 21236 C CA . LEU A 1 46 ? -1.532 -16.773 0.068 1.00 0.00 46 LEU A CA 19
ATOM 21237 C C . LEU A 1 46 ? -0.458 -17.650 -0.568 1.00 0.00 46 LEU A C 19
ATOM 21238 O O . LEU A 1 46 ? -0.210 -18.769 -0.119 1.00 0.00 46 LEU A O 19
ATOM 21254 N N . SER A 1 47 ? 0.178 -17.133 -1.614 1.00 0.00 47 SER A N 19
ATOM 21255 C CA . SER A 1 47 ? 1.225 -17.869 -2.312 1.00 0.00 47 SER A CA 19
ATOM 21256 C C . SER A 1 47 ? 2.598 -17.272 -2.018 1.00 0.00 47 SER A C 19
ATOM 21257 O O . SER A 1 47 ? 2.744 -16.057 -1.896 1.00 0.00 47 SER A O 19
ATOM 21265 N N . GLU A 1 48 ? 3.601 -18.138 -1.906 1.00 0.00 48 GLU A N 19
ATOM 21266 C CA . GLU A 1 48 ? 4.962 -17.696 -1.625 1.00 0.00 48 GLU A CA 19
ATOM 21267 C C . GLU A 1 48 ? 5.343 -16.511 -2.507 1.00 0.00 48 GLU A C 19
ATOM 21268 O O . GLU A 1 48 ? 5.949 -15.546 -2.040 1.00 0.00 48 GLU A O 19
ATOM 21280 N N . ARG A 1 49 ? 4.982 -16.591 -3.783 1.00 0.00 49 ARG A N 19
ATOM 21281 C CA . ARG A 1 49 ? 5.287 -15.526 -4.731 1.00 0.00 49 ARG A CA 19
ATOM 21282 C C . ARG A 1 49 ? 4.489 -14.266 -4.408 1.00 0.00 49 ARG A C 19
ATOM 21283 O O . ARG A 1 49 ? 4.927 -13.152 -4.697 1.00 0.00 49 ARG A O 19
ATOM 21304 N N . GLN A 1 50 ? 3.318 -14.450 -3.808 1.00 0.00 50 GLN A N 19
ATOM 21305 C CA . GLN A 1 50 ? 2.459 -13.328 -3.448 1.00 0.00 50 GLN A CA 19
ATOM 21306 C C . GLN A 1 50 ? 3.008 -12.593 -2.229 1.00 0.00 50 GLN A C 19
ATOM 21307 O O . GLN A 1 50 ? 2.892 -11.372 -2.123 1.00 0.00 50 GLN A O 19
ATOM 21321 N N . VAL A 1 51 ? 3.606 -13.345 -1.310 1.00 0.00 51 VAL A N 19
ATOM 21322 C CA . VAL A 1 51 ? 4.173 -12.765 -0.099 1.00 0.00 51 VAL A CA 19
ATOM 21323 C C . VAL A 1 51 ? 5.570 -12.212 -0.356 1.00 0.00 51 VAL A C 19
ATOM 21324 O O . VAL A 1 51 ? 6.013 -11.277 0.311 1.00 0.00 51 VAL A O 19
ATOM 21337 N N . LYS A 1 52 ? 6.261 -12.795 -1.330 1.00 0.00 52 LYS A N 19
ATOM 21338 C CA . LYS A 1 52 ? 7.609 -12.361 -1.678 1.00 0.00 52 LYS A CA 19
ATOM 21339 C C . LYS A 1 52 ? 7.567 -11.136 -2.587 1.00 0.00 52 LYS A C 19
ATOM 21340 O O . LYS A 1 52 ? 8.468 -10.297 -2.557 1.00 0.00 52 LYS A O 19
ATOM 21359 N N . THR A 1 53 ? 6.515 -11.039 -3.394 1.00 0.00 53 THR A N 19
ATOM 21360 C CA . THR A 1 53 ? 6.356 -9.917 -4.311 1.00 0.00 53 THR A CA 19
ATOM 21361 C C . THR A 1 53 ? 5.776 -8.702 -3.597 1.00 0.00 53 THR A C 19
ATOM 21362 O O . THR A 1 53 ? 6.382 -7.630 -3.583 1.00 0.00 53 THR A O 19
ATOM 21373 N N . TRP A 1 54 ? 4.600 -8.875 -3.004 1.00 0.00 54 TRP A N 19
ATOM 21374 C CA . TRP A 1 54 ? 3.939 -7.791 -2.287 1.00 0.00 54 TRP A CA 19
ATOM 21375 C C . TRP A 1 54 ? 4.942 -6.993 -1.461 1.00 0.00 54 TRP A C 19
ATOM 21376 O O . TRP A 1 54 ? 5.051 -5.775 -1.607 1.00 0.00 54 TRP A O 19
ATOM 21397 N N . PHE A 1 55 ? 5.673 -7.686 -0.594 1.00 0.00 55 PHE A N 19
ATOM 21398 C CA . PHE A 1 55 ? 6.667 -7.041 0.256 1.00 0.00 55 PHE A CA 19
ATOM 21399 C C . PHE A 1 55 ? 7.672 -6.256 -0.583 1.00 0.00 55 PHE A C 19
ATOM 21400 O O . PHE A 1 55 ? 7.812 -5.044 -0.426 1.00 0.00 55 PHE A O 19
ATOM 21417 N N . GLN A 1 56 ? 8.368 -6.958 -1.471 1.00 0.00 56 GLN A N 19
ATOM 21418 C CA . GLN A 1 56 ? 9.361 -6.328 -2.333 1.00 0.00 56 GLN A CA 19
ATOM 21419 C C . GLN A 1 56 ? 8.884 -4.956 -2.799 1.00 0.00 56 GLN A C 19
ATOM 21420 O O . GLN A 1 56 ? 9.609 -3.967 -2.693 1.00 0.00 56 GLN A O 19
ATOM 21434 N N . ASN A 1 57 ? 7.661 -4.904 -3.317 1.00 0.00 57 ASN A N 19
ATOM 21435 C CA . ASN A 1 57 ? 7.088 -3.654 -3.801 1.00 0.00 57 ASN A CA 19
ATOM 21436 C C . ASN A 1 57 ? 6.793 -2.706 -2.642 1.00 0.00 57 ASN A C 19
ATOM 21437 O O . ASN A 1 57 ? 7.136 -1.525 -2.690 1.00 0.00 57 ASN A O 19
ATOM 21448 N N . ARG A 1 58 ? 6.155 -3.233 -1.602 1.00 0.00 58 ARG A N 19
ATOM 21449 C CA . ARG A 1 58 ? 5.812 -2.435 -0.431 1.00 0.00 58 ARG A CA 19
ATOM 21450 C C . ARG A 1 58 ? 6.996 -1.578 0.007 1.00 0.00 58 ARG A C 19
ATOM 21451 O O . ARG A 1 58 ? 6.872 -0.363 0.162 1.00 0.00 58 ARG A O 19
ATOM 21472 N N . ARG A 1 59 ? 8.143 -2.219 0.207 1.00 0.00 59 ARG A N 19
ATOM 21473 C CA . ARG A 1 59 ? 9.348 -1.516 0.629 1.00 0.00 59 ARG A CA 19
ATOM 21474 C C . ARG A 1 59 ? 9.669 -0.367 -0.322 1.00 0.00 59 ARG A C 19
ATOM 21475 O O . ARG A 1 59 ? 9.954 0.749 0.111 1.00 0.00 59 ARG A O 19
ATOM 21496 N N . ALA A 1 60 ? 9.621 -0.649 -1.620 1.00 0.00 60 ALA A N 19
ATOM 21497 C CA . ALA A 1 60 ? 9.905 0.361 -2.632 1.00 0.00 60 ALA A CA 19
ATOM 21498 C C . ALA A 1 60 ? 9.298 1.707 -2.250 1.00 0.00 60 ALA A C 19
ATOM 21499 O O . ALA A 1 60 ? 9.901 2.757 -2.471 1.00 0.00 60 ALA A O 19
ATOM 21506 N N . LYS A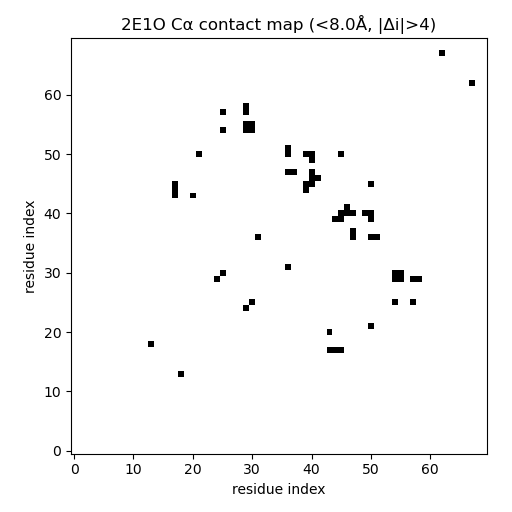 1 61 ? 8.101 1.669 -1.675 1.00 0.00 61 LYS A N 19
ATOM 21507 C CA . LYS A 1 61 ? 7.411 2.885 -1.261 1.00 0.00 61 LYS A CA 19
ATOM 21508 C C . LYS A 1 61 ? 7.924 3.367 0.092 1.00 0.00 61 LYS A C 19
ATOM 21509 O O . LYS A 1 61 ? 8.294 4.531 0.247 1.00 0.00 61 LYS A O 19
ATOM 21528 N N . TRP A 1 62 ? 7.944 2.466 1.068 1.00 0.00 62 TRP A N 19
ATOM 21529 C CA . TRP A 1 62 ? 8.414 2.801 2.407 1.00 0.00 62 TRP A CA 19
ATOM 21530 C C . TRP A 1 62 ? 9.730 3.568 2.347 1.00 0.00 62 TRP A C 19
ATOM 21531 O O . TRP A 1 62 ? 9.893 4.592 3.010 1.00 0.00 62 TRP A O 19
ATOM 21552 N N . ARG A 1 63 ? 10.667 3.065 1.549 1.00 0.00 63 ARG A N 19
ATOM 21553 C CA . ARG A 1 63 ? 11.970 3.703 1.404 1.00 0.00 63 ARG A CA 19
ATOM 21554 C C . ARG A 1 63 ? 11.825 5.219 1.303 1.00 0.00 63 ARG A C 19
ATOM 21555 O O . ARG A 1 63 ? 12.593 5.968 1.908 1.00 0.00 63 ARG A O 19
ATOM 21576 N N . ARG A 1 64 ? 10.835 5.663 0.535 1.00 0.00 64 ARG A N 19
ATOM 21577 C CA . ARG A 1 64 ? 10.590 7.089 0.354 1.00 0.00 64 ARG A CA 19
ATOM 21578 C C . ARG A 1 64 ? 10.086 7.723 1.647 1.00 0.00 64 ARG A C 19
ATOM 21579 O O . ARG A 1 64 ? 10.551 8.789 2.050 1.00 0.00 64 ARG A O 19
ATOM 21600 N N . SER A 1 65 ? 9.131 7.060 2.292 1.00 0.00 65 SER A N 19
ATOM 21601 C CA . SER A 1 65 ? 8.560 7.560 3.536 1.00 0.00 65 SER A CA 19
ATOM 21602 C C . SER A 1 65 ? 9.632 7.683 4.615 1.00 0.00 65 SER A C 19
ATOM 21603 O O . SER A 1 65 ? 9.630 8.627 5.404 1.00 0.00 65 SER A O 19
ATOM 21611 N N . GLY A 1 66 ? 10.547 6.718 4.644 1.00 0.00 66 GLY A N 19
ATOM 21612 C CA . GLY A 1 66 ? 11.612 6.735 5.629 1.00 0.00 66 GLY A CA 19
ATOM 21613 C C . GLY A 1 66 ? 12.952 7.113 5.028 1.00 0.00 66 GLY A C 19
ATOM 21614 O O . GLY A 1 66 ? 13.749 6.256 4.647 1.00 0.00 66 GLY A O 19
ATOM 21618 N N . PRO A 1 67 ? 13.215 8.425 4.936 1.00 0.00 67 PRO A N 19
ATOM 21619 C CA . PRO A 1 67 ? 14.467 8.944 4.377 1.00 0.00 67 PRO A CA 19
ATOM 21620 C C . PRO A 1 67 ? 15.664 8.668 5.281 1.00 0.00 67 PRO A C 19
ATOM 21621 O O . PRO A 1 67 ? 16.721 8.244 4.814 1.00 0.00 67 PRO A O 19
ATOM 21632 N N . SER A 1 68 ? 15.490 8.910 6.576 1.00 0.00 68 SER A N 19
ATOM 21633 C CA . SER A 1 68 ? 16.557 8.690 7.545 1.00 0.00 68 SER A CA 19
ATOM 21634 C C . SER A 1 68 ? 17.001 7.230 7.542 1.00 0.00 68 SER A C 19
ATOM 21635 O O . SER A 1 68 ? 16.270 6.346 7.988 1.00 0.00 68 SER A O 19
ATOM 21643 N N . SER A 1 69 ? 18.206 6.985 7.035 1.00 0.00 69 SER A N 19
ATOM 21644 C CA . SER A 1 69 ? 18.747 5.633 6.970 1.00 0.00 69 SER A CA 19
ATOM 21645 C C . SER A 1 69 ? 20.050 5.531 7.757 1.00 0.00 69 SER A C 19
ATOM 21646 O O . SER A 1 69 ? 20.989 6.293 7.526 1.00 0.00 69 SER A O 19
ATOM 21654 N N . GLY A 1 70 ? 20.100 4.583 8.688 1.00 0.00 70 GLY A N 19
ATOM 21655 C CA . GLY A 1 70 ? 21.292 4.397 9.495 1.00 0.00 70 GLY A CA 19
ATOM 21656 C C . GLY A 1 70 ? 21.152 4.996 10.880 1.00 0.00 70 GLY A C 19
ATOM 21657 O O . GLY A 1 70 ? 22.111 5.023 11.652 1.00 0.00 70 GLY A O 19
ATOM 21661 N N . GLY A 1 1 ? -20.095 7.623 13.126 1.00 0.00 1 GLY A N 20
ATOM 21662 C CA . GLY A 1 1 ? -19.117 6.649 12.677 1.00 0.00 1 GLY A CA 20
ATOM 21663 C C . GLY A 1 1 ? -18.767 6.812 11.211 1.00 0.00 1 GLY A C 20
ATOM 21664 O O . GLY A 1 1 ? -19.573 7.310 10.425 1.00 0.00 1 GLY A O 20
ATOM 21668 N N . SER A 1 2 ? -17.561 6.392 10.842 1.00 0.00 2 SER A N 20
ATOM 21669 C CA . SER A 1 2 ? -17.104 6.499 9.462 1.00 0.00 2 SER A CA 20
ATOM 21670 C C . SER A 1 2 ? -16.800 5.121 8.882 1.00 0.00 2 SER A C 20
ATOM 21671 O O . SER A 1 2 ? -17.203 4.804 7.763 1.00 0.00 2 SER A O 20
ATOM 21679 N N . SER A 1 3 ? -16.086 4.306 9.652 1.00 0.00 3 SER A N 20
ATOM 21680 C CA . SER A 1 3 ? -15.724 2.963 9.215 1.00 0.00 3 SER A CA 20
ATOM 21681 C C . SER A 1 3 ? -14.945 3.010 7.903 1.00 0.00 3 SER A C 20
ATOM 21682 O O . SER A 1 3 ? -15.178 2.207 7.001 1.00 0.00 3 SER A O 20
ATOM 21690 N N . GLY A 1 4 ? -14.018 3.958 7.807 1.00 0.00 4 GLY A N 20
ATOM 21691 C CA . GLY A 1 4 ? -13.219 4.094 6.603 1.00 0.00 4 GLY A CA 20
ATOM 21692 C C . GLY A 1 4 ? -11.967 3.241 6.640 1.00 0.00 4 GLY A C 20
ATOM 21693 O O . GLY A 1 4 ? -12.042 2.023 6.804 1.00 0.00 4 GLY A O 20
ATOM 21697 N N . SER A 1 5 ? -10.812 3.880 6.484 1.00 0.00 5 SER A N 20
ATOM 21698 C CA . SER A 1 5 ? -9.538 3.171 6.495 1.00 0.00 5 SER A CA 20
ATOM 21699 C C . SER A 1 5 ? -9.399 2.285 5.261 1.00 0.00 5 SER A C 20
ATOM 21700 O O . SER A 1 5 ? -8.943 1.145 5.349 1.00 0.00 5 SER A O 20
ATOM 21708 N N . SER A 1 6 ? -9.797 2.818 4.110 1.00 0.00 6 SER A N 20
ATOM 21709 C CA . SER A 1 6 ? -9.721 2.076 2.857 1.00 0.00 6 SER A CA 20
ATOM 21710 C C . SER A 1 6 ? -8.931 2.856 1.810 1.00 0.00 6 SER A C 20
ATOM 21711 O O . SER A 1 6 ? -9.137 4.055 1.628 1.00 0.00 6 SER A O 20
ATOM 21719 N N . GLY A 1 7 ? -8.026 2.164 1.124 1.00 0.00 7 GLY A N 20
ATOM 21720 C CA . GLY A 1 7 ? -7.218 2.807 0.104 1.00 0.00 7 GLY A CA 20
ATOM 21721 C C . GLY A 1 7 ? -6.692 1.825 -0.923 1.00 0.00 7 GLY A C 20
ATOM 21722 O O . GLY A 1 7 ? -6.617 0.624 -0.664 1.00 0.00 7 GLY A O 20
ATOM 21726 N N . LYS A 1 8 ? -6.329 2.335 -2.095 1.00 0.00 8 LYS A N 20
ATOM 21727 C CA . LYS A 1 8 ? -5.808 1.495 -3.167 1.00 0.00 8 LYS A CA 20
ATOM 21728 C C . LYS A 1 8 ? -4.832 2.274 -4.043 1.00 0.00 8 LYS A C 20
ATOM 21729 O O . LYS A 1 8 ? -5.048 3.449 -4.337 1.00 0.00 8 LYS A O 20
ATOM 21748 N N . GLY A 1 9 ? -3.757 1.611 -4.459 1.00 0.00 9 GLY A N 20
ATOM 21749 C CA . GLY A 1 9 ? -2.765 2.257 -5.298 1.00 0.00 9 GLY A CA 20
ATOM 21750 C C . GLY A 1 9 ? -2.013 1.272 -6.170 1.00 0.00 9 GLY A C 20
ATOM 21751 O O . GLY A 1 9 ? -0.807 1.407 -6.374 1.00 0.00 9 GLY A O 20
ATOM 21755 N N . GLY A 1 10 ? -2.726 0.275 -6.686 1.00 0.00 10 GLY A N 20
ATOM 21756 C CA . GLY A 1 10 ? -2.101 -0.724 -7.533 1.00 0.00 10 GLY A CA 20
ATOM 21757 C C . GLY A 1 10 ? -3.074 -1.797 -7.979 1.00 0.00 10 GLY A C 20
ATOM 21758 O O . GLY A 1 10 ? -4.286 -1.585 -7.971 1.00 0.00 10 GLY A O 20
ATOM 21762 N N . GLN A 1 11 ? -2.542 -2.950 -8.372 1.00 0.00 11 GLN A N 20
ATOM 21763 C CA . GLN A 1 11 ? -3.373 -4.059 -8.826 1.00 0.00 11 GLN A CA 20
ATOM 21764 C C . GLN A 1 11 ? -3.051 -5.333 -8.053 1.00 0.00 11 GLN A C 20
ATOM 21765 O O . GLN A 1 11 ? -2.130 -6.070 -8.407 1.00 0.00 11 GLN A O 20
ATOM 21779 N N . VAL A 1 12 ? -3.815 -5.587 -6.995 1.00 0.00 12 VAL A N 20
ATOM 21780 C CA . VAL A 1 12 ? -3.611 -6.773 -6.172 1.00 0.00 12 VAL A CA 20
ATOM 21781 C C . VAL A 1 12 ? -4.933 -7.476 -5.885 1.00 0.00 12 VAL A C 20
ATOM 21782 O O . VAL A 1 12 ? -6.004 -6.883 -6.012 1.00 0.00 12 VAL A O 20
ATOM 21795 N N . ARG A 1 13 ? -4.849 -8.745 -5.496 1.00 0.00 13 ARG A N 20
ATOM 21796 C CA . ARG A 1 13 ? -6.039 -9.530 -5.191 1.00 0.00 13 ARG A CA 20
ATOM 21797 C C . ARG A 1 13 ? -5.977 -10.083 -3.771 1.00 0.00 13 ARG A C 20
ATOM 21798 O O . ARG A 1 13 ? -6.299 -11.247 -3.531 1.00 0.00 13 ARG A O 20
ATOM 21819 N N . PHE A 1 14 ? -5.559 -9.240 -2.831 1.00 0.00 14 PHE A N 20
ATOM 21820 C CA . PHE A 1 14 ? -5.452 -9.645 -1.434 1.00 0.00 14 PHE A CA 20
ATOM 21821 C C . PHE A 1 14 ? -6.711 -9.266 -0.661 1.00 0.00 14 PHE A C 20
ATOM 21822 O O . PHE A 1 14 ? -7.115 -8.103 -0.642 1.00 0.00 14 PHE A O 20
ATOM 21839 N N . SER A 1 15 ? -7.328 -10.256 -0.023 1.00 0.00 15 SER A N 20
ATOM 21840 C CA . SER A 1 15 ? -8.544 -10.028 0.749 1.00 0.00 15 SER A CA 20
ATOM 21841 C C . SER A 1 15 ? -8.316 -8.967 1.821 1.00 0.00 15 SER A C 20
ATOM 21842 O O . SER A 1 15 ? -7.177 -8.639 2.153 1.00 0.00 15 SER A O 20
ATOM 21850 N N . ASN A 1 16 ? -9.408 -8.433 2.358 1.00 0.00 16 ASN A N 20
ATOM 21851 C CA . ASN A 1 16 ? -9.328 -7.408 3.392 1.00 0.00 16 ASN A CA 20
ATOM 21852 C C . ASN A 1 16 ? -8.368 -7.827 4.501 1.00 0.00 16 ASN A C 20
ATOM 21853 O O . ASN A 1 16 ? -7.418 -7.111 4.818 1.00 0.00 16 ASN A O 20
ATOM 21864 N N . ASP A 1 17 ? -8.622 -8.992 5.087 1.00 0.00 17 ASP A N 20
ATOM 21865 C CA . ASP A 1 17 ? -7.780 -9.508 6.159 1.00 0.00 17 ASP A CA 20
ATOM 21866 C C . ASP A 1 17 ? -6.371 -9.800 5.651 1.00 0.00 17 ASP A C 20
ATOM 21867 O O . ASP A 1 17 ? -5.385 -9.360 6.242 1.00 0.00 17 ASP A O 20
ATOM 21876 N N . GLN A 1 18 ? -6.285 -10.544 4.554 1.00 0.00 18 GLN A N 20
ATOM 21877 C CA . GLN A 1 18 ? -4.997 -10.895 3.968 1.00 0.00 18 GLN A CA 20
ATOM 21878 C C . GLN A 1 18 ? -4.073 -9.683 3.919 1.00 0.00 18 GLN A C 20
ATOM 21879 O O . GLN A 1 18 ? -2.929 -9.742 4.372 1.00 0.00 18 GLN A O 20
ATOM 21893 N N . THR A 1 19 ? -4.575 -8.583 3.366 1.00 0.00 19 THR A N 20
ATOM 21894 C CA . THR A 1 19 ? -3.795 -7.357 3.257 1.00 0.00 19 THR A CA 20
ATOM 21895 C C . THR A 1 19 ? -3.412 -6.825 4.633 1.00 0.00 19 THR A C 20
ATOM 21896 O O . THR A 1 19 ? -2.247 -6.518 4.888 1.00 0.00 19 THR A O 20
ATOM 21907 N N . ILE A 1 20 ? -4.399 -6.718 5.516 1.00 0.00 20 ILE A N 20
ATOM 21908 C CA . ILE A 1 20 ? -4.164 -6.223 6.867 1.00 0.00 20 ILE A CA 20
ATOM 21909 C C . ILE A 1 20 ? -2.902 -6.836 7.465 1.00 0.00 20 ILE A C 20
ATOM 21910 O O . ILE A 1 20 ? -2.000 -6.121 7.900 1.00 0.00 20 ILE A O 20
ATOM 21926 N N . GLU A 1 21 ? -2.845 -8.164 7.480 1.00 0.00 21 GLU A N 20
ATOM 21927 C CA . GLU A 1 21 ? -1.692 -8.873 8.023 1.00 0.00 21 GLU A CA 20
ATOM 21928 C C . GLU A 1 21 ? -0.455 -8.642 7.160 1.00 0.00 21 GLU A C 20
ATOM 21929 O O . GLU A 1 21 ? 0.598 -8.243 7.659 1.00 0.00 21 GLU A O 20
ATOM 21941 N N . LEU A 1 22 ? -0.590 -8.896 5.864 1.00 0.00 22 LEU A N 20
ATOM 21942 C CA . LEU A 1 22 ? 0.516 -8.717 4.929 1.00 0.00 22 LEU A CA 20
ATOM 21943 C C . LEU A 1 22 ? 1.280 -7.432 5.231 1.00 0.00 22 LEU A C 20
ATOM 21944 O O . LEU A 1 22 ? 2.473 -7.328 4.950 1.00 0.00 22 LEU A O 20
ATOM 21960 N N . GLU A 1 23 ? 0.584 -6.456 5.806 1.00 0.00 23 GLU A N 20
ATOM 21961 C CA . GLU A 1 23 ? 1.198 -5.178 6.146 1.00 0.00 23 GLU A CA 20
ATOM 21962 C C . GLU A 1 23 ? 1.809 -5.223 7.544 1.00 0.00 23 GLU A C 20
ATOM 21963 O O . GLU A 1 23 ? 3.007 -5.001 7.718 1.00 0.00 23 GLU A O 20
ATOM 21975 N N . LYS A 1 24 ? 0.976 -5.513 8.538 1.00 0.00 24 LYS A N 20
ATOM 21976 C CA . LYS A 1 24 ? 1.431 -5.588 9.921 1.00 0.00 24 LYS A CA 20
ATOM 21977 C C . LYS A 1 24 ? 2.743 -6.361 10.020 1.00 0.00 24 LYS A C 20
ATOM 21978 O O . LYS A 1 24 ? 3.499 -6.199 10.978 1.00 0.00 24 LYS A O 20
ATOM 21997 N N . LYS A 1 25 ? 3.007 -7.199 9.024 1.00 0.00 25 LYS A N 20
ATOM 21998 C CA . LYS A 1 25 ? 4.229 -7.995 8.998 1.00 0.00 25 LYS A CA 20
ATOM 21999 C C . LYS A 1 25 ? 5.395 -7.184 8.441 1.00 0.00 25 LYS A C 20
ATOM 22000 O O . LYS A 1 25 ? 6.417 -7.012 9.105 1.00 0.00 25 LYS A O 20
ATOM 22019 N N . PHE A 1 26 ? 5.233 -6.685 7.220 1.00 0.00 26 PHE A N 20
ATOM 22020 C CA . PHE A 1 26 ? 6.273 -5.891 6.575 1.00 0.00 26 PHE A CA 20
ATOM 22021 C C . PHE A 1 26 ? 6.818 -4.832 7.528 1.00 0.00 26 PHE A C 20
ATOM 22022 O O . PHE A 1 26 ? 8.015 -4.545 7.533 1.00 0.00 26 PHE A O 20
ATOM 22039 N N . GLU A 1 27 ? 5.932 -4.256 8.334 1.00 0.00 27 GLU A N 20
ATOM 22040 C CA . GLU A 1 27 ? 6.324 -3.228 9.290 1.00 0.00 27 GLU A CA 20
ATOM 22041 C C . GLU A 1 27 ? 7.354 -3.769 10.278 1.00 0.00 27 GLU A C 20
ATOM 22042 O O . GLU A 1 27 ? 8.401 -3.159 10.498 1.00 0.00 27 GLU A O 20
ATOM 22054 N N . THR A 1 28 ? 7.049 -4.919 10.872 1.00 0.00 28 THR A N 20
ATOM 22055 C CA . THR A 1 28 ? 7.945 -5.542 11.837 1.00 0.00 28 THR A CA 20
ATOM 22056 C C . THR A 1 28 ? 9.175 -6.123 11.150 1.00 0.00 28 THR A C 20
ATOM 22057 O O . THR A 1 28 ? 10.204 -6.350 11.787 1.00 0.00 28 THR A O 20
ATOM 22068 N N . GLN A 1 29 ? 9.062 -6.363 9.847 1.00 0.00 29 GLN A N 20
ATOM 22069 C CA . GLN A 1 29 ? 10.166 -6.919 9.074 1.00 0.00 29 GLN A CA 20
ATOM 22070 C C . GLN A 1 29 ? 9.967 -6.666 7.583 1.00 0.00 29 GLN A C 20
ATOM 22071 O O . GLN A 1 29 ? 9.061 -7.223 6.964 1.00 0.00 29 GLN A O 20
ATOM 22085 N N . LYS A 1 30 ? 10.821 -5.824 7.012 1.00 0.00 30 LYS A N 20
ATOM 22086 C CA . LYS A 1 30 ? 10.741 -5.497 5.593 1.00 0.00 30 LYS A CA 20
ATOM 22087 C C . LYS A 1 30 ? 10.881 -6.752 4.738 1.00 0.00 30 LYS A C 20
ATOM 22088 O O . LYS A 1 30 ? 10.289 -6.852 3.663 1.00 0.00 30 LYS A O 20
ATOM 22107 N N . TYR A 1 31 ? 11.666 -7.708 5.222 1.00 0.00 31 TYR A N 20
ATOM 22108 C CA . TYR A 1 31 ? 11.884 -8.957 4.501 1.00 0.00 31 TYR A CA 20
ATOM 22109 C C . TYR A 1 31 ? 11.489 -10.156 5.357 1.00 0.00 31 TYR A C 20
ATOM 22110 O O . TYR A 1 31 ? 11.273 -10.029 6.563 1.00 0.00 31 TYR A O 20
ATOM 22128 N N . LEU A 1 32 ? 11.398 -11.321 4.725 1.00 0.00 32 LEU A N 20
ATOM 22129 C CA . LEU A 1 32 ? 11.030 -12.546 5.427 1.00 0.00 32 LEU A CA 20
ATOM 22130 C C . LEU A 1 32 ? 11.720 -13.757 4.808 1.00 0.00 32 LEU A C 20
ATOM 22131 O O . LEU A 1 32 ? 11.523 -14.061 3.631 1.00 0.00 32 LEU A O 20
ATOM 22147 N N . SER A 1 33 ? 12.527 -14.446 5.608 1.00 0.00 33 SER A N 20
ATOM 22148 C CA . SER A 1 33 ? 13.247 -15.623 5.138 1.00 0.00 33 SER A CA 20
ATOM 22149 C C . SER A 1 33 ? 12.277 -16.697 4.655 1.00 0.00 33 SER A C 20
ATOM 22150 O O . SER A 1 33 ? 11.117 -16.752 5.065 1.00 0.00 33 SER A O 20
ATOM 22158 N N . PRO A 1 34 ? 12.761 -17.572 3.762 1.00 0.00 34 PRO A N 20
ATOM 22159 C CA . PRO A 1 34 ? 11.954 -18.661 3.203 1.00 0.00 34 PRO A CA 20
ATOM 22160 C C . PRO A 1 34 ? 11.203 -19.437 4.279 1.00 0.00 34 PRO A C 20
ATOM 22161 O O . PRO A 1 34 ? 10.022 -19.756 4.138 1.00 0.00 34 PRO A O 20
ATOM 22172 N N . PRO A 1 35 ? 11.901 -19.749 5.381 1.00 0.00 35 PRO A N 20
ATOM 22173 C CA . PRO A 1 35 ? 11.319 -20.491 6.503 1.00 0.00 35 PRO A CA 20
ATOM 22174 C C . PRO A 1 35 ? 9.969 -19.929 6.932 1.00 0.00 35 PRO A C 20
ATOM 22175 O O . PRO A 1 35 ? 9.036 -20.679 7.216 1.00 0.00 35 PRO A O 20
ATOM 22186 N N . GLU A 1 36 ? 9.872 -18.603 6.977 1.00 0.00 36 GLU A N 20
ATOM 22187 C CA . GLU A 1 36 ? 8.635 -17.941 7.372 1.00 0.00 36 GLU A CA 20
ATOM 22188 C C . GLU A 1 36 ? 7.692 -17.795 6.181 1.00 0.00 36 GLU A C 20
ATOM 22189 O O . GLU A 1 36 ? 6.643 -18.438 6.124 1.00 0.00 36 GLU A O 20
ATOM 22201 N N . ARG A 1 37 ? 8.072 -16.945 5.234 1.00 0.00 37 ARG A N 20
ATOM 22202 C CA . ARG A 1 37 ? 7.261 -16.712 4.045 1.00 0.00 37 ARG A CA 20
ATOM 22203 C C . ARG A 1 37 ? 6.540 -17.989 3.620 1.00 0.00 37 ARG A C 20
ATOM 22204 O O . ARG A 1 37 ? 5.417 -17.943 3.119 1.00 0.00 37 ARG A O 20
ATOM 22225 N N . LYS A 1 38 ? 7.195 -19.127 3.824 1.00 0.00 38 LYS A N 20
ATOM 22226 C CA . LYS A 1 38 ? 6.618 -20.417 3.464 1.00 0.00 38 LYS A CA 20
ATOM 22227 C C . LYS A 1 38 ? 5.367 -20.703 4.288 1.00 0.00 38 LYS A C 20
ATOM 22228 O O . LYS A 1 38 ? 4.308 -21.008 3.740 1.00 0.00 38 LYS A O 20
ATOM 22247 N N . ARG A 1 39 ? 5.496 -20.600 5.607 1.00 0.00 39 ARG A N 20
ATOM 22248 C CA . ARG A 1 39 ? 4.375 -20.848 6.506 1.00 0.00 39 ARG A CA 20
ATOM 22249 C C . ARG A 1 39 ? 3.321 -19.753 6.374 1.00 0.00 39 ARG A C 20
ATOM 22250 O O . ARG A 1 39 ? 2.120 -20.026 6.398 1.00 0.00 39 ARG A O 20
ATOM 22271 N N . LEU A 1 40 ? 3.777 -18.513 6.236 1.00 0.00 40 LEU A N 20
ATOM 22272 C CA . LEU A 1 40 ? 2.873 -17.376 6.101 1.00 0.00 40 LEU A CA 20
ATOM 22273 C C . LEU A 1 40 ? 1.889 -17.595 4.956 1.00 0.00 40 LEU A C 20
ATOM 22274 O O . LEU A 1 40 ? 0.678 -17.465 5.132 1.00 0.00 40 LEU A O 20
ATOM 22290 N N . ALA A 1 41 ? 2.418 -17.931 3.784 1.00 0.00 41 ALA A N 20
ATOM 22291 C CA . ALA A 1 41 ? 1.586 -18.173 2.612 1.00 0.00 41 ALA A CA 20
ATOM 22292 C C . ALA A 1 41 ? 0.463 -19.156 2.929 1.00 0.00 41 ALA A C 20
ATOM 22293 O O . ALA A 1 41 ? -0.586 -19.144 2.286 1.00 0.00 41 ALA A O 20
ATOM 22300 N N . LYS A 1 42 ? 0.691 -20.006 3.924 1.00 0.00 42 LYS A N 20
ATOM 22301 C CA . LYS A 1 42 ? -0.301 -20.996 4.328 1.00 0.00 42 LYS A CA 20
ATOM 22302 C C . LYS A 1 42 ? -1.277 -20.406 5.342 1.00 0.00 42 LYS A C 20
ATOM 22303 O O . LYS A 1 42 ? -2.422 -20.844 5.441 1.00 0.00 42 LYS A O 20
ATOM 22322 N N . MET A 1 43 ? -0.815 -19.409 6.090 1.00 0.00 43 MET A N 20
ATOM 22323 C CA . MET A 1 43 ? -1.649 -18.758 7.093 1.00 0.00 43 MET A CA 20
ATOM 22324 C C . MET A 1 43 ? -2.634 -17.794 6.439 1.00 0.00 43 MET A C 20
ATOM 22325 O O . MET A 1 43 ? -3.818 -17.775 6.779 1.00 0.00 43 MET A O 20
ATOM 22339 N N . LEU A 1 44 ? -2.139 -16.996 5.500 1.00 0.00 44 LEU A N 20
ATOM 22340 C CA . LEU A 1 44 ? -2.976 -16.029 4.799 1.00 0.00 44 LEU A CA 20
ATOM 22341 C C . LEU A 1 44 ? -3.557 -16.635 3.525 1.00 0.00 44 LEU A C 20
ATOM 22342 O O . LEU A 1 44 ? -4.200 -15.944 2.736 1.00 0.00 44 LEU A O 20
ATOM 22358 N N . GLN A 1 45 ? -3.328 -17.930 3.334 1.00 0.00 45 GLN A N 20
ATOM 22359 C CA . GLN A 1 45 ? -3.830 -18.628 2.157 1.00 0.00 45 GLN A CA 20
ATOM 22360 C C . GLN A 1 45 ? -3.266 -18.017 0.879 1.00 0.00 45 GLN A C 20
ATOM 22361 O O . GLN A 1 45 ? -3.895 -18.073 -0.179 1.00 0.00 45 GLN A O 20
ATOM 22375 N N . LEU A 1 46 ? -2.077 -17.433 0.983 1.00 0.00 46 LEU A N 20
ATOM 22376 C CA . LEU A 1 46 ? -1.428 -16.810 -0.165 1.00 0.00 46 LEU A CA 20
ATOM 22377 C C . LEU A 1 46 ? -0.306 -17.694 -0.702 1.00 0.00 46 LEU A C 20
ATOM 22378 O O . LEU A 1 46 ? 0.011 -18.732 -0.122 1.00 0.00 46 LEU A O 20
ATOM 22394 N N . SER A 1 47 ? 0.292 -17.273 -1.812 1.00 0.00 47 SER A N 20
ATOM 22395 C CA . SER A 1 47 ? 1.378 -18.027 -2.428 1.00 0.00 47 SER A CA 20
ATOM 22396 C C . SER A 1 47 ? 2.728 -17.392 -2.110 1.00 0.00 47 SER A C 20
ATOM 22397 O O . SER A 1 47 ? 2.837 -16.173 -1.978 1.00 0.00 47 SER A O 20
ATOM 22405 N N . GLU A 1 48 ? 3.755 -18.228 -1.989 1.00 0.00 48 GLU A N 20
ATOM 22406 C CA . GLU A 1 48 ? 5.098 -17.749 -1.686 1.00 0.00 48 GLU A CA 20
ATOM 22407 C C . GLU A 1 48 ? 5.473 -16.575 -2.587 1.00 0.00 48 GLU A C 20
ATOM 22408 O O . GLU A 1 48 ? 6.187 -15.663 -2.170 1.00 0.00 48 GLU A O 20
ATOM 22420 N N . ARG A 1 49 ? 4.987 -16.607 -3.823 1.00 0.00 49 ARG A N 20
ATOM 22421 C CA . ARG A 1 49 ? 5.272 -15.548 -4.783 1.00 0.00 49 ARG A CA 20
ATOM 22422 C C . ARG A 1 49 ? 4.467 -14.291 -4.462 1.00 0.00 49 ARG A C 20
ATOM 22423 O O . ARG A 1 49 ? 4.889 -13.177 -4.771 1.00 0.00 49 ARG A O 20
ATOM 22444 N N . GLN A 1 50 ? 3.308 -14.480 -3.839 1.00 0.00 50 GLN A N 20
ATOM 22445 C CA . GLN A 1 50 ? 2.445 -13.362 -3.477 1.00 0.00 50 GLN A CA 20
ATOM 22446 C C . GLN A 1 50 ? 2.992 -12.624 -2.260 1.00 0.00 50 GLN A C 20
ATOM 22447 O O . GLN A 1 50 ? 2.812 -11.414 -2.122 1.00 0.00 50 GLN A O 20
ATOM 22461 N N . VAL A 1 51 ? 3.661 -13.360 -1.379 1.00 0.00 51 VAL A N 20
ATOM 22462 C CA . VAL A 1 51 ? 4.236 -12.775 -0.173 1.00 0.00 51 VAL A CA 20
ATOM 22463 C C . VAL A 1 51 ? 5.636 -12.234 -0.438 1.00 0.00 51 VAL A C 20
ATOM 22464 O O . VAL A 1 51 ? 6.121 -11.358 0.278 1.00 0.00 51 VAL A O 20
ATOM 22477 N N . LYS A 1 52 ? 6.281 -12.760 -1.474 1.00 0.00 52 LYS A N 20
ATOM 22478 C CA . LYS A 1 52 ? 7.626 -12.329 -1.837 1.00 0.00 52 LYS A CA 20
ATOM 22479 C C . LYS A 1 52 ? 7.578 -11.128 -2.777 1.00 0.00 52 LYS A C 20
ATOM 22480 O O . LYS A 1 52 ? 8.535 -10.360 -2.870 1.00 0.00 52 LYS A O 20
ATOM 22499 N N . THR A 1 53 ? 6.455 -10.972 -3.472 1.00 0.00 53 THR A N 20
ATOM 22500 C CA . THR A 1 53 ? 6.282 -9.865 -4.405 1.00 0.00 53 THR A CA 20
ATOM 22501 C C . THR A 1 53 ? 5.731 -8.632 -3.698 1.00 0.00 53 THR A C 20
ATOM 22502 O O . THR A 1 53 ? 6.287 -7.540 -3.811 1.00 0.00 53 THR A O 20
ATOM 22513 N N . TRP A 1 54 ? 4.636 -8.814 -2.969 1.00 0.00 54 TRP A N 20
ATOM 22514 C CA . TRP A 1 54 ? 4.009 -7.715 -2.243 1.00 0.00 54 TRP A CA 20
ATOM 22515 C C . TRP A 1 54 ? 5.042 -6.942 -1.430 1.00 0.00 54 TRP A C 20
ATOM 22516 O O . TRP A 1 54 ? 5.226 -5.741 -1.624 1.00 0.00 54 TRP A O 20
ATOM 22537 N N . PHE A 1 55 ? 5.713 -7.639 -0.518 1.00 0.00 55 PHE A N 20
ATOM 22538 C CA . PHE A 1 55 ? 6.726 -7.017 0.326 1.00 0.00 55 PHE A CA 20
ATOM 22539 C C . PHE A 1 55 ? 7.708 -6.203 -0.513 1.00 0.00 55 PHE A C 20
ATOM 22540 O O . PHE A 1 55 ? 8.002 -5.051 -0.197 1.00 0.00 55 PHE A O 20
ATOM 22557 N N . GLN A 1 56 ? 8.210 -6.813 -1.582 1.00 0.00 56 GLN A N 20
ATOM 22558 C CA . GLN A 1 56 ? 9.159 -6.146 -2.466 1.00 0.00 56 GLN A CA 20
ATOM 22559 C C . GLN A 1 56 ? 8.638 -4.776 -2.890 1.00 0.00 56 GLN A C 20
ATOM 22560 O O . GLN A 1 56 ? 9.318 -3.764 -2.724 1.00 0.00 56 GLN A O 20
ATOM 22574 N N . ASN A 1 57 ? 7.428 -4.753 -3.438 1.00 0.00 57 ASN A N 20
ATOM 22575 C CA . ASN A 1 57 ? 6.816 -3.507 -3.887 1.00 0.00 57 ASN A CA 20
ATOM 22576 C C . ASN A 1 57 ? 6.621 -2.545 -2.719 1.00 0.00 57 ASN A C 20
ATOM 22577 O O . ASN A 1 57 ? 7.055 -1.394 -2.771 1.00 0.00 57 ASN A O 20
ATOM 22588 N N . ARG A 1 58 ? 5.967 -3.025 -1.667 1.00 0.00 58 ARG A N 20
ATOM 22589 C CA . ARG A 1 58 ? 5.714 -2.208 -0.486 1.00 0.00 58 ARG A CA 20
ATOM 22590 C C . ARG A 1 58 ? 6.964 -1.430 -0.086 1.00 0.00 58 ARG A C 20
ATOM 22591 O O . ARG A 1 58 ? 6.949 -0.200 -0.027 1.00 0.00 58 ARG A O 20
ATOM 22612 N N . ARG A 1 59 ? 8.044 -2.154 0.188 1.00 0.00 59 ARG A N 20
ATOM 22613 C CA . ARG A 1 59 ? 9.301 -1.532 0.585 1.00 0.00 59 ARG A CA 20
ATOM 22614 C C . ARG A 1 59 ? 9.720 -0.465 -0.422 1.00 0.00 59 ARG A C 20
ATOM 22615 O O . ARG A 1 59 ? 9.938 0.692 -0.061 1.00 0.00 59 ARG A O 20
ATOM 22636 N N . ALA A 1 60 ? 9.832 -0.861 -1.685 1.00 0.00 60 ALA A N 20
ATOM 22637 C CA . ALA A 1 60 ? 10.223 0.061 -2.744 1.00 0.00 60 ALA A CA 20
ATOM 22638 C C . ALA A 1 60 ? 9.526 1.408 -2.584 1.00 0.00 60 ALA A C 20
ATOM 22639 O O . ALA A 1 60 ? 10.079 2.450 -2.936 1.00 0.00 60 ALA A O 20
ATOM 22646 N N . LYS A 1 61 ? 8.309 1.380 -2.052 1.00 0.00 61 LYS A N 20
ATOM 22647 C CA . LYS A 1 61 ? 7.536 2.598 -1.845 1.00 0.00 61 LYS A CA 20
ATOM 22648 C C . LYS A 1 61 ? 7.920 3.269 -0.530 1.00 0.00 61 LYS A C 20
ATOM 22649 O O . LYS A 1 61 ? 7.999 4.495 -0.448 1.00 0.00 61 LYS A O 20
ATOM 22668 N N . TRP A 1 62 ? 8.157 2.459 0.495 1.00 0.00 62 TRP A N 20
ATOM 22669 C CA . TRP A 1 62 ? 8.534 2.975 1.806 1.00 0.00 62 TRP A CA 20
ATOM 22670 C C . TRP A 1 62 ? 9.853 3.738 1.732 1.00 0.00 62 TRP A C 20
ATOM 22671 O O . TRP A 1 62 ? 10.048 4.728 2.436 1.00 0.00 62 TRP A O 20
ATOM 22692 N N . ARG A 1 63 ? 10.755 3.270 0.875 1.00 0.00 63 ARG A N 20
ATOM 22693 C CA . ARG A 1 63 ? 12.055 3.908 0.710 1.00 0.00 63 ARG A CA 20
ATOM 22694 C C . ARG A 1 63 ? 11.896 5.356 0.254 1.00 0.00 63 ARG A C 20
ATOM 22695 O O . ARG A 1 63 ? 12.591 6.249 0.739 1.00 0.00 63 ARG A O 20
ATOM 22716 N N . ARG A 1 64 ? 10.978 5.579 -0.681 1.00 0.00 64 ARG A N 20
ATOM 22717 C CA . ARG A 1 64 ? 10.730 6.918 -1.203 1.00 0.00 64 ARG A CA 20
ATOM 22718 C C . ARG A 1 64 ? 10.452 7.901 -0.069 1.00 0.00 64 ARG A C 20
ATOM 22719 O O . ARG A 1 64 ? 11.110 8.935 0.043 1.00 0.00 64 ARG A O 20
ATOM 22740 N N . SER A 1 65 ? 9.474 7.571 0.767 1.00 0.00 65 SER A N 20
ATOM 22741 C CA . SER A 1 65 ? 9.107 8.426 1.890 1.00 0.00 65 SER A CA 20
ATOM 22742 C C . SER A 1 65 ? 10.261 8.549 2.880 1.00 0.00 65 SER A C 20
ATOM 22743 O O . SER A 1 65 ? 10.520 9.625 3.418 1.00 0.00 65 SER A O 20
ATOM 22751 N N . GLY A 1 66 ? 10.952 7.438 3.115 1.00 0.00 66 GLY A N 20
ATOM 22752 C CA . GLY A 1 66 ? 12.070 7.442 4.040 1.00 0.00 66 GLY A CA 20
ATOM 22753 C C . GLY A 1 66 ? 13.312 6.802 3.450 1.00 0.00 66 GLY A C 20
ATOM 22754 O O . GLY A 1 66 ? 13.658 5.663 3.763 1.00 0.00 66 GLY A O 20
ATOM 22758 N N . PRO A 1 67 ? 14.005 7.544 2.573 1.00 0.00 67 PRO A N 20
ATOM 22759 C CA . PRO A 1 67 ? 15.225 7.063 1.919 1.00 0.00 67 PRO A CA 20
ATOM 22760 C C . PRO A 1 67 ? 16.394 6.942 2.891 1.00 0.00 67 PRO A C 20
ATOM 22761 O O . PRO A 1 67 ? 16.317 7.400 4.030 1.00 0.00 67 PRO A O 20
ATOM 22772 N N . SER A 1 68 ? 17.477 6.323 2.432 1.00 0.00 68 SER A N 20
ATOM 22773 C CA . SER A 1 68 ? 18.662 6.139 3.262 1.00 0.00 68 SER A CA 20
ATOM 22774 C C . SER A 1 68 ? 19.919 6.582 2.520 1.00 0.00 68 SER A C 20
ATOM 22775 O O . SER A 1 68 ? 20.445 5.854 1.678 1.00 0.00 68 SER A O 20
ATOM 22783 N N . SER A 1 69 ? 20.395 7.781 2.839 1.00 0.00 69 SER A N 20
ATOM 22784 C CA . SER A 1 69 ? 21.589 8.324 2.201 1.00 0.00 69 SER A CA 20
ATOM 22785 C C . SER A 1 69 ? 22.836 7.570 2.650 1.00 0.00 69 SER A C 20
ATOM 22786 O O . SER A 1 69 ? 23.164 7.540 3.835 1.00 0.00 69 SER A O 20
ATOM 22794 N N . GLY A 1 70 ? 23.529 6.960 1.692 1.00 0.00 70 GLY A N 20
ATOM 22795 C CA . GLY A 1 70 ? 24.732 6.213 2.008 1.00 0.00 70 GLY A CA 20
ATOM 22796 C C . GLY A 1 70 ? 25.944 7.109 2.173 1.00 0.00 70 GLY A C 20
ATOM 22797 O O . GLY A 1 70 ? 25.890 8.111 2.886 1.00 0.00 70 GLY A O 20
#

Foldseek 3Di:
DPPDPDDDDDDDDQDPVRVVVLPVVCVVPLDDDCVVLVVSCVVSVHDSCNSHVVSVVVVVVVCVVPPDDD

Radius of gyration: 13.71 Å; Cα contacts (8 Å, |Δi|>4): 32; chains: 1; bounding box: 35×40×22 Å